Protein AF-0000000085996802 (afdb_homodimer)

Sequence (1434 aa):
MLHVDEVAYRDKDGHLVIYSVKSKSVRMLLENSTFADYDVQKYIISADQNYVLLLHNVIKLYRYSFKAKYKIYDVANKKISSLHPFEDPEGYLQYATWGPRDNQLVYVHENNLFYLSEVNGTHHQISTNGVESVIFNGIPDWLYEEEILKSNNAIWWSPDGNFLCYATINDTKVGTFYYNWFGTPSFNETPVYPELFQLRYPKSISRDVVSRRLSFHMYPSIFSFCHRDHYFTSVQWIDNQSLAVIWLARSQNFSVVTQCAGELWYCVVVYEQSPPSRKGWVDVRGPIFFGQGGKNWYLRLPLPEGQHGHYQHVAMANNDTRHVDFLTQGRFDISEVVAYHEASNTVFYLTTLENRPGERHLFSVSGKKARAATFTKCLTCEEGESCLFFNVIFSSDSKNYVLECLGPGVPKIEIRSIYNQTFDVLDTNDELKELLEERTLPQIRTFQVPLKGGYKAQVRLFLPPGVKEDEVLSYPLVVFADSAPGSQLVTAEFQLHWGSYLSSRRNHIYAWIDGRGSGSQGDKMMHEVYYRLGSVEVEDQIEVTRYLKENLAFIHPKHTAIWGLFYGGYVAALALASEKTTFKCAISVAPVTSWLYYDSAFTERYMGTPLPQDNYLGFEKSSLVKKANKFKGKKLLLMHGTADDKVHVQHSLMFMKALVEEGVLFQSQLYPDEDYSLSKVRRHLFRTMEDFLNECFYIQRKDEYENTRVKKDIKASMLHVDEVAYRDKDGHLVIYSVKSKSVRMLLENSTFADYDVQKYIISADQNYVLLLHNVIKLYRYSFKAKYKIYDVANKKISSLHPFEDPEGYLQYATWGPRDNQLVYVHENNLFYLSEVNGTHHQISTNGVESVIFNGIPDWLYEEEILKSNNAIWWSPDGNFLCYATINDTKVGTFYYNWFGTPSFNETPVYPELFQLRYPKSISRDVVSRRLSFHMYPSIFSFCHRDHYFTSVQWIDNQSLAVIWLARSQNFSVVTQCAGELWYCVVVYEQSPPSRKGWVDVRGPIFFGQGGKNWYLRLPLPEGQHGHYQHVAMANNDTRHVDFLTQGRFDISEVVAYHEASNTVFYLTTLENRPGERHLFSVSGKKARAATFTKCLTCEEGESCLFFNVIFSSDSKNYVLECLGPGVPKIEIRSIYNQTFDVLDTNDELKELLEERTLPQIRTFQVPLKGGYKAQVRLFLPPGVKEDEVLSYPLVVFADSAPGSQLVTAEFQLHWGSYLSSRRNHIYAWIDGRGSGSQGDKMMHEVYYRLGSVEVEDQIEVTRYLKENLAFIHPKHTAIWGLFYGGYVAALALASEKTTFKCAISVAPVTSWLYYDSAFTERYMGTPLPQDNYLGFEKSSLVKKANKFKGKKLLLMHGTADDKVHVQHSLMFMKALVEEGVLFQSQLYPDEDYSLSKVRRHLFRTMEDFLNECFYIQRKDEYENTRVKKDIKAS

Secondary structure (DSSP, 8-state):
-EETTEEEEE-TTS-EEEEETTTTEEEEEE-HHHHHHTT--EEEE-TTSSEEEEEEEEEE-SSS-EEEEEEEEETTTTEEEEE--TT-TTPPBSEEEE-SSTT-EEEEETTEEEEESSTTS--EE-----BTTTEEESS--HHIIIIIS-SS--EEE-TTSS-EEEEEEE-TTS-EEEEEE---TTSTT--SSPEEEEEE--BTT-TTTT-PEEEEEEESS----EESSEEEEEEEESSSSEEEEEEEETTSS-EEEEEEETTTTEEEEEEEE--SSSSS-----SPPEEETTTTEEEEEEEEE-GGG-EEEEEEEEETTT--EEES--SSS-EEEEEEEETTTTEEEEEEEETTEEEEEEEEEEESS--SS---EEESSTTS-TTB-BEEEEE-TTSSEEEEEE-SBSS-EEEEEETT--EEEEEE--HHHHHHHHTSPPPEEEEEEEE-GGG-EEEEEEEEPTT--TT-SEEEEEEEEE---TT-----S-----HHHHHHHHS--EEEEEE-TT-SSS-HHHHGGGTT-TTSHHHHHHHHHHHHHHHH-TTEEEEEEEEEEETHHHHHHHHHHHSTT---SEEEEES----TTSSBHHHHHHHH--SSTTTTHHHHHHH-SGGGGGGGTT-EEEEEEETT-SSS-THHHHHHHHHHHHTT---EEEEETT--TT-GGGHHHHHHHHHHHHHHHHH----S------EE------/-EETTEEEEE-TTS-EEEEETTTTEEEEEE-HHHHHHTT--EEEE-TTSSEEEEEEEEEE-SSS-EEEEEEEEETTTTEEEEE--TT-TT--BSEEEE-SSTT-EEEEETTEEEEESSTTS--EE-----BTTTEEESS--HHIIIIIS-SS--EEE-TTSS-EEEEEEE-TTS-EEEEEE---TTSTT--SSPEEEEEE--BTT-TTT--PEEEEEEESS----EESSEEEEEEEESSSSEEEEEEEETTSS-EEEEEEETTTTEEEEEEEE--SSSSS-----SPPEEETTTTEEEEEEEEE-GGG-EEEEEEEEETTT--EEES--SSS-EEEEEEEETTTTEEEEEEEETTEEEEEEEEEEESS--SS---EEESSTTS-TTB-BEEEEE-TTSSEEEEEE-SBSS-EEEEEETT--EEEEEE--HHHHHHHHTSPPPEEEEEEEE-GGG-EEEEEEEEPTT--TT-SEEEEEEEEE---TT-----S-----HHHHHHHHS--EEEEEE-TT-SSS-HHHHGGGTT-TTSHHHHHHHHHHHHHHHH-TTEEEEEEEEEEETHHHHHHHHHHHSTT---SEEEEES----TTSSBHHHHHHHH--SSTTTTHHHHHHH-SGGGGGGGTT-EEEEEEETT-SSS-THHHHHHHHHHHHTT---EEEEETT--TT-GGGHHHHHHHHHHHHHHHHH----S------EE------

InterPro domains:
  IPR001375 Peptidase S9, prolyl oligopeptidase, catalytic domain [PF00326] (496-697)
  IPR002469 Dipeptidylpeptidase IV, N-terminal domain [PF00930] (46-411)
  IPR029058 Alpha/Beta hydrolase fold [G3DSA:3.40.50.1820] (445-706)
  IPR029058 Alpha/Beta hydrolase fold [SSF53474] (443-697)
  IPR050278 Serine protease S9B/DPPIV [PTHR11731] (6-697)

Organism: Nephila pilipes (NCBI:txid299642)

Radius of gyration: 38.27 Å; Cα contacts (8 Å, |Δi|>4): 3553; chains: 2; bounding box: 92×115×82 Å

Structure (mmCIF, N/CA/C/O backbone):
data_AF-0000000085996802-model_v1
#
loop_
_entity.id
_entity.type
_entity.pdbx_description
1 polymer 'Venom dipeptidyl peptidase 4'
#
loop_
_atom_site.group_PDB
_atom_site.id
_atom_site.type_symbol
_atom_site.label_atom_id
_atom_site.label_alt_id
_atom_site.label_comp_id
_atom_site.label_asym_id
_atom_site.label_entity_id
_atom_site.label_seq_id
_atom_site.pdbx_PDB_ins_code
_atom_site.Cartn_x
_atom_site.Cartn_y
_atom_site.Cartn_z
_atom_site.occupancy
_atom_site.B_iso_or_equiv
_atom_site.auth_seq_id
_atom_site.auth_comp_id
_atom_site.auth_asym_id
_atom_site.auth_atom_id
_atom_site.pdbx_PDB_model_num
ATOM 1 N N . MET A 1 1 ? 12.594 -39.562 -3.975 1 56.69 1 MET A N 1
ATOM 2 C CA . MET A 1 1 ? 13.344 -39.781 -5.207 1 56.69 1 MET A CA 1
ATOM 3 C C . MET A 1 1 ? 13.57 -41.281 -5.43 1 56.69 1 MET A C 1
ATOM 5 O O . MET A 1 1 ? 13.875 -42 -4.488 1 56.69 1 MET A O 1
ATOM 9 N N . LEU A 1 2 ? 13.133 -41.812 -6.504 1 59.66 2 LEU A N 1
ATOM 10 C CA . LEU A 1 2 ? 13.305 -43.219 -6.816 1 59.66 2 LEU A CA 1
ATOM 11 C C . LEU A 1 2 ? 14.492 -43.438 -7.742 1 59.66 2 LEU A C 1
ATOM 13 O O . LEU A 1 2 ? 14.484 -42.969 -8.891 1 59.66 2 LEU A O 1
ATOM 17 N N . HIS A 1 3 ? 15.625 -43.844 -7.098 1 68.62 3 HIS A N 1
ATOM 18 C CA . HIS A 1 3 ? 16.766 -44.281 -7.898 1 68.62 3 HIS A CA 1
ATOM 19 C C . HIS A 1 3 ? 16.719 -45.781 -8.172 1 68.62 3 HIS A C 1
ATOM 21 O O . HIS A 1 3 ? 16.859 -46.594 -7.25 1 68.62 3 HIS A O 1
ATOM 27 N N . VAL A 1 4 ? 16.562 -46.125 -9.344 1 71.69 4 VAL A N 1
ATOM 28 C CA . VAL A 1 4 ? 16.531 -47.5 -9.844 1 71.69 4 VAL A CA 1
ATOM 29 C C . VAL A 1 4 ? 15.547 -48.344 -9.023 1 71.69 4 VAL A C 1
ATOM 31 O O . VAL A 1 4 ? 14.336 -48.188 -9.18 1 71.69 4 VAL A O 1
ATOM 34 N N . ASP A 1 5 ? 16.078 -48.938 -7.898 1 77.81 5 ASP A N 1
ATOM 35 C CA . ASP A 1 5 ? 15.219 -49.812 -7.09 1 77.81 5 ASP A CA 1
ATOM 36 C C . ASP A 1 5 ? 15.156 -49.312 -5.645 1 77.81 5 ASP A C 1
ATOM 38 O O . ASP A 1 5 ? 14.883 -50.094 -4.734 1 77.81 5 ASP A O 1
ATOM 42 N N . GLU A 1 6 ? 15.438 -48.062 -5.562 1 85.75 6 GLU A N 1
ATOM 43 C CA . GLU A 1 6 ? 15.453 -47.562 -4.191 1 85.75 6 GLU A CA 1
ATOM 44 C C . GLU A 1 6 ? 14.641 -46.281 -4.066 1 85.75 6 GLU A C 1
ATOM 46 O O . GLU A 1 6 ? 14.602 -45.469 -4.996 1 85.75 6 GLU A O 1
ATOM 51 N N . VAL A 1 7 ? 13.992 -46.156 -2.9 1 85.94 7 VAL A N 1
ATOM 52 C CA . VAL A 1 7 ? 13.227 -44.969 -2.574 1 85.94 7 VAL A CA 1
ATOM 53 C C . VAL A 1 7 ? 13.695 -44.406 -1.234 1 85.94 7 VAL A C 1
ATOM 55 O O . VAL A 1 7 ? 13.773 -45.125 -0.241 1 85.94 7 VAL A O 1
ATOM 58 N N . ALA A 1 8 ? 14.07 -43.125 -1.272 1 88.12 8 ALA A N 1
ATOM 59 C CA . ALA A 1 8 ? 14.461 -42.469 -0.032 1 88.12 8 ALA A CA 1
ATOM 60 C C . ALA A 1 8 ? 13.297 -41.656 0.552 1 88.12 8 ALA A C 1
ATOM 62 O O . ALA A 1 8 ? 12.539 -41.031 -0.185 1 88.12 8 ALA A O 1
ATOM 63 N N . TYR A 1 9 ? 13.016 -41.719 1.816 1 86.75 9 TYR A N 1
ATOM 64 C CA . TYR A 1 9 ? 11.969 -40.938 2.488 1 86.75 9 TYR A CA 1
ATOM 65 C C . TYR A 1 9 ? 12.234 -40.844 3.986 1 86.75 9 TYR A C 1
ATOM 67 O O . TYR A 1 9 ? 13.125 -41.531 4.508 1 86.75 9 TYR A O 1
ATOM 75 N N . ARG A 1 10 ? 11.57 -39.938 4.582 1 90.06 10 ARG A N 1
ATOM 76 C CA . ARG A 1 10 ? 11.594 -39.906 6.039 1 90.06 10 ARG A CA 1
ATOM 77 C C . ARG A 1 10 ? 10.539 -40.812 6.641 1 90.06 10 ARG A C 1
ATOM 79 O O . ARG A 1 10 ? 9.352 -40.688 6.324 1 90.06 10 ARG A O 1
ATOM 86 N N . ASP A 1 11 ? 10.883 -41.688 7.484 1 86.5 11 ASP A N 1
ATOM 87 C CA . ASP A 1 11 ? 9.953 -42.656 8.023 1 86.5 11 ASP A CA 1
ATOM 88 C C . ASP A 1 11 ? 9.125 -42.094 9.164 1 86.5 11 ASP A C 1
ATOM 90 O O . ASP A 1 11 ? 9.18 -40.875 9.422 1 86.5 11 ASP A O 1
ATOM 94 N N . LYS A 1 12 ? 8.273 -42.844 9.711 1 82.62 12 LYS A N 1
ATOM 95 C CA . LYS A 1 12 ? 7.32 -42.406 10.727 1 82.62 12 LYS A CA 1
ATOM 96 C C . LYS A 1 12 ? 8.031 -41.781 11.93 1 82.62 12 LYS A C 1
ATOM 98 O O . LYS A 1 12 ? 7.492 -40.906 12.602 1 82.62 12 LYS A O 1
ATOM 103 N N . ASP A 1 13 ? 9.297 -42.312 12.195 1 89.56 13 ASP A N 1
ATOM 104 C CA . ASP A 1 13 ? 10.062 -41.812 13.328 1 89.56 13 ASP A CA 1
ATOM 105 C C . ASP A 1 13 ? 10.906 -40.594 12.93 1 89.56 13 ASP A C 1
ATOM 107 O O . ASP A 1 13 ? 11.578 -40 13.773 1 89.56 13 ASP A O 1
ATOM 111 N N . GLY A 1 14 ? 10.875 -40.219 11.695 1 91.06 14 GLY A N 1
ATOM 112 C CA . GLY A 1 14 ? 11.562 -39.031 11.219 1 91.06 14 GLY A CA 1
ATOM 113 C C . GLY A 1 14 ? 12.961 -39.312 10.703 1 91.06 14 GLY A C 1
ATOM 114 O O . GLY A 1 14 ? 13.688 -38.406 10.344 1 91.06 14 GLY A O 1
ATOM 115 N N . HIS A 1 15 ? 13.398 -40.594 10.695 1 93.06 15 HIS A N 1
ATOM 116 C CA . HIS A 1 15 ? 14.695 -40.969 10.133 1 93.06 15 HIS A CA 1
ATOM 117 C C . HIS A 1 15 ? 14.672 -40.875 8.609 1 93.06 15 HIS A C 1
ATOM 119 O O . HIS A 1 15 ? 13.641 -41.125 7.988 1 93.06 15 HIS A O 1
ATOM 125 N N . LEU A 1 16 ? 15.773 -40.5 8.102 1 94.69 16 LEU A N 1
ATOM 126 C CA . LEU A 1 16 ? 15.93 -40.656 6.66 1 94.69 16 LEU A CA 1
ATOM 127 C C . LEU A 1 16 ? 16.375 -42.062 6.305 1 94.69 16 LEU A C 1
ATOM 129 O O . LEU A 1 16 ? 17.422 -42.531 6.758 1 94.69 16 LEU A O 1
ATOM 133 N N . VAL A 1 17 ? 15.547 -42.719 5.488 1 92.69 17 VAL A N 1
ATOM 134 C CA . VAL A 1 17 ? 15.828 -44.125 5.184 1 92.69 17 VAL A CA 1
ATOM 135 C C . VAL A 1 17 ? 15.75 -44.344 3.674 1 92.69 17 VAL A C 1
ATOM 137 O O . VAL A 1 17 ? 15.188 -43.5 2.943 1 92.69 17 VAL A O 1
ATOM 140 N N . ILE A 1 18 ? 16.406 -45.344 3.236 1 91.31 18 ILE A N 1
ATOM 141 C CA . ILE A 1 18 ? 16.328 -45.812 1.858 1 91.31 18 ILE A CA 1
ATOM 142 C C . ILE A 1 18 ? 15.672 -47.188 1.821 1 91.31 18 ILE A C 1
ATOM 144 O O . ILE A 1 18 ? 16.125 -48.125 2.488 1 91.31 18 ILE A O 1
ATOM 148 N N . TYR A 1 19 ? 14.656 -47.281 1.136 1 86.81 19 TYR A N 1
ATOM 149 C CA . TYR A 1 19 ? 13.953 -48.531 0.937 1 86.81 19 TYR A CA 1
ATOM 150 C C . TYR A 1 19 ? 14.336 -49.156 -0.397 1 86.81 19 TYR A C 1
ATOM 152 O O . TYR A 1 19 ? 14.242 -48.531 -1.445 1 86.81 19 TYR A O 1
ATOM 160 N N . SER A 1 20 ? 14.766 -50.344 -0.371 1 85.44 20 SER A N 1
ATOM 161 C CA . SER A 1 20 ? 15.055 -51.125 -1.58 1 85.44 20 SER A CA 1
ATOM 162 C C . SER A 1 20 ? 13.852 -51.938 -2.025 1 85.44 20 SER A C 1
ATOM 164 O O . SER A 1 20 ? 13.375 -52.812 -1.29 1 85.44 20 SER A O 1
ATOM 166 N N . VAL A 1 21 ? 13.391 -51.688 -3.162 1 80.12 21 VAL A N 1
ATOM 167 C CA . VAL A 1 21 ? 12.211 -52.375 -3.686 1 80.12 21 VAL A CA 1
ATOM 168 C C . VAL A 1 21 ? 12.531 -53.844 -3.943 1 80.12 21 VAL A C 1
ATOM 170 O O . VAL A 1 21 ? 11.688 -54.719 -3.732 1 80.12 21 VAL A O 1
ATOM 173 N N . LYS A 1 22 ? 13.688 -54.125 -4.355 1 77.44 22 LYS A N 1
ATOM 174 C CA . LYS A 1 22 ? 14.094 -55.469 -4.707 1 77.44 22 LYS A CA 1
ATOM 175 C C . LYS A 1 22 ? 14.203 -56.375 -3.467 1 77.44 22 LYS A C 1
ATOM 177 O O . LYS A 1 22 ? 13.68 -57.469 -3.445 1 77.44 22 LYS A O 1
ATOM 182 N N . SER A 1 23 ? 14.836 -55.844 -2.482 1 82.44 23 SER A N 1
ATOM 183 C CA . SER A 1 23 ? 15.102 -56.656 -1.302 1 82.44 23 SER A CA 1
ATOM 184 C C . SER A 1 23 ? 14.055 -56.406 -0.221 1 82.44 23 SER A C 1
ATOM 186 O O . SER A 1 23 ? 13.992 -57.156 0.766 1 82.44 23 SER A O 1
ATOM 188 N N . LYS A 1 24 ? 13.219 -55.469 -0.417 1 82.25 24 LYS A N 1
ATOM 189 C CA . LYS A 1 24 ? 12.219 -55.094 0.572 1 82.25 24 LYS A CA 1
ATOM 190 C C . LYS A 1 24 ? 12.859 -54.781 1.923 1 82.25 24 LYS A C 1
ATOM 192 O O . LYS A 1 24 ? 12.383 -55.25 2.961 1 82.25 24 LYS A O 1
ATOM 197 N N . SER A 1 25 ? 13.977 -54.188 1.848 1 87.31 25 SER A N 1
ATOM 198 C CA . SER A 1 25 ? 14.703 -53.844 3.066 1 87.31 25 SER A CA 1
ATOM 199 C C . SER A 1 25 ? 14.875 -52.344 3.199 1 87.31 25 SER A C 1
ATOM 201 O O . SER A 1 25 ? 14.805 -51.625 2.207 1 87.31 25 SER A O 1
ATOM 203 N N . VAL A 1 26 ? 15 -51.938 4.465 1 89.31 26 VAL A N 1
ATOM 204 C CA . VAL A 1 26 ? 15.156 -50.531 4.773 1 89.31 26 VAL A CA 1
ATOM 205 C C . VAL A 1 26 ? 16.531 -50.281 5.414 1 89.31 26 VAL A C 1
ATOM 207 O O . VAL A 1 26 ? 16.953 -51.031 6.297 1 89.31 26 VAL A O 1
ATOM 210 N N . ARG A 1 27 ? 17.25 -49.312 4.871 1 90.88 27 ARG A N 1
ATOM 211 C CA . ARG A 1 27 ? 18.516 -48.875 5.434 1 90.88 27 ARG A CA 1
ATOM 212 C C . ARG A 1 27 ? 18.438 -47.438 5.914 1 90.88 27 ARG A C 1
ATOM 214 O O . ARG A 1 27 ? 17.938 -46.562 5.195 1 90.88 27 ARG A O 1
ATOM 221 N N . MET A 1 28 ? 18.922 -47.25 7.113 1 91.88 28 MET A N 1
ATOM 222 C CA . MET A 1 28 ? 18.891 -45.906 7.68 1 91.88 28 MET A CA 1
ATOM 223 C C . MET A 1 28 ? 20.094 -45.094 7.223 1 91.88 28 MET A C 1
ATOM 225 O O . MET A 1 28 ? 21.219 -45.562 7.293 1 91.88 28 MET A O 1
ATOM 229 N N . LEU A 1 29 ? 19.875 -43.938 6.75 1 92.81 29 LEU A N 1
ATOM 230 C CA . LEU A 1 29 ? 20.938 -43.031 6.309 1 92.81 29 LEU A CA 1
ATOM 231 C C . LEU A 1 29 ? 21.25 -42 7.367 1 92.81 29 LEU A C 1
ATOM 233 O O . LEU A 1 29 ? 22.406 -41.625 7.578 1 92.81 29 LEU A O 1
ATOM 237 N N . LEU A 1 30 ? 20.234 -41.406 7.926 1 93.94 30 LEU A N 1
ATOM 238 C CA . LEU A 1 30 ? 20.391 -40.312 8.875 1 93.94 30 LEU A CA 1
ATOM 239 C C . LEU A 1 30 ? 19.344 -40.406 9.984 1 93.94 30 LEU A C 1
ATOM 241 O O . LEU A 1 30 ? 18.156 -40.594 9.703 1 93.94 30 LEU A O 1
ATOM 245 N N . GLU A 1 31 ? 19.719 -40.156 11.203 1 93.38 31 GLU A N 1
ATOM 246 C CA . GLU A 1 31 ? 18.828 -40.219 12.359 1 93.38 31 GLU A CA 1
ATOM 247 C C . GLU A 1 31 ? 17.984 -38.969 12.477 1 93.38 31 GLU A C 1
ATOM 249 O O . GLU A 1 31 ? 18.406 -37.875 12.07 1 93.38 31 GLU A O 1
ATOM 254 N N . ASN A 1 32 ? 16.844 -39.156 13.07 1 94.06 32 ASN A N 1
ATOM 255 C CA . ASN A 1 32 ? 15.922 -38.062 13.25 1 94.06 32 ASN A CA 1
ATOM 256 C C . ASN A 1 32 ? 16.516 -36.969 14.141 1 94.06 32 ASN A C 1
ATOM 258 O O . ASN A 1 32 ? 16.203 -35.781 13.992 1 94.06 32 ASN A O 1
ATOM 262 N N . SER A 1 33 ? 17.406 -37.25 15.062 1 93.5 33 SER A N 1
ATOM 263 C CA . SER A 1 33 ? 18.031 -36.312 15.977 1 93.5 33 SER A CA 1
ATOM 264 C C . SER A 1 33 ? 18.859 -35.281 15.219 1 93.5 33 SER A C 1
ATOM 266 O O . SER A 1 33 ? 18.922 -34.125 15.609 1 93.5 33 SER A O 1
ATOM 268 N N . THR A 1 34 ? 19.484 -35.75 14.195 1 92.56 34 THR A N 1
ATOM 269 C CA . THR A 1 34 ? 20.281 -34.844 13.383 1 92.56 34 THR A CA 1
ATOM 270 C C . THR A 1 34 ? 19.406 -33.75 12.773 1 92.56 34 THR A C 1
ATOM 272 O O . THR A 1 34 ? 19.812 -32.594 12.703 1 92.56 34 THR A O 1
ATOM 275 N N . PHE A 1 35 ? 18.266 -34.125 12.297 1 94.12 35 PHE A N 1
ATOM 276 C CA . PHE A 1 35 ? 17.328 -33.156 11.734 1 94.12 35 PHE A CA 1
ATOM 277 C C . PHE A 1 35 ? 16.922 -32.125 12.773 1 94.12 35 PHE A C 1
ATOM 279 O O . PHE A 1 35 ? 16.844 -30.922 12.469 1 94.12 35 PHE A O 1
ATOM 286 N N . ALA A 1 36 ? 16.703 -32.5 13.984 1 93.88 36 ALA A N 1
ATOM 287 C CA . ALA A 1 36 ? 16.281 -31.625 15.07 1 93.88 36 ALA A CA 1
ATOM 288 C C . ALA A 1 36 ? 17.438 -30.734 15.531 1 93.88 36 ALA A C 1
ATOM 290 O O . ALA A 1 36 ? 17.25 -29.531 15.75 1 93.88 36 ALA A O 1
ATOM 291 N N . ASP A 1 37 ? 18.594 -31.328 15.641 1 93.69 37 ASP A N 1
ATOM 292 C CA . ASP A 1 37 ? 19.766 -30.625 16.156 1 93.69 37 ASP A CA 1
ATOM 293 C C . ASP A 1 37 ? 20.141 -29.453 15.266 1 93.69 37 ASP A C 1
ATOM 295 O O . ASP A 1 37 ? 20.609 -28.422 15.75 1 93.69 37 ASP A O 1
ATOM 299 N N . TYR A 1 38 ? 19.906 -29.609 14 1 93.62 38 TYR A N 1
ATOM 300 C CA . TYR A 1 38 ? 20.375 -28.594 13.062 1 93.62 38 TYR A CA 1
ATOM 301 C C . TYR A 1 38 ? 19.203 -27.906 12.375 1 93.62 38 TYR A C 1
ATOM 303 O O . TYR A 1 38 ? 19.391 -27.188 11.391 1 93.62 38 TYR A O 1
ATOM 311 N N . ASP A 1 39 ? 17.953 -28.156 12.797 1 95.19 39 ASP A N 1
ATOM 312 C CA . ASP A 1 39 ? 16.734 -27.562 12.242 1 95.19 39 ASP A CA 1
ATOM 313 C C . ASP A 1 39 ? 16.688 -27.734 10.727 1 95.19 39 ASP A C 1
ATOM 315 O O . ASP A 1 39 ? 16.516 -26.766 9.992 1 95.19 39 ASP A O 1
ATOM 319 N N . VAL A 1 40 ? 16.938 -28.953 10.305 1 95.62 40 VAL A N 1
ATOM 320 C CA . VAL A 1 40 ? 16.984 -29.281 8.883 1 95.62 40 VAL A CA 1
ATOM 321 C C . VAL A 1 40 ? 15.586 -29.234 8.289 1 95.62 40 VAL A C 1
ATOM 323 O O . VAL A 1 40 ? 14.664 -29.875 8.805 1 95.62 40 VAL A O 1
ATOM 326 N N . GLN A 1 41 ? 15.453 -28.5 7.207 1 94.75 41 GLN A N 1
ATOM 327 C CA . GLN A 1 41 ? 14.148 -28.359 6.574 1 94.75 41 GLN A CA 1
ATOM 328 C C . GLN A 1 41 ? 14.062 -29.172 5.285 1 94.75 41 GLN A C 1
ATOM 330 O O . GLN A 1 41 ? 12.977 -29.609 4.887 1 94.75 41 GLN A O 1
ATOM 335 N N . LYS A 1 42 ? 15.148 -29.297 4.574 1 95.38 42 LYS A N 1
ATOM 336 C CA . LYS A 1 42 ? 15.258 -30.078 3.338 1 95.38 42 LYS A CA 1
ATOM 337 C C . LYS A 1 42 ? 16.547 -30.875 3.303 1 95.38 42 LYS A C 1
ATOM 339 O O . LYS A 1 42 ? 17.484 -30.609 4.062 1 95.38 42 LYS A O 1
ATOM 344 N N . TYR A 1 43 ? 16.562 -31.922 2.506 1 95.94 43 TYR A N 1
ATOM 345 C CA . TYR A 1 43 ? 17.766 -32.75 2.355 1 95.94 43 TYR A CA 1
ATOM 346 C C . TYR A 1 43 ? 17.906 -33.25 0.924 1 95.94 43 TYR A C 1
ATOM 348 O O . TYR A 1 43 ? 16.922 -33.344 0.196 1 95.94 43 TYR A O 1
ATOM 356 N N . ILE A 1 44 ? 19.141 -33.531 0.493 1 95.75 44 ILE A N 1
ATOM 357 C CA . ILE A 1 44 ? 19.453 -34.125 -0.81 1 95.75 44 ILE A CA 1
ATOM 358 C C . ILE A 1 44 ? 20.562 -35.156 -0.66 1 95.75 44 ILE A C 1
ATOM 360 O O . ILE A 1 44 ? 21.641 -34.875 -0.139 1 95.75 44 ILE A O 1
ATOM 364 N N . ILE A 1 45 ? 20.297 -36.344 -1.171 1 95.19 45 ILE A N 1
ATOM 365 C CA . ILE A 1 45 ? 21.25 -37.438 -1.031 1 95.19 45 ILE A CA 1
ATOM 366 C C . ILE A 1 45 ? 22.172 -37.469 -2.25 1 95.19 45 ILE A C 1
ATOM 368 O O . ILE A 1 45 ? 21.719 -37.312 -3.385 1 95.19 45 ILE A O 1
ATOM 372 N N . SER A 1 46 ? 23.469 -37.719 -1.961 1 95.38 46 SER A N 1
ATOM 373 C CA . SER A 1 46 ? 24.438 -37.781 -3.057 1 95.38 46 SER A CA 1
ATOM 374 C C . SER A 1 46 ? 24.219 -39.062 -3.889 1 95.38 46 SER A C 1
ATOM 376 O O . SER A 1 46 ? 23.562 -40 -3.436 1 95.38 46 SER A O 1
ATOM 378 N N . ALA A 1 47 ? 24.781 -39 -5.125 1 91.94 47 ALA A N 1
ATOM 379 C CA . ALA A 1 47 ? 24.578 -40.125 -6.055 1 91.94 47 ALA A CA 1
ATOM 380 C C . ALA A 1 47 ? 25.141 -41.438 -5.48 1 91.94 47 ALA A C 1
ATOM 382 O O . ALA A 1 47 ? 24.562 -42.5 -5.676 1 91.94 47 ALA A O 1
ATOM 383 N N . ASP A 1 48 ? 26.234 -41.344 -4.77 1 91.75 48 ASP A N 1
ATOM 384 C CA . ASP A 1 48 ? 26.859 -42.531 -4.207 1 91.75 48 ASP A CA 1
ATOM 385 C C . ASP A 1 48 ? 26.281 -42.875 -2.83 1 91.75 48 ASP A C 1
ATOM 387 O O . ASP A 1 48 ? 26.703 -43.844 -2.189 1 91.75 48 ASP A O 1
ATOM 391 N N . GLN A 1 49 ? 25.406 -42.031 -2.279 1 92.44 49 GLN A N 1
ATOM 392 C CA . GLN A 1 49 ? 24.672 -42.188 -1.03 1 92.44 49 GLN A CA 1
ATOM 393 C C . GLN A 1 49 ? 25.609 -42.125 0.174 1 92.44 49 GLN A C 1
ATOM 395 O O . GLN A 1 49 ? 25.234 -42.531 1.28 1 92.44 49 GLN A O 1
ATOM 400 N N . ASN A 1 50 ? 26.781 -41.531 -0.066 1 94.5 50 ASN A N 1
ATOM 401 C CA . ASN A 1 50 ? 27.734 -41.438 1.028 1 94.5 50 ASN A CA 1
ATOM 402 C C . ASN A 1 50 ? 27.562 -40.094 1.782 1 94.5 50 ASN A C 1
ATOM 404 O O . ASN A 1 50 ? 28.094 -39.938 2.887 1 94.5 50 ASN A O 1
ATOM 408 N N . TYR A 1 51 ? 26.922 -39.25 1.153 1 96.19 51 TYR A N 1
ATOM 409 C CA . TYR A 1 51 ? 26.75 -37.938 1.755 1 96.19 51 TYR A CA 1
ATOM 410 C C . TYR A 1 51 ? 25.297 -37.438 1.629 1 96.19 51 TYR A C 1
ATOM 412 O O . TYR A 1 51 ? 24.562 -37.906 0.75 1 96.19 51 TYR A O 1
ATOM 420 N N . VAL A 1 52 ? 24.891 -36.562 2.535 1 96.75 52 VAL A N 1
ATOM 421 C CA . VAL A 1 52 ? 23.578 -35.938 2.5 1 96.75 52 VAL A CA 1
ATOM 422 C C . VAL A 1 52 ? 23.734 -34.406 2.695 1 96.75 52 VAL A C 1
ATOM 424 O O . VAL A 1 52 ? 24.375 -33.969 3.654 1 96.75 52 VAL A O 1
ATOM 427 N N . LEU A 1 53 ? 23.266 -33.625 1.735 1 96.94 53 LEU A N 1
ATOM 428 C CA . LEU A 1 53 ? 23.156 -32.188 1.926 1 96.94 53 LEU A CA 1
ATOM 429 C C . LEU A 1 53 ? 21.984 -31.859 2.852 1 96.94 53 LEU A C 1
ATOM 431 O O . LEU A 1 53 ? 20.859 -32.312 2.635 1 96.94 53 LEU A O 1
ATOM 435 N N . LEU A 1 54 ? 22.266 -31.078 3.869 1 97.31 54 LEU A N 1
ATOM 436 C CA . LEU A 1 54 ? 21.25 -30.641 4.836 1 97.31 54 LEU A CA 1
ATOM 437 C C . LEU A 1 54 ? 21.016 -29.141 4.73 1 97.31 54 LEU A C 1
ATOM 439 O O . LEU A 1 54 ? 21.938 -28.344 4.914 1 97.31 54 LEU A O 1
ATOM 443 N N . LEU A 1 55 ? 19.797 -28.797 4.434 1 97.75 55 LEU A N 1
ATOM 444 C CA . LEU A 1 55 ? 19.438 -27.391 4.305 1 97.75 55 LEU A CA 1
ATOM 445 C C . LEU A 1 55 ? 18.75 -26.891 5.574 1 97.75 55 LEU A C 1
ATOM 447 O O . LEU A 1 55 ? 17.828 -27.516 6.074 1 97.75 55 LEU A O 1
ATOM 451 N N . HIS A 1 56 ? 19.25 -25.812 6.109 1 96.88 56 HIS A N 1
ATOM 452 C CA . HIS A 1 56 ? 18.656 -25.156 7.273 1 96.88 56 HIS A CA 1
ATOM 453 C C . HIS A 1 56 ? 18.656 -23.641 7.121 1 96.88 56 HIS A C 1
ATOM 455 O O . HIS A 1 56 ? 19.234 -23.109 6.164 1 96.88 56 HIS A O 1
ATOM 461 N N . ASN A 1 57 ? 17.906 -22.812 7.91 1 96.62 57 ASN A N 1
ATOM 462 C CA . ASN A 1 57 ? 17.75 -21.359 7.801 1 96.62 57 ASN A CA 1
ATOM 463 C C . ASN A 1 57 ? 17.234 -20.953 6.422 1 96.62 57 ASN A C 1
ATOM 465 O O . ASN A 1 57 ? 17.797 -20.062 5.785 1 96.62 57 ASN A O 1
ATOM 469 N N . VAL A 1 58 ? 16.203 -21.656 6.004 1 96.75 58 VAL A N 1
ATOM 470 C CA . VAL A 1 58 ? 15.68 -21.453 4.656 1 96.75 58 VAL A CA 1
ATOM 471 C C . VAL A 1 58 ? 14.883 -20.156 4.594 1 96.75 58 VAL A C 1
ATOM 473 O O . VAL A 1 58 ? 13.984 -19.938 5.414 1 96.75 58 VAL A O 1
ATOM 476 N N . ILE A 1 59 ? 15.266 -19.281 3.678 1 93.81 59 ILE A N 1
ATOM 477 C CA . ILE A 1 59 ? 14.555 -18.047 3.422 1 93.81 59 ILE A CA 1
ATOM 478 C C . ILE A 1 59 ? 13.953 -18.062 2.018 1 93.81 59 ILE A C 1
ATOM 480 O O . ILE A 1 59 ? 14.68 -18.094 1.024 1 93.81 59 ILE A O 1
ATOM 484 N N . LYS A 1 60 ? 12.656 -18.047 1.97 1 93.12 60 LYS A N 1
ATOM 485 C CA . LYS A 1 60 ? 11.953 -18.078 0.693 1 93.12 60 LYS A CA 1
ATOM 486 C C . LYS A 1 60 ? 12.234 -16.828 -0.121 1 93.12 60 LYS A C 1
ATOM 488 O O . LYS A 1 60 ? 12.281 -15.719 0.427 1 93.12 60 LYS A O 1
ATOM 493 N N . LEU A 1 61 ? 12.508 -16.906 -1.426 1 92.94 61 LEU A N 1
ATOM 494 C CA . LEU A 1 61 ? 12.68 -15.781 -2.336 1 92.94 61 LEU A CA 1
ATOM 495 C C . LEU A 1 61 ? 11.453 -15.609 -3.221 1 92.94 61 LEU A C 1
ATOM 497 O O . LEU A 1 61 ? 10.688 -14.648 -3.053 1 92.94 61 LEU A O 1
ATOM 501 N N . TYR A 1 62 ? 11.25 -16.516 -4.168 1 92.25 62 TYR A N 1
ATOM 502 C CA . TYR A 1 62 ? 10.062 -16.547 -5.012 1 92.25 62 TYR A CA 1
ATOM 503 C C . TYR A 1 62 ? 9.312 -17.859 -4.859 1 92.25 62 TYR A C 1
ATOM 505 O O . TYR A 1 62 ? 9.328 -18.469 -3.785 1 92.25 62 TYR A O 1
ATOM 513 N N . ARG A 1 63 ? 8.578 -18.234 -5.867 1 92.62 63 ARG A N 1
ATOM 514 C CA . ARG A 1 63 ? 7.723 -19.406 -5.777 1 92.62 63 ARG A CA 1
ATOM 515 C C . ARG A 1 63 ? 8.555 -20.672 -5.566 1 92.62 63 ARG A C 1
ATOM 517 O O . ARG A 1 63 ? 8.211 -21.516 -4.738 1 92.62 63 ARG A O 1
ATOM 524 N N . TYR A 1 64 ? 9.711 -20.797 -6.266 1 95.06 64 TYR A N 1
ATOM 525 C CA . TYR A 1 64 ? 10.508 -22.016 -6.254 1 95.06 64 TYR A CA 1
ATOM 526 C C . TYR A 1 64 ? 11.859 -21.781 -5.586 1 95.06 64 TYR A C 1
ATOM 528 O O . TYR A 1 64 ? 12.469 -22.719 -5.066 1 95.06 64 TYR A O 1
ATOM 536 N N . SER A 1 65 ? 12.297 -20.578 -5.562 1 95.44 65 SER A N 1
ATOM 537 C CA . SER A 1 65 ? 13.656 -20.297 -5.109 1 95.44 65 SER A CA 1
ATOM 538 C C . SER A 1 65 ? 13.68 -19.938 -3.625 1 95.44 65 SER A C 1
ATOM 540 O O . SER A 1 65 ? 12.672 -19.484 -3.074 1 95.44 65 SER A O 1
ATOM 542 N N . PHE A 1 66 ? 14.742 -20.172 -3.035 1 96.56 66 PHE A N 1
ATOM 543 C CA . PHE A 1 66 ? 15.062 -19.844 -1.65 1 96.56 66 PHE A CA 1
ATOM 544 C C . PHE A 1 66 ? 16.578 -19.719 -1.46 1 96.56 66 PHE A C 1
ATOM 546 O O . PHE A 1 66 ? 17.344 -20.141 -2.32 1 96.56 66 PHE A O 1
ATOM 553 N N . LYS A 1 67 ? 16.953 -19.078 -0.48 1 97.12 67 LYS A N 1
ATOM 554 C CA . LYS A 1 67 ? 18.328 -19.156 0.006 1 97.12 67 LYS A CA 1
ATOM 555 C C . LYS A 1 67 ? 18.406 -19.922 1.327 1 97.12 67 LYS A C 1
ATOM 557 O O . LYS A 1 67 ? 17.438 -19.938 2.092 1 97.12 67 LYS A O 1
ATOM 562 N N . ALA A 1 68 ? 19.5 -20.547 1.501 1 97.94 68 ALA A N 1
ATOM 563 C CA . ALA A 1 68 ? 19.641 -21.375 2.699 1 97.94 68 ALA A CA 1
ATOM 564 C C . ALA A 1 68 ? 21.109 -21.547 3.076 1 97.94 68 ALA A C 1
ATOM 566 O O . ALA A 1 68 ? 22 -21.156 2.314 1 97.94 68 ALA A O 1
ATOM 567 N N . LYS A 1 69 ? 21.234 -21.953 4.27 1 97.81 69 LYS A N 1
ATOM 568 C CA . LYS A 1 69 ? 22.531 -22.5 4.676 1 97.81 69 LYS A CA 1
ATOM 569 C C . LYS A 1 69 ? 22.594 -24.016 4.5 1 97.81 69 LYS A C 1
ATOM 571 O O . LYS A 1 69 ? 21.578 -24.688 4.672 1 97.81 69 LYS A O 1
ATOM 576 N N . TYR A 1 70 ? 23.766 -24.469 4.117 1 97.69 70 TYR A N 1
ATOM 577 C CA . TYR A 1 70 ? 23.906 -25.875 3.766 1 97.69 70 TYR A CA 1
ATOM 578 C C . TYR A 1 70 ? 24.969 -26.547 4.613 1 97.69 70 TYR A C 1
ATOM 580 O O . TYR A 1 70 ? 26.016 -25.953 4.879 1 97.69 70 TYR A O 1
ATOM 588 N N . LYS A 1 71 ? 24.656 -27.75 5.059 1 97 71 LYS A N 1
ATOM 589 C CA . LYS A 1 71 ? 25.609 -28.656 5.699 1 97 71 LYS A CA 1
ATOM 590 C C . LYS A 1 71 ? 25.703 -29.969 4.949 1 97 71 LYS A C 1
ATOM 592 O O . LYS A 1 71 ? 24.75 -30.391 4.281 1 97 71 LYS A O 1
ATOM 597 N N . ILE A 1 72 ? 26.859 -30.594 5.047 1 97.38 72 ILE A N 1
ATOM 598 C CA . ILE A 1 72 ? 27.094 -31.906 4.434 1 97.38 72 ILE A CA 1
ATOM 599 C C . ILE A 1 72 ? 27.266 -32.969 5.52 1 97.38 72 ILE A C 1
ATOM 601 O O . ILE A 1 72 ? 28.141 -32.844 6.379 1 97.38 72 ILE A O 1
ATOM 605 N N . TYR A 1 73 ? 26.484 -33.906 5.504 1 97.12 73 TYR A N 1
ATOM 606 C CA . TYR A 1 73 ? 26.594 -35.031 6.422 1 97.12 73 TYR A CA 1
ATOM 607 C C . TYR A 1 73 ? 27.297 -36.219 5.754 1 97.12 73 TYR A C 1
ATOM 609 O O . TYR A 1 73 ? 26.859 -36.688 4.703 1 97.12 73 TYR A O 1
ATOM 617 N N . ASP A 1 74 ? 28.344 -36.625 6.375 1 96.06 74 ASP A N 1
ATOM 618 C CA . ASP A 1 74 ? 29.047 -37.844 5.961 1 96.06 74 ASP A CA 1
ATOM 619 C C . ASP A 1 74 ? 28.438 -39.062 6.605 1 96.06 74 ASP A C 1
ATOM 621 O O . ASP A 1 74 ? 28.578 -39.281 7.809 1 96.06 74 ASP A O 1
ATOM 625 N N . VAL A 1 75 ? 27.875 -39.938 5.781 1 94.62 75 VAL A N 1
ATOM 626 C CA . VAL A 1 75 ? 27.094 -41.062 6.285 1 94.62 75 VAL A CA 1
ATOM 627 C C . VAL A 1 75 ? 28.016 -42.062 6.977 1 94.62 75 VAL A C 1
ATOM 629 O O . VAL A 1 75 ? 27.688 -42.594 8.047 1 94.62 75 VAL A O 1
ATOM 632 N N . ALA A 1 76 ? 29.125 -42.344 6.426 1 92.5 76 ALA A N 1
ATOM 633 C CA . ALA A 1 76 ? 30.047 -43.344 6.945 1 92.5 76 ALA A CA 1
ATOM 634 C C . ALA A 1 76 ? 30.688 -42.875 8.25 1 92.5 76 ALA A C 1
ATOM 636 O O . ALA A 1 76 ? 30.797 -43.656 9.203 1 92.5 76 ALA A O 1
ATOM 637 N N . ASN A 1 77 ? 31.047 -41.656 8.289 1 93.38 77 ASN A N 1
ATOM 638 C CA . ASN A 1 77 ? 31.812 -41.188 9.43 1 93.38 77 ASN A CA 1
ATOM 639 C C . ASN A 1 77 ? 30.938 -40.438 10.422 1 93.38 77 ASN A C 1
ATOM 641 O O . ASN A 1 77 ? 31.391 -40.062 11.508 1 93.38 77 ASN A O 1
ATOM 645 N N . LYS A 1 78 ? 29.75 -40.156 10.023 1 92.75 78 LYS A N 1
ATOM 646 C CA . LYS A 1 78 ? 28.766 -39.469 10.867 1 92.75 78 LYS A CA 1
ATOM 647 C C . LYS A 1 78 ? 29.281 -38.094 11.266 1 92.75 78 LYS A C 1
ATOM 649 O O . LYS A 1 78 ? 29.172 -37.688 12.43 1 92.75 78 LYS A O 1
ATOM 654 N N . LYS A 1 79 ? 29.922 -37.406 10.391 1 94.12 79 LYS A N 1
ATOM 655 C CA . LYS A 1 79 ? 30.438 -36.062 10.594 1 94.12 79 LYS A CA 1
ATOM 656 C C . LYS A 1 79 ? 29.656 -35.062 9.758 1 94.12 79 LYS A C 1
ATOM 658 O O . LYS A 1 79 ? 29.188 -35.375 8.664 1 94.12 79 LYS A O 1
ATOM 663 N N . ILE A 1 80 ? 29.578 -33.875 10.312 1 95.62 80 ILE A N 1
ATOM 664 C CA . ILE A 1 80 ? 28.875 -32.812 9.633 1 95.62 80 ILE A CA 1
ATOM 665 C C . ILE A 1 80 ? 29.828 -31.656 9.344 1 95.62 80 ILE A C 1
ATOM 667 O O . ILE A 1 80 ? 30.641 -31.281 10.195 1 95.62 80 ILE A O 1
ATOM 671 N N . SER A 1 81 ? 29.875 -31.188 8.18 1 94.56 81 SER A N 1
ATOM 672 C CA . SER A 1 81 ? 30.641 -30.016 7.773 1 94.56 81 SER A CA 1
ATOM 673 C C . SER A 1 81 ? 29.75 -29 7.055 1 94.56 81 SER A C 1
ATOM 675 O O . SER A 1 81 ? 28.672 -29.344 6.559 1 94.56 81 SER A O 1
ATOM 677 N N . SER A 1 82 ? 30.219 -27.734 6.996 1 95 82 SER A N 1
ATOM 678 C CA . SER A 1 82 ? 29.438 -26.688 6.359 1 95 82 SER A CA 1
ATOM 679 C C . SER A 1 82 ? 29.875 -26.469 4.914 1 95 82 SER A C 1
ATOM 681 O O . SER A 1 82 ? 31.062 -26.562 4.598 1 95 82 SER A O 1
ATOM 683 N N . LEU A 1 83 ? 28.906 -26.219 4.055 1 96.56 83 LEU A N 1
ATOM 684 C CA . LEU A 1 83 ? 29.188 -25.875 2.668 1 96.56 83 LEU A CA 1
ATOM 685 C C . LEU A 1 83 ? 29.016 -24.375 2.441 1 96.56 83 LEU A C 1
ATOM 687 O O . LEU A 1 83 ? 27.922 -23.828 2.553 1 96.56 83 LEU A O 1
ATOM 691 N N . HIS A 1 84 ? 30.031 -23.703 2.129 1 94.31 84 HIS A N 1
ATOM 692 C CA . HIS A 1 84 ? 30.078 -22.266 1.835 1 94.31 84 HIS A CA 1
ATOM 693 C C . HIS A 1 84 ? 31.359 -21.891 1.106 1 94.31 84 HIS A C 1
ATOM 695 O O . HIS A 1 84 ? 32.344 -22.609 1.184 1 94.31 84 HIS A O 1
ATOM 701 N N . PRO A 1 85 ? 31.281 -20.797 0.41 1 92.31 85 PRO A N 1
ATOM 702 C CA . PRO A 1 85 ? 32.562 -20.312 -0.094 1 92.31 85 PRO A CA 1
ATOM 703 C C . PRO A 1 85 ? 33.562 -19.969 1.025 1 92.31 85 PRO A C 1
ATOM 705 O O . PRO A 1 85 ? 33.125 -19.578 2.115 1 92.31 85 PRO A O 1
ATOM 708 N N . PHE A 1 86 ? 34.812 -20.078 0.736 1 88.88 86 PHE A N 1
ATOM 709 C CA . PHE A 1 86 ? 35.875 -19.828 1.731 1 88.88 86 PHE A CA 1
ATOM 710 C C . PHE A 1 86 ? 35.781 -18.406 2.27 1 88.88 86 PHE A C 1
ATOM 712 O O . PHE A 1 86 ? 36 -18.172 3.457 1 88.88 86 PHE A O 1
ATOM 719 N N . GLU A 1 87 ? 35.344 -17.516 1.445 1 90.31 87 GLU A N 1
ATOM 720 C CA . GLU A 1 87 ? 35.375 -16.094 1.77 1 90.31 87 GLU A CA 1
ATOM 721 C C . GLU A 1 87 ? 34.125 -15.688 2.562 1 90.31 87 GLU A C 1
ATOM 723 O O . GLU A 1 87 ? 34.094 -14.594 3.139 1 90.31 87 GLU A O 1
ATOM 728 N N . ASP A 1 88 ? 33.156 -16.516 2.658 1 91.94 88 ASP A N 1
ATOM 729 C CA . ASP A 1 88 ? 31.906 -16.156 3.324 1 91.94 88 ASP A CA 1
ATOM 730 C C . ASP A 1 88 ? 31.344 -17.328 4.133 1 91.94 88 ASP A C 1
ATOM 732 O O . ASP A 1 88 ? 30.312 -17.891 3.783 1 91.94 88 ASP A O 1
ATOM 736 N N . PRO A 1 89 ? 31.875 -17.578 5.246 1 90.69 89 PRO A N 1
ATOM 737 C CA . PRO A 1 89 ? 31.484 -18.734 6.047 1 90.69 89 PRO A CA 1
ATOM 738 C C . PRO A 1 89 ? 30.047 -18.641 6.57 1 90.69 89 PRO A C 1
ATOM 740 O O . PRO A 1 89 ? 29.438 -19.656 6.91 1 90.69 89 PRO A O 1
ATOM 743 N N . GLU A 1 90 ? 29.578 -17.531 6.598 1 90.12 90 GLU A N 1
ATOM 744 C CA . GLU A 1 90 ? 28.219 -17.344 7.105 1 90.12 90 GLU A CA 1
ATOM 745 C C . GLU A 1 90 ? 27.234 -17.062 5.973 1 90.12 90 GLU A C 1
ATOM 747 O O . GLU A 1 90 ? 26.078 -16.734 6.219 1 90.12 90 GLU A O 1
ATOM 752 N N . GLY A 1 91 ? 27.703 -17.25 4.863 1 91.38 91 GLY A N 1
ATOM 753 C CA . GLY A 1 91 ? 26.906 -16.844 3.725 1 91.38 91 GLY A CA 1
ATOM 754 C C . GLY A 1 91 ? 25.797 -17.812 3.395 1 91.38 91 GLY A C 1
ATOM 755 O O . GLY A 1 91 ? 25.891 -19 3.709 1 91.38 91 GLY A O 1
ATOM 756 N N . TYR A 1 92 ? 24.672 -17.344 2.848 1 96.38 92 TYR A N 1
ATOM 757 C CA . TYR A 1 92 ? 23.594 -18.141 2.293 1 96.38 92 TYR A CA 1
ATOM 758 C C . TYR A 1 92 ? 23.891 -18.547 0.855 1 96.38 92 TYR A C 1
ATOM 760 O O . TYR A 1 92 ? 24.547 -17.812 0.118 1 96.38 92 TYR A O 1
ATOM 768 N N . LEU A 1 93 ? 23.469 -19.734 0.574 1 98.06 93 LEU A N 1
ATOM 769 C CA . LEU A 1 93 ? 23.547 -20.172 -0.813 1 98.06 93 LEU A CA 1
ATOM 770 C C . LEU A 1 93 ? 22.172 -20.109 -1.48 1 98.06 93 LEU A C 1
ATOM 772 O O . LEU A 1 93 ? 21.156 -20.406 -0.844 1 98.06 93 LEU A O 1
ATOM 776 N N . GLN A 1 94 ? 22.219 -19.766 -2.729 1 98 94 GLN A N 1
ATOM 777 C CA . GLN A 1 94 ? 20.984 -19.656 -3.482 1 98 94 GLN A CA 1
ATOM 778 C C . GLN A 1 94 ? 20.562 -21 -4.055 1 98 94 GLN A C 1
ATOM 780 O O . GLN A 1 94 ? 19.391 -21.219 -4.395 1 98 94 GLN A O 1
ATOM 785 N N . TYR A 1 95 ? 21.5 -21.891 -4.23 1 98 95 TYR A N 1
ATOM 786 C CA . TYR A 1 95 ? 21.25 -23.234 -4.754 1 98 95 TYR A CA 1
ATOM 787 C C . TYR A 1 95 ? 22.438 -24.141 -4.492 1 98 95 TYR A C 1
ATOM 789 O O . TYR A 1 95 ? 23.594 -23.719 -4.559 1 98 95 TYR A O 1
ATOM 797 N N . ALA A 1 96 ? 22.203 -25.344 -4.168 1 98.19 96 ALA A N 1
ATOM 798 C CA . ALA A 1 96 ? 23.234 -26.375 -4.082 1 98.19 96 ALA A CA 1
ATOM 799 C C . ALA A 1 96 ? 22.656 -27.766 -4.363 1 98.19 96 ALA A C 1
ATOM 801 O O . ALA A 1 96 ? 21.547 -28.078 -3.934 1 98.19 96 ALA A O 1
ATOM 802 N N . THR A 1 97 ? 23.406 -28.562 -5.156 1 96.88 97 THR A N 1
A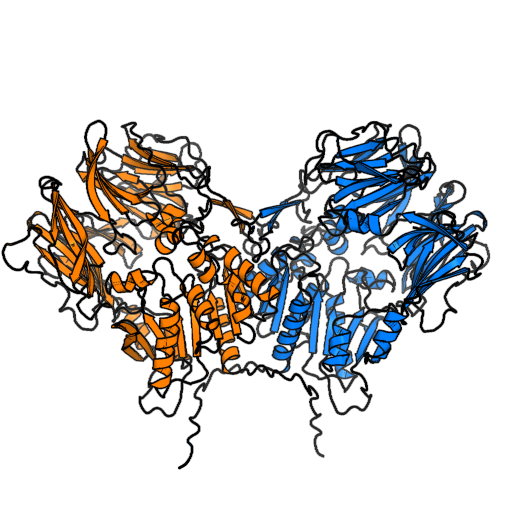TOM 803 C CA . THR A 1 97 ? 22.938 -29.922 -5.445 1 96.88 97 THR A CA 1
ATOM 804 C C . THR A 1 97 ? 24.125 -30.828 -5.812 1 96.88 97 THR A C 1
ATOM 806 O O . THR A 1 97 ? 25.234 -30.344 -6.02 1 96.88 97 THR A O 1
ATOM 809 N N . TRP A 1 98 ? 23.875 -32.125 -5.793 1 96.56 98 TRP A N 1
ATOM 810 C CA . TRP A 1 98 ? 24.859 -33.125 -6.164 1 96.56 98 TRP A CA 1
ATOM 811 C C . TRP A 1 98 ? 24.875 -33.344 -7.672 1 96.56 98 TRP A C 1
ATOM 813 O O . TRP A 1 98 ? 23.844 -33.188 -8.336 1 96.56 98 TRP A O 1
ATOM 823 N N . GLY A 1 99 ? 26.078 -33.688 -8.18 1 93.69 99 GLY A N 1
ATOM 824 C CA . GLY A 1 99 ? 26.156 -34.219 -9.531 1 93.69 99 GLY A CA 1
ATOM 825 C C . GLY A 1 99 ? 25.812 -35.688 -9.617 1 93.69 99 GLY A C 1
ATOM 826 O O . GLY A 1 99 ? 25.578 -36.344 -8.594 1 93.69 99 GLY A O 1
ATOM 827 N N . PRO A 1 100 ? 25.781 -36.219 -10.836 1 92.5 100 PRO A N 1
ATOM 828 C CA . PRO A 1 100 ? 25.359 -37.594 -11.023 1 92.5 100 PRO A CA 1
ATOM 829 C C . PRO A 1 100 ? 26.469 -38.594 -10.719 1 92.5 100 PRO A C 1
ATOM 831 O O . PRO A 1 100 ? 26.203 -39.812 -10.625 1 92.5 100 PRO A O 1
ATOM 834 N N . ARG A 1 101 ? 27.656 -38.125 -10.516 1 91.5 101 ARG A N 1
ATOM 835 C CA . ARG A 1 101 ? 28.781 -39.031 -10.281 1 91.5 101 ARG A CA 1
ATOM 836 C C . ARG A 1 101 ? 29.344 -38.844 -8.875 1 91.5 101 ARG A C 1
ATOM 838 O O . ARG A 1 101 ? 29.766 -37.75 -8.508 1 91.5 101 ARG A O 1
ATOM 845 N N . ASP A 1 102 ? 29.344 -39.906 -8.172 1 92.94 102 ASP A N 1
ATOM 846 C CA . ASP A 1 102 ? 29.938 -39.938 -6.84 1 92.94 102 ASP A CA 1
ATOM 847 C C . ASP A 1 102 ? 29.359 -38.844 -5.961 1 92.94 102 ASP A C 1
ATOM 849 O O . ASP A 1 102 ? 28.141 -38.812 -5.723 1 92.94 102 ASP A O 1
ATOM 853 N N . ASN A 1 103 ? 30.359 -37.938 -5.57 1 95.75 103 ASN A N 1
ATOM 854 C CA . ASN A 1 103 ? 29.891 -36.875 -4.699 1 95.75 103 ASN A CA 1
ATOM 855 C C . ASN A 1 103 ? 30.344 -35.5 -5.203 1 95.75 103 ASN A C 1
ATOM 857 O O . ASN A 1 103 ? 30.734 -34.625 -4.414 1 95.75 103 ASN A O 1
ATOM 861 N N . GLN A 1 104 ? 30.391 -35.375 -6.531 1 94.31 104 GLN A N 1
ATOM 862 C CA . GLN A 1 104 ? 30.594 -34.031 -7.074 1 94.31 104 GLN A CA 1
ATOM 863 C C . GLN A 1 104 ? 29.422 -33.125 -6.758 1 94.31 104 GLN A C 1
ATOM 865 O O . GLN A 1 104 ? 28.297 -33.594 -6.543 1 94.31 104 GLN A O 1
ATOM 870 N N . LEU A 1 105 ? 29.641 -31.875 -6.66 1 95.44 105 LEU A N 1
ATOM 871 C CA . LEU A 1 105 ? 28.531 -31 -6.34 1 95.44 105 LEU A CA 1
ATOM 872 C C . LEU A 1 105 ? 28.75 -29.609 -6.914 1 95.44 105 LEU A C 1
ATOM 874 O O . LEU A 1 105 ? 29.875 -29.25 -7.293 1 95.44 105 LEU A O 1
ATOM 878 N N . VAL A 1 106 ? 27.703 -28.812 -7.062 1 96.06 106 VAL A N 1
ATOM 879 C CA . VAL A 1 106 ? 27.719 -27.422 -7.469 1 96.06 106 VAL A CA 1
ATOM 880 C C . VAL A 1 106 ? 26.875 -26.594 -6.5 1 96.06 106 VAL A C 1
ATOM 882 O O . VAL A 1 106 ? 26 -27.125 -5.828 1 96.06 106 VAL A O 1
ATOM 885 N N . TYR A 1 107 ? 27.203 -25.391 -6.383 1 97.75 107 TYR A N 1
ATOM 886 C CA . TYR A 1 107 ? 26.359 -24.453 -5.633 1 97.75 107 TYR A CA 1
ATOM 887 C C . TYR A 1 107 ? 26.453 -23.047 -6.219 1 97.75 107 TYR A C 1
ATOM 889 O O . TYR A 1 107 ? 27.328 -22.766 -7.027 1 97.75 107 TYR A O 1
ATOM 897 N N . VAL A 1 108 ? 25.484 -22.234 -5.934 1 98 108 VAL A N 1
ATOM 898 C CA . VAL A 1 108 ? 25.438 -20.859 -6.406 1 98 108 VAL A CA 1
ATOM 899 C C . VAL A 1 108 ? 25.469 -19.906 -5.219 1 98 108 VAL A C 1
ATOM 901 O O . VAL A 1 108 ? 24.703 -20.047 -4.27 1 98 108 VAL A O 1
ATOM 904 N N . HIS A 1 109 ? 26.391 -19 -5.266 1 97.75 109 HIS A N 1
ATOM 905 C CA . HIS A 1 109 ? 26.562 -17.953 -4.262 1 97.75 109 HIS A CA 1
ATOM 906 C C . HIS A 1 109 ? 26.703 -16.578 -4.918 1 97.75 109 HIS A C 1
ATOM 908 O O . HIS A 1 109 ? 27.547 -16.391 -5.793 1 97.75 109 HIS A O 1
ATOM 914 N N . GLU A 1 110 ? 25.844 -15.664 -4.551 1 96.56 110 GLU A N 1
ATOM 915 C CA . GLU A 1 110 ? 25.859 -14.305 -5.09 1 96.56 110 GLU A CA 1
ATOM 916 C C . GLU A 1 110 ? 25.781 -14.312 -6.613 1 96.56 110 GLU A C 1
ATOM 918 O O . GLU A 1 110 ? 26.562 -13.625 -7.281 1 96.56 110 GLU A O 1
ATOM 923 N N . ASN A 1 111 ? 25.031 -15.219 -7.109 1 96.75 111 ASN A N 1
ATOM 924 C CA . ASN A 1 111 ? 24.703 -15.375 -8.523 1 96.75 111 ASN A CA 1
ATOM 925 C C . ASN A 1 111 ? 25.875 -15.945 -9.312 1 96.75 111 ASN A C 1
ATOM 927 O O . ASN A 1 111 ? 25.922 -15.82 -10.539 1 96.75 111 ASN A O 1
ATOM 931 N N . ASN A 1 112 ? 26.781 -16.484 -8.617 1 96.25 112 ASN A N 1
ATOM 932 C CA . ASN A 1 112 ? 27.891 -17.156 -9.289 1 96.25 112 ASN A CA 1
ATOM 933 C C . ASN A 1 112 ? 27.906 -18.656 -9 1 96.25 112 ASN A C 1
ATOM 935 O O . ASN A 1 112 ? 27.594 -19.078 -7.887 1 96.25 112 ASN A O 1
ATOM 939 N N . LEU A 1 113 ? 28.266 -19.422 -10.047 1 95.88 113 LEU A N 1
ATOM 940 C CA . LEU A 1 113 ? 28.266 -20.875 -9.977 1 95.88 113 LEU A CA 1
ATOM 941 C C . LEU A 1 113 ? 29.625 -21.406 -9.539 1 95.88 113 LEU A C 1
ATOM 943 O O . LEU A 1 113 ? 30.656 -20.938 -10.016 1 95.88 113 LEU A O 1
ATOM 947 N N . PHE A 1 114 ? 29.641 -22.297 -8.586 1 95.38 114 PHE A N 1
ATOM 948 C CA . PHE A 1 114 ? 30.812 -22.984 -8.078 1 95.38 114 PHE A CA 1
ATOM 949 C C . PHE A 1 114 ? 30.703 -24.484 -8.289 1 95.38 114 PHE A C 1
ATOM 951 O O . PHE A 1 114 ? 29.609 -25.047 -8.273 1 95.38 114 PHE A O 1
ATOM 958 N N . TYR A 1 115 ? 31.859 -25.141 -8.461 1 94.56 115 TYR A N 1
ATOM 959 C CA . TYR A 1 115 ? 31.922 -26.562 -8.711 1 94.56 115 TYR A CA 1
ATOM 960 C C . TYR A 1 115 ? 32.969 -27.234 -7.816 1 94.56 115 TYR A C 1
ATOM 962 O O . TYR A 1 115 ? 34.031 -26.672 -7.578 1 94.56 115 TYR A O 1
ATOM 970 N N . LEU A 1 116 ? 32.562 -28.375 -7.27 1 94.31 116 LEU A N 1
ATOM 971 C CA . LEU A 1 116 ? 33.469 -29.281 -6.562 1 94.31 116 LEU A CA 1
ATOM 972 C C . LEU A 1 116 ? 33.438 -30.672 -7.184 1 94.31 116 LEU A C 1
ATOM 974 O O . LEU A 1 116 ? 32.375 -31.25 -7.391 1 94.31 116 LEU A O 1
ATOM 978 N N . SER A 1 117 ? 34.625 -31.188 -7.363 1 92.12 117 SER A N 1
ATOM 979 C CA . SER A 1 117 ? 34.688 -32.562 -7.902 1 92.12 117 SER A CA 1
ATOM 980 C C . SER A 1 117 ? 34.344 -33.594 -6.84 1 92.12 117 SER A C 1
ATOM 982 O O . SER A 1 117 ? 33.938 -34.688 -7.168 1 92.12 117 SER A O 1
ATOM 984 N N . GLU A 1 118 ? 34.594 -33.219 -5.668 1 93.75 118 GLU A N 1
ATOM 985 C CA . GLU A 1 118 ? 34.219 -34.031 -4.5 1 93.75 118 GLU A CA 1
ATOM 986 C C . GLU A 1 118 ? 34.062 -33.156 -3.262 1 93.75 118 GLU A C 1
ATOM 988 O O . GLU A 1 118 ? 34.469 -31.984 -3.244 1 93.75 118 GLU A O 1
ATOM 993 N N . VAL A 1 119 ? 33.438 -33.656 -2.273 1 94.06 119 VAL A N 1
ATOM 994 C CA . VAL A 1 119 ? 33 -32.938 -1.078 1 94.06 119 VAL A CA 1
ATOM 995 C C . VAL A 1 119 ? 34.219 -32.219 -0.472 1 94.06 119 VAL A C 1
ATOM 997 O O . VAL A 1 119 ? 34.125 -31.047 -0.065 1 94.06 119 VAL A O 1
ATOM 1000 N N . ASN A 1 120 ? 35.312 -32.812 -0.388 1 88.62 120 ASN A N 1
ATOM 1001 C CA . ASN A 1 120 ? 36.5 -32.219 0.235 1 88.62 120 ASN A CA 1
ATOM 1002 C C . ASN A 1 120 ? 37.438 -31.641 -0.806 1 88.62 120 ASN A C 1
ATOM 1004 O O . ASN A 1 120 ? 38.594 -31.312 -0.495 1 88.62 120 ASN A O 1
ATOM 1008 N N . GLY A 1 121 ? 36.906 -31.406 -1.946 1 90.25 121 GLY A N 1
ATOM 1009 C CA . GLY A 1 121 ? 37.75 -30.875 -3.01 1 90.25 121 GLY A CA 1
ATOM 1010 C C . GLY A 1 121 ? 37.812 -29.359 -3.039 1 90.25 121 GLY A C 1
ATOM 1011 O O . GLY A 1 121 ? 37.25 -28.703 -2.152 1 90.25 121 GLY A O 1
ATOM 1012 N N . THR A 1 122 ? 38.531 -28.859 -4.012 1 91.88 122 THR A N 1
ATOM 1013 C CA . THR A 1 122 ? 38.656 -27.422 -4.219 1 91.88 122 THR A CA 1
ATOM 1014 C C . THR A 1 122 ? 37.406 -26.828 -4.805 1 91.88 122 THR A C 1
ATOM 1016 O O . THR A 1 122 ? 36.781 -27.422 -5.688 1 91.88 122 THR A O 1
ATOM 1019 N N . HIS A 1 123 ? 37.031 -25.672 -4.262 1 93.69 123 HIS A N 1
ATOM 1020 C CA . HIS A 1 123 ? 35.906 -24.938 -4.805 1 93.69 123 HIS A CA 1
ATOM 1021 C C . HIS A 1 123 ? 36.312 -24.156 -6.051 1 93.69 123 HIS A C 1
ATOM 1023 O O . HIS A 1 123 ? 37.094 -23.203 -5.969 1 93.69 123 HIS A O 1
ATOM 1029 N N . HIS A 1 124 ? 35.844 -24.531 -7.145 1 91.44 124 HIS A N 1
ATOM 1030 C CA . HIS A 1 124 ? 36.125 -23.844 -8.398 1 91.44 124 HIS A CA 1
ATOM 1031 C C . HIS A 1 124 ? 35 -22.891 -8.773 1 91.44 124 HIS A C 1
ATOM 1033 O O . HIS A 1 124 ? 33.875 -23.312 -8.984 1 91.44 124 HIS A O 1
ATOM 1039 N N . GLN A 1 125 ? 35.344 -21.656 -8.883 1 92.56 125 GLN A N 1
ATOM 1040 C CA . GLN A 1 125 ? 34.375 -20.688 -9.344 1 92.56 125 GLN A CA 1
ATOM 1041 C C . GLN A 1 125 ? 34.25 -20.688 -10.867 1 92.56 125 GLN A C 1
ATOM 1043 O O . GLN A 1 125 ? 35.219 -20.344 -11.562 1 92.56 125 GLN A O 1
ATOM 1048 N N . ILE A 1 126 ? 33.156 -21 -11.336 1 91.31 126 ILE A N 1
ATOM 1049 C CA . ILE A 1 126 ? 32.938 -21.172 -12.773 1 91.31 126 ILE A CA 1
ATOM 1050 C C . ILE A 1 126 ? 32.562 -19.844 -13.398 1 91.31 126 ILE A C 1
ATOM 1052 O O . ILE A 1 126 ? 32.969 -19.516 -14.516 1 91.31 126 ILE A O 1
ATOM 1056 N N . SER A 1 127 ? 31.703 -19.062 -12.719 1 92.38 127 SER A N 1
ATOM 1057 C CA . SER A 1 127 ? 31.281 -17.75 -13.219 1 92.38 127 SER A CA 1
ATOM 1058 C C . SER A 1 127 ? 31.656 -16.641 -12.234 1 92.38 127 SER A C 1
ATOM 1060 O O . SER A 1 127 ? 31.719 -16.875 -11.023 1 92.38 127 SER A O 1
ATOM 1062 N N . THR A 1 128 ? 31.875 -15.336 -12.781 1 93.5 128 THR A N 1
ATOM 1063 C CA . THR A 1 128 ? 32.344 -14.242 -11.93 1 93.5 128 THR A CA 1
ATOM 1064 C C . THR A 1 128 ? 31.516 -12.977 -12.195 1 93.5 128 THR A C 1
ATOM 1066 O O . THR A 1 128 ? 31.734 -11.953 -11.539 1 93.5 128 THR A O 1
ATOM 1069 N N . ASN A 1 129 ? 30.672 -13.008 -13.062 1 93.75 129 ASN A N 1
ATOM 1070 C CA . ASN A 1 129 ? 29.984 -11.789 -13.477 1 93.75 129 ASN A CA 1
ATOM 1071 C C . ASN A 1 129 ? 28.609 -11.672 -12.797 1 93.75 129 ASN A C 1
ATOM 1073 O O . ASN A 1 129 ? 27.781 -10.852 -13.203 1 93.75 129 ASN A O 1
ATOM 1077 N N . GLY A 1 130 ? 28.344 -12.5 -11.828 1 95.81 130 GLY A N 1
ATOM 1078 C CA . GLY A 1 130 ? 27.062 -12.438 -11.141 1 95.81 130 GLY A CA 1
ATOM 1079 C C . GLY A 1 130 ? 26.812 -11.102 -10.477 1 95.81 130 GLY A C 1
ATOM 1080 O O . GLY A 1 130 ? 27.719 -10.5 -9.906 1 95.81 130 GLY A O 1
ATOM 1081 N N . VAL A 1 131 ? 25.656 -10.555 -10.758 1 95.31 131 VAL A N 1
ATOM 1082 C CA . VAL A 1 131 ? 25.188 -9.344 -10.086 1 95.31 131 VAL A CA 1
ATOM 1083 C C . VAL A 1 131 ? 23.828 -9.609 -9.438 1 95.31 131 VAL A C 1
ATOM 1085 O O . VAL A 1 131 ? 22.891 -10.031 -10.109 1 95.31 131 VAL A O 1
ATOM 1088 N N . GLU A 1 132 ? 23.75 -9.305 -8.141 1 92.5 132 GLU A N 1
ATOM 1089 C CA . GLU A 1 132 ? 22.531 -9.57 -7.406 1 92.5 132 GLU A CA 1
ATOM 1090 C C . GLU A 1 132 ? 21.328 -8.906 -8.07 1 92.5 132 GLU A C 1
ATOM 1092 O O . GLU A 1 132 ? 21.391 -7.73 -8.438 1 92.5 132 GLU A O 1
ATOM 1097 N N . SER A 1 133 ? 20.297 -9.617 -8.32 1 91.75 133 SER A N 1
ATOM 1098 C CA . SER A 1 133 ? 19 -9.219 -8.852 1 91.75 133 SER A CA 1
ATOM 1099 C C . SER A 1 133 ? 19.094 -8.82 -10.32 1 91.75 133 SER A C 1
ATOM 1101 O O . SER A 1 133 ? 18.125 -8.336 -10.898 1 91.75 133 SER A O 1
ATOM 1103 N N . VAL A 1 134 ? 20.266 -9.055 -11.008 1 93.75 134 VAL A N 1
ATOM 1104 C CA . VAL A 1 134 ? 20.406 -8.531 -12.359 1 93.75 134 VAL A CA 1
ATOM 1105 C C . VAL A 1 134 ? 20.953 -9.625 -13.281 1 93.75 134 VAL A C 1
ATOM 1107 O O . VAL A 1 134 ? 20.375 -9.891 -14.336 1 93.75 134 VAL A O 1
ATOM 1110 N N . ILE A 1 135 ? 22.094 -10.219 -12.867 1 95.56 135 ILE A N 1
ATOM 1111 C CA . ILE A 1 135 ? 22.719 -11.234 -13.695 1 95.56 135 ILE A CA 1
ATOM 1112 C C . ILE A 1 135 ? 22.766 -12.555 -12.938 1 95.56 135 ILE A C 1
ATOM 1114 O O . ILE A 1 135 ? 23.391 -12.641 -11.875 1 95.56 135 ILE A O 1
ATOM 1118 N N . PHE A 1 136 ? 22.234 -13.594 -13.484 1 95.88 136 PHE A N 1
ATOM 1119 C CA . PHE A 1 136 ? 22.078 -14.883 -12.82 1 95.88 136 PHE A CA 1
ATOM 1120 C C . PHE A 1 136 ? 22.828 -15.977 -13.57 1 95.88 136 PHE A C 1
ATOM 1122 O O . PHE A 1 136 ? 22.672 -16.125 -14.781 1 95.88 136 PHE A O 1
ATOM 1129 N N . ASN A 1 137 ? 23.609 -16.719 -12.859 1 95.62 137 ASN A N 1
ATOM 1130 C CA . ASN A 1 137 ? 24.312 -17.875 -13.422 1 95.62 137 ASN A CA 1
ATOM 1131 C C . ASN A 1 137 ? 23.875 -19.172 -12.766 1 95.62 137 ASN A C 1
ATOM 1133 O O . ASN A 1 137 ? 24.094 -19.375 -11.57 1 95.62 137 ASN A O 1
ATOM 1137 N N . GLY A 1 138 ? 23.25 -20.016 -13.531 1 96.06 138 GLY A N 1
ATOM 1138 C CA . GLY A 1 138 ? 22.859 -21.312 -13.039 1 96.06 138 GLY A CA 1
ATOM 1139 C C . GLY A 1 138 ? 21.547 -21.281 -12.258 1 96.06 138 GLY A C 1
ATOM 1140 O O . GLY A 1 138 ? 21.062 -22.328 -11.812 1 96.06 138 GLY A O 1
ATOM 1141 N N . ILE A 1 139 ? 21.047 -20.188 -12.008 1 97.19 139 ILE A N 1
ATOM 1142 C CA . ILE A 1 139 ? 19.734 -20.016 -11.398 1 97.19 139 ILE A CA 1
ATOM 1143 C C . ILE A 1 139 ? 18.891 -19.078 -12.25 1 97.19 139 ILE A C 1
ATOM 1145 O O . ILE A 1 139 ? 19.422 -18.219 -12.969 1 97.19 139 ILE A O 1
ATOM 1149 N N . PRO A 1 140 ? 17.625 -19.266 -12.203 1 96 140 PRO A N 1
ATOM 1150 C CA . PRO A 1 140 ? 16.766 -18.422 -13.031 1 96 140 PRO A CA 1
ATOM 1151 C C . PRO A 1 140 ? 16.469 -17.062 -12.391 1 96 140 PRO A C 1
ATOM 1153 O O . PRO A 1 140 ? 16.609 -16.906 -11.18 1 96 140 PRO A O 1
ATOM 1156 N N . ASP A 1 141 ? 16.188 -16.047 -13.258 1 94.81 141 ASP A N 1
ATOM 1157 C CA . ASP A 1 141 ? 15.523 -14.844 -12.75 1 94.81 141 ASP A CA 1
ATOM 1158 C C . ASP A 1 141 ? 14.062 -15.125 -12.406 1 94.81 141 ASP A C 1
ATOM 1160 O O . ASP A 1 141 ? 13.625 -16.266 -12.438 1 94.81 141 ASP A O 1
ATOM 1164 N N . TRP A 1 142 ? 13.375 -14.086 -11.977 1 95.19 142 TRP A N 1
ATOM 1165 C CA . TRP A 1 142 ? 11.984 -14.266 -11.555 1 95.19 142 TRP A CA 1
ATOM 1166 C C . TRP A 1 142 ? 11.141 -14.82 -12.695 1 95.19 142 TRP A C 1
ATOM 1168 O O . TRP A 1 142 ? 10.367 -15.766 -12.5 1 95.19 142 TRP A O 1
ATOM 1178 N N . LEU A 1 143 ? 11.234 -14.289 -13.898 1 94.62 143 LEU A N 1
ATOM 1179 C CA . LEU A 1 143 ? 10.367 -14.672 -15 1 94.62 143 LEU A CA 1
ATOM 1180 C C . LEU A 1 143 ? 10.57 -16.141 -15.359 1 94.62 143 LEU A C 1
ATOM 1182 O O . LEU A 1 143 ? 9.594 -16.891 -15.516 1 94.62 143 LEU A O 1
ATOM 1186 N N . TYR A 1 144 ? 11.797 -16.547 -15.492 1 94.06 144 TYR A N 1
ATOM 1187 C CA . TYR A 1 144 ? 12.07 -17.922 -15.883 1 94.06 144 TYR A CA 1
ATOM 1188 C C . TYR A 1 144 ? 11.609 -18.891 -14.805 1 94.06 144 TYR A C 1
ATOM 1190 O O . TYR A 1 144 ? 11.102 -19.969 -15.109 1 94.06 144 TYR A O 1
ATOM 1198 N N . GLU A 1 145 ? 11.844 -18.516 -13.625 1 95.62 145 GLU A N 1
ATOM 1199 C CA . GLU A 1 145 ? 11.398 -19.406 -12.555 1 95.62 145 GLU A CA 1
ATOM 1200 C C . GLU A 1 145 ? 9.875 -19.516 -12.523 1 95.62 145 GLU A C 1
ATOM 1202 O O . GLU A 1 145 ? 9.328 -20.594 -12.312 1 95.62 145 GLU A O 1
ATOM 1207 N N . GLU A 1 146 ? 9.227 -18.406 -12.742 1 95 146 GLU A N 1
ATOM 1208 C CA . GLU A 1 146 ? 7.773 -18.328 -12.578 1 95 146 GLU A CA 1
ATOM 1209 C C . GLU A 1 146 ? 7.047 -18.875 -13.805 1 95 146 GLU A C 1
ATOM 1211 O O . GLU A 1 146 ? 6.082 -19.625 -13.68 1 95 146 GLU A O 1
ATOM 1216 N N . GLU A 1 147 ? 7.566 -18.578 -14.984 1 94.81 147 GLU A N 1
ATOM 1217 C CA . GLU A 1 147 ? 6.746 -18.766 -16.172 1 94.81 147 GLU A CA 1
ATOM 1218 C C . GLU A 1 147 ? 7.312 -19.875 -17.062 1 94.81 147 GLU A C 1
ATOM 1220 O O . GLU A 1 147 ? 6.574 -20.5 -17.828 1 94.81 147 GLU A O 1
ATOM 1225 N N . ILE A 1 148 ? 8.594 -20.125 -16.984 1 93.75 148 ILE A N 1
ATOM 1226 C CA . ILE A 1 148 ? 9.18 -20.922 -18.062 1 93.75 148 ILE A CA 1
ATOM 1227 C C . ILE A 1 148 ? 9.711 -22.234 -17.5 1 93.75 148 ILE A C 1
ATOM 1229 O O . ILE A 1 148 ? 9.141 -23.297 -17.734 1 93.75 148 ILE A O 1
ATOM 1233 N N . LEU A 1 149 ? 10.656 -22.094 -16.578 1 93.5 149 LEU A N 1
ATOM 1234 C CA . LEU A 1 149 ? 11.336 -23.297 -16.109 1 93.5 149 LEU A CA 1
ATOM 1235 C C . LEU A 1 149 ? 10.617 -23.906 -14.922 1 93.5 149 LEU A C 1
ATOM 1237 O O . LEU A 1 149 ? 10.758 -25.094 -14.641 1 93.5 149 LEU A O 1
ATOM 1241 N N . LYS A 1 150 ? 9.961 -23.047 -14.195 1 94.94 150 LYS A N 1
ATOM 1242 C CA . LYS A 1 150 ? 9.297 -23.5 -12.977 1 94.94 150 LYS A CA 1
ATOM 1243 C C . LYS A 1 150 ? 10.25 -24.312 -12.102 1 94.94 150 LYS A C 1
ATOM 1245 O O . LYS A 1 150 ? 9.914 -25.406 -11.656 1 94.94 150 LYS A O 1
ATOM 1250 N N . SER A 1 151 ? 11.375 -23.766 -11.938 1 95.38 151 SER A N 1
ATOM 1251 C CA . SER A 1 151 ? 12.469 -24.359 -11.172 1 95.38 151 SER A CA 1
ATOM 1252 C C . SER A 1 151 ? 13.32 -23.281 -10.508 1 95.38 151 SER A C 1
ATOM 1254 O O . SER A 1 151 ? 13.289 -22.125 -10.906 1 95.38 151 SER A O 1
ATOM 1256 N N . ASN A 1 152 ? 14.062 -23.719 -9.523 1 97.38 152 ASN A N 1
ATOM 1257 C CA . ASN A 1 152 ? 14.945 -22.781 -8.844 1 97.38 152 ASN A CA 1
ATOM 1258 C C . ASN A 1 152 ? 16.375 -22.859 -9.375 1 97.38 152 ASN A C 1
ATOM 1260 O O . ASN A 1 152 ? 17.297 -22.297 -8.781 1 97.38 152 ASN A O 1
ATOM 1264 N N . ASN A 1 153 ? 16.547 -23.656 -10.43 1 96.44 153 ASN A N 1
ATOM 1265 C CA . ASN A 1 153 ? 17.891 -23.766 -11.008 1 96.44 153 ASN A CA 1
ATOM 1266 C C . ASN A 1 153 ? 17.844 -23.828 -12.531 1 96.44 153 ASN A C 1
ATOM 1268 O O . ASN A 1 153 ? 16.781 -24.094 -13.117 1 96.44 153 ASN A O 1
ATOM 1272 N N . ALA A 1 154 ? 18.906 -23.5 -13.141 1 95.69 154 ALA A N 1
ATOM 1273 C CA . ALA A 1 154 ? 19.125 -23.594 -14.578 1 95.69 154 ALA A CA 1
ATOM 1274 C C . ALA A 1 154 ? 20.469 -24.25 -14.883 1 95.69 154 ALA A C 1
ATOM 1276 O O . ALA A 1 154 ? 21.297 -23.688 -15.609 1 95.69 154 ALA A O 1
ATOM 1277 N N . ILE A 1 155 ? 20.625 -25.422 -14.312 1 94.88 155 ILE A N 1
ATOM 1278 C CA . ILE A 1 155 ? 21.828 -26.25 -14.422 1 94.88 155 ILE A CA 1
ATOM 1279 C C . ILE A 1 155 ? 21.453 -27.656 -14.875 1 94.88 155 ILE A C 1
ATOM 1281 O O . ILE A 1 155 ? 20.516 -28.25 -14.352 1 94.88 155 ILE A O 1
ATOM 1285 N N . TRP A 1 156 ? 22.281 -28.234 -15.836 1 93.56 156 TRP A N 1
ATOM 1286 C CA . TRP A 1 156 ? 22 -29.562 -16.359 1 93.56 156 TRP A CA 1
ATOM 1287 C C . TRP A 1 156 ? 23.297 -30.375 -16.516 1 93.56 156 TRP A C 1
ATOM 1289 O O . TRP A 1 156 ? 24.141 -30.031 -17.328 1 93.56 156 TRP A O 1
ATOM 1299 N N . TRP A 1 157 ? 23.328 -31.484 -15.773 1 92.06 157 TRP A N 1
ATOM 1300 C CA . TRP A 1 157 ? 24.5 -32.375 -15.805 1 92.06 157 TRP A CA 1
ATOM 1301 C C . TRP A 1 157 ? 24.375 -33.406 -16.922 1 92.06 157 TRP A C 1
ATOM 1303 O O . TRP A 1 157 ? 23.281 -33.906 -17.188 1 92.06 157 TRP A O 1
ATOM 1313 N N . SER A 1 158 ? 25.562 -33.625 -17.547 1 89.06 158 SER A N 1
ATOM 1314 C CA . SER A 1 158 ? 25.578 -34.844 -18.391 1 89.06 158 SER A CA 1
ATOM 1315 C C . SER A 1 158 ? 25.422 -36.094 -17.547 1 89.06 158 SER A C 1
ATOM 1317 O O . SER A 1 158 ? 25.812 -36.125 -16.391 1 89.06 158 SER A O 1
ATOM 1319 N N . PRO A 1 159 ? 24.906 -37.156 -18.172 1 88.94 159 PRO A N 1
ATOM 1320 C CA . PRO A 1 159 ? 24.656 -38.375 -17.391 1 88.94 159 PRO A CA 1
ATOM 1321 C C . PRO A 1 159 ? 25.906 -38.906 -16.703 1 88.94 159 PRO A C 1
ATOM 1323 O O . PRO A 1 159 ? 25.828 -39.438 -15.602 1 88.94 159 PRO A O 1
ATOM 1326 N N . ASP A 1 160 ? 27.062 -38.781 -17.297 1 88.94 160 ASP A N 1
ATOM 1327 C CA . ASP A 1 160 ? 28.297 -39.312 -16.734 1 88.94 160 ASP A CA 1
ATOM 1328 C C . ASP A 1 160 ? 28.953 -38.281 -15.797 1 88.94 160 ASP A C 1
ATOM 1330 O O . ASP A 1 160 ? 29.969 -38.594 -15.172 1 88.94 160 ASP A O 1
ATOM 1334 N N . GLY A 1 161 ? 28.438 -37.094 -15.758 1 89.94 161 GLY A N 1
ATOM 1335 C CA . GLY A 1 161 ? 28.938 -36.062 -14.852 1 89.94 161 GLY A CA 1
ATOM 1336 C C . GLY A 1 161 ? 30.156 -35.344 -15.391 1 89.94 161 GLY A C 1
ATOM 1337 O O . GLY A 1 161 ? 30.766 -34.531 -14.688 1 89.94 161 GLY A O 1
ATOM 1338 N N . ASN A 1 162 ? 30.453 -35.531 -16.625 1 87.12 162 ASN A N 1
ATOM 1339 C CA . ASN A 1 162 ? 31.672 -34.938 -17.188 1 87.12 162 ASN A CA 1
ATOM 1340 C C . ASN A 1 162 ? 31.406 -33.5 -17.688 1 87.12 162 ASN A C 1
ATOM 1342 O O . ASN A 1 162 ? 32.344 -32.719 -17.797 1 87.12 162 ASN A O 1
ATOM 1346 N N . PHE A 1 163 ? 30.172 -33.25 -18.062 1 86.44 163 PHE A N 1
ATOM 1347 C CA . PHE A 1 163 ? 29.812 -31.906 -18.562 1 86.44 163 PHE A CA 1
ATOM 1348 C C . PHE A 1 163 ? 28.688 -31.312 -17.734 1 86.44 163 PHE A C 1
ATOM 1350 O O . PHE A 1 163 ? 27.812 -32.031 -17.266 1 86.44 163 PHE A O 1
ATOM 1357 N N . LEU A 1 164 ? 28.844 -30 -17.562 1 89.12 164 LEU A N 1
ATOM 1358 C CA . LEU A 1 164 ? 27.812 -29.219 -16.906 1 89.12 164 LEU A CA 1
ATOM 1359 C C . LEU A 1 164 ? 27.344 -28.062 -17.797 1 89.12 164 LEU A C 1
ATOM 1361 O O . LEU A 1 164 ? 28.156 -27.219 -18.188 1 89.12 164 LEU A O 1
ATOM 1365 N N . CYS A 1 165 ? 26.078 -28.125 -18.188 1 90 165 CYS A N 1
ATOM 1366 C CA . CYS A 1 165 ? 25.484 -27.016 -18.922 1 90 165 CYS A CA 1
ATOM 1367 C C . CYS A 1 165 ? 24.703 -26.094 -18 1 90 165 CYS A C 1
ATOM 1369 O O . CYS A 1 165 ? 23.938 -26.562 -17.156 1 90 165 CYS A O 1
ATOM 1371 N N . TYR A 1 166 ? 24.969 -24.812 -18.047 1 92.31 166 TYR A N 1
ATOM 1372 C CA . TYR A 1 166 ? 24.172 -23.875 -17.25 1 92.31 166 TYR A CA 1
ATOM 1373 C C . TYR A 1 166 ? 23.812 -22.641 -18.062 1 92.31 166 TYR A C 1
ATOM 1375 O O . TYR A 1 166 ? 24.484 -22.312 -19.047 1 92.31 166 TYR A O 1
ATOM 1383 N N . ALA A 1 167 ? 22.766 -21.969 -17.688 1 91.5 167 ALA A N 1
ATOM 1384 C CA . ALA A 1 167 ? 22.312 -20.75 -18.375 1 91.5 167 ALA A CA 1
ATOM 1385 C C . ALA A 1 167 ? 22.688 -19.5 -17.594 1 91.5 167 ALA A C 1
ATOM 1387 O O . ALA A 1 167 ? 22.719 -19.516 -16.359 1 91.5 167 ALA A O 1
ATOM 1388 N N . THR A 1 168 ? 23.047 -18.469 -18.297 1 92 168 THR A N 1
ATOM 1389 C CA . THR A 1 168 ? 23.188 -17.125 -17.75 1 92 168 THR A CA 1
ATOM 1390 C C . THR A 1 168 ? 22.047 -16.234 -18.203 1 92 168 THR A C 1
ATOM 1392 O O . THR A 1 168 ? 21.781 -16.125 -19.406 1 92 168 THR A O 1
ATOM 1395 N N . ILE A 1 169 ? 21.375 -15.617 -17.266 1 91.88 169 ILE A N 1
ATOM 1396 C CA . ILE A 1 169 ? 20.281 -14.695 -17.547 1 91.88 169 ILE A CA 1
ATOM 1397 C C . ILE A 1 169 ? 20.672 -13.281 -17.125 1 91.88 169 ILE A C 1
ATOM 1399 O O . ILE A 1 169 ? 21 -13.047 -15.961 1 91.88 169 ILE A O 1
ATOM 1403 N N . ASN A 1 170 ? 20.625 -12.32 -18.016 1 91.81 170 ASN A N 1
ATOM 1404 C CA . ASN A 1 170 ? 21.031 -10.93 -17.797 1 91.81 170 ASN A CA 1
ATOM 1405 C C . ASN A 1 170 ? 19.844 -9.977 -17.906 1 91.81 170 ASN A C 1
ATOM 1407 O O . ASN A 1 170 ? 19.375 -9.695 -19 1 91.81 170 ASN A O 1
ATOM 1411 N N . ASP A 1 171 ? 19.438 -9.391 -16.766 1 91.5 171 ASP A N 1
ATOM 1412 C CA . ASP A 1 171 ? 18.266 -8.531 -16.703 1 91.5 171 ASP A CA 1
ATOM 1413 C C . ASP A 1 171 ? 18.656 -7.059 -16.641 1 91.5 171 ASP A C 1
ATOM 1415 O O . ASP A 1 171 ? 17.891 -6.219 -16.172 1 91.5 171 ASP A O 1
ATOM 1419 N N . THR A 1 172 ? 19.797 -6.656 -17.078 1 90.25 172 THR A N 1
ATOM 1420 C CA . THR A 1 172 ? 20.297 -5.289 -17 1 90.25 172 THR A CA 1
ATOM 1421 C C . THR A 1 172 ? 19.328 -4.316 -17.672 1 90.25 172 THR A C 1
ATOM 1423 O O . THR A 1 172 ? 19.172 -3.186 -17.203 1 90.25 172 THR A O 1
ATOM 1426 N N . LYS A 1 173 ? 18.656 -4.73 -18.688 1 88.12 173 LYS A N 1
ATOM 1427 C CA . LYS A 1 173 ? 17.797 -3.834 -19.453 1 88.12 173 LYS A CA 1
ATOM 1428 C C . LYS A 1 173 ? 16.328 -4.027 -19.078 1 88.12 173 LYS A C 1
ATOM 1430 O O . LYS A 1 173 ? 15.438 -3.461 -19.703 1 88.12 173 LYS A O 1
ATOM 1435 N N . VAL A 1 174 ? 16.031 -4.824 -18.109 1 90.44 174 VAL A N 1
ATOM 1436 C CA . VAL A 1 174 ? 14.664 -5.078 -17.656 1 90.44 174 VAL A CA 1
ATOM 1437 C C . VAL A 1 174 ? 14.25 -4.027 -16.625 1 90.44 174 VAL A C 1
ATOM 1439 O O . VAL A 1 174 ? 15.047 -3.652 -15.766 1 90.44 174 VAL A O 1
ATOM 1442 N N . GLY A 1 175 ? 13.008 -3.467 -16.781 1 91.25 175 GLY A N 1
ATOM 1443 C CA . GLY A 1 175 ? 12.484 -2.516 -15.812 1 91.25 175 GLY A CA 1
ATOM 1444 C C . GLY A 1 175 ? 12.383 -3.09 -14.406 1 91.25 175 GLY A C 1
ATOM 1445 O O . GLY A 1 175 ? 12.281 -4.305 -14.234 1 91.25 175 GLY A O 1
ATOM 1446 N N . THR A 1 176 ? 12.414 -2.168 -13.438 1 93.25 176 THR A N 1
ATOM 1447 C CA . THR A 1 176 ? 12.43 -2.584 -12.039 1 93.25 176 THR A CA 1
ATOM 1448 C C . THR A 1 176 ? 11.141 -2.182 -11.336 1 93.25 176 THR A C 1
ATOM 1450 O O . THR A 1 176 ? 10.633 -1.075 -11.539 1 93.25 176 THR A O 1
ATOM 1453 N N . PHE A 1 177 ? 10.555 -3.053 -10.648 1 94.38 177 PHE A N 1
ATOM 1454 C CA . PHE A 1 177 ? 9.453 -2.781 -9.734 1 94.38 177 PHE A CA 1
ATOM 1455 C C . PHE A 1 177 ? 9.945 -2.771 -8.289 1 94.38 177 PHE A C 1
ATOM 1457 O O . PHE A 1 177 ? 10.656 -3.684 -7.863 1 94.38 177 PHE A O 1
ATOM 1464 N N . TYR A 1 178 ? 9.617 -1.718 -7.562 1 95.75 178 TYR A N 1
ATOM 1465 C CA . TYR A 1 178 ? 10.031 -1.563 -6.176 1 95.75 178 TYR A CA 1
ATOM 1466 C C . TYR A 1 178 ? 8.852 -1.744 -5.227 1 95.75 178 TYR A C 1
ATOM 1468 O O . TYR A 1 178 ? 7.738 -1.299 -5.52 1 95.75 178 TYR A O 1
ATOM 1476 N N . TYR A 1 179 ? 9.008 -2.391 -4.113 1 94.88 179 TYR A N 1
ATOM 1477 C CA . TYR A 1 179 ? 7.984 -2.459 -3.074 1 94.88 179 TYR A CA 1
ATOM 1478 C C . TYR A 1 179 ? 8.617 -2.547 -1.691 1 94.88 179 TYR A C 1
ATOM 1480 O O . TYR A 1 179 ? 9.773 -2.955 -1.556 1 94.88 179 TYR A O 1
ATOM 1488 N N . ASN A 1 180 ? 7.906 -2.137 -0.68 1 94.88 180 ASN A N 1
ATOM 1489 C CA . ASN A 1 180 ? 8.398 -2.102 0.691 1 94.88 180 ASN A CA 1
ATOM 1490 C C . ASN A 1 180 ? 8.07 -3.389 1.441 1 94.88 180 ASN A C 1
ATOM 1492 O O . ASN A 1 180 ? 7.027 -4 1.205 1 94.88 180 ASN A O 1
ATOM 1496 N N . TRP A 1 181 ? 8.984 -3.812 2.264 1 94.44 181 TRP A N 1
ATOM 1497 C CA . TRP A 1 181 ? 8.773 -4.82 3.297 1 94.44 181 TRP A CA 1
ATOM 1498 C C . TRP A 1 181 ? 8.734 -4.18 4.684 1 94.44 181 TRP A C 1
ATOM 1500 O O . TRP A 1 181 ? 9.727 -3.592 5.125 1 94.44 181 TRP A O 1
ATOM 1510 N N . PHE A 1 182 ? 7.648 -4.312 5.398 1 93.38 182 PHE A N 1
ATOM 1511 C CA . PHE A 1 182 ? 7.414 -3.531 6.609 1 93.38 182 PHE A CA 1
ATOM 1512 C C . PHE A 1 182 ? 7.844 -4.309 7.848 1 93.38 182 PHE A C 1
ATOM 1514 O O . PHE A 1 182 ? 8.172 -3.715 8.875 1 93.38 182 PHE A O 1
ATOM 1521 N N . GLY A 1 183 ? 7.855 -5.562 7.816 1 88.06 183 GLY A N 1
ATOM 1522 C CA . GLY A 1 183 ? 8.297 -6.375 8.938 1 88.06 183 GLY A CA 1
ATOM 1523 C C . GLY A 1 183 ? 7.18 -6.73 9.898 1 88.06 183 GLY A C 1
ATOM 1524 O O . GLY A 1 183 ? 6.004 -6.547 9.578 1 88.06 183 GLY A O 1
ATOM 1525 N N . THR A 1 184 ? 7.551 -7.359 11.062 1 77.06 184 THR A N 1
ATOM 1526 C CA . THR A 1 184 ? 6.559 -7.84 12.023 1 77.06 184 THR A CA 1
ATOM 1527 C C . THR A 1 184 ? 6.418 -6.863 13.188 1 77.06 184 THR A C 1
ATOM 1529 O O . THR A 1 184 ? 7.41 -6.484 13.812 1 77.06 184 THR A O 1
ATOM 1532 N N . PRO A 1 185 ? 5.266 -6.406 13.438 1 63.84 185 PRO A N 1
ATOM 1533 C CA . PRO A 1 185 ? 5.031 -5.418 14.492 1 63.84 185 PRO A CA 1
ATOM 1534 C C . PRO A 1 185 ? 5.516 -5.887 15.859 1 63.84 185 PRO A C 1
ATOM 1536 O O . PRO A 1 185 ? 5.938 -5.07 16.688 1 63.84 185 PRO A O 1
ATOM 1539 N N . SER A 1 186 ? 5.234 -7.109 16.328 1 54.16 186 SER A N 1
ATOM 1540 C CA . SER A 1 186 ? 5.402 -7.59 17.688 1 54.16 186 SER A CA 1
ATOM 1541 C C . SER A 1 186 ? 6.871 -7.633 18.094 1 54.16 186 SER A C 1
ATOM 1543 O O . SER A 1 186 ? 7.199 -7.734 19.281 1 54.16 186 SER A O 1
ATOM 1545 N N . PHE A 1 187 ? 7.77 -7.691 17.109 1 50.69 187 PHE A N 1
ATOM 1546 C CA . PHE A 1 187 ? 9.102 -8.062 17.578 1 50.69 187 PHE A CA 1
ATOM 1547 C C . PHE A 1 187 ? 9.953 -6.828 17.828 1 50.69 187 PHE A C 1
ATOM 1549 O O . PHE A 1 187 ? 9.773 -5.797 17.172 1 50.69 187 PHE A O 1
ATOM 1556 N N . ASN A 1 188 ? 10.523 -6.688 19.031 1 50.47 188 ASN A N 1
ATOM 1557 C CA . ASN A 1 188 ? 11.453 -5.688 19.547 1 50.47 188 ASN A CA 1
ATOM 1558 C C . ASN A 1 188 ? 12.383 -5.16 18.453 1 50.47 188 ASN A C 1
ATOM 1560 O O . ASN A 1 188 ? 13.016 -4.121 18.625 1 50.47 188 ASN A O 1
ATOM 1564 N N . GLU A 1 189 ? 12.43 -5.965 17.344 1 57.25 189 GLU A N 1
ATOM 1565 C CA . GLU A 1 189 ? 13.43 -5.527 16.375 1 57.25 189 GLU A CA 1
ATOM 1566 C C . GLU A 1 189 ? 12.766 -4.996 15.102 1 57.25 189 GLU A C 1
ATOM 1568 O O . GLU A 1 189 ? 13.344 -5.066 14.016 1 57.25 189 GLU A O 1
ATOM 1573 N N . THR A 1 190 ? 11.602 -4.418 15.195 1 62.72 190 THR A N 1
ATOM 1574 C CA . THR A 1 190 ? 10.984 -3.945 13.961 1 62.72 190 THR A CA 1
ATOM 1575 C C . THR A 1 190 ? 11.688 -2.695 13.445 1 62.72 190 THR A C 1
ATOM 1577 O O . THR A 1 190 ? 11.891 -1.735 14.195 1 62.72 190 THR A O 1
ATOM 1580 N N . PRO A 1 191 ? 12.102 -2.875 12.188 1 76.62 191 PRO A N 1
ATOM 1581 C CA . PRO A 1 191 ? 12.734 -1.7 11.586 1 76.62 191 PRO A CA 1
ATOM 1582 C C . PRO A 1 191 ? 11.805 -0.488 11.531 1 76.62 191 PRO A C 1
ATOM 1584 O O . PRO A 1 191 ? 10.609 -0.633 11.281 1 76.62 191 PRO A O 1
ATOM 1587 N N . VAL A 1 192 ? 12.297 0.55 11.891 1 87.56 192 VAL A N 1
ATOM 1588 C CA . VAL A 1 192 ? 11.5 1.771 11.906 1 87.56 192 VAL A CA 1
ATOM 1589 C C . VAL A 1 192 ? 11.297 2.273 10.484 1 87.56 192 VAL A C 1
ATOM 1591 O O . VAL A 1 192 ? 10.328 2.984 10.203 1 87.56 192 VAL A O 1
ATOM 1594 N N . TYR A 1 193 ? 12.219 1.893 9.578 1 91.75 193 TYR A N 1
ATOM 1595 C CA . TYR A 1 193 ? 12.031 2.133 8.148 1 91.75 193 TYR A CA 1
ATOM 1596 C C . TYR A 1 193 ? 11.742 0.831 7.41 1 91.75 193 TYR A C 1
ATOM 1598 O O . TYR A 1 193 ? 12.383 -0.191 7.664 1 91.75 193 TYR A O 1
ATOM 1606 N N . PRO A 1 194 ? 10.727 0.797 6.531 1 93.94 194 PRO A N 1
ATOM 1607 C CA . PRO A 1 194 ? 10.547 -0.402 5.711 1 93.94 194 PRO A CA 1
ATOM 1608 C C . PRO A 1 194 ? 11.758 -0.703 4.832 1 93.94 194 PRO A C 1
ATOM 1610 O O . PRO A 1 194 ? 12.5 0.212 4.465 1 93.94 194 PRO A O 1
ATOM 1613 N N . GLU A 1 195 ? 12 -1.919 4.582 1 93.25 195 GLU A N 1
ATOM 1614 C CA . GLU A 1 195 ? 13.047 -2.316 3.646 1 93.25 195 GLU A CA 1
ATOM 1615 C C . GLU A 1 195 ? 12.562 -2.229 2.203 1 93.25 195 GLU A C 1
ATOM 1617 O O . GLU A 1 195 ? 11.43 -2.615 1.896 1 93.25 195 GLU A O 1
ATOM 1622 N N . LEU A 1 196 ? 13.391 -1.701 1.347 1 94.69 196 LEU A N 1
ATOM 1623 C CA . LEU A 1 196 ? 13.039 -1.57 -0.062 1 94.69 196 LEU A CA 1
ATOM 1624 C C . LEU A 1 196 ? 13.5 -2.787 -0.855 1 94.69 196 LEU A C 1
ATOM 1626 O O . LEU A 1 196 ? 14.688 -3.127 -0.842 1 94.69 196 LEU A O 1
ATOM 1630 N N . PHE A 1 197 ? 12.586 -3.443 -1.479 1 93.62 197 PHE A N 1
ATOM 1631 C CA . PHE A 1 197 ? 12.891 -4.551 -2.377 1 93.62 197 PHE A CA 1
ATOM 1632 C C . PHE A 1 197 ? 12.781 -4.113 -3.832 1 93.62 197 PHE A C 1
ATOM 1634 O O . PHE A 1 197 ? 11.961 -3.262 -4.172 1 93.62 197 PHE A O 1
ATOM 1641 N N . GLN A 1 198 ? 13.672 -4.68 -4.648 1 93.75 198 GLN A N 1
ATOM 1642 C CA . GLN A 1 198 ? 13.641 -4.434 -6.086 1 93.75 198 GLN A CA 1
ATOM 1643 C C . GLN A 1 198 ? 13.477 -5.734 -6.863 1 93.75 198 GLN A C 1
ATOM 1645 O O . GLN A 1 198 ? 14.023 -6.77 -6.48 1 93.75 198 GLN A O 1
ATOM 1650 N N . LEU A 1 199 ? 12.672 -5.734 -7.82 1 94.06 199 LEU A N 1
ATOM 1651 C CA . LEU A 1 199 ? 12.398 -6.883 -8.672 1 94.06 199 LEU A CA 1
ATOM 1652 C C . LEU A 1 199 ? 12.43 -6.484 -10.148 1 94.06 199 LEU A C 1
ATOM 1654 O O . LEU A 1 199 ? 11.648 -5.633 -10.578 1 94.06 199 LEU A O 1
ATOM 1658 N N . ARG A 1 200 ? 13.477 -7.062 -10.875 1 93.56 200 ARG A N 1
ATOM 1659 C CA . ARG A 1 200 ? 13.406 -6.922 -12.328 1 93.56 200 ARG A CA 1
ATOM 1660 C C . ARG A 1 200 ? 12.227 -7.699 -12.891 1 93.56 200 ARG A C 1
ATOM 1662 O O . ARG A 1 200 ? 12.117 -8.906 -12.695 1 93.56 200 ARG A O 1
ATOM 1669 N N . TYR A 1 201 ? 11.32 -7.055 -13.5 1 94.12 201 TYR A N 1
ATOM 1670 C CA . TYR A 1 201 ? 10.039 -7.617 -13.914 1 94.12 201 TYR A CA 1
ATOM 1671 C C . TYR A 1 201 ? 9.688 -7.188 -15.336 1 94.12 201 TYR A C 1
ATOM 1673 O O . TYR A 1 201 ? 9.156 -6.094 -15.547 1 94.12 201 TYR A O 1
ATOM 1681 N N . PRO A 1 202 ? 9.953 -8.039 -16.344 1 91.75 202 PRO A N 1
ATOM 1682 C CA . PRO A 1 202 ? 9.664 -7.648 -17.719 1 91.75 202 PRO A CA 1
ATOM 1683 C C . PRO A 1 202 ? 8.172 -7.516 -18 1 91.75 202 PRO A C 1
ATOM 1685 O O . PRO A 1 202 ? 7.391 -8.406 -17.656 1 91.75 202 PRO A O 1
ATOM 1688 N N . LYS A 1 203 ? 7.742 -6.402 -18.594 1 91.06 203 LYS A N 1
ATOM 1689 C CA . LYS A 1 203 ? 6.371 -6.148 -19.031 1 91.06 203 LYS A CA 1
ATOM 1690 C C . LYS A 1 203 ? 6.285 -6.051 -20.547 1 91.06 203 LYS A C 1
ATOM 1692 O O . LYS A 1 203 ? 7.309 -5.914 -21.219 1 91.06 203 LYS A O 1
ATOM 1697 N N . SER A 1 204 ? 5.148 -6.223 -21.25 1 82.5 204 SER A N 1
ATOM 1698 C CA . SER A 1 204 ? 4.969 -6.406 -22.688 1 82.5 204 SER A CA 1
ATOM 1699 C C . SER A 1 204 ? 5.32 -5.137 -23.453 1 82.5 204 SER A C 1
ATOM 1701 O O . SER A 1 204 ? 5.629 -5.188 -24.641 1 82.5 204 SER A O 1
ATOM 1703 N N . ILE A 1 205 ? 5.188 -3.852 -23.172 1 67.62 205 ILE A N 1
ATOM 1704 C CA . ILE A 1 205 ? 5.348 -2.645 -23.969 1 67.62 205 ILE A CA 1
ATOM 1705 C C . ILE A 1 205 ? 6.793 -2.535 -24.453 1 67.62 205 ILE A C 1
ATOM 1707 O O . ILE A 1 205 ? 7.047 -2.023 -25.547 1 67.62 205 ILE A O 1
ATOM 1711 N N . SER A 1 206 ? 7.883 -2.732 -23.641 1 56.22 206 SER A N 1
ATOM 1712 C CA . SER A 1 206 ? 9.195 -2.135 -23.891 1 56.22 206 SER A CA 1
ATOM 1713 C C . SER A 1 206 ? 10.016 -2.982 -24.859 1 56.22 206 SER A C 1
ATOM 1715 O O . SER A 1 206 ? 10.344 -4.129 -24.547 1 56.22 206 SER A O 1
ATOM 1717 N N . ARG A 1 207 ? 9.711 -3.043 -26.156 1 50.78 207 ARG A N 1
ATOM 1718 C CA . ARG A 1 207 ? 10.617 -3.77 -27.031 1 50.78 207 ARG A CA 1
ATOM 1719 C C . ARG A 1 207 ? 12.055 -3.68 -26.531 1 50.78 207 ARG A C 1
ATOM 1721 O O . ARG A 1 207 ? 12.82 -4.641 -26.656 1 50.78 207 ARG A O 1
ATOM 1728 N N . ASP A 1 208 ? 12.578 -2.459 -26.562 1 46.41 208 ASP A N 1
ATOM 1729 C CA . ASP A 1 208 ? 14 -2.277 -26.312 1 46.41 208 ASP A CA 1
ATOM 1730 C C . ASP A 1 208 ? 14.391 -2.857 -24.953 1 46.41 208 ASP A C 1
ATOM 1732 O O . ASP A 1 208 ? 15.562 -3.168 -24.719 1 46.41 208 ASP A O 1
ATOM 1736 N N . VAL A 1 209 ? 13.594 -2.58 -24.047 1 46.72 209 VAL A N 1
ATOM 1737 C CA . VAL A 1 209 ? 14.125 -2.74 -22.703 1 46.72 209 VAL A CA 1
ATOM 1738 C C . VAL A 1 209 ? 14.297 -4.227 -22.391 1 46.72 209 VAL A C 1
ATOM 1740 O O . VAL A 1 209 ? 15.211 -4.605 -21.641 1 46.72 209 VAL A O 1
ATOM 1743 N N . VAL A 1 210 ? 13.367 -5.195 -22.766 1 50.31 210 VAL A N 1
ATOM 1744 C CA . VAL A 1 210 ? 13.32 -6.414 -21.969 1 50.31 210 VAL A CA 1
ATOM 1745 C C . VAL A 1 210 ? 14.234 -7.469 -22.578 1 50.31 210 VAL A C 1
ATOM 1747 O O . VAL A 1 210 ? 14.133 -8.656 -22.25 1 50.31 210 VAL A O 1
ATOM 1750 N N . SER A 1 211 ? 15.094 -7.039 -23.438 1 54.5 211 SER A N 1
ATOM 1751 C CA . SER A 1 211 ? 15.688 -8.242 -24.016 1 54.5 211 SER A CA 1
ATOM 1752 C C . SER A 1 211 ? 16.688 -8.883 -23.047 1 54.5 211 SER A C 1
ATOM 1754 O O . SER A 1 211 ? 17.719 -8.297 -22.75 1 54.5 211 SER A O 1
ATOM 1756 N N . ARG A 1 212 ? 16.219 -9.883 -22.25 1 54.16 212 ARG A N 1
ATOM 1757 C CA . ARG A 1 212 ? 17.031 -10.82 -21.469 1 54.16 212 ARG A CA 1
ATOM 1758 C C . ARG A 1 212 ? 18.047 -11.523 -22.359 1 54.16 212 ARG A C 1
ATOM 1760 O O . ARG A 1 212 ? 17.719 -11.938 -23.484 1 54.16 212 ARG A O 1
ATOM 1767 N N . ARG A 1 213 ? 19.344 -11.289 -21.969 1 52.91 213 ARG A N 1
ATOM 1768 C CA . ARG A 1 213 ? 20.375 -12.039 -22.688 1 52.91 213 ARG A CA 1
ATOM 1769 C C . ARG A 1 213 ? 20.594 -13.414 -22.047 1 52.91 213 ARG A C 1
ATOM 1771 O O . ARG A 1 213 ? 20.812 -13.508 -20.844 1 52.91 213 ARG A O 1
ATOM 1778 N N . LEU A 1 214 ? 20.297 -14.461 -22.859 1 59.81 214 LEU A N 1
ATOM 1779 C CA . LEU A 1 214 ? 20.5 -15.844 -22.438 1 59.81 214 LEU A CA 1
ATOM 1780 C C . LEU A 1 214 ? 21.781 -16.422 -23.031 1 59.81 214 LEU A C 1
ATOM 1782 O O . LEU A 1 214 ? 22.094 -16.172 -24.203 1 59.81 214 LEU A O 1
ATOM 1786 N N . SER A 1 215 ? 22.656 -16.953 -22.156 1 58.56 215 SER A N 1
ATOM 1787 C CA . SER A 1 215 ? 23.828 -17.688 -22.625 1 58.56 215 SER A CA 1
ATOM 1788 C C . SER A 1 215 ? 23.938 -19.047 -21.969 1 58.56 215 SER A C 1
ATOM 1790 O O . SER A 1 215 ? 23.531 -19.219 -20.812 1 58.56 215 SER A O 1
ATOM 1792 N N . PHE A 1 216 ? 24.281 -20.016 -22.781 1 60.34 216 PHE A N 1
ATOM 1793 C CA . PHE A 1 216 ? 24.547 -21.359 -22.281 1 60.34 216 PHE A CA 1
ATOM 1794 C C . PHE A 1 216 ? 26.047 -21.625 -22.219 1 60.34 216 PHE A C 1
ATOM 1796 O O . PHE A 1 216 ? 26.797 -21.234 -23.109 1 60.34 216 PHE A O 1
ATOM 1803 N N . HIS A 1 217 ? 26.453 -22.109 -21.109 1 62.25 217 HIS A N 1
ATOM 1804 C CA . HIS A 1 217 ? 27.859 -22.438 -20.906 1 62.25 217 HIS A CA 1
ATOM 1805 C C . HIS A 1 217 ? 28.031 -23.922 -20.594 1 62.25 217 HIS A C 1
ATOM 1807 O O . HIS A 1 217 ? 27.172 -24.531 -19.938 1 62.25 217 HIS A O 1
ATOM 1813 N N . MET A 1 218 ? 29.031 -24.359 -21.391 1 52.22 218 MET A N 1
ATOM 1814 C CA . MET A 1 218 ? 29.438 -25.75 -21.141 1 52.22 218 MET A CA 1
ATOM 1815 C C . MET A 1 218 ? 30.734 -25.812 -20.359 1 52.22 218 MET A C 1
ATOM 1817 O O . MET A 1 218 ? 31.734 -25.234 -20.766 1 52.22 218 MET A O 1
ATOM 1821 N N . TYR A 1 219 ? 30.844 -26.203 -19.188 1 52.81 219 TYR A N 1
ATOM 1822 C CA . TYR A 1 219 ? 32.062 -26.453 -18.438 1 52.81 219 TYR A CA 1
ATOM 1823 C C . TYR A 1 219 ? 32.469 -27.938 -18.531 1 52.81 219 TYR A C 1
ATOM 1825 O O . TYR A 1 219 ? 31.609 -28.812 -18.344 1 52.81 219 TYR A O 1
ATOM 1833 N N . PRO A 1 220 ? 33.656 -28.016 -18.766 1 48.31 220 PRO A N 1
ATOM 1834 C CA . PRO A 1 220 ? 34.844 -27.141 -18.875 1 48.31 220 PRO A CA 1
ATOM 1835 C C . PRO A 1 220 ? 35 -26.516 -20.266 1 48.31 220 PRO A C 1
ATOM 1837 O O . PRO A 1 220 ? 35.875 -25.672 -20.484 1 48.31 220 PRO A O 1
ATOM 1840 N N . SER A 1 221 ? 34.031 -26.812 -21.125 1 44.06 221 SER A N 1
ATOM 1841 C CA . SER A 1 221 ? 34.188 -26.188 -22.453 1 44.06 221 SER A CA 1
ATOM 1842 C C . SER A 1 221 ? 33.625 -24.766 -22.453 1 44.06 221 SER A C 1
ATOM 1844 O O . SER A 1 221 ? 32.719 -24.453 -21.656 1 44.06 221 SER A O 1
ATOM 1846 N N . ILE A 1 222 ? 34.312 -23.75 -23.094 1 43.47 222 ILE A N 1
ATOM 1847 C CA . ILE A 1 222 ? 33.938 -22.344 -23.078 1 43.47 222 ILE A CA 1
ATOM 1848 C C . ILE A 1 222 ? 32.969 -22.047 -24.203 1 43.47 222 ILE A C 1
ATOM 1850 O O . ILE A 1 222 ? 33.344 -21.812 -25.344 1 43.47 222 ILE A O 1
ATOM 1854 N N . PHE A 1 223 ? 31.812 -22.734 -24.391 1 39.38 223 PHE A N 1
ATOM 1855 C CA . PHE A 1 223 ? 30.891 -22.344 -25.469 1 39.38 223 PHE A CA 1
ATOM 1856 C C . PHE A 1 223 ? 29.672 -21.625 -24.891 1 39.38 223 PHE A C 1
ATOM 1858 O O . PHE A 1 223 ? 29.188 -21.969 -23.812 1 39.38 223 PHE A O 1
ATOM 1865 N N . SER A 1 224 ? 29.438 -20.312 -25.484 1 46.19 224 SER A N 1
ATOM 1866 C CA . SER A 1 224 ? 28.25 -19.531 -25.125 1 46.19 224 SER A CA 1
ATOM 1867 C C . SER A 1 224 ? 27.406 -19.25 -26.359 1 46.19 224 SER A C 1
ATOM 1869 O O . SER A 1 224 ? 27.922 -19.031 -27.453 1 46.19 224 SER A O 1
ATOM 1871 N N . PHE A 1 225 ? 26.125 -19.797 -26.562 1 41.25 225 PHE A N 1
ATOM 1872 C CA . PHE A 1 225 ? 25.234 -19.312 -27.609 1 41.25 225 PHE A CA 1
ATOM 1873 C C . PHE A 1 225 ? 24.203 -18.328 -27.047 1 41.25 225 PHE A C 1
ATOM 1875 O O . PHE A 1 225 ? 23.625 -18.578 -25.984 1 41.25 225 PHE A O 1
ATOM 1882 N N . CYS A 1 226 ? 24.219 -17.062 -27.688 1 42.31 226 CYS A N 1
ATOM 1883 C CA . CYS A 1 226 ? 23.328 -15.992 -27.25 1 42.31 226 CYS A CA 1
ATOM 1884 C C . CYS A 1 226 ? 22.125 -15.875 -28.172 1 42.31 226 CYS A C 1
ATOM 1886 O O . CYS A 1 226 ? 22.266 -16 -29.391 1 42.31 226 CYS A O 1
ATOM 1888 N N . HIS A 1 227 ? 20.828 -16.297 -27.844 1 46.66 227 HIS A N 1
ATOM 1889 C CA . HIS A 1 227 ? 19.641 -15.984 -28.656 1 46.66 227 HIS A CA 1
ATOM 1890 C C . HIS A 1 227 ? 18.859 -14.82 -28.047 1 46.66 227 HIS A C 1
ATOM 1892 O O . HIS A 1 227 ? 18.719 -14.727 -26.828 1 46.66 227 HIS A O 1
ATOM 1898 N N . ARG A 1 228 ? 18.609 -13.766 -28.938 1 54.16 228 ARG A N 1
ATOM 1899 C CA . ARG A 1 228 ? 17.797 -12.602 -28.578 1 54.16 228 ARG A CA 1
ATOM 1900 C C . ARG A 1 228 ? 16.328 -12.82 -28.922 1 54.16 228 ARG A C 1
ATOM 1902 O O . ARG A 1 228 ? 16.016 -13.453 -29.938 1 54.16 228 ARG A O 1
ATOM 1909 N N . ASP A 1 229 ? 15.375 -12.625 -28.062 1 64.69 229 ASP A N 1
ATOM 1910 C CA . ASP A 1 229 ? 13.93 -12.469 -28.188 1 64.69 229 ASP A CA 1
ATOM 1911 C C . ASP A 1 229 ? 13.234 -13.828 -28.234 1 64.69 229 ASP A C 1
ATOM 1913 O O . ASP A 1 229 ? 12.32 -14.039 -29.031 1 64.69 229 ASP A O 1
ATOM 1917 N N . HIS A 1 230 ? 14.031 -14.906 -27.75 1 83.56 230 HIS A N 1
ATOM 1918 C CA . HIS A 1 230 ? 13.398 -16.203 -27.594 1 83.56 230 HIS A CA 1
ATOM 1919 C C . HIS A 1 230 ? 13.523 -16.719 -26.172 1 83.56 230 HIS A C 1
ATOM 1921 O O . HIS A 1 230 ? 14.414 -16.297 -25.422 1 83.56 230 HIS A O 1
ATOM 1927 N N . TYR A 1 231 ? 12.625 -17.594 -25.812 1 89.19 231 TYR A N 1
ATOM 1928 C CA . TYR A 1 231 ? 12.727 -18.344 -24.578 1 89.19 231 TYR A CA 1
ATOM 1929 C C . TYR A 1 231 ? 13.289 -19.75 -24.844 1 89.19 231 TYR A C 1
ATOM 1931 O O . TYR A 1 231 ? 13.305 -20.203 -25.984 1 89.19 231 TYR A O 1
ATOM 1939 N N . PHE A 1 232 ? 13.898 -20.359 -23.859 1 90.31 232 PHE A N 1
ATOM 1940 C CA . PHE A 1 232 ? 14.125 -21.797 -23.859 1 90.31 232 PHE A CA 1
ATOM 1941 C C . PHE A 1 232 ? 13.289 -22.469 -22.781 1 90.31 232 PHE A C 1
ATOM 1943 O O . PHE A 1 232 ? 13.195 -21.969 -21.656 1 90.31 232 PHE A O 1
ATOM 1950 N N . THR A 1 233 ? 12.672 -23.531 -23.125 1 91.69 233 THR A N 1
ATOM 1951 C CA . THR A 1 233 ? 11.719 -24.125 -22.188 1 91.69 233 THR A CA 1
ATOM 1952 C C . THR A 1 233 ? 12.273 -25.406 -21.578 1 91.69 233 THR A C 1
ATOM 1954 O O . THR A 1 233 ? 11.797 -25.859 -20.547 1 91.69 233 THR A O 1
ATOM 1957 N N . SER A 1 234 ? 13.25 -26 -22.266 1 92.12 234 SER A N 1
ATOM 1958 C CA . SER A 1 234 ? 13.805 -27.25 -21.766 1 92.12 234 SER A CA 1
ATOM 1959 C C . SER A 1 234 ? 15.227 -27.469 -22.25 1 92.12 234 SER A C 1
ATOM 1961 O O . SER A 1 234 ? 15.555 -27.125 -23.391 1 92.12 234 SER A O 1
ATOM 1963 N N . VAL A 1 235 ? 16.047 -27.922 -21.422 1 91.12 235 VAL A N 1
ATOM 1964 C CA . VAL A 1 235 ? 17.375 -28.438 -21.734 1 91.12 235 VAL A CA 1
ATOM 1965 C C . VAL A 1 235 ? 17.547 -29.828 -21.156 1 91.12 235 VAL A C 1
ATOM 1967 O O . VAL A 1 235 ? 17.344 -30.047 -19.953 1 91.12 235 VAL A O 1
ATOM 1970 N N . GLN A 1 236 ? 17.828 -30.75 -22.047 1 92.25 236 GLN A N 1
ATOM 1971 C CA . GLN A 1 236 ? 17.969 -32.125 -21.609 1 92.25 236 GLN A CA 1
ATOM 1972 C C . GLN A 1 236 ? 19.125 -32.844 -22.328 1 92.25 236 GLN A C 1
ATOM 1974 O O . GLN A 1 236 ? 19.312 -32.625 -23.531 1 92.25 236 GLN A O 1
ATOM 1979 N N . TRP A 1 237 ? 19.859 -33.625 -21.625 1 90.94 237 TRP A N 1
ATOM 1980 C CA . TRP A 1 237 ? 20.906 -34.406 -22.234 1 90.94 237 TRP A CA 1
ATOM 1981 C C . TRP A 1 237 ? 20.328 -35.656 -22.938 1 90.94 237 TRP A C 1
ATOM 1983 O O . TRP A 1 237 ? 19.484 -36.344 -22.359 1 90.94 237 TRP A O 1
ATOM 1993 N N . ILE A 1 238 ? 20.719 -35.844 -24.172 1 89.56 238 ILE A N 1
ATOM 1994 C CA . ILE A 1 238 ? 20.344 -37.031 -24.922 1 89.56 238 ILE A CA 1
ATOM 1995 C C . ILE A 1 238 ? 21.234 -38.219 -24.547 1 89.56 238 ILE A C 1
ATOM 1997 O O . ILE A 1 238 ? 20.75 -39.312 -24.328 1 89.56 238 ILE A O 1
ATOM 2001 N N . ASP A 1 239 ? 22.406 -37.938 -24.5 1 88.31 239 ASP A N 1
ATOM 2002 C CA . ASP A 1 239 ? 23.469 -38.844 -24.047 1 88.31 239 ASP A CA 1
ATOM 2003 C C . ASP A 1 239 ? 24.625 -38.031 -23.438 1 88.31 239 ASP A C 1
ATOM 2005 O O . ASP A 1 239 ? 24.453 -36.906 -23.016 1 88.31 239 ASP A O 1
ATOM 2009 N N . ASN A 1 240 ? 25.781 -38.688 -23.328 1 87 240 ASN A N 1
ATOM 2010 C CA . ASN A 1 240 ? 26.906 -38.062 -22.672 1 87 240 ASN A CA 1
ATOM 2011 C C . ASN A 1 240 ? 27.531 -36.969 -23.547 1 87 240 ASN A C 1
ATOM 2013 O O . ASN A 1 240 ? 28.328 -36.156 -23.062 1 87 240 ASN A O 1
ATOM 2017 N N . GLN A 1 241 ? 27.047 -36.875 -24.766 1 84.69 241 GLN A N 1
ATOM 2018 C CA . GLN A 1 241 ? 27.766 -36 -25.688 1 84.69 241 GLN A CA 1
ATOM 2019 C C . GLN A 1 241 ? 26.797 -35.156 -26.5 1 84.69 241 GLN A C 1
ATOM 2021 O O . GLN A 1 241 ? 27.203 -34.438 -27.422 1 84.69 241 GLN A O 1
ATOM 2026 N N . SER A 1 242 ? 25.625 -35.219 -26.219 1 86.75 242 SER A N 1
ATOM 2027 C CA . SER A 1 242 ? 24.656 -34.438 -26.969 1 86.75 242 SER A CA 1
ATOM 2028 C C . SER A 1 242 ? 23.531 -33.906 -26.047 1 86.75 242 SER A C 1
ATOM 2030 O O . SER A 1 242 ? 23.188 -34.562 -25.062 1 86.75 242 SER A O 1
ATOM 2032 N N . LEU A 1 243 ? 23.031 -32.75 -26.453 1 88.94 243 LEU A N 1
ATOM 2033 C CA . LEU A 1 243 ? 22 -32.062 -25.672 1 88.94 243 LEU A CA 1
ATOM 2034 C C . LEU A 1 243 ? 20.828 -31.672 -26.562 1 88.94 243 LEU A C 1
ATOM 2036 O O . LEU A 1 243 ? 21.016 -31.328 -27.734 1 88.94 243 LEU A O 1
ATOM 2040 N N . ALA A 1 244 ? 19.641 -31.781 -26 1 89 244 ALA A N 1
ATOM 2041 C CA . ALA A 1 244 ? 18.438 -31.25 -26.641 1 89 244 ALA A CA 1
ATOM 2042 C C . ALA A 1 244 ? 17.984 -29.953 -25.984 1 89 244 ALA A C 1
ATOM 2044 O O . ALA A 1 244 ? 17.969 -29.844 -24.75 1 89 244 ALA A O 1
ATOM 2045 N N . VAL A 1 245 ? 17.688 -28.922 -26.797 1 88 245 VAL A N 1
ATOM 2046 C CA . VAL A 1 245 ? 17.156 -27.656 -26.312 1 88 245 VAL A CA 1
ATOM 2047 C C . VAL A 1 245 ? 15.867 -27.312 -27.047 1 88 245 VAL A C 1
ATOM 2049 O O . VAL A 1 245 ? 15.805 -27.422 -28.281 1 88 245 VAL A O 1
ATOM 2052 N N . ILE A 1 246 ? 14.828 -27.031 -26.328 1 90.12 246 ILE A N 1
ATOM 2053 C CA . ILE A 1 246 ? 13.578 -26.562 -26.922 1 90.12 246 ILE A CA 1
ATOM 2054 C C . ILE A 1 246 ? 13.508 -25.047 -26.812 1 90.12 246 ILE A C 1
ATOM 2056 O O . ILE A 1 246 ? 13.562 -24.484 -25.719 1 90.12 246 ILE A O 1
ATOM 2060 N N . TRP A 1 247 ? 13.383 -24.422 -27.922 1 88.44 247 TRP A N 1
ATOM 2061 C CA . TRP A 1 247 ? 13.266 -22.969 -28 1 88.44 247 TRP A CA 1
ATOM 2062 C C . TRP A 1 247 ? 11.82 -22.547 -28.25 1 88.44 247 TRP A C 1
ATOM 2064 O O . TRP A 1 247 ? 11.047 -23.297 -28.844 1 88.44 247 TRP A O 1
ATOM 2074 N N . LEU A 1 248 ? 11.484 -21.422 -27.75 1 90.62 248 LEU A N 1
ATOM 2075 C CA . LEU A 1 248 ? 10.141 -20.875 -27.875 1 90.62 248 LEU A CA 1
ATOM 2076 C C . LEU A 1 248 ? 10.188 -19.391 -28.219 1 90.62 248 LEU A C 1
ATOM 2078 O O . LEU A 1 248 ? 10.914 -18.625 -27.594 1 90.62 248 LEU A O 1
ATOM 2082 N N . ALA A 1 249 ? 9.477 -19.062 -29.281 1 86.88 249 ALA A N 1
ATOM 2083 C CA . ALA A 1 249 ? 9.406 -17.656 -29.656 1 86.88 249 ALA A CA 1
ATOM 2084 C C . ALA A 1 249 ? 8.836 -16.812 -28.531 1 86.88 249 ALA A C 1
ATOM 2086 O O . ALA A 1 249 ? 8.078 -17.312 -27.688 1 86.88 249 ALA A O 1
ATOM 2087 N N . ARG A 1 250 ? 9.172 -15.578 -28.516 1 86 250 ARG A N 1
ATOM 2088 C CA . ARG A 1 250 ? 8.664 -14.672 -27.484 1 86 250 ARG A CA 1
ATOM 2089 C C . ARG A 1 250 ? 7.141 -14.656 -27.469 1 86 250 ARG A C 1
ATOM 2091 O O . ARG A 1 250 ? 6.523 -14.641 -26.406 1 86 250 ARG A O 1
ATOM 2098 N N . SER A 1 251 ? 6.535 -14.672 -28.688 1 88 251 SER A N 1
ATOM 2099 C CA . SER A 1 251 ? 5.082 -14.695 -28.828 1 88 251 SER A CA 1
ATOM 2100 C C . SER A 1 251 ? 4.508 -16.047 -28.422 1 88 251 SER A C 1
ATOM 2102 O O . SER A 1 251 ? 3.295 -16.188 -28.234 1 88 251 SER A O 1
ATOM 2104 N N . GLN A 1 252 ? 5.402 -17.078 -28.344 1 91.62 252 GLN A N 1
ATOM 2105 C CA . GLN A 1 252 ? 5.102 -18.438 -27.922 1 91.62 252 GLN A CA 1
ATOM 2106 C C . GLN A 1 252 ? 4.109 -19.109 -28.859 1 91.62 252 GLN A C 1
ATOM 2108 O O . GLN A 1 252 ? 3.254 -19.891 -28.438 1 91.62 252 GLN A O 1
ATOM 2113 N N . ASN A 1 253 ? 4.125 -18.703 -30.156 1 91.19 253 ASN A N 1
ATOM 2114 C CA . ASN A 1 253 ? 3.314 -19.344 -31.188 1 91.19 253 ASN A CA 1
ATOM 2115 C C . ASN A 1 253 ? 4.176 -20.125 -32.188 1 91.19 253 ASN A C 1
ATOM 2117 O O . ASN A 1 253 ? 3.73 -20.438 -33.281 1 91.19 253 ASN A O 1
ATOM 2121 N N . PHE A 1 254 ? 5.414 -20.328 -31.766 1 89.25 254 PHE A N 1
ATOM 2122 C CA . PHE A 1 254 ? 6.363 -21.094 -32.562 1 89.25 254 PHE A CA 1
ATOM 2123 C C . PHE A 1 254 ? 7.457 -21.688 -31.688 1 89.25 254 PHE A C 1
ATOM 2125 O O . PHE A 1 254 ? 8.008 -21 -30.828 1 89.25 254 PHE A O 1
ATOM 2132 N N . SER A 1 255 ? 7.711 -23 -31.875 1 90.19 255 SER A N 1
ATOM 2133 C CA . SER A 1 255 ? 8.727 -23.672 -31.078 1 90.19 255 SER A CA 1
ATOM 2134 C C . SER A 1 255 ? 9.633 -24.531 -31.953 1 90.19 255 SER A C 1
ATOM 2136 O O . SER A 1 255 ? 9.211 -25.016 -33 1 90.19 255 SER A O 1
ATOM 2138 N N . VAL A 1 256 ? 10.883 -24.578 -31.547 1 87.19 256 VAL A N 1
ATOM 2139 C CA . VAL A 1 256 ? 11.859 -25.406 -32.25 1 87.19 256 VAL A CA 1
ATOM 2140 C C . VAL A 1 256 ? 12.57 -26.328 -31.25 1 87.19 256 VAL A C 1
ATOM 2142 O O . VAL A 1 256 ? 12.938 -25.906 -30.156 1 87.19 256 VAL A O 1
ATOM 2145 N N . VAL A 1 257 ? 12.68 -27.578 -31.609 1 86.88 257 VAL A N 1
ATOM 2146 C CA . VAL A 1 257 ? 13.5 -28.531 -30.875 1 86.88 257 VAL A CA 1
ATOM 2147 C C . VAL A 1 257 ? 14.852 -28.703 -31.578 1 86.88 257 VAL A C 1
ATOM 2149 O O . VAL A 1 257 ? 14.898 -28.969 -32.781 1 86.88 257 VAL A O 1
ATOM 2152 N N . THR A 1 258 ? 15.898 -28.516 -30.797 1 84.94 258 THR A N 1
ATOM 2153 C CA . THR A 1 258 ? 17.219 -28.625 -31.391 1 84.94 258 THR A CA 1
ATOM 2154 C C . THR A 1 258 ? 18.047 -29.719 -30.703 1 84.94 258 THR A C 1
ATOM 2156 O O . THR A 1 258 ? 17.781 -30.062 -29.547 1 84.94 258 THR A O 1
ATOM 2159 N N . GLN A 1 259 ? 18.906 -30.281 -31.438 1 86.56 259 GLN A N 1
ATOM 2160 C CA . GLN A 1 259 ? 19.938 -31.172 -30.938 1 86.56 259 GLN A CA 1
ATOM 2161 C C . GLN A 1 259 ? 21.328 -30.562 -31.078 1 86.56 259 GLN A C 1
ATOM 2163 O O . GLN A 1 259 ? 21.703 -30.141 -32.188 1 86.56 259 GLN A O 1
ATOM 2168 N N . CYS A 1 260 ? 22 -30.469 -30 1 84.25 260 CYS A N 1
ATOM 2169 C CA . CYS A 1 260 ? 23.344 -29.906 -29.984 1 84.25 260 CYS A CA 1
ATOM 2170 C C . CYS A 1 260 ? 24.375 -30.969 -29.656 1 84.25 260 CYS A C 1
ATOM 2172 O O . CYS A 1 260 ? 24.219 -31.734 -28.688 1 84.25 260 CYS A O 1
ATOM 2174 N N . ALA A 1 261 ? 25.359 -31.031 -30.5 1 83.06 261 ALA A N 1
ATOM 2175 C CA . ALA A 1 261 ? 26.375 -32.062 -30.281 1 83.06 261 ALA A CA 1
ATOM 2176 C C . ALA A 1 261 ? 27.719 -31.641 -30.891 1 83.06 261 ALA A C 1
ATOM 2178 O O . ALA A 1 261 ? 27.844 -30.547 -31.453 1 83.06 261 ALA A O 1
ATOM 2179 N N . GLY A 1 262 ? 28.719 -32.5 -30.703 1 74.12 262 GLY A N 1
ATOM 2180 C CA . GLY A 1 262 ? 30.031 -32.312 -31.281 1 74.12 262 GLY A CA 1
ATOM 2181 C C . GLY A 1 262 ? 30.953 -31.453 -30.406 1 74.12 262 GLY A C 1
ATOM 2182 O O . GLY A 1 262 ? 30.578 -31.062 -29.297 1 74.12 262 GLY A O 1
ATOM 2183 N N . GLU A 1 263 ? 32.125 -31.156 -30.938 1 68.69 263 GLU A N 1
ATOM 2184 C CA . GLU A 1 263 ? 33.156 -30.422 -30.203 1 68.69 263 GLU A CA 1
ATOM 2185 C C . GLU A 1 263 ? 32.75 -28.969 -29.984 1 68.69 263 GLU A C 1
ATOM 2187 O O . GLU A 1 263 ? 33.062 -28.375 -28.953 1 68.69 263 GLU A O 1
ATOM 2192 N N . LEU A 1 264 ? 32 -28.531 -30.938 1 71.88 264 LEU A N 1
ATOM 2193 C CA . LEU A 1 264 ? 31.656 -27.125 -30.859 1 71.88 264 LEU A CA 1
ATOM 2194 C C . LEU A 1 264 ? 30.203 -26.953 -30.422 1 71.88 264 LEU A C 1
ATOM 2196 O O . LEU A 1 264 ? 29.703 -25.828 -30.328 1 71.88 264 LEU A O 1
ATOM 2200 N N . TRP A 1 265 ? 29.469 -28.078 -30.109 1 79.5 265 TRP A N 1
ATOM 2201 C CA . TRP A 1 265 ? 28.094 -28.078 -29.625 1 79.5 265 TRP A CA 1
ATOM 2202 C C . TRP A 1 265 ? 27.172 -27.312 -30.578 1 79.5 265 TRP A C 1
ATOM 2204 O O . TRP A 1 265 ? 26.359 -26.5 -30.141 1 79.5 265 TRP A O 1
ATOM 2214 N N . TYR A 1 266 ? 27.422 -27.5 -31.844 1 79.12 266 TYR A N 1
ATOM 2215 C CA . TYR A 1 266 ? 26.531 -26.953 -32.875 1 79.12 266 TYR A CA 1
ATOM 2216 C C . TYR A 1 266 ? 25.141 -27.562 -32.75 1 79.12 266 TYR A C 1
ATOM 2218 O O . TYR A 1 266 ? 25 -28.781 -32.562 1 79.12 266 TYR A O 1
ATOM 2226 N N . CYS A 1 267 ? 24.141 -26.75 -32.781 1 82.56 267 CYS A N 1
ATOM 2227 C CA . CYS A 1 267 ? 22.766 -27.219 -32.656 1 82.56 267 CYS A CA 1
ATOM 2228 C C . CYS A 1 267 ? 22.078 -27.297 -34 1 82.56 267 CYS A C 1
ATOM 2230 O O . CYS A 1 267 ? 22.219 -26.391 -34.844 1 82.56 267 CYS A O 1
ATOM 2232 N N . VAL A 1 268 ? 21.406 -28.312 -34.25 1 82.5 268 VAL A N 1
ATOM 2233 C CA . VAL A 1 268 ? 20.609 -28.484 -35.438 1 82.5 268 VAL A CA 1
ATOM 2234 C C . VAL A 1 268 ? 19.125 -28.609 -35.094 1 82.5 268 VAL A C 1
ATOM 2236 O O . VAL A 1 268 ? 18.781 -29.203 -34.062 1 82.5 268 VAL A O 1
ATOM 2239 N N . VAL A 1 269 ? 18.234 -28.062 -35.938 1 84.06 269 VAL A N 1
ATOM 2240 C CA . VAL A 1 269 ? 16.797 -28.141 -35.719 1 84.06 269 VAL A CA 1
ATOM 2241 C C . VAL A 1 269 ? 16.312 -29.547 -36.062 1 84.06 269 VAL A C 1
ATOM 2243 O O . VAL A 1 269 ? 16.562 -30.047 -37.188 1 84.06 269 VAL A O 1
ATOM 2246 N N . VAL A 1 270 ? 15.586 -30.125 -35.156 1 81.25 270 VAL A N 1
ATOM 2247 C CA . VAL A 1 270 ? 15.102 -31.484 -35.375 1 81.25 270 VAL A CA 1
ATOM 2248 C C . VAL A 1 270 ? 13.586 -31.453 -35.562 1 81.25 270 VAL A C 1
ATOM 2250 O O . VAL A 1 270 ? 13.016 -32.375 -36.188 1 81.25 270 VAL A O 1
ATOM 2253 N N . TYR A 1 271 ? 12.953 -30.5 -35 1 84.06 271 TYR A N 1
ATOM 2254 C CA . TYR A 1 271 ? 11.5 -30.391 -35.094 1 84.06 271 TYR A CA 1
ATOM 2255 C C . TYR A 1 271 ? 11.039 -28.953 -34.906 1 84.06 271 TYR A C 1
ATOM 2257 O O . TYR A 1 271 ? 11.656 -28.188 -34.188 1 84.06 271 TYR A O 1
ATOM 2265 N N . GLU A 1 272 ? 10.016 -28.609 -35.688 1 85.88 272 GLU A N 1
ATOM 2266 C CA . GLU A 1 272 ? 9.383 -27.297 -35.594 1 85.88 272 GLU A CA 1
ATOM 2267 C C . GLU A 1 272 ? 7.879 -27.438 -35.375 1 85.88 272 GLU A C 1
ATOM 2269 O O . GLU A 1 272 ? 7.238 -28.312 -35.938 1 85.88 272 GLU A O 1
ATOM 2274 N N . GLN A 1 273 ? 7.359 -26.594 -34.469 1 87.12 273 GLN A N 1
ATOM 2275 C CA . GLN A 1 273 ? 5.93 -26.656 -34.156 1 87.12 273 GLN A CA 1
ATOM 2276 C C . GLN A 1 273 ? 5.305 -25.266 -34.219 1 87.12 273 GLN A C 1
ATOM 2278 O O . GLN A 1 273 ? 5.816 -24.328 -33.594 1 87.12 273 GLN A O 1
ATOM 2283 N N . SER A 1 274 ? 4.23 -25.062 -34.969 1 87 274 SER A N 1
ATOM 2284 C CA . SER A 1 274 ? 3.348 -23.906 -34.969 1 87 274 SER A CA 1
ATOM 2285 C C . SER A 1 274 ? 1.969 -24.266 -34.438 1 87 274 SER A C 1
ATOM 2287 O O . SER A 1 274 ? 1.613 -25.438 -34.344 1 87 274 SER A O 1
ATOM 2289 N N . PRO A 1 275 ? 1.271 -23.25 -34 1 82.69 275 PRO A N 1
ATOM 2290 C CA . PRO A 1 275 ? -0.06 -23.594 -33.5 1 82.69 275 PRO A CA 1
ATOM 2291 C C . PRO A 1 275 ? -0.958 -24.203 -34.562 1 82.69 275 PRO A C 1
ATOM 2293 O O . PRO A 1 275 ? -0.781 -23.938 -35.75 1 82.69 275 PRO A O 1
ATOM 2296 N N . PRO A 1 276 ? -1.775 -25.125 -34.125 1 71.06 276 PRO A N 1
ATOM 2297 C CA . PRO A 1 276 ? -2.641 -25.812 -35.062 1 71.06 276 PRO A CA 1
ATOM 2298 C C . PRO A 1 276 ? -3.504 -24.859 -35.875 1 71.06 276 PRO A C 1
ATOM 2300 O O . PRO A 1 276 ? -3.762 -25.094 -37.062 1 71.06 276 PRO A O 1
ATOM 2303 N N . SER A 1 277 ? -4.082 -23.938 -35.062 1 69.31 277 SER A N 1
ATOM 2304 C CA . SER A 1 277 ? -4.793 -22.891 -35.781 1 69.31 277 SER A CA 1
ATOM 2305 C C . SER A 1 277 ? -4.008 -21.578 -35.75 1 69.31 277 SER A C 1
ATOM 2307 O O . SER A 1 277 ? -3.121 -21.406 -34.906 1 69.31 277 SER A O 1
ATOM 2309 N N . ARG A 1 278 ? -4.043 -20.844 -36.844 1 68.06 278 ARG A N 1
ATOM 2310 C CA . ARG A 1 278 ? -3.312 -19.578 -36.938 1 68.06 278 ARG A CA 1
ATOM 2311 C C . ARG A 1 278 ? -3.639 -18.672 -35.75 1 68.06 278 ARG A C 1
ATOM 2313 O O . ARG A 1 278 ? -2.998 -17.625 -35.562 1 68.06 278 ARG A O 1
ATOM 2320 N N . LYS A 1 279 ? -4.492 -19.172 -34.906 1 85.5 279 LYS A N 1
ATOM 2321 C CA . LYS A 1 279 ? -4.902 -18.359 -33.75 1 85.5 279 LYS A CA 1
ATOM 2322 C C . LYS A 1 279 ? -4.668 -19.109 -32.438 1 85.5 279 LYS A C 1
ATOM 2324 O O . LYS A 1 279 ? -5.504 -19.922 -32.031 1 85.5 279 LYS A O 1
ATOM 2329 N N . GLY A 1 280 ? -3.445 -19.109 -31.906 1 92.38 280 GLY A N 1
ATOM 2330 C CA . GLY A 1 280 ? -3.176 -19.766 -30.625 1 92.38 280 GLY A CA 1
ATOM 2331 C C . GLY A 1 280 ? -1.704 -19.766 -30.266 1 92.38 280 GLY A C 1
ATOM 2332 O O . GLY A 1 280 ? -0.933 -18.938 -30.75 1 92.38 280 GLY A O 1
ATOM 2333 N N . TRP A 1 281 ? -1.353 -20.625 -29.312 1 93.88 281 TRP A N 1
ATOM 2334 C CA . TRP A 1 281 ? 0.012 -20.75 -28.812 1 93.88 281 TRP A CA 1
ATOM 2335 C C . TRP A 1 281 ? 0.462 -22.219 -28.844 1 93.88 281 TRP A C 1
ATOM 2337 O O . TRP A 1 281 ? -0.33 -23.109 -29.156 1 93.88 281 TRP A O 1
ATOM 2347 N N . VAL A 1 282 ? 1.78 -22.391 -28.672 1 91.69 282 VAL A N 1
ATOM 2348 C CA . VAL A 1 282 ? 2.33 -23.75 -28.672 1 91.69 282 VAL A CA 1
ATOM 2349 C C . VAL A 1 282 ? 2.773 -24.125 -27.25 1 91.69 282 VAL A C 1
ATOM 2351 O O . VAL A 1 282 ? 3.137 -23.25 -26.453 1 91.69 282 VAL A O 1
ATOM 2354 N N . ASP A 1 283 ? 2.637 -25.344 -26.906 1 86.56 283 ASP A N 1
ATOM 2355 C CA . ASP A 1 283 ? 3.018 -25.844 -25.594 1 86.56 283 ASP A CA 1
ATOM 2356 C C . ASP A 1 283 ? 4 -27 -25.703 1 86.56 283 ASP A C 1
ATOM 2358 O O . ASP A 1 283 ? 3.777 -28.078 -25.125 1 86.56 283 ASP A O 1
ATOM 2362 N N . VAL A 1 284 ? 5.059 -26.781 -26.422 1 83.69 284 VAL A N 1
ATOM 2363 C CA . VAL A 1 284 ? 6.094 -27.812 -26.484 1 83.69 284 VAL A CA 1
ATOM 2364 C C . VAL A 1 284 ? 7.035 -27.672 -25.297 1 83.69 284 VAL A C 1
ATOM 2366 O O . VAL A 1 284 ? 7.773 -26.688 -25.188 1 83.69 284 VAL A O 1
ATOM 2369 N N . ARG A 1 285 ? 6.824 -28.562 -24.422 1 82.44 285 ARG A N 1
ATOM 2370 C CA . ARG A 1 285 ? 7.668 -28.578 -23.219 1 82.44 285 ARG A CA 1
ATOM 2371 C C . ARG A 1 285 ? 8.211 -29.984 -22.953 1 82.44 285 ARG A C 1
ATOM 2373 O O . ARG A 1 285 ? 7.777 -30.953 -23.578 1 82.44 285 ARG A O 1
ATOM 2380 N N . GLY A 1 286 ? 9.398 -30.031 -22.328 1 78.19 286 GLY A N 1
ATOM 2381 C CA . GLY A 1 286 ? 9.867 -31.344 -21.891 1 78.19 286 GLY A CA 1
ATOM 2382 C C . GLY A 1 286 ? 8.961 -31.969 -20.844 1 78.19 286 GLY A C 1
ATOM 2383 O O . GLY A 1 286 ? 7.895 -31.438 -20.531 1 78.19 286 GLY A O 1
ATOM 2384 N N . PRO A 1 287 ? 9.164 -33.094 -20.5 1 84.81 287 PRO A N 1
ATOM 2385 C CA . PRO A 1 287 ? 10.375 -33.844 -20.844 1 84.81 287 PRO A CA 1
ATOM 2386 C C . PRO A 1 287 ? 10.25 -34.594 -22.172 1 84.81 287 PRO A C 1
ATOM 2388 O O . PRO A 1 287 ? 9.148 -35 -22.562 1 84.81 287 PRO A O 1
ATOM 2391 N N . ILE A 1 288 ? 11.367 -34.688 -22.812 1 91.31 288 ILE A N 1
ATOM 2392 C CA . ILE A 1 288 ? 11.5 -35.562 -23.984 1 91.31 288 ILE A CA 1
ATOM 2393 C C . ILE A 1 288 ? 12.148 -36.875 -23.594 1 91.31 288 ILE A C 1
ATOM 2395 O O . ILE A 1 288 ? 13.109 -36.875 -22.812 1 91.31 288 ILE A O 1
ATOM 2399 N N . PHE A 1 289 ? 11.57 -37.938 -24.047 1 93.62 289 PHE A N 1
ATOM 2400 C CA . PHE A 1 289 ? 12.188 -39.219 -23.812 1 93.62 289 PHE A CA 1
ATOM 2401 C C . PHE A 1 289 ? 12.852 -39.75 -25.094 1 93.62 289 PHE A C 1
ATOM 2403 O O . PHE A 1 289 ? 12.305 -39.594 -26.188 1 93.62 289 PHE A O 1
ATOM 2410 N N . PHE A 1 290 ? 14.07 -40.344 -24.938 1 91.56 290 PHE A N 1
ATOM 2411 C CA . PHE A 1 290 ? 14.883 -40.719 -26.094 1 91.56 290 PHE A CA 1
ATOM 2412 C C . PHE A 1 290 ? 14.984 -42.219 -26.219 1 91.56 290 PHE A C 1
ATOM 2414 O O . PHE A 1 290 ? 15.164 -42.938 -25.219 1 91.56 290 PHE A O 1
ATOM 2421 N N . GLY A 1 291 ? 14.758 -42.656 -27.438 1 88.81 291 GLY A N 1
ATOM 2422 C CA . GLY A 1 291 ? 14.906 -44.062 -27.75 1 88.81 291 GLY A CA 1
ATOM 2423 C C . GLY A 1 291 ? 15.945 -44.312 -28.844 1 88.81 291 GLY A C 1
ATOM 2424 O O . GLY A 1 291 ? 16.344 -43.406 -29.562 1 88.81 291 GLY A O 1
ATOM 2425 N N . GLN A 1 292 ? 16.453 -45.562 -28.828 1 82.75 292 GLN A N 1
ATOM 2426 C CA . GLN A 1 292 ? 17.391 -46.062 -29.844 1 82.75 292 GLN A CA 1
ATOM 2427 C C . GLN A 1 292 ? 18.625 -45.156 -29.938 1 82.75 292 GLN A C 1
ATOM 2429 O O . GLN A 1 292 ? 18.938 -44.656 -31.016 1 82.75 292 GLN A O 1
ATOM 2434 N N . GLY A 1 293 ? 19.25 -44.938 -28.938 1 78.62 293 GLY A N 1
ATOM 2435 C CA . GLY A 1 293 ? 20.469 -44.156 -28.891 1 78.62 293 GLY A CA 1
ATOM 2436 C C . GLY A 1 293 ? 20.234 -42.688 -29.219 1 78.62 293 GLY A C 1
ATOM 2437 O O . GLY A 1 293 ? 21.094 -42.031 -29.844 1 78.62 293 GLY A O 1
ATOM 2438 N N . GLY A 1 294 ? 18.984 -42.219 -29.047 1 81.88 294 GLY A N 1
ATOM 2439 C CA . GLY A 1 294 ? 18.703 -40.812 -29.281 1 81.88 294 GLY A CA 1
ATOM 2440 C C . GLY A 1 294 ? 18.109 -40.531 -30.656 1 81.88 294 GLY A C 1
ATOM 2441 O O . GLY A 1 294 ? 17.797 -39.406 -30.984 1 81.88 294 GLY A O 1
ATOM 2442 N N . LYS A 1 295 ? 17.875 -41.5 -31.406 1 85.69 295 LYS A N 1
ATOM 2443 C CA . LYS A 1 295 ? 17.328 -41.312 -32.75 1 85.69 295 LYS A CA 1
ATOM 2444 C C . LYS A 1 295 ? 15.828 -41.062 -32.688 1 85.69 295 LYS A C 1
ATOM 2446 O O . LYS A 1 295 ? 15.289 -40.344 -33.562 1 85.69 295 LYS A O 1
ATOM 2451 N N . ASN A 1 296 ? 15.227 -41.688 -31.766 1 90.81 296 ASN A N 1
ATOM 2452 C CA . ASN A 1 296 ? 13.797 -41.469 -31.578 1 90.81 296 ASN A CA 1
ATOM 2453 C C . ASN A 1 296 ? 13.516 -40.594 -30.375 1 90.81 296 ASN A C 1
ATOM 2455 O O . ASN A 1 296 ? 14.125 -40.75 -29.312 1 90.81 296 ASN A O 1
ATOM 2459 N N . TRP A 1 297 ? 12.641 -39.656 -30.656 1 91.75 297 TRP A N 1
ATOM 2460 C CA . TRP A 1 297 ? 12.195 -38.75 -29.609 1 91.75 297 TRP A CA 1
ATOM 2461 C C . TRP A 1 297 ? 10.703 -38.938 -29.312 1 91.75 297 TRP A C 1
ATOM 2463 O O . TRP A 1 297 ? 9.875 -38.844 -30.219 1 91.75 297 TRP A O 1
ATOM 2473 N N . TYR A 1 298 ? 10.352 -39.188 -28.062 1 93.38 298 TYR A N 1
ATOM 2474 C CA . TYR A 1 298 ? 8.961 -39.312 -27.656 1 93.38 298 TYR A CA 1
ATOM 2475 C C . TYR A 1 298 ? 8.5 -38.094 -26.891 1 93.38 298 TYR A C 1
ATOM 2477 O O . TYR A 1 298 ? 9.07 -37.719 -25.859 1 93.38 298 TYR A O 1
ATOM 2485 N N . LEU A 1 299 ? 7.5 -37.375 -27.375 1 91.62 299 LEU A N 1
ATOM 2486 C CA . LEU A 1 299 ? 6.984 -36.156 -26.781 1 91.62 299 LEU A CA 1
ATOM 2487 C C . LEU A 1 299 ? 5.496 -36 -27.062 1 91.62 299 LEU A C 1
ATOM 2489 O O . LEU A 1 299 ? 4.906 -36.812 -27.781 1 91.62 299 LEU A O 1
ATOM 2493 N N . ARG A 1 300 ? 4.93 -35.062 -26.453 1 92.5 300 ARG A N 1
ATOM 2494 C CA . ARG A 1 300 ? 3.516 -34.75 -26.641 1 92.5 300 ARG A CA 1
ATOM 2495 C C . ARG A 1 300 ? 3.326 -33.688 -27.688 1 92.5 300 ARG A C 1
ATOM 2497 O O . ARG A 1 300 ? 3.906 -32.594 -27.578 1 92.5 300 ARG A O 1
ATOM 2504 N N . LEU A 1 301 ? 2.506 -33.938 -28.766 1 91.81 301 LEU A N 1
ATOM 2505 C CA . LEU A 1 301 ? 2.238 -32.969 -29.844 1 91.81 301 LEU A CA 1
ATOM 2506 C C . LEU A 1 301 ? 0.753 -32.969 -30.188 1 91.81 301 LEU A C 1
ATOM 2508 O O . LEU A 1 301 ? 0.042 -33.938 -29.953 1 91.81 301 LEU A O 1
ATOM 2512 N N . PRO A 1 302 ? 0.297 -31.859 -30.719 1 92.31 302 PRO A N 1
ATOM 2513 C CA . PRO A 1 302 ? -1.116 -31.781 -31.094 1 92.31 302 PRO A CA 1
ATOM 2514 C C . PRO A 1 302 ? -1.438 -32.531 -32.375 1 92.31 302 PRO A C 1
ATOM 2516 O O . PRO A 1 302 ? -0.695 -32.469 -33.344 1 92.31 302 PRO A O 1
ATOM 2519 N N . LEU A 1 303 ? -2.486 -33.312 -32.344 1 93.69 303 LEU A N 1
ATOM 2520 C CA . LEU A 1 303 ? -2.982 -34.062 -33.469 1 93.69 303 LEU A CA 1
ATOM 2521 C C . LEU A 1 303 ? -4.395 -33.625 -33.844 1 93.69 303 LEU A C 1
ATOM 2523 O O . LEU A 1 303 ? -5.266 -33.531 -33 1 93.69 303 LEU A O 1
ATOM 2527 N N . PRO A 1 304 ? -4.66 -33.344 -35.094 1 92.94 304 PRO A N 1
ATOM 2528 C CA . PRO A 1 304 ? -6 -32.938 -35.531 1 92.94 304 PRO A CA 1
ATOM 2529 C C . PRO A 1 304 ? -7.035 -34.031 -35.406 1 92.94 304 PRO A C 1
ATOM 2531 O O . PRO A 1 304 ? -6.73 -35.188 -35.719 1 92.94 304 PRO A O 1
ATOM 2534 N N . GLU A 1 305 ? -8.148 -33.781 -34.969 1 92.38 305 GLU A N 1
ATOM 2535 C CA . GLU A 1 305 ? -9.297 -34.656 -34.875 1 92.38 305 GLU A CA 1
ATOM 2536 C C . GLU A 1 305 ? -10.516 -34.062 -35.594 1 92.38 305 GLU A C 1
ATOM 2538 O O . GLU A 1 305 ? -11.586 -33.938 -35 1 92.38 305 GLU A O 1
ATOM 2543 N N . GLY A 1 306 ? -10.359 -33.625 -36.75 1 89.31 306 GLY A N 1
ATOM 2544 C CA . GLY A 1 306 ? -11.43 -33.094 -37.594 1 89.31 306 GLY A CA 1
ATOM 2545 C C . GLY A 1 306 ? -12 -31.797 -37.062 1 89.31 306 GLY A C 1
ATOM 2546 O O . GLY A 1 306 ? -11.258 -30.844 -36.781 1 89.31 306 GLY A O 1
ATOM 2547 N N . GLN A 1 307 ? -13.352 -31.828 -36.875 1 86.31 307 GLN A N 1
ATOM 2548 C CA . GLN A 1 307 ? -14.055 -30.625 -36.469 1 86.31 307 GLN A CA 1
ATOM 2549 C C . GLN A 1 307 ? -13.859 -30.328 -34.969 1 86.31 307 GLN A C 1
ATOM 2551 O O . GLN A 1 307 ? -14.164 -29.234 -34.5 1 86.31 307 GLN A O 1
ATOM 2556 N N . HIS A 1 308 ? -13.25 -31.25 -34.312 1 89.31 308 HIS A N 1
ATOM 2557 C CA . HIS A 1 308 ? -13.125 -31.125 -32.875 1 89.31 308 HIS A CA 1
ATOM 2558 C C . HIS A 1 308 ? -11.82 -30.453 -32.469 1 89.31 308 HIS A C 1
ATOM 2560 O O . HIS A 1 308 ? -11.539 -30.25 -31.297 1 89.31 308 HIS A O 1
ATOM 2566 N N . GLY A 1 309 ? -11.023 -30.062 -33.531 1 91.25 309 GLY A N 1
ATOM 2567 C CA . GLY A 1 309 ? -9.773 -29.375 -33.281 1 91.25 309 GLY A CA 1
ATOM 2568 C C . GLY A 1 309 ? -8.602 -30.328 -33.094 1 91.25 309 GLY A C 1
ATOM 2569 O O . GLY A 1 309 ? -8.461 -31.297 -33.844 1 91.25 309 GLY A O 1
ATOM 2570 N N . HIS A 1 310 ? -7.703 -29.938 -32.219 1 93.75 310 HIS A N 1
ATOM 2571 C CA . HIS A 1 310 ? -6.512 -30.734 -31.953 1 93.75 310 HIS A CA 1
ATOM 2572 C C . HIS A 1 310 ? -6.477 -31.219 -30.5 1 93.75 310 HIS A C 1
ATOM 2574 O O . HIS A 1 310 ? -6.996 -30.547 -29.609 1 93.75 310 HIS A O 1
ATOM 2580 N N . TYR A 1 311 ? -5.977 -32.312 -30.297 1 94.5 311 TYR A N 1
ATOM 2581 C CA . TYR A 1 311 ? -5.703 -32.875 -28.984 1 94.5 311 TYR A CA 1
ATOM 2582 C C . TYR A 1 311 ? -4.234 -33.281 -28.859 1 94.5 311 TYR A C 1
ATOM 2584 O O . TYR A 1 311 ? -3.57 -33.562 -29.844 1 94.5 311 TYR A O 1
ATOM 2592 N N . GLN A 1 312 ? -3.688 -33.25 -27.656 1 94.25 312 GLN A N 1
ATOM 2593 C CA . GLN A 1 312 ? -2.303 -33.656 -27.406 1 94.25 312 GLN A CA 1
ATOM 2594 C C . GLN A 1 312 ? -2.148 -35.156 -27.391 1 94.25 312 GLN A C 1
ATOM 2596 O O . GLN A 1 312 ? -2.855 -35.844 -26.641 1 94.25 312 GLN A O 1
ATOM 2601 N N . HIS A 1 313 ? -1.21 -35.625 -28.156 1 94.75 313 HIS A N 1
ATOM 2602 C CA . HIS A 1 313 ? -1.008 -37.062 -28.25 1 94.75 313 HIS A CA 1
ATOM 2603 C C . HIS A 1 313 ? 0.476 -37.406 -28.219 1 94.75 313 HIS A C 1
ATOM 2605 O O . HIS A 1 313 ? 1.329 -36.531 -28.422 1 94.75 313 HIS A O 1
ATOM 2611 N N . VAL A 1 314 ? 0.79 -38.656 -27.906 1 95.31 314 VAL A N 1
ATOM 2612 C CA . VAL A 1 314 ? 2.164 -39.156 -27.922 1 95.31 314 VAL A CA 1
ATOM 2613 C C . VAL A 1 314 ? 2.664 -39.25 -29.359 1 95.31 314 VAL A C 1
ATOM 2615 O O . VAL A 1 314 ? 2.035 -39.875 -30.188 1 95.31 314 VAL A O 1
ATOM 2618 N N . ALA A 1 315 ? 3.709 -38.594 -29.578 1 93.06 315 ALA A N 1
ATOM 2619 C CA . ALA A 1 315 ? 4.348 -38.625 -30.891 1 93.06 315 ALA A CA 1
ATOM 2620 C C . ALA A 1 315 ? 5.785 -39.125 -30.797 1 93.06 315 ALA A C 1
ATOM 2622 O O . ALA A 1 315 ? 6.441 -38.969 -29.766 1 93.06 315 ALA A O 1
ATOM 2623 N N . MET A 1 316 ? 6.188 -39.812 -31.812 1 93.06 316 MET A N 1
ATOM 2624 C CA . MET A 1 316 ? 7.582 -40.219 -31.969 1 93.06 316 MET A CA 1
ATOM 2625 C C . MET A 1 316 ? 8.219 -39.5 -33.156 1 93.06 316 MET A C 1
ATOM 2627 O O . MET A 1 316 ? 7.789 -39.688 -34.312 1 93.06 316 MET A O 1
ATOM 2631 N N . ALA A 1 317 ? 9.148 -38.688 -32.844 1 89.5 317 ALA A N 1
ATOM 2632 C CA . ALA A 1 317 ? 9.938 -38.031 -33.875 1 89.5 317 ALA A CA 1
ATOM 2633 C C . ALA A 1 317 ? 11.242 -38.781 -34.125 1 89.5 317 ALA A C 1
ATOM 2635 O O . ALA A 1 317 ? 11.914 -39.219 -33.188 1 89.5 317 ALA A O 1
ATOM 2636 N N . ASN A 1 318 ? 11.508 -38.938 -35.375 1 88.06 318 ASN A N 1
ATOM 2637 C CA . ASN A 1 318 ? 12.727 -39.656 -35.75 1 88.06 318 ASN A CA 1
ATOM 2638 C C . ASN A 1 318 ? 13.75 -38.719 -36.406 1 88.06 318 ASN A C 1
ATOM 2640 O O . ASN A 1 318 ? 13.445 -38.031 -37.375 1 88.06 318 ASN A O 1
ATOM 2644 N N . ASN A 1 319 ? 15.008 -38.719 -35.906 1 83.44 319 ASN A N 1
ATOM 2645 C CA . ASN A 1 319 ? 16.047 -37.812 -36.375 1 83.44 319 ASN A CA 1
ATOM 2646 C C . ASN A 1 319 ? 16.469 -38.125 -37.812 1 83.44 319 ASN A C 1
ATOM 2648 O O . ASN A 1 319 ? 16.844 -37.219 -38.562 1 83.44 319 ASN A O 1
ATOM 2652 N N . ASP A 1 320 ? 16.438 -39.312 -38.188 1 82.5 320 ASP A N 1
ATOM 2653 C CA . ASP A 1 320 ? 16.938 -39.75 -39.5 1 82.5 320 ASP A CA 1
ATOM 2654 C C . ASP A 1 320 ? 15.93 -39.438 -40.594 1 82.5 320 ASP A C 1
ATOM 2656 O O . ASP A 1 320 ? 16.281 -38.875 -41.656 1 82.5 320 ASP A O 1
ATOM 2660 N N . THR A 1 321 ? 14.766 -39.75 -40.312 1 83 321 THR A N 1
ATOM 2661 C CA . THR A 1 321 ? 13.734 -39.594 -41.344 1 83 321 THR A CA 1
ATOM 2662 C C . THR A 1 321 ? 13.078 -38.219 -41.219 1 83 321 THR A C 1
ATOM 2664 O O . THR A 1 321 ? 12.398 -37.781 -42.156 1 83 321 THR A O 1
ATOM 2667 N N . ARG A 1 322 ? 13.25 -37.562 -40.156 1 81.38 322 ARG A N 1
ATOM 2668 C CA . ARG A 1 322 ? 12.617 -36.281 -39.875 1 81.38 322 ARG A CA 1
ATOM 2669 C C . ARG A 1 322 ? 11.094 -36.406 -39.906 1 81.38 322 ARG A C 1
ATOM 2671 O O . ARG A 1 322 ? 10.406 -35.438 -40.219 1 81.38 322 ARG A O 1
ATOM 2678 N N . HIS A 1 323 ? 10.656 -37.594 -39.75 1 87.62 323 HIS A N 1
ATOM 2679 C CA . HIS A 1 323 ? 9.219 -37.844 -39.75 1 87.62 323 HIS A CA 1
ATOM 2680 C C . HIS A 1 323 ? 8.703 -37.938 -38.312 1 87.62 323 HIS A C 1
ATOM 2682 O O . HIS A 1 323 ? 9.438 -38.375 -37.406 1 87.62 323 HIS A O 1
ATOM 2688 N N . VAL A 1 324 ? 7.445 -37.531 -38.094 1 90.44 324 VAL A N 1
ATOM 2689 C CA . VAL A 1 324 ? 6.77 -37.656 -36.812 1 90.44 324 VAL A CA 1
ATOM 2690 C C . VAL A 1 324 ? 5.602 -38.625 -36.938 1 90.44 324 VAL A C 1
ATOM 2692 O O . VAL A 1 324 ? 4.707 -38.438 -37.75 1 90.44 324 VAL A O 1
ATOM 2695 N N . ASP A 1 325 ? 5.648 -39.688 -36.188 1 91.69 325 ASP A N 1
ATOM 2696 C CA . ASP A 1 325 ? 4.559 -40.656 -36.094 1 91.69 325 ASP A CA 1
ATOM 2697 C C . ASP A 1 325 ? 3.777 -40.469 -34.781 1 91.69 325 ASP A C 1
ATOM 2699 O O . ASP A 1 325 ? 4.359 -40.5 -33.688 1 91.69 325 ASP A O 1
ATOM 2703 N N . PHE A 1 326 ? 2.49 -40.312 -34.938 1 93.62 326 PHE A N 1
ATOM 2704 C CA . PHE A 1 326 ? 1.652 -40.281 -33.75 1 93.62 326 PHE A CA 1
ATOM 2705 C C . PHE A 1 326 ? 1.324 -41.719 -33.281 1 93.62 326 PHE A C 1
ATOM 2707 O O . PHE A 1 326 ? 0.859 -42.531 -34.062 1 93.62 326 PHE A O 1
ATOM 2714 N N . LEU A 1 327 ? 1.583 -41.969 -32 1 94.75 327 LEU A N 1
ATOM 2715 C CA . LEU A 1 327 ? 1.413 -43.281 -31.438 1 94.75 327 LEU A CA 1
ATOM 2716 C C . LEU A 1 327 ? 0.024 -43.438 -30.828 1 94.75 327 LEU A C 1
ATOM 2718 O O . LEU A 1 327 ? -0.419 -44.562 -30.578 1 94.75 327 LEU A O 1
ATOM 2722 N N . THR A 1 328 ? -0.573 -42.406 -30.469 1 94.38 328 THR A N 1
ATOM 2723 C CA . THR A 1 328 ? -1.941 -42.406 -29.969 1 94.38 328 THR A CA 1
ATOM 2724 C C . THR A 1 328 ? -2.818 -41.438 -30.781 1 94.38 328 THR A C 1
ATOM 2726 O O . THR A 1 328 ? -2.307 -40.594 -31.531 1 94.38 328 THR A O 1
ATOM 2729 N N . GLN A 1 329 ? -4.148 -41.625 -30.672 1 93.06 329 GLN A N 1
ATOM 2730 C CA . GLN A 1 329 ? -5.125 -40.781 -31.359 1 93.06 329 GLN A CA 1
ATOM 2731 C C . GLN A 1 329 ? -6.492 -40.844 -30.688 1 93.06 329 GLN A C 1
ATOM 2733 O O . GLN A 1 329 ? -6.82 -41.844 -30.047 1 93.06 329 GLN A O 1
ATOM 2738 N N . GLY A 1 330 ? -7.215 -39.812 -30.797 1 93.88 330 GLY A N 1
ATOM 2739 C CA . GLY A 1 330 ? -8.547 -39.75 -30.234 1 93.88 330 GLY A CA 1
ATOM 2740 C C . GLY A 1 330 ? -8.891 -38.406 -29.609 1 93.88 330 GLY A C 1
ATOM 2741 O O . GLY A 1 330 ? -8.086 -37.469 -29.656 1 93.88 330 GLY A O 1
ATOM 2742 N N . ARG A 1 331 ? -10.125 -38.375 -29.062 1 94.94 331 ARG A N 1
ATOM 2743 C CA . ARG A 1 331 ? -10.609 -37.125 -28.453 1 94.94 331 ARG A CA 1
ATOM 2744 C C . ARG A 1 331 ? -10.344 -37.125 -26.953 1 94.94 331 ARG A C 1
ATOM 2746 O O . ARG A 1 331 ? -11.273 -36.969 -26.156 1 94.94 331 ARG A O 1
ATOM 2753 N N . PHE A 1 332 ? -9.164 -37.312 -26.609 1 95.75 332 PHE A N 1
ATOM 2754 C CA . PHE A 1 332 ? -8.633 -37.188 -25.25 1 95.75 332 PHE A CA 1
ATOM 2755 C C . PHE A 1 332 ? -7.266 -36.531 -25.266 1 95.75 332 PHE A C 1
ATOM 2757 O O . PHE A 1 332 ? -6.594 -36.5 -26.297 1 95.75 332 PHE A O 1
ATOM 2764 N N . ASP A 1 333 ? -6.852 -35.969 -24.156 1 95.56 333 ASP A N 1
ATOM 2765 C CA . ASP A 1 333 ? -5.605 -35.188 -24.078 1 95.56 333 ASP A CA 1
ATOM 2766 C C . ASP A 1 333 ? -4.578 -35.906 -23.203 1 95.56 333 ASP A C 1
ATOM 2768 O O . ASP A 1 333 ? -4.844 -36.188 -22.031 1 95.56 333 ASP A O 1
ATOM 2772 N N . ILE A 1 334 ? -3.428 -36.125 -23.812 1 95.62 334 ILE A N 1
ATOM 2773 C CA . ILE A 1 334 ? -2.295 -36.594 -23.016 1 95.62 334 ILE A CA 1
ATOM 2774 C C . ILE A 1 334 ? -1.793 -35.469 -22.125 1 95.62 334 ILE A C 1
ATOM 2776 O O . ILE A 1 334 ? -1.457 -34.375 -22.625 1 95.62 334 ILE A O 1
ATOM 2780 N N . SER A 1 335 ? -1.81 -35.75 -20.844 1 94.75 335 SER A N 1
ATOM 2781 C CA . SER A 1 335 ? -1.319 -34.719 -19.906 1 94.75 335 SER A CA 1
ATOM 2782 C C . SER A 1 335 ? 0.205 -34.719 -19.875 1 94.75 335 SER A C 1
ATOM 2784 O O . SER A 1 335 ? 0.811 -33.625 -19.812 1 94.75 335 SER A O 1
ATOM 2786 N N . GLU A 1 336 ? 0.812 -35.875 -19.906 1 95.19 336 GLU A N 1
ATOM 2787 C CA . GLU A 1 336 ? 2.268 -35.969 -19.812 1 95.19 336 GLU A CA 1
ATOM 2788 C C . GLU A 1 336 ? 2.77 -37.344 -20.266 1 95.19 336 GLU A C 1
ATOM 2790 O O . GLU A 1 336 ? 2.156 -38.375 -19.969 1 95.19 336 GLU A O 1
ATOM 2795 N N . VAL A 1 337 ? 3.863 -37.25 -21.078 1 95.81 337 VAL A N 1
ATOM 2796 C CA . VAL A 1 337 ? 4.652 -38.469 -21.234 1 95.81 337 VAL A CA 1
ATOM 2797 C C . VAL A 1 337 ? 5.559 -38.656 -20.016 1 95.81 337 VAL A C 1
ATOM 2799 O O . VAL A 1 337 ? 6.316 -37.781 -19.656 1 95.81 337 VAL A O 1
ATOM 2802 N N . VAL A 1 338 ? 5.465 -39.875 -19.406 1 96.06 338 VAL A N 1
ATOM 2803 C CA . VAL A 1 338 ? 6.066 -39.938 -18.078 1 96.06 338 VAL A CA 1
ATOM 2804 C C . VAL A 1 338 ? 7.273 -40.875 -18.109 1 96.06 338 VAL A C 1
ATOM 2806 O O . VAL A 1 338 ? 8.117 -40.844 -17.219 1 96.06 338 VAL A O 1
ATOM 2809 N N . ALA A 1 339 ? 7.348 -41.781 -19.188 1 95.5 339 ALA A N 1
ATOM 2810 C CA . ALA A 1 339 ? 8.508 -42.656 -19.234 1 95.5 339 ALA A CA 1
ATOM 2811 C C . ALA A 1 339 ? 8.594 -43.375 -20.578 1 95.5 339 ALA A C 1
ATOM 2813 O O . ALA A 1 339 ? 7.602 -43.469 -21.312 1 95.5 339 ALA A O 1
ATOM 2814 N N . TYR A 1 340 ? 9.766 -43.844 -20.922 1 95.31 340 TYR A N 1
ATOM 2815 C CA . TYR A 1 340 ? 10.047 -44.75 -22.016 1 95.31 340 TYR A CA 1
ATOM 2816 C C . TYR A 1 340 ? 10.938 -45.906 -21.562 1 95.31 340 TYR A C 1
ATOM 2818 O O . TYR A 1 340 ? 12.023 -45.656 -21.016 1 95.31 340 TYR A O 1
ATOM 2826 N N . HIS A 1 341 ? 10.414 -47.062 -21.672 1 94.12 341 HIS A N 1
ATOM 2827 C CA . HIS A 1 341 ? 11.188 -48.25 -21.359 1 94.12 341 HIS A CA 1
ATOM 2828 C C . HIS A 1 341 ? 11.773 -48.875 -22.609 1 94.12 341 HIS A C 1
ATOM 2830 O O . HIS A 1 341 ? 11.055 -49.5 -23.391 1 94.12 341 HIS A O 1
ATOM 2836 N N . GLU A 1 342 ? 13 -48.812 -22.688 1 91.69 342 GLU A N 1
ATOM 2837 C CA . GLU A 1 342 ? 13.68 -49.188 -23.922 1 91.69 342 GLU A CA 1
ATOM 2838 C C . GLU A 1 342 ? 13.57 -50.688 -24.172 1 91.69 342 GLU A C 1
ATOM 2840 O O . GLU A 1 342 ? 13.336 -51.125 -25.297 1 91.69 342 GLU A O 1
ATOM 2845 N N . ALA A 1 343 ? 13.766 -51.5 -23.156 1 90.06 343 ALA A N 1
ATOM 2846 C CA . ALA A 1 343 ? 13.805 -52.969 -23.312 1 90.06 343 ALA A CA 1
ATOM 2847 C C . ALA A 1 343 ? 12.484 -53.5 -23.891 1 90.06 343 ALA A C 1
ATOM 2849 O O . ALA A 1 343 ? 12.484 -54.375 -24.734 1 90.06 343 ALA A O 1
ATOM 2850 N N . SER A 1 344 ? 11.43 -52.938 -23.438 1 90.31 344 SER A N 1
ATOM 2851 C CA . SER A 1 344 ? 10.125 -53.375 -23.938 1 90.31 344 SER A CA 1
ATOM 2852 C C . SER A 1 344 ? 9.617 -52.438 -25.031 1 90.31 344 SER A C 1
ATOM 2854 O O . SER A 1 344 ? 8.547 -52.656 -25.609 1 90.31 344 SER A O 1
ATOM 2856 N N . ASN A 1 345 ? 10.328 -51.406 -25.359 1 92.25 345 ASN A N 1
ATOM 2857 C CA . ASN A 1 345 ? 9.93 -50.375 -26.312 1 92.25 345 ASN A CA 1
ATOM 2858 C C . ASN A 1 345 ? 8.523 -49.875 -26.031 1 92.25 345 ASN A C 1
ATOM 2860 O O . ASN A 1 345 ? 7.656 -49.906 -26.906 1 92.25 345 ASN A O 1
ATOM 2864 N N . THR A 1 346 ? 8.391 -49.438 -24.828 1 93.75 346 THR A N 1
ATOM 2865 C CA . THR A 1 346 ? 7.074 -49 -24.375 1 93.75 346 THR A CA 1
ATOM 2866 C C . THR A 1 346 ? 7.117 -47.562 -23.844 1 93.75 346 THR A C 1
ATOM 2868 O O . THR A 1 346 ? 8.008 -47.219 -23.062 1 93.75 346 THR A O 1
ATOM 2871 N N . VAL A 1 347 ? 6.191 -46.75 -24.328 1 95.56 347 VAL A N 1
ATOM 2872 C CA . VAL A 1 347 ? 6.039 -45.375 -23.844 1 95.56 347 VAL A CA 1
ATOM 2873 C C . VAL A 1 347 ? 4.887 -45.312 -22.844 1 95.56 347 VAL A C 1
ATOM 2875 O O . VAL A 1 347 ? 3.805 -45.844 -23.094 1 95.56 347 VAL A O 1
ATOM 2878 N N . PHE A 1 348 ? 5.117 -44.719 -21.672 1 96 348 PHE A N 1
ATOM 2879 C CA . PHE A 1 348 ? 4.102 -44.531 -20.641 1 96 348 PHE A CA 1
ATOM 2880 C C . PHE A 1 348 ? 3.65 -43.094 -20.562 1 96 348 PHE A C 1
ATOM 2882 O O . PHE A 1 348 ? 4.469 -42.188 -20.688 1 96 348 PHE A O 1
ATOM 2889 N N . TYR A 1 349 ? 2.371 -42.875 -20.453 1 96.38 349 TYR A N 1
ATOM 2890 C CA . TYR A 1 349 ? 1.84 -41.531 -20.453 1 96.38 349 TYR A CA 1
ATOM 2891 C C . TYR A 1 349 ? 0.577 -41.438 -19.609 1 96.38 349 TYR A C 1
ATOM 2893 O O . TYR A 1 349 ? -0.096 -42.438 -19.375 1 96.38 349 TYR A O 1
ATOM 2901 N N . LEU A 1 350 ? 0.322 -40.281 -19.016 1 97 350 LEU A N 1
ATOM 2902 C CA . LEU A 1 350 ? -0.919 -39.969 -18.328 1 97 350 LEU A CA 1
ATOM 2903 C C . LEU A 1 350 ? -1.892 -39.25 -19.266 1 97 350 LEU A C 1
ATOM 2905 O O . LEU A 1 350 ? -1.488 -38.406 -20.062 1 97 350 LEU A O 1
ATOM 2909 N N . THR A 1 351 ? -3.148 -39.625 -19.203 1 97.25 351 THR A N 1
ATOM 2910 C CA . THR A 1 351 ? -4.094 -39.062 -20.172 1 97.25 351 THR A CA 1
ATOM 2911 C C . THR A 1 351 ? -5.496 -39 -19.562 1 97.25 351 THR A C 1
ATOM 2913 O O . THR A 1 351 ? -5.789 -39.656 -18.578 1 97.25 351 THR A O 1
ATOM 2916 N N . THR A 1 352 ? -6.219 -38.094 -20.125 1 97.38 352 THR A N 1
ATOM 2917 C CA . THR A 1 352 ? -7.66 -38.094 -19.891 1 97.38 352 THR A CA 1
ATOM 2918 C C . THR A 1 352 ? -8.344 -39.188 -20.703 1 97.38 352 THR A C 1
ATOM 2920 O O . THR A 1 352 ? -7.688 -39.969 -21.406 1 97.38 352 THR A O 1
ATOM 2923 N N . LEU A 1 353 ? -9.672 -39.375 -20.484 1 95.69 353 LEU A N 1
ATOM 2924 C CA . LEU A 1 353 ? -10.492 -40.25 -21.297 1 95.69 353 LEU A CA 1
ATOM 2925 C C . LEU A 1 353 ? -11.531 -39.469 -22.094 1 95.69 353 LEU A C 1
ATOM 2927 O O . LEU A 1 353 ? -11.875 -38.344 -21.719 1 95.69 353 LEU A O 1
ATOM 2931 N N . GLU A 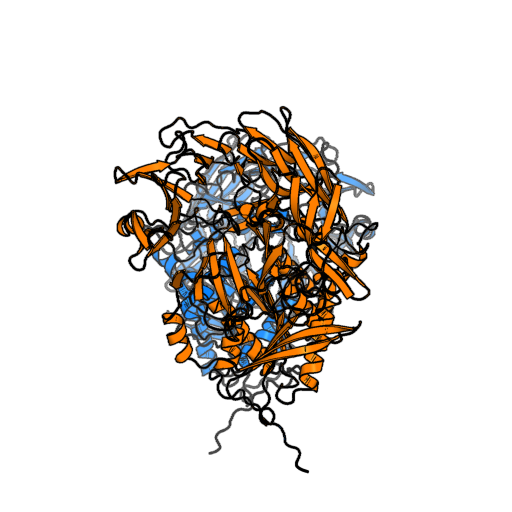1 354 ? -11.906 -39.969 -23.219 1 93.19 354 GLU A N 1
ATOM 2932 C CA . GLU A 1 354 ? -12.938 -39.312 -24.016 1 93.19 354 GLU A CA 1
ATOM 2933 C C . GLU A 1 354 ? -14.195 -39.062 -23.188 1 93.19 354 GLU A C 1
ATOM 2935 O O . GLU A 1 354 ? -14.711 -39.969 -22.531 1 93.19 354 GLU A O 1
ATOM 2940 N N . ASN A 1 355 ? -14.633 -37.844 -23.125 1 90.94 355 ASN A N 1
ATOM 2941 C CA . ASN A 1 355 ? -15.82 -37.375 -22.438 1 90.94 355 ASN A CA 1
ATOM 2942 C C . ASN A 1 355 ? -15.625 -37.375 -20.922 1 90.94 355 ASN A C 1
ATOM 2944 O O . ASN A 1 355 ? -16.594 -37.219 -20.172 1 90.94 355 ASN A O 1
ATOM 2948 N N . ARG A 1 356 ? -14.422 -37.656 -20.484 1 94.94 356 ARG A N 1
ATOM 2949 C CA . ARG A 1 356 ? -14.07 -37.594 -19.062 1 94.94 356 ARG A CA 1
ATOM 2950 C C . ARG A 1 356 ? -12.789 -36.781 -18.844 1 94.94 356 ARG A C 1
ATOM 2952 O O . ARG A 1 356 ? -11.797 -37.344 -18.344 1 94.94 356 ARG A O 1
ATOM 2959 N N . PRO A 1 357 ? -12.859 -35.531 -19.172 1 95.94 357 PRO A N 1
ATOM 2960 C CA . PRO A 1 357 ? -11.648 -34.719 -19.109 1 95.94 357 PRO A CA 1
ATOM 2961 C C . PRO A 1 357 ? -11.125 -34.531 -17.672 1 95.94 357 PRO A C 1
ATOM 2963 O O . PRO A 1 357 ? -9.969 -34.156 -17.484 1 95.94 357 PRO A O 1
ATOM 2966 N N . GLY A 1 358 ? -11.898 -34.812 -16.641 1 96.94 358 GLY A N 1
ATOM 2967 C CA . GLY A 1 358 ? -11.484 -34.625 -15.258 1 96.94 358 GLY A CA 1
ATOM 2968 C C . GLY A 1 358 ? -10.664 -35.781 -14.711 1 96.94 358 GLY A C 1
ATOM 2969 O O . GLY A 1 358 ? -10.094 -35.688 -13.625 1 96.94 358 GLY A O 1
ATOM 2970 N N . GLU A 1 359 ? -10.539 -36.875 -15.406 1 97.5 359 GLU A N 1
ATOM 2971 C CA . GLU A 1 359 ?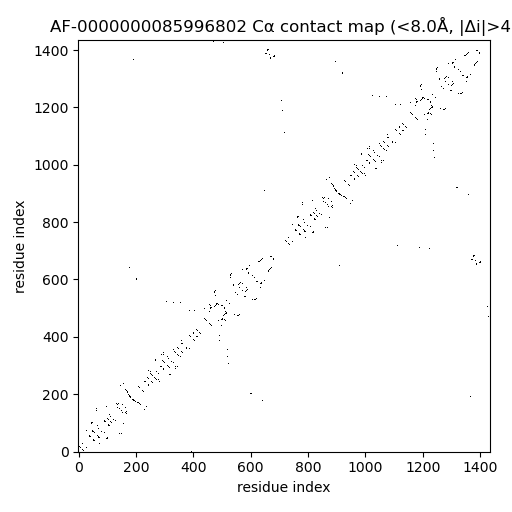 -9.812 -38.062 -14.953 1 97.5 359 GLU A CA 1
ATOM 2972 C C . GLU A 1 359 ? -8.398 -38.094 -15.523 1 97.5 359 GLU A C 1
ATOM 2974 O O . GLU A 1 359 ? -8.102 -37.406 -16.5 1 97.5 359 GLU A O 1
ATOM 2979 N N . ARG A 1 360 ? -7.473 -38.75 -14.844 1 98.31 360 ARG A N 1
ATOM 2980 C CA . ARG A 1 360 ? -6.098 -38.969 -15.273 1 98.31 360 ARG A CA 1
ATOM 2981 C C . ARG A 1 360 ? -5.691 -40.438 -15.023 1 98.31 360 ARG A C 1
ATOM 2983 O O . ARG A 1 360 ? -5.707 -40.875 -13.883 1 98.31 360 ARG A O 1
ATOM 2990 N N . HIS A 1 361 ? -5.355 -41.062 -16.078 1 97.5 361 HIS A N 1
ATOM 2991 C CA . HIS A 1 361 ? -5.012 -42.5 -15.992 1 97.5 361 HIS A CA 1
ATOM 2992 C C . HIS A 1 361 ? -3.658 -42.781 -16.641 1 97.5 361 HIS A C 1
ATOM 2994 O O . HIS A 1 361 ? -3.266 -42.094 -17.594 1 97.5 361 HIS A O 1
ATOM 3000 N N . LEU A 1 362 ? -2.963 -43.719 -16.094 1 96.75 362 LEU A N 1
ATOM 3001 C CA . LEU A 1 362 ? -1.696 -44.156 -16.672 1 96.75 362 LEU A CA 1
ATOM 3002 C C . LEU A 1 362 ? -1.927 -45.156 -17.781 1 96.75 362 LEU A C 1
ATOM 3004 O O . LEU A 1 362 ? -2.604 -46.188 -17.594 1 96.75 362 LEU A O 1
ATOM 3008 N N . PHE A 1 363 ? -1.429 -44.875 -18.953 1 96.31 363 PHE A N 1
ATOM 3009 C CA . PHE A 1 363 ? -1.492 -45.75 -20.125 1 96.31 363 PHE A CA 1
ATOM 3010 C C . PHE A 1 363 ? -0.093 -46.094 -20.625 1 96.31 363 PHE A C 1
ATOM 3012 O O . PHE A 1 363 ? 0.88 -45.406 -20.266 1 96.31 363 PHE A O 1
ATOM 3019 N N . SER A 1 364 ? 0.023 -47.156 -21.359 1 95.19 364 SER A N 1
ATOM 3020 C CA . SER A 1 364 ? 1.237 -47.469 -22.094 1 95.19 364 SER A CA 1
ATOM 3021 C C . SER A 1 364 ? 0.934 -47.75 -23.578 1 95.19 364 SER A C 1
ATOM 3023 O O . SER A 1 364 ? -0.189 -48.125 -23.922 1 95.19 364 SER A O 1
ATOM 3025 N N . VAL A 1 365 ? 1.832 -47.5 -24.422 1 94.81 365 VAL A N 1
ATOM 3026 C CA . VAL A 1 365 ? 1.745 -47.781 -25.859 1 94.81 365 VAL A CA 1
ATOM 3027 C C . VAL A 1 365 ? 3.117 -48.188 -26.391 1 94.81 365 VAL A C 1
ATOM 3029 O O . VAL A 1 365 ? 4.145 -47.844 -25.797 1 94.81 365 VAL A O 1
A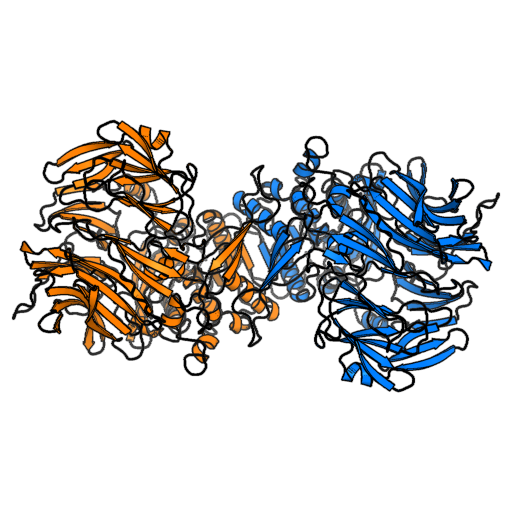TOM 3032 N N . SER A 1 366 ? 3.051 -48.938 -27.422 1 93.19 366 SER A N 1
ATOM 3033 C CA . SER A 1 366 ? 4.312 -49.312 -28.062 1 93.19 366 SER A CA 1
ATOM 3034 C C . SER A 1 366 ? 5.031 -48.094 -28.641 1 93.19 366 SER A C 1
ATOM 3036 O O . SER A 1 366 ? 4.398 -47.219 -29.203 1 93.19 366 SER A O 1
ATOM 3038 N N . GLY A 1 367 ? 6.402 -48.094 -28.5 1 91.12 367 GLY A N 1
ATOM 3039 C CA . GLY A 1 367 ? 7.223 -47 -29 1 91.12 367 GLY A CA 1
ATOM 3040 C C . GLY A 1 367 ? 7.387 -47.031 -30.516 1 91.12 367 GLY A C 1
ATOM 3041 O O . GLY A 1 367 ? 8.016 -46.125 -31.094 1 91.12 367 GLY A O 1
ATOM 3042 N N . LYS A 1 368 ? 6.918 -48.031 -31.172 1 84.56 368 LYS A N 1
ATOM 3043 C CA . LYS A 1 368 ? 6.961 -48.094 -32.625 1 84.56 368 LYS A CA 1
ATOM 3044 C C . LYS A 1 368 ? 5.551 -48.188 -33.219 1 84.56 368 LYS A C 1
ATOM 3046 O O . LYS A 1 368 ? 4.672 -48.844 -32.656 1 84.56 368 LYS A O 1
ATOM 3051 N N . LYS A 1 369 ? 5.379 -47.344 -34.219 1 76.56 369 LYS A N 1
ATOM 3052 C CA . LYS A 1 369 ? 4.078 -47.375 -34.906 1 76.56 369 LYS A CA 1
ATOM 3053 C C . LYS A 1 369 ? 3.844 -48.719 -35.562 1 76.56 369 LYS A C 1
ATOM 3055 O O . LYS A 1 369 ? 4.684 -49.188 -36.344 1 76.56 369 LYS A O 1
ATOM 3060 N N . ALA A 1 370 ? 3.012 -49.594 -34.969 1 64.56 370 ALA A N 1
ATOM 3061 C CA . ALA A 1 370 ? 2.703 -50.875 -35.594 1 64.56 370 ALA A CA 1
ATOM 3062 C C . ALA A 1 370 ? 1.638 -50.719 -36.688 1 64.56 370 ALA A C 1
ATOM 3064 O O . ALA A 1 370 ? 0.88 -49.75 -36.688 1 64.56 370 ALA A O 1
ATOM 3065 N N . ARG A 1 371 ? 1.857 -51.406 -37.906 1 56.84 371 ARG A N 1
ATOM 3066 C CA . ARG A 1 371 ? 0.913 -51.406 -39.031 1 56.84 371 ARG A CA 1
ATOM 3067 C C . ARG A 1 371 ? -0.525 -51.5 -38.531 1 56.84 371 ARG A C 1
ATOM 3069 O O . ARG A 1 371 ? -1.419 -50.844 -39.094 1 56.84 371 ARG A O 1
ATOM 3076 N N . ALA A 1 372 ? -0.772 -52.344 -37.5 1 50.88 372 ALA A N 1
ATOM 3077 C CA . ALA A 1 372 ? -2.135 -52.469 -36.969 1 50.88 372 ALA A CA 1
ATOM 3078 C C . ALA A 1 372 ? -2.361 -51.469 -35.844 1 50.88 372 ALA A C 1
ATOM 3080 O O . ALA A 1 372 ? -1.409 -50.906 -35.312 1 50.88 372 ALA A O 1
ATOM 3081 N N . ALA A 1 373 ? -3.617 -51.156 -35.562 1 50.47 373 ALA A N 1
ATOM 3082 C CA . ALA A 1 373 ? -4.047 -50.219 -34.531 1 50.47 373 ALA A CA 1
ATOM 3083 C C . ALA A 1 373 ? -3.15 -50.312 -33.281 1 50.47 373 ALA A C 1
ATOM 3085 O O . ALA A 1 373 ? -2.939 -51.406 -32.75 1 50.47 373 ALA A O 1
ATOM 3086 N N . THR A 1 374 ? -2.209 -49.312 -33.125 1 61.53 374 THR A N 1
ATOM 3087 C CA . THR A 1 374 ? -1.353 -49.281 -31.938 1 61.53 374 THR A CA 1
ATOM 3088 C C . THR A 1 374 ? -2.156 -49.594 -30.688 1 61.53 374 THR A C 1
ATOM 3090 O O . THR A 1 374 ? -3.199 -48.969 -30.438 1 61.53 374 THR A O 1
ATOM 3093 N N . PHE A 1 375 ? -1.943 -50.781 -30.094 1 76.31 375 PHE A N 1
ATOM 3094 C CA . PHE A 1 375 ? -2.621 -51.25 -28.891 1 76.31 375 PHE A CA 1
ATOM 3095 C C . PHE A 1 375 ? -2.182 -50.438 -27.672 1 76.31 375 PHE A C 1
ATOM 3097 O O . PHE A 1 375 ? -0.988 -50.375 -27.375 1 76.31 375 PHE A O 1
ATOM 3104 N N . THR A 1 376 ? -2.998 -49.5 -27.188 1 89.12 376 THR A N 1
ATOM 3105 C CA . THR A 1 376 ? -2.783 -48.812 -25.922 1 89.12 376 THR A CA 1
ATOM 3106 C C . THR A 1 376 ? -3.352 -49.625 -24.766 1 89.12 376 THR A C 1
ATOM 3108 O O . THR A 1 376 ? -4.348 -50.344 -24.922 1 89.12 376 THR A O 1
ATOM 3111 N N . LYS A 1 377 ? -2.627 -49.75 -23.719 1 92.25 377 LYS A N 1
ATOM 3112 C CA . LYS A 1 377 ? -3.064 -50.438 -22.516 1 92.25 377 LYS A CA 1
ATOM 3113 C C . LYS A 1 377 ? -3.23 -49.469 -21.344 1 92.25 377 LYS A C 1
ATOM 3115 O O . LYS A 1 377 ? -2.328 -48.688 -21.047 1 92.25 377 LYS A O 1
ATOM 3120 N N . CYS A 1 378 ? -4.391 -49.562 -20.797 1 94.44 378 CYS A N 1
ATOM 3121 C CA . CYS A 1 378 ? -4.613 -48.75 -19.594 1 94.44 378 CYS A CA 1
ATOM 3122 C C . CYS A 1 378 ? -4.164 -49.5 -18.344 1 94.44 378 CYS A C 1
ATOM 3124 O O . CYS A 1 378 ? -4.645 -50.625 -18.078 1 94.44 378 CYS A O 1
ATOM 3126 N N . LEU A 1 379 ? -3.328 -48.938 -17.547 1 93.56 379 LEU A N 1
ATOM 3127 C CA . LEU A 1 379 ? -2.752 -49.625 -16.391 1 93.56 379 LEU A CA 1
ATOM 3128 C C . LEU A 1 379 ? -3.531 -49.281 -15.125 1 93.56 379 LEU A C 1
ATOM 3130 O O . LEU A 1 379 ? -3.408 -50 -14.117 1 93.56 379 LEU A O 1
ATOM 3134 N N . THR A 1 380 ? -4.34 -48.25 -15.141 1 94.06 380 THR A N 1
ATOM 3135 C CA . THR A 1 380 ? -4.973 -47.812 -13.898 1 94.06 380 THR A CA 1
ATOM 3136 C C . THR A 1 380 ? -6.484 -47.719 -14.062 1 94.06 380 THR A C 1
ATOM 3138 O O . THR A 1 380 ? -7.195 -47.312 -13.141 1 94.06 380 THR A O 1
ATOM 3141 N N . CYS A 1 381 ? -7.078 -48.125 -15.156 1 93.62 381 CYS A N 1
ATOM 3142 C CA . CYS A 1 381 ? -8.5 -47.938 -15.445 1 93.62 381 CYS A CA 1
ATOM 3143 C C . CYS A 1 381 ? -9.336 -48.906 -14.609 1 93.62 381 CYS A C 1
ATOM 3145 O O . CYS A 1 381 ? -10.555 -48.75 -14.492 1 93.62 381 CYS A O 1
ATOM 3147 N N . GLU A 1 382 ? -8.719 -49.906 -13.914 1 90.38 382 GLU A N 1
ATOM 3148 C CA . GLU A 1 382 ? -9.461 -50.906 -13.141 1 90.38 382 GLU A CA 1
ATOM 3149 C C . GLU A 1 382 ? -9.32 -50.625 -11.641 1 90.38 382 GLU A C 1
ATOM 3151 O O . GLU A 1 382 ? -9.688 -51.5 -10.82 1 90.38 382 GLU A O 1
ATOM 3156 N N . GLU A 1 383 ? -8.758 -49.562 -11.227 1 89.38 383 GLU A N 1
ATOM 3157 C CA . GLU A 1 383 ? -8.484 -49.25 -9.82 1 89.38 383 GLU A CA 1
ATOM 3158 C C . GLU A 1 383 ? -9.766 -48.906 -9.07 1 89.38 383 GLU A C 1
ATOM 3160 O O . GLU A 1 383 ? -9.781 -48.875 -7.84 1 89.38 383 GLU A O 1
ATOM 3165 N N . GLY A 1 384 ? -10.875 -48.625 -9.719 1 90 384 GLY A N 1
ATOM 3166 C CA . GLY A 1 384 ? -12.148 -48.375 -9.062 1 90 384 GLY A CA 1
ATOM 3167 C C . GLY A 1 384 ? -12.555 -46.906 -9.102 1 90 384 GLY A C 1
ATOM 3168 O O . GLY A 1 384 ? -11.773 -46.031 -9.516 1 90 384 GLY A O 1
ATOM 3169 N N . GLU A 1 385 ? -13.703 -46.656 -8.523 1 92.69 385 GLU A N 1
ATOM 3170 C CA . GLU A 1 385 ? -14.32 -45.344 -8.617 1 92.69 385 GLU A CA 1
ATOM 3171 C C . GLU A 1 385 ? -13.695 -44.375 -7.617 1 92.69 385 GLU A C 1
ATOM 3173 O O . GLU A 1 385 ? -13.805 -43.156 -7.773 1 92.69 385 GLU A O 1
ATOM 3178 N N . SER A 1 386 ? -13.039 -44.906 -6.652 1 93.88 386 SER A N 1
ATOM 3179 C CA . SER A 1 386 ? -12.43 -44.062 -5.641 1 93.88 386 SER A CA 1
ATOM 3180 C C . SER A 1 386 ? -11.07 -43.531 -6.105 1 93.88 386 SER A C 1
ATOM 3182 O O . SER A 1 386 ? -10.492 -42.656 -5.465 1 93.88 386 SER A O 1
ATOM 3184 N N . CYS A 1 387 ? -10.531 -44.062 -7.199 1 96.06 387 CYS A N 1
ATOM 3185 C CA . CYS A 1 387 ? -9.25 -43.656 -7.742 1 96.06 387 CYS A CA 1
ATOM 3186 C C . CYS A 1 387 ? -9.344 -43.406 -9.242 1 96.06 387 CYS A C 1
ATOM 3188 O O . CYS A 1 387 ? -9.125 -44.312 -10.047 1 96.06 387 CYS A O 1
ATOM 3190 N N . LEU A 1 388 ? -9.562 -42.188 -9.578 1 97.88 388 LEU A N 1
ATOM 3191 C CA . LEU A 1 388 ? -9.781 -41.812 -10.977 1 97.88 388 LEU A CA 1
ATOM 3192 C C . LEU A 1 388 ? -8.773 -40.781 -11.438 1 97.88 388 LEU A C 1
ATOM 3194 O O . LEU A 1 388 ? -8.797 -40.344 -12.594 1 97.88 388 LEU A O 1
ATOM 3198 N N . PHE A 1 389 ? -7.922 -40.25 -10.578 1 98.19 389 PHE A N 1
ATOM 3199 C CA . PHE A 1 389 ? -6.891 -39.281 -10.867 1 98.19 389 PHE A CA 1
ATOM 3200 C C . PHE A 1 389 ? -5.535 -39.75 -10.344 1 98.19 389 PHE A C 1
ATOM 3202 O O . PHE A 1 389 ? -5.34 -39.875 -9.133 1 98.19 389 PHE A O 1
ATOM 3209 N N . PHE A 1 390 ? -4.566 -39.875 -11.273 1 97.62 390 PHE A N 1
ATOM 3210 C CA . PHE A 1 390 ? -3.312 -40.5 -10.883 1 97.62 390 PHE A CA 1
ATOM 3211 C C . PHE A 1 390 ? -2.127 -39.625 -11.227 1 97.62 390 PHE A C 1
ATOM 3213 O O . PHE A 1 390 ? -2.189 -38.812 -12.172 1 97.62 390 PHE A O 1
ATOM 3220 N N . ASN A 1 391 ? -1.16 -39.625 -10.422 1 97.06 391 ASN A N 1
ATOM 3221 C CA . ASN A 1 391 ? 0.199 -39.188 -10.711 1 97.06 391 ASN A CA 1
ATOM 3222 C C . ASN A 1 391 ? 1.199 -40.344 -10.609 1 97.06 391 ASN A C 1
ATOM 3224 O O . ASN A 1 391 ? 0.942 -41.344 -9.93 1 97.06 391 ASN A O 1
ATOM 3228 N N . VAL A 1 392 ? 2.291 -40.219 -11.367 1 95.56 392 VAL A N 1
ATOM 3229 C CA . VAL A 1 392 ? 3.26 -41.312 -11.367 1 95.56 392 VAL A CA 1
ATOM 3230 C C . VAL A 1 392 ? 4.676 -40.719 -11.359 1 95.56 392 VAL A C 1
ATOM 3232 O O . VAL A 1 392 ? 4.938 -39.688 -11.969 1 95.56 392 VAL A O 1
ATOM 3235 N N . ILE A 1 393 ? 5.547 -41.375 -10.617 1 92.88 393 ILE A N 1
ATOM 3236 C CA . ILE A 1 393 ? 6.977 -41.094 -10.594 1 92.88 393 ILE A CA 1
ATOM 3237 C C . ILE A 1 393 ? 7.766 -42.375 -10.93 1 92.88 393 ILE A C 1
ATOM 3239 O O . ILE A 1 393 ? 7.812 -43.312 -10.125 1 92.88 393 ILE A O 1
ATOM 3243 N N . PHE A 1 394 ? 8.383 -42.375 -12.086 1 92.5 394 PHE A N 1
ATOM 3244 C CA . PHE A 1 394 ? 9.117 -43.562 -12.531 1 92.5 394 PHE A CA 1
ATOM 3245 C C . PHE A 1 394 ? 10.539 -43.531 -11.992 1 92.5 394 PHE A C 1
ATOM 3247 O O . PHE A 1 394 ? 11.109 -42.469 -11.75 1 92.5 394 PHE A O 1
ATOM 3254 N N . SER A 1 395 ? 11.031 -44.719 -11.812 1 88.75 395 SER A N 1
ATOM 3255 C CA . SER A 1 395 ? 12.453 -44.875 -11.508 1 88.75 395 SER A CA 1
ATOM 3256 C C . SER A 1 395 ? 13.312 -44.531 -12.719 1 88.75 395 SER A C 1
ATOM 3258 O O . SER A 1 395 ? 12.812 -44.469 -13.844 1 88.75 395 SER A O 1
ATOM 3260 N N . SER A 1 396 ? 14.594 -44.312 -12.5 1 85.12 396 SER A N 1
ATOM 3261 C CA . SER A 1 396 ? 15.5 -43.875 -13.555 1 85.12 396 SER A CA 1
ATOM 3262 C C . SER A 1 396 ? 15.57 -44.875 -14.688 1 85.12 396 SER A C 1
ATOM 3264 O O . SER A 1 396 ? 15.781 -44.531 -15.844 1 85.12 396 SER A O 1
ATOM 3266 N N . ASP A 1 397 ? 15.336 -46.188 -14.383 1 85.44 397 ASP A N 1
ATOM 3267 C CA . ASP A 1 397 ? 15.406 -47.219 -15.406 1 85.44 397 ASP A CA 1
ATOM 3268 C C . ASP A 1 397 ? 14.023 -47.531 -15.953 1 85.44 397 ASP A C 1
ATOM 3270 O O . ASP A 1 397 ? 13.867 -48.469 -16.75 1 85.44 397 ASP A O 1
ATOM 3274 N N . SER A 1 398 ? 13.023 -46.906 -15.508 1 91 398 SER A N 1
ATOM 3275 C CA . SER A 1 398 ? 11.641 -46.969 -15.977 1 91 398 SER A CA 1
ATOM 3276 C C . SER A 1 398 ? 11.062 -48.375 -15.727 1 91 398 SER A C 1
ATOM 3278 O O . SER A 1 398 ? 10.133 -48.781 -16.422 1 91 398 SER A O 1
ATOM 3280 N N . LYS A 1 399 ? 11.586 -49.125 -14.734 1 88.38 399 LYS A N 1
ATOM 3281 C CA . LYS A 1 399 ? 11.086 -50.469 -14.445 1 88.38 399 LYS A CA 1
ATOM 3282 C C . LYS A 1 399 ? 10.031 -50.438 -13.344 1 88.38 399 LYS A C 1
ATOM 3284 O O . LYS A 1 399 ? 9.172 -51.312 -13.273 1 88.38 399 LYS A O 1
ATOM 3289 N N . ASN A 1 400 ? 10.266 -49.5 -12.516 1 88.25 400 ASN A N 1
ATOM 3290 C CA . ASN A 1 400 ? 9.344 -49.312 -11.398 1 88.25 400 ASN A CA 1
ATOM 3291 C C . ASN A 1 400 ? 8.805 -47.906 -11.344 1 88.25 400 ASN A C 1
ATOM 3293 O O . ASN A 1 400 ? 9.406 -46.969 -11.914 1 88.25 400 ASN A O 1
ATOM 3297 N N . TYR A 1 401 ? 7.652 -47.75 -10.734 1 90.88 401 TYR A N 1
ATOM 3298 C CA . TYR A 1 401 ? 7.117 -46.375 -10.57 1 90.88 401 TYR A CA 1
ATOM 3299 C C . TYR A 1 401 ? 6.277 -46.281 -9.297 1 90.88 401 TYR A C 1
ATOM 3301 O O . TYR A 1 401 ? 5.707 -47.281 -8.844 1 90.88 401 TYR A O 1
ATOM 3309 N N . VAL A 1 402 ? 6.332 -45.156 -8.672 1 90.81 402 VAL A N 1
ATOM 3310 C CA . VAL A 1 402 ? 5.406 -44.781 -7.598 1 90.81 402 VAL A CA 1
ATOM 3311 C C . VAL A 1 402 ? 4.078 -44.312 -8.195 1 90.81 402 VAL A C 1
ATOM 3313 O O . VAL A 1 402 ? 4.051 -43.375 -9 1 90.81 402 VAL A O 1
ATOM 3316 N N . LEU A 1 403 ? 3.027 -44.969 -7.867 1 93 403 LEU A N 1
ATOM 3317 C CA . LEU A 1 403 ? 1.684 -44.625 -8.312 1 93 403 LEU A CA 1
ATOM 3318 C C . LEU A 1 403 ? 0.92 -43.906 -7.207 1 93 403 LEU A C 1
ATOM 3320 O O . LEU A 1 403 ? 0.708 -44.438 -6.125 1 93 403 LEU A O 1
ATOM 3324 N N . GLU A 1 404 ? 0.571 -42.75 -7.5 1 95.31 404 GLU A N 1
ATOM 3325 C CA . GLU A 1 404 ? -0.227 -41.969 -6.562 1 95.31 404 GLU A CA 1
ATOM 3326 C C . GLU A 1 404 ? -1.679 -41.875 -7.02 1 95.31 404 GLU A C 1
ATOM 3328 O O . GLU A 1 404 ? -1.971 -41.25 -8.055 1 95.31 404 GLU A O 1
ATOM 3333 N N . CYS A 1 405 ? -2.564 -42.5 -6.316 1 96.25 405 CYS A N 1
ATOM 3334 C CA . CYS A 1 405 ? -3.988 -42.25 -6.48 1 96.25 405 CYS A CA 1
ATOM 3335 C C . CYS A 1 405 ? -4.391 -40.969 -5.75 1 96.25 405 CYS A C 1
ATOM 3337 O O . CYS A 1 405 ? -4.418 -40.938 -4.516 1 96.25 405 CYS A O 1
ATOM 3339 N N . LEU A 1 406 ? -4.754 -39.969 -6.484 1 97.62 406 LEU A N 1
ATOM 3340 C CA . LEU A 1 406 ? -4.934 -38.656 -5.895 1 97.62 406 LEU A CA 1
ATOM 3341 C C . LEU A 1 406 ? -6.414 -38.312 -5.789 1 97.62 406 LEU A C 1
ATOM 3343 O O . LEU A 1 406 ? -6.762 -37.188 -5.434 1 97.62 406 LEU A O 1
ATOM 3347 N N . GLY A 1 407 ? -7.359 -39.281 -6.137 1 96.19 407 GLY A N 1
ATOM 3348 C CA . GLY A 1 407 ? -8.773 -39 -5.914 1 96.19 407 GLY A CA 1
ATOM 3349 C C . GLY A 1 407 ? -9.68 -39.844 -6.816 1 96.19 407 GLY A C 1
ATOM 3350 O O . GLY A 1 407 ? -9.203 -40.594 -7.648 1 96.19 407 GLY A O 1
ATOM 3351 N N . PRO A 1 408 ? -10.938 -39.656 -6.652 1 95.5 408 PRO A N 1
ATOM 3352 C CA . PRO A 1 408 ? -11.648 -38.719 -5.797 1 95.5 408 PRO A CA 1
ATOM 3353 C C . PRO A 1 408 ? -11.648 -39.125 -4.328 1 95.5 408 PRO A C 1
ATOM 3355 O O . PRO A 1 408 ? -11.922 -38.312 -3.449 1 95.5 408 PRO A O 1
ATOM 3358 N N . GLY A 1 409 ? -11.391 -40.344 -4.023 1 93.94 409 GLY A N 1
ATOM 3359 C CA . GLY A 1 409 ? -11.25 -40.812 -2.648 1 93.94 409 GLY A CA 1
ATOM 3360 C C . GLY A 1 409 ? -9.969 -40.312 -1.99 1 93.94 409 GLY A C 1
ATOM 3361 O O . GLY A 1 409 ? -9.211 -39.531 -2.584 1 93.94 409 GLY A O 1
ATOM 3362 N N . VAL A 1 410 ? -9.758 -40.75 -0.722 1 94.31 410 VAL A N 1
ATOM 3363 C CA . VAL A 1 410 ? -8.555 -40.375 0.016 1 94.31 410 VAL A CA 1
ATOM 3364 C C . VAL A 1 410 ? -7.316 -40.875 -0.741 1 94.31 410 VAL A C 1
ATOM 3366 O O . VAL A 1 410 ? -7.238 -42.031 -1.14 1 94.31 410 VAL A O 1
ATOM 3369 N N . PRO A 1 411 ? -6.336 -40.031 -0.939 1 95.38 411 PRO A N 1
ATOM 3370 C CA . PRO A 1 411 ? -5.145 -40.375 -1.711 1 95.38 411 PRO A CA 1
ATOM 3371 C C . PRO A 1 411 ? -4.395 -41.562 -1.117 1 95.38 411 PRO A C 1
ATOM 3373 O O . PRO A 1 411 ? -4.363 -41.75 0.104 1 95.38 411 PRO A O 1
ATOM 3376 N N . LYS A 1 412 ? -3.805 -42.344 -1.969 1 92.69 412 LYS A N 1
ATOM 3377 C CA . LYS A 1 412 ? -2.988 -43.5 -1.62 1 92.69 412 LYS A CA 1
ATOM 3378 C C . LYS A 1 412 ? -1.738 -43.562 -2.492 1 92.69 412 LYS A C 1
ATOM 3380 O O . LYS A 1 412 ? -1.771 -43.188 -3.666 1 92.69 412 LYS A O 1
ATOM 3385 N N . ILE A 1 413 ? -0.683 -43.969 -1.938 1 90.88 413 ILE A N 1
ATOM 3386 C CA . ILE A 1 413 ? 0.587 -44.094 -2.648 1 90.88 413 ILE A CA 1
ATOM 3387 C C . ILE A 1 413 ? 1.079 -45.531 -2.629 1 90.88 413 ILE A C 1
ATOM 3389 O O . ILE A 1 413 ? 1.145 -46.156 -1.567 1 90.88 413 ILE A O 1
ATOM 3393 N N . GLU A 1 414 ? 1.414 -46 -3.793 1 88.88 414 GLU A N 1
ATOM 3394 C CA . GLU A 1 414 ? 1.915 -47.375 -3.941 1 88.88 414 GLU A CA 1
ATOM 3395 C C . GLU A 1 414 ? 3.111 -47.438 -4.887 1 88.88 414 GLU A C 1
ATOM 3397 O O . GLU A 1 414 ? 3.33 -46.5 -5.668 1 88.88 414 GLU A O 1
ATOM 3402 N N . ILE A 1 415 ? 3.898 -48.406 -4.758 1 88.12 415 ILE A N 1
ATOM 3403 C CA . ILE A 1 415 ? 4.973 -48.688 -5.703 1 88.12 415 ILE A CA 1
ATOM 3404 C C . ILE A 1 415 ? 4.582 -49.875 -6.59 1 88.12 415 ILE A C 1
ATOM 3406 O O . ILE A 1 415 ? 4.078 -50.906 -6.098 1 88.12 415 ILE A O 1
ATOM 3410 N N . ARG A 1 416 ? 4.719 -49.688 -7.883 1 89 416 ARG A N 1
ATOM 3411 C CA . ARG A 1 416 ? 4.391 -50.75 -8.836 1 89 416 ARG A CA 1
ATOM 3412 C C . ARG A 1 416 ? 5.527 -50.969 -9.828 1 89 416 ARG A C 1
ATOM 3414 O O . ARG A 1 416 ? 6.402 -50.094 -9.969 1 89 416 ARG A O 1
ATOM 3421 N N . SER A 1 417 ? 5.508 -52.125 -10.352 1 87.5 417 SER A N 1
ATOM 3422 C CA . SER A 1 417 ? 6.387 -52.469 -11.469 1 87.5 417 SER A CA 1
ATOM 3423 C C . SER A 1 417 ? 5.645 -52.375 -12.797 1 87.5 417 SER A C 1
ATOM 3425 O O . SER A 1 417 ? 4.422 -52.531 -12.844 1 87.5 417 SER A O 1
ATOM 3427 N N . ILE A 1 418 ? 6.359 -52.062 -13.875 1 87.38 418 ILE A N 1
ATOM 3428 C CA . ILE A 1 418 ? 5.715 -52 -15.18 1 87.38 418 ILE A CA 1
ATOM 3429 C C . ILE A 1 418 ? 5.203 -53.375 -15.586 1 87.38 418 ILE A C 1
ATOM 3431 O O . ILE A 1 418 ? 4.41 -53.5 -16.516 1 87.38 418 ILE A O 1
ATOM 3435 N N . TYR A 1 419 ? 5.551 -54.375 -14.875 1 77.44 419 TYR A N 1
ATOM 3436 C CA . TYR A 1 419 ? 5.109 -55.75 -15.148 1 77.44 419 TYR A CA 1
ATOM 3437 C C . TYR A 1 419 ? 3.928 -56.125 -14.273 1 77.44 419 TYR A C 1
ATOM 3439 O O . TYR A 1 419 ? 3.545 -57.281 -14.203 1 77.44 419 TYR A O 1
ATOM 3447 N N . ASN A 1 420 ? 3.012 -54.938 -13.711 1 61.25 420 ASN A N 1
ATOM 3448 C CA . ASN A 1 420 ? 1.729 -54.844 -13.023 1 61.25 420 ASN A CA 1
ATOM 3449 C C . ASN A 1 420 ? 1.694 -55.75 -11.789 1 61.25 420 ASN A C 1
ATOM 3451 O O . ASN A 1 420 ? 0.626 -56.219 -11.383 1 61.25 420 ASN A O 1
ATOM 3455 N N . GLN A 1 421 ? 2.852 -56.062 -11.25 1 63.06 421 GLN A N 1
ATOM 3456 C CA . GLN A 1 421 ? 2.811 -56.812 -9.992 1 63.06 421 GLN A CA 1
ATOM 3457 C C . GLN A 1 421 ? 2.998 -55.875 -8.797 1 63.06 421 GLN A C 1
ATOM 3459 O O . GLN A 1 421 ? 3.879 -55 -8.812 1 63.06 421 GLN A O 1
ATOM 3464 N N . THR A 1 422 ? 1.768 -55.5 -8.109 1 62.06 422 THR A N 1
ATOM 3465 C CA . THR A 1 422 ? 1.902 -54.594 -6.969 1 62.06 422 THR A CA 1
ATOM 3466 C C . THR A 1 422 ? 3.01 -55.062 -6.031 1 62.06 422 THR A C 1
ATOM 3468 O O . THR A 1 422 ? 3.07 -56.25 -5.684 1 62.06 422 THR A O 1
ATOM 3471 N N . PHE A 1 423 ? 3.969 -54.156 -5.715 1 71.44 423 PHE A N 1
ATOM 3472 C CA . PHE A 1 423 ? 5.055 -54.531 -4.824 1 71.44 423 PHE A CA 1
ATOM 3473 C C . PHE A 1 423 ? 4.746 -54.125 -3.387 1 71.44 423 PHE A C 1
ATOM 3475 O O . PHE A 1 423 ? 4.863 -54.938 -2.469 1 71.44 423 PHE A O 1
ATOM 3482 N N . ASP A 1 424 ? 4.438 -52.812 -3.049 1 79.5 424 ASP A N 1
ATOM 3483 C CA . ASP A 1 424 ? 4.25 -52.406 -1.665 1 79.5 424 ASP A CA 1
ATOM 3484 C C . ASP A 1 424 ? 3.408 -51.125 -1.59 1 79.5 424 ASP A C 1
ATOM 3486 O O . ASP A 1 424 ? 3.398 -50.344 -2.527 1 79.5 424 ASP A O 1
ATOM 3490 N N . VAL A 1 425 ? 2.584 -51.094 -0.556 1 79 425 VAL A N 1
ATOM 3491 C CA . VAL A 1 425 ? 1.84 -49.875 -0.254 1 79 425 VAL A CA 1
ATOM 3492 C C . VAL A 1 425 ? 2.672 -49 0.654 1 79 425 VAL A C 1
ATOM 3494 O O . VAL A 1 425 ? 3.109 -49.406 1.728 1 79 425 VAL A O 1
ATOM 3497 N N . LEU A 1 426 ? 2.906 -47.781 0.135 1 77.94 426 LEU A N 1
ATOM 3498 C CA . LEU A 1 426 ? 3.76 -46.844 0.884 1 77.94 426 LEU A CA 1
ATOM 3499 C C . LEU A 1 426 ? 2.943 -46.031 1.882 1 77.94 426 LEU A C 1
ATOM 3501 O O . LEU A 1 426 ? 3.398 -45.781 2.996 1 77.94 426 LEU A O 1
ATOM 3505 N N . ASP A 1 427 ? 1.786 -45.5 1.595 1 82.5 427 ASP A N 1
ATOM 3506 C CA . ASP A 1 427 ? 0.956 -44.688 2.475 1 82.5 427 ASP A CA 1
ATOM 3507 C C . ASP A 1 427 ? -0.521 -44.812 2.107 1 82.5 427 ASP A C 1
ATOM 3509 O O . ASP A 1 427 ? -0.908 -44.562 0.968 1 82.5 427 ASP A O 1
ATOM 3513 N N . THR A 1 428 ? -1.374 -45.125 3.004 1 84.75 428 THR A N 1
ATOM 3514 C CA . THR A 1 428 ? -2.811 -45.25 2.779 1 84.75 428 THR A CA 1
ATOM 3515 C C . THR A 1 428 ? -3.557 -44.062 3.355 1 84.75 428 THR A C 1
ATOM 3517 O O . THR A 1 428 ? -4.762 -43.906 3.143 1 84.75 428 THR A O 1
ATOM 3520 N N . ASN A 1 429 ? -2.867 -43.156 3.93 1 90.62 429 ASN A N 1
ATOM 3521 C CA . ASN A 1 429 ? -3.438 -41.938 4.527 1 90.62 429 ASN A CA 1
ATOM 3522 C C . ASN A 1 429 ? -4.594 -42.281 5.465 1 90.62 429 ASN A C 1
ATOM 3524 O O . ASN A 1 429 ? -5.66 -41.656 5.387 1 90.62 429 ASN A O 1
ATOM 3528 N N . ASP A 1 430 ? -4.473 -43.219 6.32 1 89.44 430 ASP A N 1
ATOM 3529 C CA . ASP A 1 430 ? -5.52 -43.719 7.211 1 89.44 430 ASP A CA 1
ATOM 3530 C C . ASP A 1 430 ? -5.961 -42.625 8.188 1 89.44 430 ASP A C 1
ATOM 3532 O O . ASP A 1 430 ? -7.137 -42.531 8.547 1 89.44 430 ASP A O 1
ATOM 3536 N N . GLU A 1 431 ? -5.066 -41.906 8.609 1 90.38 431 GLU A N 1
ATOM 3537 C CA . GLU A 1 431 ? -5.418 -40.812 9.531 1 90.38 431 GLU A CA 1
ATOM 3538 C C . GLU A 1 431 ? -6.402 -39.844 8.883 1 90.38 431 GLU A C 1
ATOM 3540 O O . GLU A 1 431 ? -7.355 -39.406 9.531 1 90.38 431 GLU A O 1
ATOM 3545 N N . LEU A 1 432 ? -6.086 -39.438 7.672 1 91.12 432 LEU A N 1
ATOM 3546 C CA . LEU A 1 432 ? -6.984 -38.562 6.945 1 91.12 432 LEU A CA 1
ATOM 3547 C C . LEU A 1 432 ? -8.352 -39.219 6.758 1 91.12 432 LEU A C 1
ATOM 3549 O O . LEU A 1 432 ? -9.383 -38.531 6.879 1 91.12 432 LEU A O 1
ATOM 3553 N N . LYS A 1 433 ? -8.391 -40.438 6.477 1 91.56 433 LYS A N 1
ATOM 3554 C CA . LYS A 1 433 ? -9.633 -41.188 6.305 1 91.56 433 LYS A CA 1
ATOM 3555 C C . LYS A 1 433 ? -10.484 -41.125 7.574 1 91.56 433 LYS A C 1
ATOM 3557 O O . LYS A 1 433 ? -11.695 -40.906 7.508 1 91.56 433 LYS A O 1
ATOM 3562 N N . GLU A 1 434 ? -9.844 -41.281 8.688 1 93 434 GLU A N 1
ATOM 3563 C CA . GLU A 1 434 ? -10.539 -41.25 9.977 1 93 434 GLU A CA 1
ATOM 3564 C C . GLU A 1 434 ? -11.094 -39.875 10.273 1 93 434 GLU A C 1
ATOM 3566 O O . GLU A 1 434 ? -12.211 -39.75 10.773 1 93 434 GLU A O 1
ATOM 3571 N N . LEU A 1 435 ? -10.305 -38.938 9.977 1 92.25 435 LEU A N 1
ATOM 3572 C CA . LEU A 1 435 ? -10.727 -37.562 10.203 1 92.25 435 LEU A CA 1
ATOM 3573 C C . LEU A 1 435 ? -11.945 -37.219 9.359 1 92.25 435 LEU A C 1
ATOM 3575 O O . LEU A 1 435 ? -12.852 -36.531 9.82 1 92.25 435 LEU A O 1
ATOM 3579 N N . LEU A 1 436 ? -11.93 -37.625 8.156 1 91.31 436 LEU A N 1
ATOM 3580 C CA . LEU A 1 436 ? -13.016 -37.312 7.227 1 91.31 436 LEU A CA 1
ATOM 3581 C C . LEU A 1 436 ? -14.297 -38.062 7.617 1 91.31 436 LEU A C 1
ATOM 3583 O O . LEU A 1 436 ? -15.398 -37.562 7.387 1 91.31 436 LEU A O 1
ATOM 3587 N N . GLU A 1 437 ? -14.094 -39.219 8.18 1 90.19 437 GLU A N 1
ATOM 3588 C CA . GLU A 1 437 ? -15.242 -40 8.594 1 90.19 437 GLU A CA 1
ATOM 3589 C C . GLU A 1 437 ? -16.031 -39.281 9.703 1 90.19 437 GLU A C 1
ATOM 3591 O O . GLU A 1 437 ? -17.234 -39.5 9.852 1 90.19 437 GLU A O 1
ATOM 3596 N N . GLU A 1 438 ? -15.375 -38.469 10.359 1 90.75 438 GLU A N 1
ATOM 3597 C CA . GLU A 1 438 ? -16 -37.75 11.469 1 90.75 438 GLU A CA 1
ATOM 3598 C C . GLU A 1 438 ? -16.625 -36.438 11.008 1 90.75 438 GLU A C 1
ATOM 3600 O O . GLU A 1 438 ? -17.25 -35.75 11.797 1 90.75 438 GLU A O 1
ATOM 3605 N N . ARG A 1 439 ? -16.484 -36.156 9.789 1 89.56 439 ARG A N 1
ATOM 3606 C CA . ARG A 1 439 ? -16.969 -34.875 9.289 1 89.56 439 ARG A CA 1
ATOM 3607 C C . ARG A 1 439 ? -18.016 -35.062 8.195 1 89.56 439 ARG A C 1
ATOM 3609 O O . ARG A 1 439 ? -17.953 -36.031 7.445 1 89.56 439 ARG A O 1
ATOM 3616 N N . THR A 1 440 ? -18.953 -34.156 8.227 1 90.62 440 THR A N 1
ATOM 3617 C CA . THR A 1 440 ? -19.938 -34.156 7.148 1 90.62 440 THR A CA 1
ATOM 3618 C C . THR A 1 440 ? -19.406 -33.406 5.926 1 90.62 440 THR A C 1
ATOM 3620 O O . THR A 1 440 ? -19.078 -32.219 6.004 1 90.62 440 THR A O 1
ATOM 3623 N N . LEU A 1 441 ? -19.281 -34.094 4.855 1 93 441 LEU A N 1
ATOM 3624 C CA . LEU A 1 441 ? -18.766 -33.531 3.621 1 93 441 LEU A CA 1
ATOM 3625 C C . LEU A 1 441 ? -19.891 -33.125 2.686 1 93 441 LEU A C 1
ATOM 3627 O O . LEU A 1 441 ? -21.016 -33.594 2.824 1 93 441 LEU A O 1
ATOM 3631 N N . PRO A 1 442 ? -19.625 -32.188 1.732 1 95.12 442 PRO A N 1
ATOM 3632 C CA . PRO A 1 442 ? -20.641 -31.797 0.756 1 95.12 442 PRO A CA 1
ATOM 3633 C C . PRO A 1 442 ? -21.062 -32.938 -0.162 1 95.12 442 PRO A C 1
ATOM 3635 O O . PRO A 1 442 ? -20.297 -33.875 -0.384 1 95.12 442 PRO A O 1
ATOM 3638 N N . GLN A 1 443 ? -22.312 -32.844 -0.61 1 94.81 443 GLN A N 1
ATOM 3639 C CA . GLN A 1 443 ? -22.75 -33.688 -1.713 1 94.81 443 GLN A CA 1
ATOM 3640 C C . GLN A 1 443 ? -22.266 -33.156 -3.053 1 94.81 443 GLN A C 1
ATOM 3642 O O . GLN A 1 443 ? -22.531 -32 -3.398 1 94.81 443 GLN A O 1
ATOM 3647 N N . ILE A 1 444 ? -21.562 -34.031 -3.822 1 95.69 444 ILE A N 1
ATOM 3648 C CA . ILE A 1 444 ? -20.922 -33.531 -5.043 1 95.69 444 ILE A CA 1
ATOM 3649 C C . ILE A 1 444 ? -21.75 -33.969 -6.258 1 95.69 444 ILE A C 1
ATOM 3651 O O . ILE A 1 444 ? -22.156 -35.125 -6.359 1 95.69 444 ILE A O 1
ATOM 3655 N N . ARG A 1 445 ? -22.016 -33.031 -7.129 1 95.69 445 ARG A N 1
ATOM 3656 C CA . ARG A 1 445 ? -22.656 -33.281 -8.414 1 95.69 445 ARG A CA 1
ATOM 3657 C C . ARG A 1 445 ? -21.828 -32.719 -9.562 1 95.69 445 ARG A C 1
ATOM 3659 O O . ARG A 1 445 ? -21.484 -31.531 -9.555 1 95.69 445 ARG A O 1
ATOM 3666 N N . THR A 1 446 ? -21.453 -33.594 -10.531 1 96.56 446 THR A N 1
ATOM 3667 C CA . THR A 1 446 ? -20.703 -33.156 -11.695 1 96.56 446 THR A CA 1
ATOM 3668 C C . THR A 1 446 ? -21.484 -33.406 -12.977 1 96.56 446 THR A C 1
ATOM 3670 O O . THR A 1 446 ? -22.016 -34.5 -13.172 1 96.56 446 THR A O 1
ATOM 3673 N N . PHE A 1 447 ? -21.656 -32.438 -13.812 1 97 447 PHE A N 1
ATOM 3674 C CA . PHE A 1 447 ? -22.391 -32.562 -15.055 1 97 447 PHE A CA 1
ATOM 3675 C C . PHE A 1 447 ? -21.938 -31.547 -16.094 1 97 447 PHE A C 1
ATOM 3677 O O . PHE A 1 447 ? -21.047 -30.75 -15.812 1 97 447 PHE A O 1
ATOM 3684 N N . GLN A 1 448 ? -22.406 -31.656 -17.297 1 96.94 448 GLN A N 1
ATOM 3685 C CA . GLN A 1 448 ? -22.047 -30.75 -18.391 1 96.94 448 GLN A CA 1
ATOM 3686 C C . GLN A 1 448 ? -23.188 -29.781 -18.703 1 96.94 448 GLN A C 1
ATOM 3688 O O . GLN A 1 448 ? -24.359 -30.125 -18.547 1 96.94 448 GLN A O 1
ATOM 3693 N N . VAL A 1 449 ? -22.812 -28.578 -19.016 1 97.56 449 VAL A N 1
ATOM 3694 C CA . VAL A 1 449 ? -23.75 -27.562 -19.453 1 97.56 449 VAL A CA 1
ATOM 3695 C C . VAL A 1 449 ? -23.375 -27.078 -20.859 1 97.56 449 VAL A C 1
ATOM 3697 O O . VAL A 1 449 ? -22.219 -26.719 -21.109 1 97.56 449 VAL A O 1
ATOM 3700 N N . PRO A 1 450 ? -24.312 -27.031 -21.812 1 95.56 450 PRO A N 1
ATOM 3701 C CA . PRO A 1 450 ? -24 -26.562 -23.172 1 95.56 450 PRO A CA 1
ATOM 3702 C C . PRO A 1 450 ? -23.656 -25.078 -23.219 1 95.56 450 PRO A C 1
ATOM 3704 O O . PRO A 1 450 ? -24.266 -24.266 -22.5 1 95.56 450 PRO A O 1
ATOM 3707 N N . LEU A 1 451 ? -22.719 -24.734 -24.016 1 95.44 451 LEU A N 1
ATOM 3708 C CA . LEU A 1 451 ? -22.297 -23.359 -24.266 1 95.44 451 LEU A CA 1
ATOM 3709 C C . LEU A 1 451 ? -22.484 -22.984 -25.734 1 95.44 451 LEU A C 1
ATOM 3711 O O . LEU A 1 451 ? -22.688 -23.844 -26.578 1 95.44 451 LEU A O 1
ATOM 3715 N N . LYS A 1 452 ? -22.422 -21.672 -25.953 1 89.94 452 LYS A N 1
ATOM 3716 C CA . LYS A 1 452 ? -22.422 -21.188 -27.328 1 89.94 452 LYS A CA 1
ATOM 3717 C C . LYS A 1 452 ? -21.234 -21.734 -28.109 1 89.94 452 LYS A C 1
ATOM 3719 O O . LYS A 1 452 ? -20.141 -21.891 -27.562 1 89.94 452 LYS A O 1
ATOM 3724 N N . GLY A 1 453 ? -21.422 -22.016 -29.391 1 87.12 453 GLY A N 1
ATOM 3725 C CA . GLY A 1 453 ? -20.359 -22.5 -30.25 1 87.12 453 GLY A CA 1
ATOM 3726 C C . GLY A 1 453 ? -20.219 -24.016 -30.234 1 87.12 453 GLY A C 1
ATOM 3727 O O . GLY A 1 453 ? -19.266 -24.562 -30.812 1 87.12 453 GLY A O 1
ATOM 3728 N N . GLY A 1 454 ? -21.125 -24.672 -29.516 1 89.19 454 GLY A N 1
ATOM 3729 C CA . GLY A 1 454 ? -21.109 -26.125 -29.484 1 89.19 454 GLY A CA 1
ATOM 3730 C C . GLY A 1 454 ? -20.219 -26.703 -28.391 1 89.19 454 GLY A C 1
ATOM 3731 O O . GLY A 1 454 ? -19.969 -27.906 -28.359 1 89.19 454 GLY A O 1
ATOM 3732 N N . TYR A 1 455 ? -19.719 -25.875 -27.547 1 93.31 455 TYR A N 1
ATOM 3733 C CA . TYR A 1 455 ? -18.875 -26.328 -26.438 1 93.31 455 TYR A CA 1
ATOM 3734 C C . TYR A 1 455 ? -19.734 -26.797 -25.266 1 93.31 455 TYR A C 1
ATOM 3736 O O . TYR A 1 455 ? -20.938 -26.531 -25.219 1 93.31 455 TYR A O 1
ATOM 3744 N N . LYS A 1 456 ? -19.156 -27.609 -24.406 1 94.31 456 LYS A N 1
ATOM 3745 C CA . LYS A 1 456 ? -19.781 -28.031 -23.156 1 94.31 456 LYS A CA 1
ATOM 3746 C C . LYS A 1 456 ? -18.938 -27.656 -21.953 1 94.31 456 LYS A C 1
ATOM 3748 O O . LYS A 1 456 ? -17.781 -28.078 -21.844 1 94.31 456 LYS A O 1
ATOM 3753 N N . ALA A 1 457 ? -19.547 -26.922 -21.062 1 97.31 457 ALA A N 1
ATOM 3754 C CA . ALA A 1 457 ? -18.859 -26.594 -19.812 1 97.31 457 ALA A CA 1
ATOM 3755 C C . ALA A 1 457 ? -18.922 -27.766 -18.828 1 97.31 457 ALA A C 1
ATOM 3757 O O . ALA A 1 457 ? -19.953 -28.438 -18.719 1 97.31 457 ALA A O 1
ATOM 3758 N N . GLN A 1 458 ? -17.828 -28.062 -18.172 1 97.69 458 GLN A N 1
ATOM 3759 C CA . GLN A 1 458 ? -17.828 -28.984 -17.047 1 97.69 458 GLN A CA 1
ATOM 3760 C C . GLN A 1 458 ? -18.188 -28.25 -15.75 1 97.69 458 GLN A C 1
ATOM 3762 O O . GLN A 1 458 ? -17.547 -27.25 -15.398 1 97.69 458 GLN A O 1
ATOM 3767 N N . VAL A 1 459 ? -19.203 -28.719 -15.055 1 98.44 459 VAL A N 1
ATOM 3768 C CA . VAL A 1 459 ? -19.688 -28.031 -13.852 1 98.44 459 VAL A CA 1
ATOM 3769 C C . VAL A 1 459 ? -19.641 -29 -12.664 1 98.44 459 VAL A C 1
ATOM 3771 O O . VAL A 1 459 ? -20 -30.172 -12.797 1 98.44 459 VAL A O 1
ATOM 3774 N N . ARG A 1 460 ? -19.141 -28.547 -11.578 1 98.19 460 ARG A N 1
ATOM 3775 C CA . ARG A 1 460 ? -19.234 -29.281 -10.32 1 98.19 460 ARG A CA 1
ATOM 3776 C C . ARG A 1 460 ? -19.906 -28.438 -9.242 1 98.19 460 ARG A C 1
ATOM 3778 O O . ARG A 1 460 ? -19.516 -27.297 -9.008 1 98.19 460 ARG A O 1
ATOM 3785 N N . LEU A 1 461 ? -20.906 -29 -8.617 1 98 461 LEU A N 1
ATOM 3786 C CA . LEU A 1 461 ? -21.594 -28.375 -7.488 1 98 461 LEU A CA 1
ATOM 3787 C C . LEU A 1 461 ? -21.234 -29.078 -6.18 1 98 461 LEU A C 1
ATOM 3789 O O . LEU A 1 461 ? -21.188 -30.297 -6.129 1 98 461 LEU A O 1
ATOM 3793 N N . PHE A 1 462 ? -20.891 -28.359 -5.266 1 97.94 462 PHE A N 1
ATOM 3794 C CA . PHE A 1 462 ? -20.812 -28.812 -3.881 1 97.94 462 PHE A CA 1
ATOM 3795 C C . PHE A 1 462 ? -22.047 -28.375 -3.1 1 97.94 462 PHE A C 1
ATOM 3797 O O . PHE A 1 462 ? -22.203 -27.188 -2.803 1 97.94 462 PHE A O 1
ATOM 3804 N N . LEU A 1 463 ? -22.875 -29.328 -2.799 1 96.56 463 LEU A N 1
ATOM 3805 C CA . LEU A 1 463 ? -24.156 -29.047 -2.16 1 96.56 463 LEU A CA 1
ATOM 3806 C C . LEU A 1 463 ? -24.078 -29.266 -0.654 1 96.56 463 LEU A C 1
ATOM 3808 O O . LEU A 1 463 ? -23.312 -30.125 -0.193 1 96.56 463 LEU A O 1
ATOM 3812 N N . PRO A 1 464 ? -24.844 -28.453 0.082 1 94.5 464 PRO A N 1
ATOM 3813 C CA . PRO A 1 464 ? -24.969 -28.797 1.5 1 94.5 464 PRO A CA 1
ATOM 3814 C C . PRO A 1 464 ? -25.406 -30.25 1.722 1 94.5 464 PRO A C 1
ATOM 3816 O O . PRO A 1 464 ? -26.125 -30.812 0.892 1 94.5 464 PRO A O 1
ATOM 3819 N N . PRO A 1 465 ? -24.938 -30.797 2.863 1 91.44 465 PRO A N 1
ATOM 3820 C CA . PRO A 1 465 ? -25.328 -32.188 3.127 1 91.44 465 PRO A CA 1
ATOM 3821 C C . PRO A 1 465 ? -26.844 -32.344 3.264 1 91.44 465 PRO A C 1
ATOM 3823 O O . PRO A 1 465 ? -27.5 -31.516 3.904 1 91.44 465 PRO A O 1
ATOM 3826 N N . GLY A 1 466 ? -27.375 -33.25 2.615 1 84.75 466 GLY A N 1
ATOM 3827 C CA . GLY A 1 466 ? -28.766 -33.625 2.801 1 84.75 466 GLY A CA 1
ATOM 3828 C C . GLY A 1 466 ? -29.703 -32.906 1.842 1 84.75 466 GLY A C 1
ATOM 3829 O O . GLY A 1 466 ? -30.922 -33.062 1.928 1 84.75 466 GLY A O 1
ATOM 3830 N N . VAL A 1 467 ? -29.156 -32.094 0.966 1 87.25 467 VAL A N 1
ATOM 3831 C CA . VAL A 1 467 ? -30 -31.391 0.005 1 87.25 467 VAL A CA 1
ATOM 3832 C C . VAL A 1 467 ? -30.719 -32.406 -0.888 1 87.25 467 VAL A C 1
ATOM 3834 O O . VAL A 1 467 ? -30.094 -33.375 -1.36 1 87.25 467 VAL A O 1
ATOM 3837 N N . LYS A 1 468 ? -32.031 -32.219 -0.999 1 82.38 468 LYS A N 1
ATOM 3838 C CA . LYS A 1 468 ? -32.875 -33.031 -1.888 1 82.38 468 LYS A CA 1
ATOM 3839 C C . LYS A 1 468 ? -33.375 -32.219 -3.076 1 82.38 468 LYS A C 1
ATOM 3841 O O . LYS A 1 468 ? -33.406 -31 -3.027 1 82.38 468 LYS A O 1
ATOM 3846 N N . GLU A 1 469 ? -33.625 -32.906 -4.16 1 73.5 469 GLU A N 1
ATOM 3847 C CA . GLU A 1 469 ? -34.062 -32.25 -5.383 1 73.5 469 GLU A CA 1
ATOM 3848 C C . GLU A 1 469 ? -35.344 -31.453 -5.148 1 73.5 469 GLU A C 1
ATOM 3850 O O . GLU A 1 469 ? -35.531 -30.391 -5.723 1 73.5 469 GLU A O 1
ATOM 3855 N N . ASP A 1 470 ? -36.156 -32 -4.316 1 69.25 470 ASP A N 1
ATOM 3856 C CA . ASP A 1 470 ? -37.469 -31.391 -4.074 1 69.25 470 ASP A CA 1
ATOM 3857 C C . ASP A 1 470 ? -37.438 -30.531 -2.811 1 69.25 470 ASP A C 1
ATOM 3859 O O . ASP A 1 470 ? -38.5 -30.281 -2.205 1 69.25 470 ASP A O 1
ATOM 3863 N N . GLU A 1 471 ? -36.312 -30 -2.613 1 72.31 471 GLU A N 1
ATOM 3864 C CA . GLU A 1 471 ? -36.125 -29.203 -1.405 1 72.31 471 GLU A CA 1
ATOM 3865 C C . GLU A 1 471 ? -36.938 -27.906 -1.463 1 72.31 471 GLU A C 1
ATOM 3867 O O . GLU A 1 471 ? -37 -27.266 -2.514 1 72.31 471 GLU A O 1
ATOM 3872 N N . VAL A 1 472 ? -37.562 -27.531 -0.44 1 73.25 472 VAL A N 1
ATOM 3873 C CA . VAL A 1 472 ? -38.375 -26.328 -0.337 1 73.25 472 VAL A CA 1
ATOM 3874 C C . VAL A 1 472 ? -37.469 -25.125 -0.065 1 73.25 472 VAL A C 1
ATOM 3876 O O . VAL A 1 472 ? -37.812 -24 -0.461 1 73.25 472 VAL A O 1
ATOM 3879 N N . LEU A 1 473 ? -36.312 -25.391 0.418 1 82.5 473 LEU A N 1
ATOM 3880 C CA . LEU A 1 473 ? -35.406 -24.312 0.768 1 82.5 473 LEU A CA 1
ATOM 3881 C C . LEU A 1 473 ? -34.5 -23.969 -0.405 1 82.5 473 LEU A C 1
ATOM 3883 O O . LEU A 1 473 ? -34.219 -24.812 -1.256 1 82.5 473 LEU A O 1
ATOM 3887 N N . SER A 1 474 ? -34.188 -22.734 -0.526 1 90.25 474 SER A N 1
ATOM 3888 C CA . SER A 1 474 ? -33.188 -22.312 -1.499 1 90.25 474 SER A CA 1
ATOM 3889 C C . SER A 1 474 ? -31.891 -21.875 -0.81 1 90.25 474 SER A C 1
ATOM 3891 O O . SER A 1 474 ? -31.922 -21.406 0.334 1 90.25 474 SER A O 1
ATOM 3893 N N . TYR A 1 475 ? -30.812 -22.125 -1.468 1 94.06 475 TYR A N 1
ATOM 3894 C CA . TYR A 1 475 ? -29.484 -21.875 -0.909 1 94.06 475 TYR A CA 1
ATOM 3895 C C . TYR A 1 475 ? -28.719 -20.859 -1.735 1 94.06 475 TYR A C 1
ATOM 3897 O O . TYR A 1 475 ? -28.859 -20.812 -2.961 1 94.06 475 TYR A O 1
ATOM 3905 N N . PRO A 1 476 ? -27.953 -19.938 -1.006 1 96.12 476 PRO A N 1
ATOM 3906 C CA . PRO A 1 476 ? -27.078 -19.047 -1.776 1 96.12 476 PRO A CA 1
ATOM 3907 C C . PRO A 1 476 ? -26.062 -19.812 -2.621 1 96.12 476 PRO A C 1
ATOM 3909 O O . PRO A 1 476 ? -25.656 -20.922 -2.254 1 96.12 476 PRO A O 1
ATOM 3912 N N . LEU A 1 477 ? -25.672 -19.266 -3.709 1 98.12 477 LEU A N 1
ATOM 3913 C CA . LEU A 1 477 ? -24.703 -19.844 -4.621 1 98.12 477 LEU A CA 1
ATOM 3914 C C . LEU A 1 477 ? -23.422 -19.016 -4.676 1 98.12 477 LEU A C 1
ATOM 3916 O O . LEU A 1 477 ? -23.484 -17.797 -4.918 1 98.12 477 LEU A O 1
ATOM 3920 N N . VAL A 1 478 ? -22.297 -19.609 -4.379 1 98.75 478 VAL A N 1
ATOM 3921 C CA . VAL A 1 478 ? -21 -18.969 -4.527 1 98.75 478 VAL A CA 1
ATOM 3922 C C . VAL A 1 478 ? -20.188 -19.688 -5.602 1 98.75 478 VAL A C 1
ATOM 3924 O O . VAL A 1 478 ? -19.859 -20.875 -5.465 1 98.75 478 VAL A O 1
ATOM 3927 N N . VAL A 1 479 ? -19.828 -18.984 -6.656 1 98.81 479 VAL A N 1
ATOM 3928 C CA . VAL A 1 479 ? -19.031 -19.547 -7.754 1 98.81 479 VAL A CA 1
ATOM 3929 C C . VAL A 1 479 ? -17.562 -19.188 -7.566 1 98.81 479 VAL A C 1
ATOM 3931 O O . VAL A 1 479 ? -17.234 -18.031 -7.309 1 98.81 479 VAL A O 1
ATOM 3934 N N . PHE A 1 480 ? -16.688 -20.203 -7.648 1 98.62 480 PHE A N 1
ATOM 3935 C CA . PHE A 1 480 ? -15.258 -19.984 -7.668 1 98.62 480 PHE A CA 1
ATOM 3936 C C . PHE A 1 480 ? -14.719 -20 -9.094 1 98.62 480 PHE A C 1
ATOM 3938 O O . PHE A 1 480 ? -14.836 -21.016 -9.789 1 98.62 480 PHE A O 1
ATOM 3945 N N . ALA A 1 481 ? -14.094 -18.875 -9.461 1 97.44 481 ALA A N 1
ATOM 3946 C CA . ALA A 1 481 ? -13.57 -18.781 -10.82 1 97.44 481 ALA A CA 1
ATOM 3947 C C . ALA A 1 481 ? -12.047 -18.906 -10.828 1 97.44 481 ALA A C 1
ATOM 3949 O O . ALA A 1 481 ? -11.359 -18.234 -10.055 1 97.44 481 ALA A O 1
ATOM 3950 N N . ASP A 1 482 ? -11.492 -19.719 -11.547 1 90.56 482 ASP A N 1
ATOM 3951 C CA . ASP A 1 482 ? -10.086 -19.75 -11.945 1 90.56 482 ASP A CA 1
ATOM 3952 C C . ASP A 1 482 ? -9.906 -19.25 -13.375 1 90.56 482 ASP A C 1
ATOM 3954 O O . ASP A 1 482 ? -9.609 -18.062 -13.586 1 90.56 482 ASP A O 1
ATOM 3958 N N . SER A 1 483 ? -10.398 -20.078 -14.359 1 85.06 483 SER A N 1
ATOM 3959 C CA . SER A 1 483 ? -10.656 -19.719 -15.75 1 85.06 483 SER A CA 1
ATOM 3960 C C . SER A 1 483 ? -9.375 -19.266 -16.453 1 85.06 483 SER A C 1
ATOM 3962 O O . SER A 1 483 ? -9.43 -18.656 -17.516 1 85.06 483 SER A O 1
ATOM 3964 N N . ALA A 1 484 ? -8.156 -19.375 -15.805 1 95.06 484 ALA A N 1
ATOM 3965 C CA . ALA A 1 484 ? -6.922 -19.047 -16.516 1 95.06 484 ALA A CA 1
ATOM 3966 C C . ALA A 1 484 ? -6.738 -19.938 -17.734 1 95.06 484 ALA A C 1
ATOM 3968 O O . ALA A 1 484 ? -7.137 -21.094 -17.734 1 95.06 484 ALA A O 1
ATOM 3969 N N . PRO A 1 485 ? -6.184 -19.391 -18.766 1 96.38 485 PRO A N 1
ATOM 3970 C CA . PRO A 1 485 ? -5.973 -20.219 -19.953 1 96.38 485 PRO A CA 1
ATOM 3971 C C . PRO A 1 485 ? -5.246 -21.531 -19.625 1 96.38 485 PRO A C 1
ATOM 3973 O O . PRO A 1 485 ? -4.164 -21.5 -19.031 1 96.38 485 PRO A O 1
ATOM 3976 N N . GLY A 1 486 ? -5.898 -22.594 -19.969 1 95.31 486 GLY A N 1
ATOM 3977 C CA . GLY A 1 486 ? -5.285 -23.906 -19.781 1 95.31 486 GLY A CA 1
ATOM 3978 C C . GLY A 1 486 ? -5.543 -24.484 -18.406 1 95.31 486 GLY A C 1
ATOM 3979 O O . GLY A 1 486 ? -5.207 -25.641 -18.141 1 95.31 486 GLY A O 1
ATOM 3980 N N . SER A 1 487 ? -6.195 -23.734 -17.531 1 95.94 487 SER A N 1
ATOM 3981 C CA . SER A 1 487 ? -6.473 -24.234 -16.188 1 95.94 487 SER A CA 1
ATOM 3982 C C . SER A 1 487 ? -7.645 -25.203 -16.188 1 95.94 487 SER A C 1
ATOM 3984 O O . SER A 1 487 ? -8.391 -25.281 -17.172 1 95.94 487 SER A O 1
ATOM 3986 N N . GLN A 1 488 ? -7.766 -25.984 -15.18 1 96.94 488 GLN A N 1
ATOM 3987 C CA . GLN A 1 488 ? -8.852 -26.938 -14.984 1 96.94 488 GLN A CA 1
ATOM 3988 C C . GLN A 1 488 ? -9.219 -27.062 -13.508 1 96.94 488 GLN A C 1
ATOM 3990 O O . GLN A 1 488 ? -8.367 -27.344 -12.672 1 96.94 488 GLN A O 1
ATOM 3995 N N . LEU A 1 489 ? -10.438 -26.781 -13.219 1 96.94 489 LEU A N 1
ATOM 3996 C CA . LEU A 1 489 ? -10.945 -26.891 -11.852 1 96.94 489 LEU A CA 1
ATOM 3997 C C . LEU A 1 489 ? -11.602 -28.234 -11.609 1 96.94 489 LEU A C 1
ATOM 3999 O O . LEU A 1 489 ? -11.375 -28.875 -10.578 1 96.94 489 LEU A O 1
ATOM 4003 N N . VAL A 1 490 ? -12.398 -28.641 -12.586 1 97.81 490 VAL A N 1
ATOM 4004 C CA . VAL A 1 490 ? -13.234 -29.828 -12.406 1 97.81 490 VAL A CA 1
ATOM 4005 C C . VAL A 1 490 ? -12.438 -31.078 -12.742 1 97.81 490 VAL A C 1
ATOM 4007 O O . VAL A 1 490 ? -12.398 -31.516 -13.898 1 97.81 490 VAL A O 1
ATOM 4010 N N . THR A 1 491 ? -11.852 -31.703 -11.766 1 97.38 491 THR A N 1
ATOM 4011 C CA . THR A 1 491 ? -11.102 -32.938 -11.898 1 97.38 491 THR A CA 1
ATOM 4012 C C . THR A 1 491 ? -11.523 -33.938 -10.812 1 97.38 491 THR A C 1
ATOM 4014 O O . THR A 1 491 ? -12.258 -33.594 -9.891 1 97.38 491 THR A O 1
ATOM 4017 N N . ALA A 1 492 ? -11.047 -35.125 -10.938 1 97.44 492 ALA A N 1
ATOM 4018 C CA . ALA A 1 492 ? -11.359 -36.156 -9.961 1 97.44 492 ALA A CA 1
ATOM 4019 C C . ALA A 1 492 ? -10.383 -36.125 -8.789 1 97.44 492 ALA A C 1
ATOM 4021 O O . ALA A 1 492 ? -10.422 -37 -7.918 1 97.44 492 ALA A O 1
ATOM 4022 N N . GLU A 1 493 ? -9.531 -35.125 -8.742 1 96.94 493 GLU A N 1
ATOM 4023 C CA . GLU A 1 493 ? -8.562 -35 -7.652 1 96.94 493 GLU A CA 1
ATOM 4024 C C . GLU A 1 493 ? -9.258 -34.688 -6.324 1 96.94 493 GLU A C 1
ATOM 4026 O O . GLU A 1 493 ? -10.195 -33.906 -6.277 1 96.94 493 GLU A O 1
ATOM 4031 N N . PHE A 1 494 ? -8.773 -35.344 -5.297 1 95.5 494 PHE A N 1
ATOM 4032 C CA . PHE A 1 494 ? -9.258 -35.062 -3.949 1 95.5 494 PHE A CA 1
ATOM 4033 C C . PHE A 1 494 ? -8.75 -33.719 -3.459 1 95.5 494 PHE A C 1
ATOM 4035 O O . PHE A 1 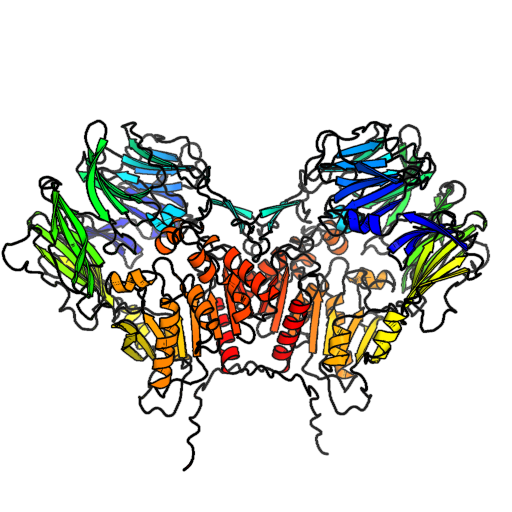494 ? -7.543 -33.469 -3.457 1 95.5 494 PHE A O 1
ATOM 4042 N N . GLN A 1 495 ? -9.625 -32.906 -3.088 1 93.38 495 GLN A N 1
ATOM 4043 C CA . GLN A 1 495 ? -9.25 -31.609 -2.564 1 93.38 495 GLN A CA 1
ATOM 4044 C C . GLN A 1 495 ? -10.25 -31.125 -1.522 1 93.38 495 GLN A C 1
ATOM 4046 O O . GLN A 1 495 ? -11.453 -31.328 -1.669 1 93.38 495 GLN A O 1
ATOM 4051 N N . LEU A 1 496 ? -9.719 -30.516 -0.453 1 92.75 496 LEU A N 1
ATOM 4052 C CA . LEU A 1 496 ? -10.516 -29.719 0.475 1 92.75 496 LEU A CA 1
ATOM 4053 C C . LEU A 1 496 ? -10.25 -28.234 0.283 1 92.75 496 LEU A C 1
ATOM 4055 O O . LEU A 1 496 ? -9.109 -27.828 0.056 1 92.75 496 LEU A O 1
ATOM 4059 N N . HIS A 1 497 ? -11.242 -27.484 0.223 1 94.69 497 HIS A N 1
ATOM 4060 C CA . HIS A 1 497 ? -11.141 -26.062 -0.067 1 94.69 497 HIS A CA 1
ATOM 4061 C C . HIS A 1 497 ? -12.211 -25.266 0.69 1 94.69 497 HIS A C 1
ATOM 4063 O O . HIS A 1 497 ? -13.008 -25.844 1.424 1 94.69 497 HIS A O 1
ATOM 4069 N N . TRP A 1 498 ? -12.18 -23.953 0.586 1 96.12 498 TRP A N 1
ATOM 4070 C CA . TRP A 1 498 ? -13.094 -23.062 1.295 1 96.12 498 TRP A CA 1
ATOM 4071 C C . TRP A 1 498 ? -14.547 -23.438 0.993 1 96.12 498 TRP A C 1
ATOM 4073 O O . TRP A 1 498 ? -15.414 -23.312 1.862 1 96.12 498 TRP A O 1
ATOM 4083 N N . GLY A 1 499 ? -14.812 -23.859 -0.259 1 96.94 499 GLY A N 1
ATOM 4084 C CA . GLY A 1 499 ? -16.156 -24.266 -0.661 1 96.94 499 GLY A CA 1
ATOM 4085 C C . GLY A 1 499 ? -16.688 -25.438 0.133 1 96.94 499 GLY A C 1
ATOM 4086 O O . GLY A 1 499 ? -17.891 -25.547 0.369 1 96.94 499 GLY A O 1
ATOM 4087 N N . SER A 1 500 ? -15.766 -26.344 0.543 1 96.06 500 SER A N 1
ATOM 4088 C CA . SER A 1 500 ? -16.172 -27.453 1.39 1 96.06 500 SER A CA 1
ATOM 4089 C C . SER A 1 500 ? -16.734 -26.969 2.721 1 96.06 500 SER A C 1
ATOM 4091 O O . SER A 1 500 ? -17.734 -27.484 3.207 1 96.06 500 SER A O 1
ATOM 4093 N N . TYR A 1 501 ? -16.047 -26 3.215 1 95.5 501 TYR A N 1
ATOM 4094 C CA . TYR A 1 501 ? -16.484 -25.391 4.465 1 95.5 501 TYR A CA 1
ATOM 4095 C C . TYR A 1 501 ? -17.812 -24.656 4.277 1 95.5 501 TYR A C 1
ATOM 4097 O O . TYR A 1 501 ? -18.734 -24.828 5.078 1 95.5 501 TYR A O 1
ATOM 4105 N N . LEU A 1 502 ? -17.938 -23.859 3.242 1 96.5 502 LEU A N 1
ATOM 4106 C CA . LEU A 1 502 ? -19.141 -23.094 2.986 1 96.5 502 LEU A CA 1
ATOM 4107 C C . LEU A 1 502 ? -20.344 -24.016 2.812 1 96.5 502 LEU A C 1
ATOM 4109 O O . LEU A 1 502 ? -21.422 -23.75 3.365 1 96.5 502 LEU A O 1
ATOM 4113 N N . SER A 1 503 ? -20.172 -25.109 2.072 1 96.25 503 SER A N 1
ATOM 4114 C CA . SER A 1 503 ? -21.266 -26.016 1.779 1 96.25 503 SER A CA 1
ATOM 4115 C C . SER A 1 503 ? -21.656 -26.828 3.01 1 96.25 503 SER A C 1
ATOM 4117 O O . SER A 1 503 ? -22.844 -27.047 3.271 1 96.25 503 SER A O 1
ATOM 4119 N N . SER A 1 504 ? -20.688 -27.25 3.736 1 94.19 504 SER A N 1
ATOM 4120 C CA . SER A 1 504 ? -20.953 -28.172 4.844 1 94.19 504 SER A CA 1
ATOM 4121 C C . SER A 1 504 ? -21.391 -27.422 6.094 1 94.19 504 SER A C 1
ATOM 4123 O O . SER A 1 504 ? -22.219 -27.906 6.863 1 94.19 504 SER A O 1
ATOM 4125 N N . ARG A 1 505 ? -20.859 -26.219 6.262 1 92.19 505 ARG A N 1
ATOM 4126 C CA . ARG A 1 505 ? -21.062 -25.547 7.535 1 92.19 505 ARG A CA 1
ATOM 4127 C C . ARG A 1 505 ? -21.969 -24.328 7.371 1 92.19 505 ARG A C 1
ATOM 4129 O O . ARG A 1 505 ? -22.641 -23.906 8.32 1 92.19 505 ARG A O 1
ATOM 4136 N N . ARG A 1 506 ? -22.047 -23.766 6.184 1 93.31 506 ARG A N 1
ATOM 4137 C CA . ARG A 1 506 ? -22.766 -22.5 6.031 1 93.31 506 ARG A CA 1
ATOM 4138 C C . ARG A 1 506 ? -23.938 -22.641 5.074 1 93.31 506 ARG A C 1
ATOM 4140 O O . ARG A 1 506 ? -24.609 -21.656 4.746 1 93.31 506 ARG A O 1
ATOM 4147 N N . ASN A 1 507 ? -24.188 -23.828 4.562 1 92.94 507 ASN A N 1
ATOM 4148 C CA . ASN A 1 507 ? -25.328 -24.141 3.701 1 92.94 507 ASN A CA 1
ATOM 4149 C C . ASN A 1 507 ? -25.328 -23.281 2.439 1 92.94 507 ASN A C 1
ATOM 4151 O O . ASN A 1 507 ? -26.344 -22.688 2.082 1 92.94 507 ASN A O 1
ATOM 4155 N N . HIS A 1 508 ? -24.172 -23.062 1.924 1 96.06 508 HIS A N 1
ATOM 4156 C CA . HIS A 1 508 ? -24.016 -22.453 0.607 1 96.06 508 HIS A CA 1
ATOM 4157 C C . HIS A 1 508 ? -23.766 -23.516 -0.462 1 96.06 508 HIS A C 1
ATOM 4159 O O . HIS A 1 508 ? -23.094 -24.516 -0.203 1 96.06 508 HIS A O 1
ATOM 4165 N N . ILE A 1 509 ? -24.344 -23.328 -1.549 1 97.5 509 ILE A N 1
ATOM 4166 C CA . ILE A 1 509 ? -23.906 -24.094 -2.709 1 97.5 509 ILE A CA 1
ATOM 4167 C C . ILE A 1 509 ? -22.641 -23.484 -3.289 1 97.5 509 ILE A C 1
ATOM 4169 O O . ILE A 1 509 ? -22.531 -22.266 -3.416 1 97.5 509 ILE A O 1
ATOM 4173 N N . TYR A 1 510 ? -21.672 -24.312 -3.498 1 98.25 510 TYR A N 1
ATOM 4174 C CA . TYR A 1 510 ? -20.406 -23.891 -4.102 1 98.25 510 TYR A CA 1
ATOM 4175 C C . TYR A 1 510 ? -20.234 -24.531 -5.48 1 98.25 510 TYR A C 1
ATOM 4177 O O . TYR A 1 510 ? -20.531 -25.703 -5.676 1 98.25 510 TYR A O 1
ATOM 4185 N N . ALA A 1 511 ? -19.719 -23.703 -6.496 1 98.69 511 ALA A N 1
ATOM 4186 C CA . ALA A 1 511 ? -19.688 -24.219 -7.859 1 98.69 511 ALA A CA 1
ATOM 4187 C C . ALA A 1 511 ? -18.344 -23.969 -8.523 1 98.69 511 ALA A C 1
ATOM 4189 O O . ALA A 1 511 ? -17.75 -22.906 -8.336 1 98.69 511 ALA A O 1
ATOM 4190 N N . TRP A 1 512 ? -17.906 -24.969 -9.273 1 98.5 512 TRP A N 1
ATOM 4191 C CA . TRP A 1 512 ? -16.797 -24.875 -10.219 1 98.5 512 TRP A CA 1
ATOM 4192 C C . TRP A 1 512 ? -17.297 -24.953 -11.656 1 98.5 512 TRP A C 1
ATOM 4194 O O . TRP A 1 512 ? -18.172 -25.766 -11.977 1 98.5 512 TRP A O 1
ATOM 4204 N N . ILE A 1 513 ? -16.734 -24.047 -12.477 1 98.62 513 ILE A N 1
ATOM 4205 C CA . ILE A 1 513 ? -17.156 -24.031 -13.875 1 98.62 513 ILE A CA 1
ATOM 4206 C C . ILE A 1 513 ? -15.922 -23.969 -14.781 1 98.62 513 ILE A C 1
ATOM 4208 O O . ILE A 1 513 ? -15.125 -23.031 -14.695 1 98.62 513 ILE A O 1
ATOM 4212 N N . ASP A 1 514 ? -15.727 -24.984 -15.641 1 98.19 514 ASP A N 1
ATOM 4213 C CA . ASP A 1 514 ? -14.711 -24.969 -16.688 1 98.19 514 ASP A CA 1
ATOM 4214 C C . ASP A 1 514 ? -15.352 -24.75 -18.062 1 98.19 514 ASP A C 1
ATOM 4216 O O . ASP A 1 514 ? -15.969 -25.656 -18.625 1 98.19 514 ASP A O 1
ATOM 4220 N N . GLY A 1 515 ? -15.227 -23.578 -18.547 1 97.44 515 GLY A N 1
ATOM 4221 C CA . GLY A 1 515 ? -15.727 -23.219 -19.859 1 97.44 515 GLY A CA 1
ATOM 4222 C C . GLY A 1 515 ? -14.617 -23 -20.875 1 97.44 515 GLY A C 1
ATOM 4223 O O . GLY A 1 515 ? -13.578 -23.656 -20.828 1 97.44 515 GLY A O 1
ATOM 4224 N N . ARG A 1 516 ? -14.914 -22.203 -21.906 1 96.81 516 ARG A N 1
ATOM 4225 C CA . ARG A 1 516 ? -13.898 -21.891 -22.906 1 96.81 516 ARG A CA 1
ATOM 4226 C C . ARG A 1 516 ? -12.648 -21.312 -22.25 1 96.81 516 ARG A C 1
ATOM 4228 O O . ARG A 1 516 ? -12.742 -20.562 -21.281 1 96.81 516 ARG A O 1
ATOM 4235 N N . GLY A 1 517 ? -11.453 -21.688 -22.781 1 96.06 517 GLY A N 1
ATOM 4236 C CA . GLY A 1 517 ? -10.172 -21.297 -22.234 1 96.06 517 GLY A CA 1
ATOM 4237 C C . GLY A 1 517 ? -9.57 -22.359 -21.328 1 96.06 517 GLY A C 1
ATOM 4238 O O . GLY A 1 517 ? -8.359 -22.359 -21.078 1 96.06 517 GLY A O 1
ATOM 4239 N N . SER A 1 518 ? -10.375 -23.297 -20.828 1 95.81 518 SER A N 1
ATOM 4240 C CA . SER A 1 518 ? -9.898 -24.328 -19.922 1 95.81 518 SER A CA 1
ATOM 4241 C C . SER A 1 518 ? -9.117 -25.406 -20.656 1 95.81 518 SER A C 1
ATOM 4243 O O . SER A 1 518 ? -9.25 -25.547 -21.875 1 95.81 518 SER A O 1
ATOM 4245 N N . GLY A 1 519 ? -8.375 -26.172 -19.875 1 94.25 519 GLY A N 1
ATOM 4246 C CA . GLY A 1 519 ? -7.523 -27.203 -20.453 1 94.25 519 GLY A CA 1
ATOM 4247 C C . GLY A 1 519 ? -8.141 -28.594 -20.375 1 94.25 519 GLY A C 1
ATOM 4248 O O . GLY A 1 519 ? -9.219 -28.766 -19.812 1 94.25 519 GLY A O 1
ATOM 4249 N N . SER A 1 520 ? -7.559 -29.5 -21.141 1 95.12 520 SER A N 1
ATOM 4250 C CA . SER A 1 520 ? -7.82 -30.938 -21.109 1 95.12 520 SER A CA 1
ATOM 4251 C C . SER A 1 520 ? -9.094 -31.281 -21.875 1 95.12 520 SER A C 1
ATOM 4253 O O . SER A 1 520 ? -9.742 -32.281 -21.578 1 95.12 520 SER A O 1
ATOM 4255 N N . GLN A 1 521 ? -9.523 -30.391 -22.688 1 93.56 521 GLN A N 1
ATOM 4256 C CA . GLN A 1 521 ? -10.688 -30.625 -23.531 1 93.56 521 GLN A CA 1
ATOM 4257 C C . GLN A 1 521 ? -10.406 -30.25 -24.969 1 93.56 521 GLN A C 1
ATOM 4259 O O . GLN A 1 521 ? -11.305 -29.797 -25.688 1 93.56 521 GLN A O 1
ATOM 4264 N N . GLY A 1 522 ? -9.125 -30.328 -25.328 1 92.44 522 GLY A N 1
ATOM 4265 C CA . GLY A 1 522 ? -8.719 -29.969 -26.672 1 92.44 522 GLY A CA 1
ATOM 4266 C C . GLY A 1 522 ? -8.242 -28.531 -26.797 1 92.44 522 GLY A C 1
ATOM 4267 O O . GLY A 1 522 ? -8.594 -27.688 -25.984 1 92.44 522 GLY A O 1
ATOM 4268 N N . ASP A 1 523 ? -7.508 -28.266 -27.875 1 92.5 523 ASP A N 1
ATOM 4269 C CA . ASP A 1 523 ? -6.887 -26.969 -28.062 1 92.5 523 ASP A CA 1
ATOM 4270 C C . ASP A 1 523 ? -7.898 -25.938 -28.547 1 92.5 523 ASP A C 1
ATOM 4272 O O . ASP A 1 523 ? -7.754 -24.734 -28.297 1 92.5 523 ASP A O 1
ATOM 4276 N N . LYS A 1 524 ? -8.891 -26.453 -29.328 1 92.81 524 LYS A N 1
ATOM 4277 C CA . LYS A 1 524 ? -9.875 -25.531 -29.891 1 92.81 524 LYS A CA 1
ATOM 4278 C C . LYS A 1 524 ? -10.586 -24.75 -28.797 1 92.81 524 LYS A C 1
ATOM 4280 O O . LYS A 1 524 ? -10.672 -23.516 -28.859 1 92.81 524 LYS A O 1
ATOM 4285 N N . MET A 1 525 ? -11.094 -25.453 -27.797 1 92.81 525 MET A N 1
ATOM 4286 C CA . MET A 1 525 ? -11.773 -24.812 -26.672 1 92.81 525 MET A CA 1
ATOM 4287 C C . MET A 1 525 ? -10.82 -23.922 -25.891 1 92.81 525 MET A C 1
ATOM 4289 O O . MET A 1 525 ? -11.18 -22.812 -25.5 1 92.81 525 MET A O 1
ATOM 4293 N N . MET A 1 526 ? -9.641 -24.375 -25.719 1 94.56 526 MET A N 1
ATOM 4294 C CA . MET A 1 526 ? -8.633 -23.672 -24.922 1 94.56 526 MET A CA 1
ATOM 4295 C C . MET A 1 526 ? -8.211 -22.375 -25.609 1 94.56 526 MET A C 1
ATOM 4297 O O . MET A 1 526 ? -8.086 -21.328 -24.953 1 94.56 526 MET A O 1
ATOM 4301 N N . HIS A 1 527 ? -8.07 -22.328 -26.938 1 95 527 HIS A N 1
ATOM 4302 C CA . HIS A 1 527 ? -7.508 -21.203 -27.688 1 95 527 HIS A CA 1
ATOM 4303 C C . HIS A 1 527 ? -8.578 -20.156 -28 1 95 527 HIS A C 1
ATOM 4305 O O . HIS A 1 527 ? -8.281 -19.109 -28.562 1 95 527 HIS A O 1
ATOM 4311 N N . GLU A 1 528 ? -9.812 -20.422 -27.516 1 94.94 528 GLU A N 1
ATOM 4312 C CA . GLU A 1 528 ? -10.891 -19.453 -27.75 1 94.94 528 GLU A CA 1
ATOM 4313 C C . GLU A 1 528 ? -10.578 -18.125 -27.078 1 94.94 528 GLU A C 1
ATOM 4315 O O . GLU A 1 528 ? -11.133 -17.094 -27.453 1 94.94 528 GLU A O 1
ATOM 4320 N N . VAL A 1 529 ? -9.703 -18.109 -26.141 1 96.88 529 VAL A N 1
ATOM 4321 C CA . VAL A 1 529 ? -9.445 -16.891 -25.359 1 96.88 529 VAL A CA 1
ATOM 4322 C C . VAL A 1 529 ? -8.25 -16.141 -25.953 1 96.88 529 VAL A C 1
ATOM 4324 O O . VAL A 1 529 ? -7.879 -15.078 -25.469 1 96.88 529 VAL A O 1
ATOM 4327 N N . TYR A 1 530 ? -7.605 -16.719 -27.047 1 96.62 530 TYR A N 1
ATOM 4328 C CA . TYR A 1 530 ? -6.41 -16.125 -27.641 1 96.62 530 TYR A CA 1
ATOM 4329 C C . TYR A 1 530 ? -6.684 -14.711 -28.141 1 96.62 530 TYR A C 1
ATOM 4331 O O . TYR A 1 530 ? -7.645 -14.484 -28.875 1 96.62 530 TYR A O 1
ATOM 4339 N N . TYR A 1 531 ? -5.949 -13.672 -27.656 1 96.62 531 TYR A N 1
ATOM 4340 C CA . TYR A 1 531 ? -5.961 -12.273 -28.047 1 96.62 531 TYR A CA 1
ATOM 4341 C C . TYR A 1 531 ? -7.211 -11.57 -27.531 1 96.62 531 TYR A C 1
ATOM 4343 O O . TYR A 1 531 ? -7.543 -10.469 -27.984 1 96.62 531 TYR A O 1
ATOM 4351 N N . ARG A 1 532 ? -7.918 -12.25 -26.578 1 97.5 532 ARG A N 1
ATOM 4352 C CA . ARG A 1 532 ? -9.141 -11.625 -26.078 1 97.5 532 ARG A CA 1
ATOM 4353 C C . ARG A 1 532 ? -9.477 -12.133 -24.672 1 97.5 532 ARG A C 1
ATOM 4355 O O . ARG A 1 532 ? -10.609 -12.539 -24.406 1 97.5 532 ARG A O 1
ATOM 4362 N N . LEU A 1 533 ? -8.453 -12.188 -23.844 1 98 533 LEU A N 1
ATOM 4363 C CA . LEU A 1 533 ? -8.703 -12.539 -22.453 1 98 533 LEU A CA 1
ATOM 4364 C C . LEU A 1 533 ? -9.773 -11.633 -21.844 1 98 533 LEU A C 1
ATOM 4366 O O . LEU A 1 533 ? -9.852 -10.453 -22.188 1 98 533 LEU A O 1
ATOM 4370 N N . GLY A 1 534 ? -10.586 -12.219 -20.922 1 97.94 534 GLY A N 1
ATOM 4371 C CA . GLY A 1 534 ? -11.633 -11.461 -20.25 1 97.94 534 GLY A CA 1
ATOM 4372 C C . GLY A 1 534 ? -12.914 -11.367 -21.047 1 97.94 534 GLY A C 1
ATOM 4373 O O . GLY A 1 534 ? -13.734 -10.477 -20.812 1 97.94 534 GLY A O 1
ATOM 4374 N N . SER A 1 535 ? -13.125 -12.227 -21.984 1 97.25 535 SER A N 1
ATOM 4375 C CA . SER A 1 535 ? -14.289 -12.156 -22.859 1 97.25 535 SER A CA 1
ATOM 4376 C C . SER A 1 535 ? -15.141 -13.414 -22.734 1 97.25 535 SER A C 1
ATOM 4378 O O . SER A 1 535 ? -15.961 -13.531 -21.828 1 97.25 535 SER A O 1
ATOM 4380 N N . VAL A 1 536 ? -14.727 -14.5 -23.438 1 97.38 536 VAL A N 1
ATOM 4381 C CA . VAL A 1 536 ? -15.609 -15.656 -23.578 1 97.38 536 VAL A CA 1
ATOM 4382 C C . VAL A 1 536 ? -15.594 -16.469 -22.281 1 97.38 536 VAL A C 1
ATOM 4384 O O . VAL A 1 536 ? -16.594 -17.078 -21.922 1 97.38 536 VAL A O 1
ATOM 4387 N N . GLU A 1 537 ? -14.445 -16.547 -21.625 1 97.56 537 GLU A N 1
ATOM 4388 C CA . GLU A 1 537 ? -14.391 -17.281 -20.375 1 97.56 537 GLU A CA 1
ATOM 4389 C C . GLU A 1 537 ? -15.227 -16.609 -19.297 1 97.56 537 GLU A C 1
ATOM 4391 O O . GLU A 1 537 ? -15.773 -17.266 -18.406 1 97.56 537 GLU A O 1
ATOM 4396 N N . VAL A 1 538 ? -15.305 -15.281 -19.328 1 98.44 538 VAL A N 1
ATOM 4397 C CA . VAL A 1 538 ? -16.172 -14.531 -18.422 1 98.44 538 VAL A CA 1
ATOM 4398 C C . VAL A 1 538 ? -17.625 -14.797 -18.766 1 98.44 538 VAL A C 1
ATOM 4400 O O . VAL A 1 538 ? -18.438 -15.062 -17.875 1 98.44 538 VAL A O 1
ATOM 4403 N N . GLU A 1 539 ? -17.953 -14.742 -20.031 1 98.06 539 GLU A N 1
ATOM 4404 C CA . GLU A 1 539 ? -19.297 -15.016 -20.516 1 98.06 539 GLU A CA 1
ATOM 4405 C C . GLU A 1 539 ? -19.781 -16.391 -20.062 1 98.06 539 GLU A C 1
ATOM 4407 O O . GLU A 1 539 ? -20.938 -16.578 -19.688 1 98.06 539 GLU A O 1
ATOM 4412 N N . ASP A 1 540 ? -18.891 -17.328 -20.141 1 98.38 540 ASP A N 1
ATOM 4413 C CA . ASP A 1 540 ? -19.25 -18.688 -19.781 1 98.38 540 ASP A CA 1
ATOM 4414 C C . ASP A 1 540 ? -19.594 -18.812 -18.297 1 98.38 540 ASP A C 1
ATOM 4416 O O . ASP A 1 540 ? -20.453 -19.594 -17.906 1 98.38 540 ASP A O 1
ATOM 4420 N N . GLN A 1 541 ? -18.844 -18.094 -17.391 1 98.56 541 GLN A N 1
ATOM 4421 C CA . GLN A 1 541 ? -19.188 -18.094 -15.977 1 98.56 541 GLN A CA 1
ATOM 4422 C C . GLN A 1 541 ? -20.609 -17.547 -15.758 1 98.56 541 GLN A C 1
ATOM 4424 O O . GLN A 1 541 ? -21.359 -18.094 -14.961 1 98.56 541 GLN A O 1
ATOM 4429 N N . ILE A 1 542 ? -20.938 -16.484 -16.422 1 98.56 542 ILE A N 1
ATOM 4430 C CA . ILE A 1 542 ? -22.234 -15.828 -16.297 1 98.56 542 ILE A CA 1
ATOM 4431 C C . ILE A 1 542 ? -23.344 -16.734 -16.844 1 98.56 542 ILE A C 1
ATOM 4433 O O . ILE A 1 542 ? -24.344 -16.984 -16.172 1 98.56 542 ILE A O 1
ATOM 4437 N N . GLU A 1 543 ? -23.141 -17.297 -18.047 1 98.19 543 GLU A N 1
ATOM 4438 C CA . GLU A 1 543 ? -24.156 -18.078 -18.734 1 98.19 543 GLU A CA 1
ATOM 4439 C C . GLU A 1 543 ? -24.438 -19.391 -18 1 98.19 543 GLU A C 1
ATOM 4441 O O . GLU A 1 543 ? -25.594 -19.797 -17.859 1 98.19 543 GLU A O 1
ATOM 4446 N N . VAL A 1 544 ? -23.391 -20.047 -17.578 1 98.56 544 VAL A N 1
ATOM 4447 C CA . VAL A 1 544 ? -23.578 -21.297 -16.859 1 98.56 544 VAL A CA 1
ATOM 4448 C C . VAL A 1 544 ? -24.281 -21.031 -15.531 1 98.56 544 VAL A C 1
ATOM 4450 O O . VAL A 1 544 ? -25.172 -21.781 -15.125 1 98.56 544 VAL A O 1
ATOM 4453 N N . THR A 1 545 ? -23.875 -19.984 -14.828 1 98.62 545 THR A N 1
ATOM 4454 C CA . THR A 1 545 ? -24.516 -19.641 -13.57 1 98.62 545 THR A CA 1
ATOM 4455 C C . THR A 1 545 ? -26 -19.328 -13.789 1 98.62 545 THR A C 1
ATOM 4457 O O . THR A 1 545 ? -26.859 -19.766 -13.008 1 98.62 545 THR A O 1
ATOM 4460 N N . ARG A 1 546 ? -26.328 -18.578 -14.836 1 98.06 546 ARG A N 1
ATOM 4461 C CA . ARG A 1 546 ? -27.719 -18.312 -15.188 1 98.06 546 ARG A CA 1
ATOM 4462 C C . ARG A 1 546 ? -28.469 -19.625 -15.438 1 98.06 546 ARG A C 1
ATOM 4464 O O . ARG A 1 546 ? -29.594 -19.797 -14.945 1 98.06 546 ARG A O 1
ATOM 4471 N N . TYR A 1 547 ? -27.875 -20.5 -16.172 1 97.94 547 TYR A N 1
ATOM 4472 C CA . TYR A 1 547 ? -28.469 -21.797 -16.438 1 97.94 547 TYR A CA 1
ATOM 4473 C C . TYR A 1 547 ? -28.781 -22.547 -15.148 1 97.94 547 TYR A C 1
ATOM 4475 O O . TYR A 1 547 ? -29.859 -23.125 -14.992 1 97.94 547 TYR A O 1
ATOM 4483 N N . LEU A 1 548 ? -27.812 -22.562 -14.227 1 97.88 548 LEU A N 1
ATOM 4484 C CA . LEU A 1 548 ? -28 -23.234 -12.953 1 97.88 548 LEU A CA 1
ATOM 4485 C C . LEU A 1 548 ? -29.172 -22.641 -12.18 1 97.88 548 LEU A C 1
ATOM 4487 O O . LEU A 1 548 ? -30 -23.375 -11.641 1 97.88 548 LEU A O 1
ATOM 4491 N N . LYS A 1 549 ? -29.219 -21.359 -12.109 1 96.56 549 LYS A N 1
ATOM 4492 C CA . LYS A 1 549 ? -30.281 -20.672 -11.383 1 96.56 549 LYS A CA 1
ATOM 4493 C C . LYS A 1 549 ? -31.641 -20.984 -11.977 1 96.56 549 LYS A C 1
ATOM 4495 O O . LYS A 1 549 ? -32.625 -21.125 -11.25 1 96.56 549 LYS A O 1
ATOM 4500 N N . GLU A 1 550 ? -31.719 -21.125 -13.258 1 95.88 550 GLU A N 1
ATOM 4501 C CA . GLU A 1 550 ? -32.969 -21.344 -13.969 1 95.88 550 GLU A CA 1
ATOM 4502 C C . GLU A 1 550 ? -33.406 -22.797 -13.883 1 95.88 550 GLU A C 1
ATOM 4504 O O . GLU A 1 550 ? -34.625 -23.094 -13.93 1 95.88 550 GLU A O 1
ATOM 4509 N N . ASN A 1 551 ? -32.5 -23.719 -13.688 1 94.19 551 ASN A N 1
ATOM 4510 C CA . ASN A 1 551 ? -32.844 -25.125 -13.828 1 94.19 551 ASN A CA 1
ATOM 4511 C C . ASN A 1 551 ? -32.781 -25.859 -12.484 1 94.19 551 ASN A C 1
ATOM 4513 O O . ASN A 1 551 ? -33.281 -26.984 -12.359 1 94.19 551 ASN A O 1
ATOM 4517 N N . LEU A 1 552 ? -32.125 -25.25 -11.562 1 93.75 552 LEU A N 1
ATOM 4518 C CA . LEU A 1 552 ? -32.062 -25.859 -10.242 1 93.75 552 LEU A CA 1
ATOM 4519 C C . LEU A 1 552 ? -32.812 -25.016 -9.211 1 93.75 552 LEU A C 1
ATOM 4521 O O . LEU A 1 552 ? -32.281 -24.016 -8.719 1 93.75 552 LEU A O 1
ATOM 4525 N N . ALA A 1 553 ? -33.906 -25.484 -8.719 1 91.31 553 ALA A N 1
ATOM 4526 C CA . ALA A 1 553 ? -34.844 -24.719 -7.918 1 91.31 553 ALA A CA 1
ATOM 4527 C C . ALA A 1 553 ? -34.281 -24.438 -6.523 1 91.31 553 ALA A C 1
ATOM 4529 O O . ALA A 1 553 ? -34.75 -23.516 -5.848 1 91.31 553 ALA A O 1
ATOM 4530 N N . PHE A 1 554 ? -33.375 -25.219 -6.105 1 92.19 554 PHE A N 1
ATOM 4531 C CA . PHE A 1 554 ? -32.844 -25.031 -4.754 1 92.19 554 PHE A CA 1
ATOM 4532 C C . PHE A 1 554 ? -31.797 -23.953 -4.711 1 92.19 554 PHE A C 1
ATOM 4534 O O . PHE A 1 554 ? -31.25 -23.625 -3.646 1 92.19 554 PHE A O 1
ATOM 4541 N N . ILE A 1 555 ? -31.484 -23.266 -5.797 1 94.94 555 ILE A N 1
ATOM 4542 C CA . ILE A 1 555 ? -30.562 -22.141 -5.816 1 94.94 555 ILE A CA 1
ATOM 4543 C C . ILE A 1 555 ? -31.344 -20.844 -5.598 1 94.94 555 ILE A C 1
ATOM 4545 O O . ILE A 1 555 ? -32.312 -20.578 -6.297 1 94.94 555 ILE A O 1
ATOM 4549 N N . HIS A 1 556 ? -30.906 -20.062 -4.609 1 93.25 556 HIS A N 1
ATOM 4550 C CA . HIS A 1 556 ? -31.562 -18.781 -4.332 1 93.25 556 HIS A CA 1
ATOM 4551 C C . HIS A 1 556 ? -31.406 -17.828 -5.508 1 93.25 556 HIS A C 1
ATOM 4553 O O . HIS A 1 556 ? -30.312 -17.625 -6.016 1 93.25 556 HIS A O 1
ATOM 4559 N N . PRO A 1 557 ? -32.375 -17.203 -5.93 1 91.5 557 PRO A N 1
ATOM 4560 C CA . PRO A 1 557 ? -32.312 -16.406 -7.16 1 91.5 557 PRO A CA 1
ATOM 4561 C C . PRO A 1 557 ? -31.5 -15.125 -7.004 1 91.5 557 PRO A C 1
ATOM 4563 O O . PRO A 1 557 ? -30.953 -14.617 -7.98 1 91.5 557 PRO A O 1
ATOM 4566 N N . LYS A 1 558 ? -31.375 -14.578 -5.781 1 92.5 558 LYS A N 1
ATOM 4567 C CA . LYS A 1 558 ? -30.734 -13.273 -5.617 1 92.5 558 LYS A CA 1
ATOM 4568 C C . LYS A 1 558 ? -29.438 -13.383 -4.844 1 92.5 558 LYS A C 1
ATOM 4570 O O . LYS A 1 558 ? -28.641 -12.445 -4.824 1 92.5 558 LYS A O 1
ATOM 4575 N N . HIS A 1 559 ? -29.234 -14.461 -4.18 1 95.62 559 HIS A N 1
ATOM 4576 C CA . HIS A 1 559 ? -28.047 -14.633 -3.352 1 95.62 559 HIS A CA 1
ATOM 4577 C C . HIS A 1 559 ? -26.969 -15.422 -4.09 1 95.62 559 HIS A C 1
ATOM 4579 O O . HIS A 1 559 ? -26.641 -16.547 -3.707 1 95.62 559 HIS A O 1
ATOM 4585 N N . THR A 1 560 ? -26.422 -14.766 -5.129 1 98.06 560 THR A N 1
ATOM 4586 C CA . THR A 1 560 ? -25.375 -15.375 -5.953 1 98.06 560 THR A CA 1
ATOM 4587 C C . THR A 1 560 ? -24.141 -14.484 -5.984 1 98.06 560 THR A C 1
ATOM 4589 O O . THR A 1 560 ? -24.219 -13.289 -6.27 1 98.06 560 THR A O 1
ATOM 4592 N N . ALA A 1 561 ? -23.031 -15.039 -5.656 1 98.69 561 ALA A N 1
ATOM 4593 C CA . ALA A 1 561 ? -21.75 -14.328 -5.66 1 98.69 561 ALA A CA 1
ATOM 4594 C C . ALA A 1 561 ? -20.688 -15.094 -6.449 1 98.69 561 ALA A C 1
ATOM 4596 O O . ALA A 1 561 ? -20.859 -16.281 -6.723 1 98.69 561 ALA A O 1
ATOM 4597 N N . ILE A 1 562 ? -19.703 -14.445 -6.883 1 98.88 562 ILE A N 1
ATOM 4598 C CA . ILE A 1 562 ? -18.562 -15.039 -7.562 1 98.88 562 ILE A CA 1
ATOM 4599 C C . ILE A 1 562 ? -17.266 -14.531 -6.938 1 98.88 562 ILE A C 1
ATOM 4601 O O . ILE A 1 562 ? -17.188 -13.383 -6.504 1 98.88 562 ILE A O 1
ATOM 4605 N N . TRP A 1 563 ? -16.25 -15.406 -6.805 1 98.75 563 TRP A N 1
ATOM 4606 C CA . TRP A 1 563 ? -14.961 -14.961 -6.316 1 98.75 563 TRP A CA 1
ATOM 4607 C C . TRP A 1 563 ? -13.828 -15.727 -6.996 1 98.75 563 TRP A C 1
ATOM 4609 O O . TRP A 1 563 ? -14.062 -16.734 -7.664 1 98.75 563 TRP A O 1
ATOM 4619 N N . GLY A 1 564 ? -12.664 -15.273 -6.922 1 98.12 564 GLY A N 1
ATOM 4620 C CA . GLY A 1 564 ? -11.469 -15.922 -7.445 1 98.12 564 GLY A CA 1
ATOM 4621 C C . GLY A 1 564 ? -10.188 -15.242 -7.027 1 98.12 564 GLY A C 1
ATOM 4622 O O . GLY A 1 564 ? -10.219 -14.188 -6.383 1 98.12 564 GLY A O 1
ATOM 4623 N N . LEU A 1 565 ? -9.07 -15.883 -7.367 1 96.62 565 LEU A N 1
ATOM 4624 C CA . LEU A 1 565 ? -7.734 -15.367 -7.09 1 96.62 565 LEU A CA 1
ATOM 4625 C C . LEU A 1 565 ? -6.93 -15.219 -8.375 1 96.62 565 LEU A C 1
ATOM 4627 O O . LEU A 1 565 ? -7.004 -16.078 -9.258 1 96.62 565 LEU A O 1
ATOM 4631 N N . PHE A 1 566 ? -6.148 -14.18 -8.484 1 95.5 566 PHE A N 1
ATOM 4632 C CA . PHE A 1 566 ? -5.309 -13.914 -9.641 1 95.5 566 PHE A CA 1
ATOM 4633 C C . PHE A 1 566 ? -6.156 -13.766 -10.898 1 95.5 566 PHE A C 1
ATOM 4635 O O . PHE A 1 566 ? -7.023 -12.891 -10.977 1 95.5 566 PHE A O 1
ATOM 4642 N N . TYR A 1 567 ? -6.016 -14.711 -11.844 1 97.75 567 TYR A N 1
ATOM 4643 C CA . TYR A 1 567 ? -6.852 -14.664 -13.031 1 97.75 567 TYR A CA 1
ATOM 4644 C C . TYR A 1 567 ? -8.328 -14.828 -12.672 1 97.75 567 TYR A C 1
ATOM 4646 O O . TYR A 1 567 ? -9.195 -14.195 -13.281 1 97.75 567 TYR A O 1
ATOM 4654 N N . GLY A 1 568 ? -8.609 -15.672 -11.688 1 98.19 568 GLY A N 1
ATOM 4655 C CA . GLY A 1 568 ? -9.977 -15.828 -11.211 1 98.19 568 GLY A CA 1
ATOM 4656 C C . GLY A 1 568 ? -10.555 -14.555 -10.625 1 98.19 568 GLY A C 1
ATOM 4657 O O . GLY A 1 568 ? -11.75 -14.289 -10.773 1 98.19 568 GLY A O 1
ATOM 4658 N N . GLY A 1 569 ? -9.672 -13.797 -9.883 1 98.5 569 GLY A N 1
ATOM 4659 C CA . GLY A 1 569 ? -10.117 -12.492 -9.406 1 98.5 569 GLY A CA 1
ATOM 4660 C C . GLY A 1 569 ? -10.453 -11.531 -10.523 1 98.5 569 GLY A C 1
ATOM 4661 O O . GLY A 1 569 ? -11.414 -10.766 -10.422 1 98.5 569 GLY A O 1
ATOM 4662 N N . TYR A 1 570 ? -9.641 -11.555 -11.586 1 98.69 570 TYR A N 1
ATOM 4663 C CA . TYR A 1 570 ? -9.883 -10.797 -12.805 1 98.69 570 TYR A CA 1
ATOM 4664 C C . TYR A 1 570 ? -11.227 -11.172 -13.422 1 98.69 570 TYR A C 1
ATOM 4666 O O . TYR A 1 570 ? -12.047 -10.297 -13.719 1 98.69 570 TYR A O 1
ATOM 4674 N N . VAL A 1 571 ? -11.531 -12.438 -13.492 1 98.75 571 VAL A N 1
ATOM 4675 C CA . VAL A 1 571 ? -12.758 -12.953 -14.086 1 98.75 571 VAL A CA 1
ATOM 4676 C C . VAL A 1 571 ? -13.945 -12.602 -13.203 1 98.75 571 VAL A C 1
ATOM 4678 O O . VAL A 1 571 ? -15 -12.18 -13.703 1 98.75 571 VAL A O 1
ATOM 4681 N N . ALA A 1 572 ? -13.805 -12.766 -11.914 1 98.88 572 ALA A N 1
ATOM 4682 C CA . ALA A 1 572 ? -14.891 -12.453 -10.984 1 98.88 572 ALA A CA 1
ATOM 4683 C C . ALA A 1 572 ? -15.305 -10.992 -11.094 1 98.88 572 ALA A C 1
ATOM 4685 O O . ALA A 1 572 ? -16.5 -10.68 -11.164 1 98.88 572 ALA A O 1
ATOM 4686 N N . ALA A 1 573 ? -14.32 -10.109 -11.133 1 98.88 573 ALA A N 1
ATOM 4687 C CA . ALA A 1 573 ? -14.609 -8.688 -11.242 1 98.88 573 ALA A CA 1
ATOM 4688 C C . ALA A 1 573 ? -15.273 -8.359 -12.578 1 98.88 573 ALA A C 1
ATOM 4690 O O . ALA A 1 573 ? -16.25 -7.605 -12.625 1 98.88 573 ALA A O 1
ATOM 4691 N N . LEU A 1 574 ? -14.758 -8.938 -13.656 1 98.81 574 LEU A N 1
ATOM 4692 C CA . LEU A 1 574 ? -15.328 -8.688 -14.969 1 98.81 574 LEU A CA 1
ATOM 4693 C C . LEU A 1 574 ? -16.766 -9.211 -15.047 1 98.81 574 LEU A C 1
ATOM 4695 O O . LEU A 1 574 ? -17.625 -8.594 -15.688 1 98.81 574 LEU A O 1
ATOM 4699 N N . ALA A 1 575 ? -16.953 -10.367 -14.422 1 98.81 575 ALA A N 1
ATOM 4700 C CA . ALA A 1 575 ? -18.312 -10.93 -14.422 1 98.81 575 ALA A CA 1
ATOM 4701 C C . ALA A 1 575 ? -19.297 -9.992 -13.734 1 98.81 575 ALA A C 1
ATOM 4703 O O . ALA A 1 575 ? -20.422 -9.836 -14.18 1 98.81 575 ALA A O 1
ATOM 4704 N N . LEU A 1 576 ? -18.875 -9.391 -12.641 1 98.81 576 LEU A N 1
ATOM 4705 C CA . LEU A 1 576 ? -19.734 -8.438 -11.938 1 98.81 576 LEU A CA 1
ATOM 4706 C C . LEU A 1 576 ? -19.953 -7.188 -12.789 1 98.81 576 LEU A C 1
ATOM 4708 O O . LEU A 1 576 ? -21.047 -6.621 -12.789 1 98.81 576 LEU A O 1
ATOM 4712 N N . ALA A 1 577 ? -18.969 -6.754 -13.539 1 98.5 577 ALA A N 1
ATOM 4713 C CA . ALA A 1 577 ? -19.016 -5.531 -14.336 1 98.5 577 ALA A CA 1
ATOM 4714 C C . ALA A 1 577 ? -19.938 -5.699 -15.547 1 98.5 577 ALA A C 1
ATOM 4716 O O . ALA A 1 577 ? -20.422 -4.719 -16.109 1 98.5 577 ALA A O 1
ATOM 4717 N N . SER A 1 578 ? -20.156 -6.914 -15.922 1 98 578 SER A N 1
ATOM 4718 C CA . SER A 1 578 ? -20.938 -7.195 -17.125 1 98 578 SER A CA 1
ATOM 4719 C C . SER A 1 578 ? -22.359 -6.695 -17 1 98 578 SER A C 1
ATOM 4721 O O . SER A 1 578 ? -22.969 -6.785 -15.938 1 98 578 SER A O 1
ATOM 4723 N N . GLU A 1 579 ? -22.922 -6.277 -18.094 1 96.25 579 GLU A N 1
ATOM 4724 C CA . GLU A 1 579 ? -24.328 -5.859 -18.141 1 96.25 579 GLU A CA 1
ATOM 4725 C C . GLU A 1 579 ? -25.25 -7.055 -17.953 1 96.25 579 GLU A C 1
ATOM 4727 O O . GLU A 1 579 ? -26.406 -6.891 -17.516 1 96.25 579 GLU A O 1
ATOM 4732 N N . LYS A 1 580 ? -24.766 -8.188 -18.281 1 96.62 580 LYS A N 1
ATOM 4733 C CA . LYS A 1 580 ? -25.562 -9.406 -18.203 1 96.62 580 LYS A CA 1
ATOM 4734 C C . LYS A 1 580 ? -25.297 -10.172 -16.906 1 96.62 580 LYS A C 1
ATOM 4736 O O . LYS A 1 580 ? -25.625 -11.352 -16.797 1 96.62 580 LYS A O 1
ATOM 4741 N N . THR A 1 581 ? -24.656 -9.539 -15.984 1 97.81 581 THR A N 1
ATOM 4742 C CA . THR A 1 581 ? -24.25 -10.227 -14.766 1 97.81 581 THR A CA 1
ATOM 4743 C C . THR A 1 581 ? -25.438 -10.859 -14.055 1 97.81 581 THR A C 1
ATOM 4745 O O . THR A 1 581 ? -26.547 -10.312 -14.086 1 97.81 581 THR A O 1
ATOM 4748 N N . THR A 1 582 ? -25.234 -12.008 -13.5 1 97.62 582 THR A N 1
ATOM 4749 C CA . THR A 1 582 ? -26.234 -12.68 -12.672 1 97.62 582 THR A CA 1
ATOM 4750 C C . THR A 1 582 ? -25.781 -12.703 -11.211 1 97.62 582 THR A C 1
ATOM 4752 O O . THR A 1 582 ? -26.469 -13.258 -10.352 1 97.62 582 THR A O 1
ATOM 4755 N N . PHE A 1 583 ? -24.688 -12.023 -10.945 1 98.56 583 PHE A N 1
ATOM 4756 C CA . PHE A 1 583 ? -24.109 -12.031 -9.609 1 98.56 583 PHE A CA 1
ATOM 4757 C C . PHE A 1 583 ? -24.469 -10.766 -8.852 1 98.56 583 PHE A C 1
ATOM 4759 O O . PHE A 1 583 ? -24.422 -9.664 -9.406 1 98.56 583 PHE A O 1
ATOM 4766 N N . LYS A 1 584 ? -24.812 -10.938 -7.586 1 97 584 LYS A N 1
ATOM 4767 C CA . LYS A 1 584 ? -25.141 -9.82 -6.711 1 97 584 LYS A CA 1
ATOM 4768 C C . LYS A 1 584 ? -23.859 -9.102 -6.25 1 97 584 LYS A C 1
ATOM 4770 O O . LYS A 1 584 ? -23.859 -7.887 -6.066 1 97 584 LYS A O 1
ATOM 4775 N N . CYS A 1 585 ? -22.844 -9.867 -5.984 1 97.62 585 CYS A N 1
ATOM 4776 C CA . CYS A 1 585 ? -21.578 -9.312 -5.523 1 97.62 585 CYS A CA 1
ATOM 4777 C C . CYS A 1 585 ? -20.406 -10.18 -5.98 1 97.62 585 CYS A C 1
ATOM 4779 O O . CYS A 1 585 ? -20.609 -11.281 -6.492 1 97.62 585 CYS A O 1
ATOM 4781 N N . ALA A 1 586 ? -19.188 -9.633 -5.891 1 98.88 586 ALA A N 1
ATOM 4782 C CA . ALA A 1 586 ? -17.969 -10.352 -6.281 1 98.88 586 ALA A CA 1
ATOM 4783 C C . ALA A 1 586 ? -16.828 -10.086 -5.301 1 98.88 586 ALA A C 1
ATOM 4785 O O . ALA A 1 586 ? -16.75 -9 -4.719 1 98.88 586 ALA A O 1
ATOM 4786 N N . ILE A 1 587 ? -16.031 -11.055 -5.07 1 98.88 587 ILE A N 1
ATOM 4787 C CA . ILE A 1 587 ? -14.781 -10.953 -4.336 1 98.88 587 ILE A CA 1
ATOM 4788 C C . ILE A 1 587 ? -13.602 -11.188 -5.281 1 98.88 587 ILE A C 1
ATOM 4790 O O . ILE A 1 587 ? -13.508 -12.234 -5.918 1 98.88 587 ILE A O 1
ATOM 4794 N N . SER A 1 588 ? -12.781 -10.234 -5.402 1 98.75 588 SER A N 1
ATOM 4795 C CA . SER A 1 588 ? -11.625 -10.266 -6.297 1 98.75 588 SER A CA 1
ATOM 4796 C C . SER A 1 588 ? -10.32 -10.219 -5.516 1 98.75 588 SER A C 1
ATOM 4798 O O . SER A 1 588 ? -9.914 -9.164 -5.023 1 98.75 588 SER A O 1
ATOM 4800 N N . VAL A 1 589 ? -9.594 -11.352 -5.477 1 98.56 589 VAL A N 1
ATOM 4801 C CA . VAL A 1 589 ? -8.359 -11.445 -4.703 1 98.56 589 VAL A CA 1
ATOM 4802 C C . VAL A 1 589 ? -7.152 -11.359 -5.641 1 98.56 589 VAL A C 1
ATOM 4804 O O . VAL A 1 589 ? -6.973 -12.211 -6.508 1 98.56 589 VAL A O 1
ATOM 4807 N N . ALA A 1 590 ? -6.336 -10.352 -5.531 1 98.19 590 ALA A N 1
ATOM 4808 C CA . ALA A 1 590 ? -5.098 -10.109 -6.273 1 98.19 590 ALA A CA 1
ATOM 4809 C C . ALA A 1 590 ? -5.332 -10.211 -7.777 1 98.19 590 ALA A C 1
ATOM 4811 O O . ALA A 1 590 ? -4.613 -10.93 -8.477 1 98.19 590 ALA A O 1
ATOM 4812 N N . PRO A 1 591 ? -6.293 -9.492 -8.289 1 98.31 591 PRO A N 1
ATOM 4813 C CA . PRO A 1 591 ? -6.617 -9.617 -9.711 1 98.31 591 PRO A CA 1
ATOM 4814 C C . PRO A 1 591 ? -5.598 -8.922 -10.609 1 98.31 591 PRO A C 1
ATOM 4816 O O . PRO A 1 591 ? -5.023 -7.902 -10.227 1 98.31 591 PRO A O 1
ATOM 4819 N N . VAL A 1 592 ? -5.41 -9.484 -11.789 1 97.62 592 VAL A N 1
ATOM 4820 C CA . VAL A 1 592 ? -4.855 -8.68 -12.867 1 97.62 592 VAL A CA 1
ATOM 4821 C C . VAL A 1 592 ? -5.871 -7.625 -13.297 1 97.62 592 VAL A C 1
ATOM 4823 O O . VAL A 1 592 ? -7.047 -7.938 -13.508 1 97.62 592 VAL A O 1
ATOM 4826 N N . THR A 1 593 ? -5.477 -6.406 -13.352 1 97.5 593 THR A N 1
ATOM 4827 C CA . THR A 1 593 ? -6.438 -5.359 -13.68 1 97.5 593 THR A CA 1
ATOM 4828 C C . THR A 1 593 ? -6.09 -4.699 -15.008 1 97.5 593 THR A C 1
ATOM 4830 O O . THR A 1 593 ? -6.926 -4.023 -15.617 1 97.5 593 THR A O 1
ATOM 4833 N N . SER A 1 594 ? -4.855 -4.84 -15.445 1 95.69 594 SER A N 1
ATOM 4834 C CA . SER A 1 594 ? -4.367 -4.434 -16.766 1 95.69 594 SER A CA 1
ATOM 4835 C C . SER A 1 594 ? -3.219 -5.328 -17.219 1 95.69 594 SER A C 1
ATOM 4837 O O . SER A 1 594 ? -2.281 -5.582 -16.469 1 95.69 594 SER A O 1
ATOM 4839 N N . TRP A 1 595 ? -3.336 -5.758 -18.422 1 96.25 595 TRP A N 1
ATOM 4840 C CA . TRP A 1 595 ? -2.295 -6.637 -18.938 1 96.25 595 TRP A CA 1
ATOM 4841 C C . TRP A 1 595 ? -1.016 -5.855 -19.219 1 96.25 595 TRP A C 1
ATOM 4843 O O . TRP A 1 595 ? 0.046 -6.445 -19.438 1 96.25 595 TRP A O 1
ATOM 4853 N N . LEU A 1 596 ? -1.038 -4.52 -19.125 1 93.44 596 LEU A N 1
ATOM 4854 C CA . LEU A 1 596 ? 0.153 -3.686 -19.25 1 93.44 596 LEU A CA 1
ATOM 4855 C C . LEU A 1 596 ? 1.047 -3.844 -18.016 1 93.44 596 LEU A C 1
ATOM 4857 O O . LEU A 1 596 ? 2.248 -3.576 -18.078 1 93.44 596 LEU A O 1
ATOM 4861 N N . TYR A 1 597 ? 0.392 -4.242 -16.906 1 94.56 597 TYR A N 1
ATOM 4862 C CA . TYR A 1 597 ? 1.125 -4.297 -15.648 1 94.56 597 TYR A CA 1
ATOM 4863 C C . TYR A 1 597 ? 1.701 -5.691 -15.406 1 94.56 597 TYR A C 1
ATOM 4865 O O . TYR A 1 597 ? 2.531 -5.883 -14.516 1 94.56 597 TYR A O 1
ATOM 4873 N N . TYR A 1 598 ? 1.304 -6.707 -16.156 1 95.81 598 TYR A N 1
ATOM 4874 C CA . TYR A 1 598 ? 1.685 -8.086 -15.883 1 95.81 598 TYR A CA 1
ATOM 4875 C C . TYR A 1 598 ? 2.91 -8.484 -16.688 1 95.81 598 TYR A C 1
ATOM 4877 O O . TYR A 1 598 ? 3.334 -7.754 -17.594 1 95.81 598 TYR A O 1
ATOM 4885 N N . ASP A 1 599 ? 3.484 -9.562 -16.406 1 94.94 599 ASP A N 1
ATOM 4886 C CA . ASP A 1 599 ? 4.754 -9.953 -17 1 94.94 599 ASP A CA 1
ATOM 4887 C C . ASP A 1 599 ? 4.582 -10.258 -18.5 1 94.94 599 ASP A C 1
ATOM 4889 O O . ASP A 1 599 ? 3.506 -10.672 -18.922 1 94.94 599 ASP A O 1
ATOM 4893 N N . SER A 1 600 ? 5.605 -10.133 -19.234 1 92.56 600 SER A N 1
ATOM 4894 C CA . SER A 1 600 ? 5.586 -10.227 -20.688 1 92.56 600 SER A CA 1
ATOM 4895 C C . SER A 1 600 ? 5.379 -11.664 -21.156 1 92.56 600 SER A C 1
ATOM 4897 O O . SER A 1 600 ? 4.711 -11.906 -22.156 1 92.56 600 SER A O 1
ATOM 4899 N N . ALA A 1 601 ? 5.941 -12.664 -20.438 1 94.06 601 ALA A N 1
ATOM 4900 C CA . ALA A 1 601 ? 5.848 -14.055 -20.891 1 94.06 601 ALA A CA 1
ATOM 4901 C C . ALA A 1 601 ? 4.391 -14.516 -20.953 1 94.06 601 ALA A C 1
ATOM 4903 O O . ALA A 1 601 ? 3.949 -15.07 -21.953 1 94.06 601 ALA A O 1
ATOM 4904 N N . PHE A 1 602 ? 3.68 -14.242 -19.953 1 96.06 602 PHE A N 1
ATOM 4905 C CA . PHE A 1 602 ? 2.27 -14.609 -19.922 1 96.06 602 PHE A CA 1
ATOM 4906 C C . PHE A 1 602 ? 1.459 -13.742 -20.875 1 96.06 602 PHE A C 1
ATOM 4908 O O . PHE A 1 602 ? 0.69 -14.258 -21.688 1 96.06 602 PHE A O 1
ATOM 4915 N N . THR A 1 603 ? 1.604 -12.477 -20.812 1 96.12 603 THR A N 1
ATOM 4916 C CA . THR A 1 603 ? 0.781 -11.523 -21.547 1 96.12 603 THR A CA 1
ATOM 4917 C C . THR A 1 603 ? 0.947 -11.703 -23.047 1 96.12 603 THR A C 1
ATOM 4919 O O . THR A 1 603 ? -0.04 -11.773 -23.781 1 96.12 603 THR A O 1
ATOM 4922 N N . GLU A 1 604 ? 2.189 -11.828 -23.516 1 93.75 604 GLU A N 1
ATOM 4923 C CA . GLU A 1 604 ? 2.432 -11.922 -24.953 1 93.75 604 GLU A CA 1
ATOM 4924 C C . GLU A 1 604 ? 1.963 -13.258 -25.5 1 93.75 604 GLU A C 1
ATOM 4926 O O . GLU A 1 604 ? 1.563 -13.352 -26.656 1 93.75 604 GLU A O 1
ATOM 4931 N N . ARG A 1 605 ? 1.966 -14.25 -24.641 1 94.75 605 ARG A N 1
ATOM 4932 C CA . ARG A 1 605 ? 1.479 -15.562 -25.047 1 94.75 605 ARG A CA 1
ATOM 4933 C C . ARG A 1 605 ? -0.001 -15.508 -25.422 1 94.75 605 ARG A C 1
ATOM 4935 O O . ARG A 1 605 ? -0.417 -16.078 -26.422 1 94.75 605 ARG A O 1
ATOM 4942 N N . TYR A 1 606 ? -0.779 -14.766 -24.641 1 96.88 606 TYR A N 1
ATOM 4943 C CA . TYR A 1 606 ? -2.229 -14.875 -24.766 1 96.88 606 TYR A CA 1
ATOM 4944 C C . TYR A 1 606 ? -2.816 -13.617 -25.391 1 96.88 606 TYR A C 1
ATOM 4946 O O . TYR A 1 606 ? -3.891 -13.656 -25.984 1 96.88 606 TYR A O 1
ATOM 4954 N N . MET A 1 607 ? -2.07 -12.477 -25.266 1 96.62 607 MET A N 1
ATOM 4955 C CA . MET A 1 607 ? -2.652 -11.203 -25.688 1 96.62 607 MET A CA 1
ATOM 4956 C C . MET A 1 607 ? -1.801 -10.547 -26.766 1 96.62 607 MET A C 1
ATOM 4958 O O . MET A 1 607 ? -2.219 -9.562 -27.375 1 96.62 607 MET A O 1
ATOM 4962 N N . GLY A 1 608 ? -0.673 -11.078 -27.031 1 93.62 608 GLY A N 1
ATOM 4963 C CA . GLY A 1 608 ? 0.242 -10.352 -27.891 1 93.62 608 GLY A CA 1
ATOM 4964 C C . GLY A 1 608 ? 0.77 -9.078 -27.266 1 93.62 608 GLY A C 1
ATOM 4965 O O . GLY A 1 608 ? 1.092 -9.055 -26.078 1 93.62 608 GLY A O 1
ATOM 4966 N N . THR A 1 609 ? 1.001 -8.039 -28.109 1 91.94 609 THR A N 1
ATOM 4967 C CA . THR A 1 609 ? 1.527 -6.773 -27.609 1 91.94 609 THR A CA 1
ATOM 4968 C C . THR A 1 609 ? 0.477 -5.672 -27.734 1 91.94 609 THR A C 1
ATOM 4970 O O . THR A 1 609 ? -0.449 -5.77 -28.531 1 91.94 609 THR A O 1
ATOM 4973 N N . PRO A 1 610 ? 0.643 -4.652 -26.891 1 92.19 610 PRO A N 1
ATOM 4974 C CA . PRO A 1 610 ? -0.349 -3.576 -26.922 1 92.19 610 PRO A CA 1
ATOM 4975 C C . PRO A 1 610 ? -0.125 -2.6 -28.078 1 92.19 610 PRO A C 1
ATOM 4977 O O . PRO A 1 610 ? -0.759 -1.542 -28.125 1 92.19 610 PRO A O 1
ATOM 4980 N N . LEU A 1 611 ? 0.731 -2.91 -29 1 89.44 611 LEU A N 1
ATOM 4981 C CA . LEU A 1 611 ? 1.016 -2.043 -30.141 1 89.44 611 LEU A CA 1
ATOM 4982 C C . LEU A 1 611 ? -0.169 -2.002 -31.094 1 89.44 611 LEU A C 1
ATOM 4984 O O . LEU A 1 611 ? -0.859 -3.008 -31.281 1 89.44 611 LEU A O 1
ATOM 4988 N N . PRO A 1 612 ? -0.404 -0.893 -31.781 1 89.94 612 PRO A N 1
ATOM 4989 C CA . PRO A 1 612 ? -1.529 -0.75 -32.719 1 89.94 612 PRO A CA 1
ATOM 4990 C C . PRO A 1 612 ? -1.507 -1.785 -33.844 1 89.94 612 PRO A C 1
ATOM 4992 O O . PRO A 1 612 ? -2.562 -2.232 -34.281 1 89.94 612 PRO A O 1
ATOM 4995 N N . GLN A 1 613 ? -0.336 -2.193 -34.25 1 90.88 613 GLN A N 1
ATOM 4996 C CA . GLN A 1 613 ? -0.211 -3.141 -35.344 1 90.88 613 GLN A CA 1
ATOM 4997 C C . GLN A 1 613 ? -0.479 -4.566 -34.875 1 90.88 613 GLN A C 1
ATOM 4999 O O . GLN A 1 613 ? -0.589 -5.484 -35.688 1 90.88 613 GLN A O 1
ATOM 5004 N N . ASP A 1 614 ? -0.643 -4.727 -33.562 1 92.12 614 ASP A N 1
ATOM 5005 C CA . ASP A 1 614 ? -0.87 -6.062 -33 1 92.12 614 ASP A CA 1
ATOM 5006 C C . ASP A 1 614 ? -2.209 -6.133 -32.281 1 92.12 614 ASP A C 1
ATOM 5008 O O . ASP A 1 614 ? -3.266 -6.184 -32.906 1 92.12 614 ASP A O 1
ATOM 5012 N N . ASN A 1 615 ? -2.293 -6.043 -30.984 1 94.88 615 ASN A N 1
ATOM 5013 C CA . ASN A 1 615 ? -3.533 -6.305 -30.266 1 94.88 615 ASN A CA 1
ATOM 5014 C C . ASN A 1 615 ? -3.916 -5.133 -29.359 1 94.88 615 ASN A C 1
ATOM 5016 O O . ASN A 1 615 ? -4.297 -5.332 -28.203 1 94.88 615 ASN A O 1
ATOM 5020 N N . TYR A 1 616 ? -3.805 -3.908 -29.875 1 93.38 616 TYR A N 1
ATOM 5021 C CA . TYR A 1 616 ? -4.141 -2.715 -29.109 1 93.38 616 TYR A CA 1
ATOM 5022 C C . TYR A 1 616 ? -5.566 -2.795 -28.578 1 93.38 616 TYR A C 1
ATOM 5024 O O . TYR A 1 616 ? -5.805 -2.539 -27.391 1 93.38 616 TYR A O 1
ATOM 5032 N N . LEU A 1 617 ? -6.512 -3.164 -29.359 1 95.81 617 LEU A N 1
ATOM 5033 C CA . LEU A 1 617 ? -7.918 -3.203 -28.984 1 95.81 617 LEU A CA 1
ATOM 5034 C C . LEU A 1 617 ? -8.164 -4.281 -27.922 1 95.81 617 LEU A C 1
ATOM 5036 O O . LEU A 1 617 ? -8.992 -4.102 -27.031 1 95.81 617 LEU A O 1
ATOM 5040 N N . GLY A 1 618 ? -7.492 -5.445 -28.062 1 96.69 618 GLY A N 1
ATOM 5041 C CA . GLY A 1 618 ? -7.609 -6.488 -27.062 1 96.69 618 GLY A CA 1
ATOM 5042 C C . GLY A 1 618 ? -7.18 -6.039 -25.688 1 96.69 618 GLY A C 1
ATOM 5043 O O . GLY A 1 618 ? -7.82 -6.375 -24.688 1 96.69 618 GLY A O 1
ATOM 5044 N N . PHE A 1 619 ? -6.105 -5.25 -25.672 1 95.19 619 PHE A N 1
ATOM 5045 C CA . PHE A 1 619 ? -5.609 -4.727 -24.406 1 95.19 619 PHE A CA 1
ATOM 5046 C C . PHE A 1 619 ? -6.609 -3.748 -23.797 1 95.19 619 PHE A C 1
ATOM 5048 O O . PHE A 1 619 ? -6.859 -3.777 -22.594 1 95.19 619 PHE A O 1
ATOM 5055 N N . GLU A 1 620 ? -7.234 -2.908 -24.594 1 94.5 620 GLU A N 1
ATOM 5056 C CA . GLU A 1 620 ? -8.219 -1.938 -24.125 1 94.5 620 GLU A CA 1
ATOM 5057 C C . GLU A 1 620 ? -9.469 -2.631 -23.594 1 94.5 620 GLU A C 1
ATOM 5059 O O . GLU A 1 620 ? -9.945 -2.299 -22.5 1 94.5 620 GLU A O 1
ATOM 5064 N N . LYS A 1 621 ? -9.906 -3.617 -24.297 1 96.75 621 LYS A N 1
ATOM 5065 C CA . LYS A 1 621 ? -11.156 -4.285 -23.969 1 96.75 621 LYS A CA 1
ATOM 5066 C C . LYS A 1 621 ? -11 -5.184 -22.734 1 96.75 621 LYS A C 1
ATOM 5068 O O . LYS A 1 621 ? -11.961 -5.422 -22 1 96.75 621 LYS A O 1
ATOM 5073 N N . SER A 1 622 ? -9.812 -5.609 -22.531 1 97.56 622 SER A N 1
ATOM 5074 C CA . SER A 1 622 ? -9.57 -6.559 -21.453 1 97.56 622 SER A CA 1
ATOM 5075 C C . SER A 1 622 ? -9.227 -5.84 -20.141 1 97.56 622 SER A C 1
ATOM 5077 O O . SER A 1 622 ? -9.086 -6.477 -19.094 1 97.56 622 SER A O 1
ATOM 5079 N N . SER A 1 623 ? -9.07 -4.543 -20.156 1 96.44 623 SER A N 1
ATOM 5080 C CA . SER A 1 623 ? -8.609 -3.791 -19 1 96.44 623 SER A CA 1
ATOM 5081 C C . SER A 1 623 ? -9.734 -3.594 -17.984 1 96.44 623 SER A C 1
ATOM 5083 O O . SER A 1 623 ? -10.727 -2.928 -18.281 1 96.44 623 SER A O 1
ATOM 5085 N N . LEU A 1 624 ? -9.555 -4.141 -16.812 1 96.88 624 LEU A N 1
ATOM 5086 C CA . LEU A 1 624 ? -10.5 -3.949 -15.719 1 96.88 624 LEU A CA 1
ATOM 5087 C C . LEU A 1 624 ? -10.516 -2.494 -15.266 1 96.88 624 LEU A C 1
ATOM 5089 O O . LEU A 1 624 ? -11.562 -1.964 -14.898 1 96.88 624 LEU A O 1
ATOM 5093 N N . VAL A 1 625 ? -9.383 -1.796 -15.273 1 96.19 625 VAL A N 1
ATOM 5094 C CA . VAL A 1 625 ? -9.219 -0.405 -14.867 1 96.19 625 VAL A CA 1
ATOM 5095 C C . VAL A 1 625 ? -10.125 0.49 -15.711 1 96.19 625 VAL A C 1
ATOM 5097 O O . VAL A 1 625 ? -10.742 1.424 -15.195 1 96.19 625 VAL A O 1
ATOM 5100 N N . LYS A 1 626 ? -10.281 0.163 -16.953 1 95 626 LYS A N 1
ATOM 5101 C CA . LYS A 1 626 ? -11.062 0.977 -17.875 1 95 626 LYS A CA 1
ATOM 5102 C C . LYS A 1 626 ? -12.555 0.685 -17.75 1 95 626 LYS A C 1
ATOM 5104 O O . LYS A 1 626 ? -13.383 1.348 -18.375 1 95 626 LYS A O 1
ATOM 5109 N N . LYS A 1 627 ? -12.922 -0.249 -16.891 1 97.25 627 LYS A N 1
ATOM 5110 C CA . LYS A 1 627 ? -14.32 -0.618 -16.719 1 97.25 627 LYS A CA 1
ATOM 5111 C C . LYS A 1 627 ? -14.812 -0.218 -15.32 1 97.25 627 LYS A C 1
ATOM 5113 O O . LYS A 1 627 ? -15.859 -0.69 -14.875 1 97.25 627 LYS A O 1
ATOM 5118 N N . ALA A 1 628 ? -14.141 0.636 -14.672 1 97.56 628 ALA A N 1
ATOM 5119 C CA . ALA A 1 628 ? -14.438 1.022 -13.297 1 97.56 628 ALA A CA 1
ATOM 5120 C C . ALA A 1 628 ? -15.859 1.545 -13.164 1 97.56 628 ALA A C 1
ATOM 5122 O O . ALA A 1 628 ? -16.531 1.284 -12.164 1 97.56 628 ALA A O 1
ATOM 5123 N N . ASN A 1 629 ? -16.359 2.262 -14.156 1 97.38 629 ASN A N 1
ATOM 5124 C CA . ASN A 1 629 ? -17.688 2.861 -14.117 1 97.38 629 ASN A CA 1
ATOM 5125 C C . ASN A 1 629 ? -18.781 1.799 -14.07 1 97.38 629 ASN A C 1
ATOM 5127 O O . ASN A 1 629 ? -19.891 2.066 -13.609 1 97.38 629 ASN A O 1
ATOM 5131 N N . LYS A 1 630 ? -18.516 0.609 -14.484 1 98.19 630 LYS A N 1
ATOM 5132 C CA . LYS A 1 630 ? -19.5 -0.472 -14.57 1 98.19 630 LYS A CA 1
ATOM 5133 C C . LYS A 1 630 ? -19.781 -1.063 -13.195 1 98.19 630 LYS A C 1
ATOM 5135 O O . LYS A 1 630 ? -20.719 -1.859 -13.039 1 98.19 630 LYS A O 1
ATOM 5140 N N . PHE A 1 631 ? -19.062 -0.613 -12.18 1 98.38 631 PHE A N 1
ATOM 5141 C CA . PHE A 1 631 ? -19.234 -1.171 -10.844 1 98.38 631 PHE A CA 1
ATOM 5142 C C . PHE A 1 631 ? -20.156 -0.294 -10 1 98.38 631 PHE A C 1
ATOM 5144 O O . PHE A 1 631 ? -20.438 -0.604 -8.844 1 98.38 631 PHE A O 1
ATOM 5151 N N . LYS A 1 632 ? -20.641 0.826 -10.555 1 96.75 632 LYS A N 1
ATOM 5152 C CA . LYS A 1 632 ? -21.562 1.694 -9.82 1 96.75 632 LYS A CA 1
ATOM 5153 C C . LYS A 1 632 ? -22.797 0.924 -9.352 1 96.75 632 LYS A C 1
ATOM 5155 O O . LYS A 1 632 ? -23.438 0.239 -10.148 1 96.75 632 LYS A O 1
ATOM 5160 N N . GLY A 1 633 ? -23.062 0.974 -8.047 1 93.56 633 GLY A N 1
ATOM 5161 C CA . GLY A 1 633 ? -24.234 0.339 -7.473 1 93.56 633 GLY A CA 1
ATOM 5162 C C . GLY A 1 633 ? -24.031 -1.138 -7.188 1 93.56 633 GLY A C 1
ATOM 5163 O O . GLY A 1 633 ? -24.953 -1.815 -6.727 1 93.56 633 GLY A O 1
ATOM 5164 N N . LYS A 1 634 ? -22.875 -1.639 -7.449 1 95.94 634 LYS A N 1
ATOM 5165 C CA . LYS A 1 634 ? -22.578 -3.051 -7.219 1 95.94 634 LYS A CA 1
ATOM 5166 C C . LYS A 1 634 ? -21.656 -3.229 -6.004 1 95.94 634 LYS A C 1
ATOM 5168 O O . LYS A 1 634 ? -21.031 -2.273 -5.555 1 95.94 634 LYS A O 1
ATOM 5173 N N . LYS A 1 635 ? -21.641 -4.418 -5.453 1 96.81 635 LYS A N 1
ATOM 5174 C CA . LYS A 1 635 ? -20.828 -4.703 -4.277 1 96.81 635 LYS A CA 1
ATOM 5175 C C . LYS A 1 635 ? -19.578 -5.492 -4.656 1 96.81 635 LYS A C 1
ATOM 5177 O O . LYS A 1 635 ? -19.672 -6.617 -5.148 1 96.81 635 LYS A O 1
ATOM 5182 N N . LEU A 1 636 ? -18.422 -4.914 -4.41 1 98.62 636 LEU A N 1
ATOM 5183 C CA . LEU A 1 636 ? -17.141 -5.5 -4.754 1 98.62 636 LEU A CA 1
ATOM 5184 C C . LEU A 1 636 ? -16.203 -5.496 -3.553 1 98.62 636 LEU A C 1
ATOM 5186 O O . LEU A 1 636 ? -16.078 -4.488 -2.855 1 98.62 636 LEU A O 1
ATOM 5190 N N . LEU A 1 637 ? -15.633 -6.617 -3.215 1 98.69 637 LEU A N 1
ATOM 5191 C CA . LEU A 1 637 ? -14.531 -6.711 -2.264 1 98.69 637 LEU A CA 1
ATOM 5192 C C . LEU A 1 637 ? -13.211 -6.98 -2.984 1 98.69 637 LEU A C 1
ATOM 5194 O O . LEU A 1 637 ? -13.07 -7.992 -3.674 1 98.69 637 LEU A O 1
ATOM 5198 N N . LEU A 1 638 ? -12.312 -6.082 -2.902 1 98.69 638 LEU A N 1
ATOM 5199 C CA . LEU A 1 638 ? -10.992 -6.184 -3.504 1 98.69 638 LEU A CA 1
ATOM 5200 C C . LEU A 1 638 ? -9.93 -6.469 -2.445 1 98.69 638 LEU A C 1
ATOM 5202 O O . LEU A 1 638 ? -9.781 -5.711 -1.485 1 98.69 638 LEU A O 1
ATOM 5206 N N . MET A 1 639 ? -9.164 -7.566 -2.561 1 98.5 639 MET A N 1
ATOM 5207 C CA . MET A 1 639 ? -8.156 -7.953 -1.574 1 98.5 639 MET A CA 1
ATOM 5208 C C . MET A 1 639 ? -6.801 -8.172 -2.236 1 98.5 639 MET A C 1
ATOM 5210 O O . MET A 1 639 ? -6.73 -8.633 -3.377 1 98.5 639 MET A O 1
ATOM 5214 N N . HIS A 1 640 ? -5.711 -7.914 -1.546 1 98.69 640 HIS A N 1
ATOM 5215 C CA . HIS A 1 640 ? -4.402 -8.047 -2.18 1 98.69 640 HIS A CA 1
ATOM 5216 C C . HIS A 1 640 ? -3.287 -8.07 -1.141 1 98.69 640 HIS A C 1
ATOM 5218 O O . HIS A 1 640 ? -3.389 -7.406 -0.103 1 98.69 640 HIS A O 1
ATOM 5224 N N . GLY A 1 641 ? -2.236 -8.82 -1.342 1 98.25 641 GLY A N 1
ATOM 5225 C CA . GLY A 1 641 ? -1.006 -8.727 -0.573 1 98.25 641 GLY A CA 1
ATOM 5226 C C . GLY A 1 641 ? -0.042 -7.684 -1.11 1 98.25 641 GLY A C 1
ATOM 5227 O O . GLY A 1 641 ? 0.133 -7.562 -2.324 1 98.25 641 GLY A O 1
ATOM 5228 N N . THR A 1 642 ? 0.647 -6.957 -0.239 1 97.69 642 THR A N 1
ATOM 5229 C CA . THR A 1 642 ? 1.476 -5.844 -0.689 1 97.69 642 THR A CA 1
ATOM 5230 C C . THR A 1 642 ? 2.807 -6.352 -1.237 1 97.69 642 THR A C 1
ATOM 5232 O O . THR A 1 642 ? 3.514 -5.617 -1.935 1 97.69 642 THR A O 1
ATOM 5235 N N . ALA A 1 643 ? 3.166 -7.566 -0.902 1 96.88 643 ALA A N 1
ATOM 5236 C CA . ALA A 1 643 ? 4.441 -8.109 -1.355 1 96.88 643 ALA A CA 1
ATOM 5237 C C . ALA A 1 643 ? 4.234 -9.18 -2.43 1 96.88 643 ALA A C 1
ATOM 5239 O O . ALA A 1 643 ? 5.043 -10.102 -2.562 1 96.88 643 ALA A O 1
ATOM 5240 N N . ASP A 1 644 ? 3.119 -9.117 -3.139 1 97.19 644 ASP A N 1
ATOM 5241 C CA . ASP A 1 644 ? 2.838 -10.016 -4.254 1 97.19 644 ASP A CA 1
ATOM 5242 C C . ASP A 1 644 ? 3.826 -9.797 -5.398 1 97.19 644 ASP A C 1
ATOM 5244 O O . ASP A 1 644 ? 3.793 -8.766 -6.066 1 97.19 644 ASP A O 1
ATOM 5248 N N . ASP A 1 645 ? 4.648 -10.734 -5.648 1 95.31 645 ASP A N 1
ATOM 5249 C CA . ASP A 1 645 ? 5.672 -10.586 -6.676 1 95.31 645 ASP A CA 1
ATOM 5250 C C . ASP A 1 645 ? 5.172 -11.094 -8.031 1 95.31 645 ASP A C 1
ATOM 5252 O O . ASP A 1 645 ? 5.852 -10.938 -9.047 1 95.31 645 ASP A O 1
ATOM 5256 N N . LYS A 1 646 ? 4.008 -11.719 -8.023 1 95.56 646 LYS A N 1
ATOM 5257 C CA . LYS A 1 646 ? 3.441 -12.25 -9.266 1 95.56 646 LYS A CA 1
ATOM 5258 C C . LYS A 1 646 ? 2.475 -11.25 -9.891 1 95.56 646 LYS A C 1
ATOM 5260 O O . LYS A 1 646 ? 2.658 -10.836 -11.039 1 95.56 646 LYS A O 1
ATOM 5265 N N . VAL A 1 647 ? 1.476 -10.969 -9.219 1 97.19 647 VAL A N 1
ATOM 5266 C CA . VAL A 1 647 ? 0.561 -9.883 -9.547 1 97.19 647 VAL A CA 1
ATOM 5267 C C . VAL A 1 647 ? 0.765 -8.719 -8.578 1 97.19 647 VAL A C 1
ATOM 5269 O O . VAL A 1 647 ? 0.177 -8.703 -7.492 1 97.19 647 VAL A O 1
ATOM 5272 N N . HIS A 1 648 ? 1.488 -7.781 -9.023 1 97.25 648 HIS A N 1
ATOM 5273 C CA . HIS A 1 648 ? 1.905 -6.715 -8.117 1 97.25 648 HIS A CA 1
ATOM 5274 C C . HIS A 1 648 ? 0.704 -5.93 -7.602 1 97.25 648 HIS A C 1
ATOM 5276 O O . HIS A 1 648 ? -0.3 -5.789 -8.305 1 97.25 648 HIS A O 1
ATOM 5282 N N . VAL A 1 649 ? 0.824 -5.395 -6.414 1 97.75 649 VAL A N 1
ATOM 5283 C CA . VAL A 1 649 ? -0.249 -4.652 -5.762 1 97.75 649 VAL A CA 1
ATOM 5284 C C . VAL A 1 649 ? -0.639 -3.447 -6.613 1 97.75 649 VAL A C 1
ATOM 5286 O O . VAL A 1 649 ? -1.736 -2.902 -6.469 1 97.75 649 VAL A O 1
ATOM 5289 N N . GLN A 1 650 ? 0.231 -3.004 -7.574 1 96.81 650 GLN A N 1
ATOM 5290 C CA . GLN A 1 650 ? -0.077 -1.959 -8.547 1 96.81 650 GLN A CA 1
ATOM 5291 C C . GLN A 1 650 ? -1.42 -2.215 -9.219 1 96.81 650 GLN A C 1
ATOM 5293 O O . GLN A 1 650 ? -2.166 -1.276 -9.508 1 96.81 650 GLN A O 1
ATOM 5298 N N . HIS A 1 651 ? -1.703 -3.479 -9.477 1 97.25 651 HIS A N 1
ATOM 5299 C CA . HIS A 1 651 ? -2.963 -3.846 -10.117 1 97.25 651 HIS A CA 1
ATOM 5300 C C . HIS A 1 651 ? -4.156 -3.371 -9.297 1 97.25 651 HIS A C 1
ATOM 5302 O O . HIS A 1 651 ? -4.957 -2.561 -9.766 1 97.25 651 HIS A O 1
ATOM 5308 N N . SER A 1 652 ? -4.238 -3.73 -8.078 1 98 652 SER A N 1
ATOM 5309 C CA . SER A 1 652 ? -5.363 -3.381 -7.215 1 98 652 SER A CA 1
ATOM 5310 C C . SER A 1 652 ? -5.387 -1.886 -6.914 1 98 652 SER A C 1
ATOM 5312 O O . SER A 1 652 ? -6.453 -1.269 -6.887 1 98 652 SER A O 1
ATOM 5314 N N . LEU A 1 653 ? -4.234 -1.286 -6.691 1 97.75 653 LEU A N 1
ATOM 5315 C CA . LEU A 1 653 ? -4.184 0.134 -6.359 1 97.75 653 LEU A CA 1
ATOM 5316 C C . LEU A 1 653 ? -4.66 0.984 -7.531 1 97.75 653 LEU A C 1
ATOM 5318 O O . LEU A 1 653 ? -5.395 1.954 -7.34 1 97.75 653 LEU A O 1
ATOM 5322 N N . MET A 1 654 ? -4.23 0.652 -8.742 1 96.88 654 MET A N 1
ATOM 5323 C CA . MET A 1 654 ? -4.668 1.391 -9.922 1 96.88 654 MET A CA 1
ATOM 5324 C C . MET A 1 654 ? -6.16 1.191 -10.172 1 96.88 654 MET A C 1
ATOM 5326 O O . MET A 1 654 ? -6.852 2.113 -10.609 1 96.88 654 MET A O 1
ATOM 5330 N N . PHE A 1 655 ? -6.609 0.021 -9.914 1 97.56 655 PHE A N 1
ATOM 5331 C CA . PHE A 1 655 ? -8.039 -0.221 -10.039 1 97.56 655 PHE A CA 1
ATOM 5332 C C . PHE A 1 655 ? -8.812 0.576 -8.992 1 97.56 655 PHE A C 1
ATOM 5334 O O . PHE A 1 655 ? -9.844 1.178 -9.297 1 97.56 655 PHE A O 1
ATOM 5341 N N . MET A 1 656 ? -8.383 0.607 -7.746 1 97.88 656 MET A N 1
ATOM 5342 C CA . MET A 1 656 ? -8.984 1.442 -6.711 1 97.88 656 MET A CA 1
ATOM 5343 C C . MET A 1 656 ? -9.07 2.896 -7.168 1 97.88 656 MET A C 1
ATOM 5345 O O . MET A 1 656 ? -10.094 3.553 -6.973 1 97.88 656 MET A O 1
ATOM 5349 N N . LYS A 1 657 ? -7.957 3.371 -7.691 1 96.44 657 LYS A N 1
ATOM 5350 C CA . LYS A 1 657 ? -7.91 4.754 -8.164 1 96.44 657 LYS A CA 1
ATOM 5351 C C . LYS A 1 657 ? -8.992 5.016 -9.203 1 96.44 657 LYS A C 1
ATOM 5353 O O . LYS A 1 657 ? -9.68 6.039 -9.156 1 96.44 657 LYS A O 1
ATOM 5358 N N . ALA A 1 658 ? -9.133 4.113 -10.172 1 96.75 658 ALA A N 1
ATOM 5359 C CA . ALA A 1 658 ? -10.156 4.242 -11.211 1 96.75 658 ALA A CA 1
ATOM 5360 C C . ALA A 1 658 ? -11.555 4.215 -10.602 1 96.75 658 ALA A C 1
ATOM 5362 O O . ALA A 1 658 ? -12.43 4.992 -11 1 96.75 658 ALA A O 1
ATOM 5363 N N . LEU A 1 659 ? -11.828 3.264 -9.672 1 98.06 659 LEU A N 1
ATOM 5364 C CA . LEU A 1 659 ? -13.117 3.17 -9 1 98.06 659 LEU A CA 1
ATOM 5365 C C . LEU A 1 659 ? -13.453 4.469 -8.273 1 98.06 659 LEU A C 1
ATOM 5367 O O . LEU A 1 659 ? -14.578 4.969 -8.367 1 98.06 659 LEU A O 1
ATOM 5371 N N . VAL A 1 660 ? -12.492 5.066 -7.555 1 97.75 660 VAL A N 1
ATOM 5372 C CA . VAL A 1 660 ? -12.664 6.301 -6.801 1 97.75 660 VAL A CA 1
ATOM 5373 C C . VAL A 1 660 ? -12.984 7.449 -7.754 1 97.75 660 VAL A C 1
ATOM 5375 O O . VAL A 1 660 ? -13.883 8.258 -7.488 1 97.75 660 VAL A O 1
ATOM 5378 N N . GLU A 1 661 ? -12.258 7.527 -8.883 1 95.56 661 GLU A N 1
ATOM 5379 C CA . GLU A 1 661 ? -12.484 8.57 -9.875 1 95.56 661 GLU A CA 1
ATOM 5380 C C . GLU A 1 661 ? -13.906 8.508 -10.422 1 95.56 661 GLU A C 1
ATOM 5382 O O . GLU A 1 661 ? -14.5 9.547 -10.734 1 95.56 661 GLU A O 1
ATOM 5387 N N . GLU A 1 662 ? -14.445 7.285 -10.5 1 96.69 662 GLU A N 1
ATOM 5388 C CA . GLU A 1 662 ? -15.789 7.098 -11.023 1 96.69 662 GLU A CA 1
ATOM 5389 C C . GLU A 1 662 ? -16.828 7.203 -9.914 1 96.69 662 GLU A C 1
ATOM 5391 O O . GLU A 1 662 ? -18.031 7.043 -10.164 1 96.69 662 GLU A O 1
ATOM 5396 N N . GLY A 1 663 ? -16.422 7.434 -8.68 1 97.38 663 GLY A N 1
ATOM 5397 C CA . GLY A 1 663 ? -17.328 7.59 -7.551 1 97.38 663 GLY A CA 1
ATOM 5398 C C . GLY A 1 663 ? -17.906 6.277 -7.07 1 97.38 663 GLY A C 1
ATOM 5399 O O . GLY A 1 663 ? -18.969 6.258 -6.43 1 97.38 663 GLY A O 1
ATOM 5400 N N . VAL A 1 664 ? -17.281 5.137 -7.387 1 98.19 664 VAL A N 1
ATOM 5401 C CA . VAL A 1 664 ? -17.781 3.814 -7.02 1 98.19 664 VAL A CA 1
ATOM 5402 C C . VAL A 1 664 ? -17.391 3.5 -5.578 1 98.19 664 VAL A C 1
ATOM 5404 O O . VAL A 1 664 ? -16.219 3.631 -5.199 1 98.19 664 VAL A O 1
ATOM 5407 N N . LEU A 1 665 ? -18.359 3.143 -4.762 1 97.25 665 LEU A N 1
ATOM 5408 C CA . LEU A 1 665 ? -18.062 2.643 -3.424 1 97.25 665 LEU A CA 1
ATOM 5409 C C . LEU A 1 665 ? -17.719 1.155 -3.461 1 97.25 665 LEU A C 1
ATOM 5411 O O . LEU A 1 665 ? -18.359 0.389 -4.191 1 97.25 665 LEU A O 1
ATOM 5415 N N . PHE A 1 666 ? -16.703 0.731 -2.803 1 98.06 666 PHE A N 1
ATOM 5416 C CA . PHE A 1 666 ? -16.234 -0.649 -2.748 1 98.06 666 PHE A CA 1
ATOM 5417 C C . PHE A 1 666 ? -15.531 -0.93 -1.428 1 98.06 666 PHE A C 1
ATOM 5419 O O . PHE A 1 666 ? -15.25 -0.008 -0.657 1 98.06 666 PHE A O 1
ATOM 5426 N N . GLN A 1 667 ? -15.352 -2.182 -1.095 1 97.62 667 GLN A N 1
ATOM 5427 C CA . GLN A 1 667 ? -14.562 -2.602 0.06 1 97.62 667 GLN A CA 1
ATOM 5428 C C . GLN A 1 667 ? -13.211 -3.156 -0.371 1 97.62 667 GLN A C 1
ATOM 5430 O O . GLN A 1 667 ? -13.078 -3.707 -1.467 1 97.62 667 GLN A O 1
ATOM 5435 N N . SER A 1 668 ? -12.258 -2.971 0.439 1 98.06 668 SER A N 1
ATOM 5436 C CA . SER A 1 668 ? -10.93 -3.484 0.129 1 98.06 668 SER A CA 1
ATOM 5437 C C . SER A 1 668 ? -10.219 -3.973 1.387 1 98.06 668 SER A C 1
ATOM 5439 O O . SER A 1 668 ? -10.578 -3.58 2.5 1 98.06 668 SER A O 1
ATOM 5441 N N . GLN A 1 669 ? -9.344 -4.879 1.269 1 98.31 669 GLN A N 1
ATOM 5442 C CA . GLN A 1 669 ? -8.484 -5.41 2.324 1 98.31 669 GLN A CA 1
ATOM 5443 C C . GLN A 1 669 ? -7.074 -5.668 1.809 1 98.31 669 GLN A C 1
ATOM 5445 O O . GLN A 1 669 ? -6.887 -6.418 0.848 1 98.31 669 GLN A O 1
ATOM 5450 N N . LEU A 1 670 ? -6.105 -5 2.414 1 98.25 670 LEU A N 1
ATOM 5451 C CA . LEU A 1 670 ? -4.711 -5.27 2.084 1 98.25 670 LEU A CA 1
ATOM 5452 C C . LEU A 1 670 ? -4.055 -6.137 3.154 1 98.25 670 LEU A C 1
ATOM 5454 O O . LEU A 1 670 ? -4.41 -6.047 4.332 1 98.25 670 LEU A O 1
ATOM 5458 N N . TYR A 1 671 ? -3.17 -6.938 2.775 1 98.38 671 TYR A N 1
ATOM 5459 C CA . TYR A 1 671 ? -2.35 -7.762 3.656 1 98.38 671 TYR A CA 1
ATOM 5460 C C . TYR A 1 671 ? -0.871 -7.434 3.486 1 98.38 671 TYR A C 1
ATOM 5462 O O . TYR A 1 671 ? -0.203 -7.988 2.611 1 98.38 671 TYR A O 1
ATOM 5470 N N . PRO A 1 672 ? -0.336 -6.582 4.363 1 97.06 672 PRO A N 1
ATOM 5471 C CA . PRO A 1 672 ? 1.059 -6.148 4.242 1 97.06 672 PRO A CA 1
ATOM 5472 C C . PRO A 1 672 ? 2.047 -7.309 4.344 1 97.06 672 PRO A C 1
ATOM 5474 O O . PRO A 1 672 ? 1.907 -8.172 5.215 1 97.06 672 PRO A O 1
ATOM 5477 N N . ASP A 1 673 ? 3.016 -7.344 3.484 1 95.94 673 ASP A N 1
ATOM 5478 C CA . ASP A 1 673 ? 4.156 -8.258 3.461 1 95.94 673 ASP A CA 1
ATOM 5479 C C . ASP A 1 673 ? 3.727 -9.664 3.047 1 95.94 673 ASP A C 1
ATOM 5481 O O . ASP A 1 673 ? 4.465 -10.625 3.25 1 95.94 673 ASP A O 1
ATOM 5485 N N . GLU A 1 674 ? 2.473 -9.75 2.488 1 96.94 674 GLU A N 1
ATOM 5486 C CA . GLU A 1 674 ? 2.014 -11.039 1.982 1 96.94 674 GLU A CA 1
ATOM 5487 C C . GLU A 1 674 ? 2.223 -11.148 0.475 1 96.94 674 GLU A C 1
ATOM 5489 O O . GLU A 1 674 ? 2.01 -10.18 -0.258 1 96.94 674 GLU A O 1
ATOM 5494 N N . ASP A 1 675 ? 2.627 -12.281 0.071 1 93.75 675 ASP A N 1
ATOM 5495 C CA . ASP A 1 675 ? 2.812 -12.539 -1.354 1 93.75 675 ASP A CA 1
ATOM 5496 C C . ASP A 1 675 ? 1.53 -13.078 -1.986 1 93.75 675 ASP A C 1
ATOM 5498 O O . ASP A 1 675 ? 0.447 -12.945 -1.412 1 93.75 675 ASP A O 1
ATOM 5502 N N . TYR A 1 676 ? 1.718 -13.609 -3.148 1 88.5 676 TYR A N 1
ATOM 5503 C CA . TYR A 1 676 ? 0.604 -14.047 -3.979 1 88.5 676 TYR A CA 1
ATOM 5504 C C . TYR A 1 676 ? -0.213 -15.125 -3.271 1 88.5 676 TYR A C 1
ATOM 5506 O O . TYR A 1 676 ? -1.426 -15.227 -3.471 1 88.5 676 TYR A O 1
ATOM 5514 N N . SER A 1 677 ? 0.335 -15.906 -2.43 1 91.19 677 SER A N 1
ATOM 5515 C CA . SER A 1 677 ? -0.316 -17.062 -1.827 1 91.19 677 SER A CA 1
ATOM 5516 C C . SER A 1 677 ? -1.209 -16.656 -0.662 1 91.19 677 SER A C 1
ATOM 5518 O O . SER A 1 677 ? -2.152 -17.375 -0.314 1 91.19 677 SER A O 1
ATOM 5520 N N . LEU A 1 678 ? -0.913 -15.57 -0.038 1 96.19 678 LEU A N 1
ATOM 5521 C CA . LEU A 1 678 ? -1.618 -15.109 1.153 1 96.19 678 LEU A CA 1
ATOM 5522 C C . LEU A 1 678 ? -1.724 -16.219 2.188 1 96.19 678 LEU A C 1
ATOM 5524 O O . LEU A 1 678 ? -2.744 -16.359 2.867 1 96.19 678 LEU A O 1
ATOM 5528 N N . SER A 1 679 ? -0.709 -17.016 2.312 1 93.12 679 SER A N 1
ATOM 5529 C CA . SER A 1 679 ? -0.752 -18.25 3.096 1 93.12 679 SER A CA 1
ATOM 5530 C C . SER A 1 679 ? -0.779 -17.953 4.59 1 93.12 679 SER A C 1
ATOM 5532 O O . SER A 1 679 ? -1.429 -18.672 5.359 1 93.12 679 SER A O 1
ATOM 5534 N N . LYS A 1 680 ? -0.155 -16.906 5.008 1 93.06 680 LYS A N 1
ATOM 5535 C CA . LYS A 1 680 ? -0.011 -16.641 6.438 1 93.06 680 LYS A CA 1
ATOM 5536 C C . LYS A 1 680 ? -1.27 -15.992 7.008 1 93.06 680 LYS A C 1
ATOM 5538 O O . LYS A 1 680 ? -1.453 -15.945 8.227 1 93.06 680 LYS A O 1
ATOM 5543 N N . VAL A 1 681 ? -2.141 -15.562 6.074 1 97.38 681 VAL A N 1
ATOM 5544 C CA . VAL A 1 681 ? -3.291 -14.805 6.562 1 97.38 681 VAL A CA 1
ATOM 5545 C C . VAL A 1 681 ? -4.582 -15.453 6.062 1 97.38 681 VAL A C 1
ATOM 5547 O O . VAL A 1 681 ? -5.625 -14.797 5.992 1 97.38 681 VAL A O 1
ATOM 5550 N N . ARG A 1 682 ? -4.582 -16.688 5.707 1 96.88 682 ARG A N 1
ATOM 5551 C CA . ARG A 1 682 ? -5.691 -17.375 5.043 1 96.88 682 ARG A CA 1
ATOM 5552 C C . ARG A 1 682 ? -6.941 -17.344 5.914 1 96.88 682 ARG A C 1
ATOM 5554 O O . ARG A 1 682 ? -8.047 -17.141 5.414 1 96.88 682 ARG A O 1
ATOM 5561 N N . ARG A 1 683 ? -6.773 -17.641 7.188 1 96.69 683 ARG A N 1
ATOM 5562 C CA . ARG A 1 683 ? -7.926 -17.672 8.086 1 96.69 683 ARG A CA 1
ATOM 5563 C C . ARG A 1 683 ? -8.641 -16.328 8.102 1 96.69 683 ARG A C 1
ATOM 5565 O O . ARG A 1 683 ? -9.867 -16.266 7.984 1 96.69 683 ARG A O 1
ATOM 5572 N N . HIS A 1 684 ? -7.871 -15.25 8.312 1 98.06 684 HIS A N 1
ATOM 5573 C CA . HIS A 1 684 ? -8.461 -13.914 8.305 1 98.06 684 HIS A CA 1
ATOM 5574 C C . HIS A 1 684 ? -9.086 -13.594 6.953 1 98.06 684 HIS A C 1
ATOM 5576 O O . HIS A 1 684 ? -10.156 -12.977 6.887 1 98.06 684 HIS A O 1
ATOM 5582 N N . LEU A 1 685 ? -8.383 -13.984 5.918 1 98.19 685 LEU A N 1
ATOM 5583 C CA . LEU A 1 685 ? -8.867 -13.773 4.555 1 98.19 685 LEU A CA 1
ATOM 5584 C C . LEU A 1 685 ? -10.25 -14.383 4.367 1 98.19 685 LEU A C 1
ATOM 5586 O O . LEU A 1 685 ? -11.18 -13.703 3.918 1 98.19 685 LEU A O 1
ATOM 5590 N N . PHE A 1 686 ? -10.477 -15.641 4.762 1 97.81 686 PHE A N 1
ATOM 5591 C CA . PHE A 1 686 ? -11.742 -16.344 4.551 1 97.81 686 PHE A CA 1
ATOM 5592 C C . PHE A 1 686 ? -12.828 -15.766 5.453 1 97.81 686 PHE A C 1
ATOM 5594 O O . PHE A 1 686 ? -14 -15.695 5.059 1 97.81 686 PHE A O 1
ATOM 5601 N N . ARG A 1 687 ? -12.453 -15.352 6.617 1 97.31 687 ARG A N 1
ATOM 5602 C CA . ARG A 1 687 ? -13.438 -14.734 7.504 1 97.31 687 ARG A CA 1
ATOM 5603 C C . ARG A 1 687 ? -13.922 -13.398 6.945 1 97.31 687 ARG A C 1
ATOM 5605 O O . ARG A 1 687 ? -15.102 -13.07 7.051 1 97.31 687 ARG A O 1
ATOM 5612 N N . THR A 1 688 ? -12.984 -12.609 6.441 1 98 688 THR A N 1
ATOM 5613 C CA . THR A 1 688 ? -13.344 -11.344 5.812 1 98 688 THR A CA 1
ATOM 5614 C C . THR A 1 688 ? -14.273 -11.578 4.621 1 98 688 THR A C 1
ATOM 5616 O O . THR A 1 688 ? -15.266 -10.867 4.453 1 98 688 THR A O 1
ATOM 5619 N N . MET A 1 689 ? -13.945 -12.562 3.82 1 98.19 689 MET A N 1
ATOM 5620 C CA . MET A 1 689 ? -14.773 -12.898 2.666 1 98.19 689 MET A CA 1
ATOM 5621 C C . MET A 1 689 ? -16.172 -13.344 3.105 1 98.19 689 MET A C 1
ATOM 5623 O O . MET A 1 689 ? -17.172 -12.969 2.492 1 98.19 689 MET A O 1
ATOM 5627 N N . GLU A 1 690 ? -16.234 -14.188 4.133 1 96.44 690 GLU A N 1
ATOM 5628 C CA . GLU A 1 690 ? -17.516 -14.648 4.652 1 96.44 690 GLU A CA 1
ATOM 5629 C C . GLU A 1 690 ? -18.359 -13.477 5.156 1 96.44 690 GLU A C 1
ATOM 5631 O O . GLU A 1 690 ? -19.562 -13.414 4.902 1 96.44 690 GLU A O 1
ATOM 5636 N N . ASP A 1 691 ? -17.703 -12.586 5.875 1 94.31 691 ASP A N 1
ATOM 5637 C CA . ASP A 1 691 ? -18.391 -11.398 6.371 1 94.31 691 ASP A CA 1
ATOM 5638 C C . ASP A 1 691 ? -18.938 -10.562 5.215 1 94.31 691 ASP A C 1
ATOM 5640 O O . ASP A 1 691 ? -20.062 -10.047 5.297 1 94.31 691 ASP A O 1
ATOM 5644 N N . PHE A 1 692 ? -18.281 -10.398 4.176 1 96.38 692 PHE A N 1
ATOM 5645 C CA . PHE A 1 692 ? -18.719 -9.664 2.996 1 96.38 692 PHE A CA 1
ATOM 5646 C C . PHE A 1 692 ? -19.922 -10.344 2.344 1 96.38 692 PHE A C 1
ATOM 5648 O O . PHE A 1 692 ? -20.859 -9.672 1.924 1 96.38 692 PHE A O 1
ATOM 5655 N N . LEU A 1 693 ? -19.828 -11.68 2.195 1 96.19 693 LEU A N 1
ATOM 5656 C CA . LEU A 1 693 ? -20.938 -12.422 1.618 1 96.19 693 LEU A CA 1
ATOM 5657 C C . LEU A 1 693 ? -22.219 -12.219 2.434 1 96.19 693 LEU A C 1
ATOM 5659 O O . LEU A 1 693 ? -23.297 -12.07 1.871 1 96.19 693 LEU A O 1
ATOM 5663 N N . ASN A 1 694 ? -22.078 -12.195 3.713 1 91.56 694 ASN A N 1
ATOM 5664 C CA . ASN A 1 694 ? -23.219 -11.945 4.582 1 91.56 694 ASN A CA 1
ATOM 5665 C C . ASN A 1 694 ? -23.828 -10.57 4.332 1 91.56 694 ASN A C 1
ATOM 5667 O O . ASN A 1 694 ? -25.047 -10.422 4.293 1 91.56 694 ASN A O 1
ATOM 5671 N N . GLU A 1 695 ? -22.953 -9.633 4.203 1 89.44 695 GLU A N 1
ATOM 5672 C CA . GLU A 1 695 ? -23.422 -8.281 3.904 1 89.44 695 GLU A CA 1
ATOM 5673 C C . GLU A 1 695 ? -24.094 -8.227 2.539 1 89.44 695 GLU A C 1
ATOM 5675 O O . GLU A 1 695 ? -25.125 -7.562 2.379 1 89.44 695 GLU A O 1
ATOM 5680 N N . CYS A 1 696 ? -23.484 -8.859 1.62 1 92.25 696 CYS A N 1
ATOM 5681 C CA . CYS A 1 696 ? -23.969 -8.875 0.246 1 92.25 696 CYS A CA 1
ATOM 5682 C C . CYS A 1 696 ? -25.375 -9.484 0.17 1 92.25 696 CYS A C 1
ATOM 5684 O O . CYS A 1 696 ? -26.25 -8.938 -0.501 1 92.25 696 CYS A O 1
ATOM 5686 N N . PHE A 1 697 ? -25.625 -10.555 0.894 1 90.44 697 PHE A N 1
ATOM 5687 C CA . PHE A 1 697 ? -26.844 -11.336 0.727 1 90.44 697 PHE A CA 1
ATOM 5688 C C . PHE A 1 697 ? -27.938 -10.828 1.654 1 90.44 697 PHE A C 1
ATOM 5690 O O . PHE A 1 697 ? -29.125 -10.898 1.317 1 90.44 697 PHE A O 1
ATOM 5697 N N . TYR A 1 698 ? -27.625 -10.25 2.719 1 79.56 698 TYR A N 1
ATOM 5698 C CA . TYR A 1 698 ? -28.672 -10.094 3.723 1 79.56 698 TYR A CA 1
ATOM 5699 C C . TYR A 1 698 ? -28.797 -8.633 4.145 1 79.56 698 TYR A C 1
ATOM 5701 O O . TYR A 1 698 ? -29.75 -8.266 4.844 1 79.56 698 TYR A O 1
ATOM 5709 N N . ILE A 1 699 ? -27.812 -7.891 3.846 1 66.31 699 ILE A N 1
ATOM 5710 C CA . ILE A 1 699 ? -27.906 -6.5 4.27 1 66.31 699 ILE A CA 1
ATOM 5711 C C . ILE A 1 699 ? -28.344 -5.629 3.094 1 66.31 699 ILE A C 1
ATOM 5713 O O . ILE A 1 699 ? -27.719 -5.66 2.029 1 66.31 699 ILE A O 1
ATOM 5717 N N . GLN A 1 700 ? -29.609 -5.242 3.076 1 55.84 700 GLN A N 1
ATOM 5718 C CA . GLN A 1 700 ? -30.094 -4.328 2.049 1 55.84 700 GLN A CA 1
ATOM 5719 C C . GLN A 1 700 ? -29.703 -2.887 2.367 1 55.84 700 GLN A C 1
ATOM 5721 O O . GLN A 1 700 ? -29.875 -2.43 3.5 1 55.84 700 GLN A O 1
ATOM 5726 N N . ARG A 1 701 ? -28.688 -2.391 1.555 1 49.84 701 ARG A N 1
ATOM 5727 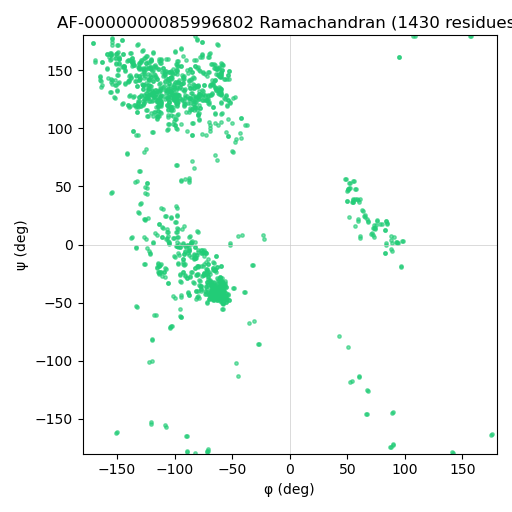C CA . ARG A 1 701 ? -28.391 -0.971 1.69 1 49.84 701 ARG A CA 1
ATOM 5728 C C . ARG A 1 701 ? -29.641 -0.118 1.512 1 49.84 701 ARG A C 1
ATOM 5730 O O . ARG A 1 701 ? -30.359 -0.267 0.525 1 49.84 701 ARG A O 1
ATOM 5737 N N . LYS A 1 702 ? -30.344 0.257 2.363 1 40.69 702 LYS A N 1
ATOM 5738 C CA . LYS A 1 702 ? -31.438 1.205 2.184 1 40.69 702 LYS A CA 1
ATOM 5739 C C . LYS A 1 702 ? -31 2.404 1.351 1 40.69 702 LYS A C 1
ATOM 5741 O O . LYS A 1 702 ? -29.984 3.047 1.663 1 40.69 702 LYS A O 1
ATOM 5746 N N . ASP A 1 703 ? -31.094 2.475 0.151 1 39.84 703 ASP A N 1
ATOM 5747 C CA . ASP A 1 703 ? -30.891 3.764 -0.502 1 39.84 703 ASP A CA 1
ATOM 5748 C C . ASP A 1 703 ? -31.25 4.914 0.438 1 39.84 703 ASP A C 1
ATOM 5750 O O . ASP A 1 703 ? -30.562 5.941 0.456 1 39.84 703 ASP A O 1
ATOM 5754 N N . GLU A 1 704 ? -32.656 5.336 0.49 1 35.56 704 GLU A N 1
ATOM 5755 C CA . GLU A 1 704 ? -33.25 6.586 0.927 1 35.56 704 GLU A CA 1
ATOM 5756 C C . GLU A 1 704 ? -33.031 6.824 2.416 1 35.56 704 GLU A C 1
ATOM 5758 O O . GLU A 1 704 ? -33.5 6.062 3.256 1 35.56 704 GLU A O 1
ATOM 5763 N N . TYR A 1 705 ? -31.984 7.203 2.836 1 37.41 705 TYR A N 1
ATOM 5764 C CA . TYR A 1 705 ? -31.531 7.922 4.023 1 37.41 705 TYR A CA 1
ATOM 5765 C C . TYR A 1 705 ? -32.688 8.727 4.633 1 37.41 705 TYR A C 1
ATOM 5767 O O . TYR A 1 705 ? -32.438 9.727 5.32 1 37.41 705 TYR A O 1
ATOM 5775 N N . GLU A 1 706 ? -33.781 8.562 4.102 1 38.91 706 GLU A N 1
ATOM 5776 C CA . GLU A 1 706 ? -34.75 9.523 4.629 1 38.91 706 GLU A CA 1
ATOM 5777 C C . GLU A 1 706 ? -34.688 9.586 6.152 1 38.91 706 GLU A C 1
ATOM 5779 O O . GLU A 1 706 ? -34.531 10.664 6.73 1 38.91 706 GLU A O 1
ATOM 5784 N N . ASN A 1 707 ? -35.75 8.875 6.98 1 39.09 707 ASN A N 1
ATOM 5785 C CA . ASN A 1 707 ? -36.219 9.305 8.297 1 39.09 707 ASN A CA 1
ATOM 5786 C C . ASN A 1 707 ? -35.406 8.664 9.414 1 39.09 707 ASN A C 1
ATOM 5788 O O . ASN A 1 707 ? -35.688 7.551 9.844 1 39.09 707 ASN A O 1
ATOM 5792 N N . THR A 1 708 ? -34.156 8.867 9.367 1 40.78 708 THR A N 1
ATOM 5793 C CA . THR A 1 708 ? -33.312 8.453 10.477 1 40.78 708 THR A CA 1
ATOM 5794 C C . THR A 1 708 ? -33.938 8.852 11.812 1 40.78 708 THR A C 1
ATOM 5796 O O . THR A 1 708 ? -33.25 8.859 12.844 1 40.78 708 THR A O 1
ATOM 5799 N N . ARG A 1 709 ? -35.125 9.336 11.852 1 40.97 709 ARG A N 1
ATOM 5800 C CA . ARG A 1 709 ? -35.844 9.578 13.102 1 40.97 709 ARG A CA 1
ATOM 5801 C C . ARG A 1 709 ? -36.219 8.266 13.773 1 40.97 709 ARG A C 1
ATOM 5803 O O . ARG A 1 709 ? -36.844 7.402 13.141 1 40.97 709 ARG A O 1
ATOM 5810 N N . VAL A 1 710 ? -35.5 7.895 14.711 1 44.09 710 VAL A N 1
ATOM 5811 C CA . VAL A 1 710 ? -35.938 6.75 15.5 1 44.09 710 VAL A CA 1
ATOM 5812 C C . VAL A 1 710 ? -36.938 7.211 16.562 1 44.09 710 VAL A C 1
ATOM 5814 O O . VAL A 1 710 ? -36.656 8.164 17.297 1 44.09 710 VAL A O 1
ATOM 5817 N N . LYS A 1 711 ? -38.25 6.836 16.609 1 39.62 711 LYS A N 1
ATOM 5818 C CA . LYS A 1 711 ? -39.25 7.062 17.641 1 39.62 711 LYS A CA 1
ATOM 5819 C C . LYS A 1 711 ? -38.844 6.453 18.969 1 39.62 711 LYS A C 1
ATOM 5821 O O . LYS A 1 711 ? -38.344 5.324 19.016 1 39.62 711 LYS A O 1
ATOM 5826 N N . LYS A 1 712 ? -38.938 7.32 20.031 1 46.41 712 LYS A N 1
ATOM 5827 C CA . LYS A 1 712 ? -38.719 6.91 21.422 1 46.41 712 LYS A CA 1
ATOM 5828 C C . LYS A 1 712 ? -39.688 5.801 21.812 1 46.41 712 LYS A C 1
ATOM 5830 O O . LYS A 1 712 ? -40.875 5.859 21.469 1 46.41 712 LYS A O 1
ATOM 5835 N N . ASP A 1 713 ? -39.375 4.586 22.094 1 36.53 713 ASP A N 1
ATOM 5836 C CA . ASP A 1 713 ? -40.281 3.668 22.781 1 36.53 713 ASP A CA 1
ATOM 5837 C C . ASP A 1 713 ? -40.875 4.312 24.031 1 36.53 713 ASP A C 1
ATOM 5839 O O . ASP A 1 713 ? -40.125 4.605 24.984 1 36.53 713 ASP A O 1
ATOM 5843 N N . ILE A 1 714 ? -41.812 5.098 23.969 1 33.25 714 ILE A N 1
ATOM 5844 C CA . ILE A 1 714 ? -42.562 5.586 25.109 1 33.25 714 ILE A CA 1
ATOM 5845 C C . ILE A 1 714 ? -43.125 4.406 25.906 1 33.25 714 ILE A C 1
ATOM 5847 O O . ILE A 1 714 ? -43.906 3.619 25.391 1 33.25 714 ILE A O 1
ATOM 5851 N N . LYS A 1 715 ? -42.531 3.908 26.969 1 29.8 715 LYS A N 1
ATOM 5852 C CA . LYS A 1 715 ? -43.312 3.178 27.953 1 29.8 715 LYS A CA 1
ATOM 5853 C C . LYS A 1 715 ? -44.5 4.008 28.422 1 29.8 715 LYS A C 1
ATOM 5855 O O . LYS A 1 715 ? -44.344 5.152 28.859 1 29.8 715 LYS A O 1
ATOM 5860 N N . ALA A 1 716 ? -45.719 3.678 28.047 1 29 716 ALA A N 1
ATOM 5861 C CA . ALA A 1 716 ? -46.938 3.926 28.766 1 29 716 ALA A CA 1
ATOM 5862 C C . ALA A 1 716 ? -46.781 3.637 30.266 1 29 716 ALA A C 1
ATOM 5864 O O . ALA A 1 716 ? -46.438 2.52 30.641 1 29 716 ALA A O 1
ATOM 5865 N N . SER A 1 717 ? -46.438 4.641 30.984 1 21.95 717 SER A N 1
ATOM 5866 C CA . SER A 1 717 ? -47.281 4.52 32.156 1 21.95 717 SER A CA 1
ATOM 5867 C C . SER A 1 717 ? -48.75 4.727 31.828 1 21.95 717 SER A C 1
ATOM 5869 O O . SER A 1 717 ? -49.094 5.594 31.016 1 21.95 717 SER A O 1
ATOM 5871 N N . MET B 1 1 ? -0.068 41.656 0.186 1 55.44 1 MET B N 1
ATOM 5872 C CA . MET B 1 1 ? 1.058 42.25 0.92 1 55.44 1 MET B CA 1
ATOM 5873 C C . MET B 1 1 ? 0.893 43.75 1.083 1 55.44 1 MET B C 1
ATOM 5875 O O . MET B 1 1 ? 0.499 44.438 0.142 1 55.44 1 MET B O 1
ATOM 5879 N N . LEU B 1 2 ? 0.775 44.25 2.246 1 59.5 2 LEU B N 1
ATOM 5880 C CA . LEU B 1 2 ? 0.626 45.656 2.508 1 59.5 2 LEU B CA 1
ATOM 5881 C C . LEU B 1 2 ? 1.987 46.344 2.689 1 59.5 2 LEU B C 1
ATOM 5883 O O . LEU B 1 2 ? 2.723 46 3.623 1 59.5 2 LEU B O 1
ATOM 5887 N N . HIS B 1 3 ? 2.441 46.969 1.548 1 67.81 3 HIS B N 1
ATOM 5888 C CA . HIS B 1 3 ? 3.602 47.844 1.678 1 67.81 3 HIS B CA 1
ATOM 5889 C C . HIS B 1 3 ? 3.189 49.25 2.111 1 67.81 3 HIS B C 1
ATOM 5891 O O . HIS B 1 3 ? 2.496 49.938 1.374 1 67.81 3 HIS B O 1
ATOM 5897 N N . VAL B 1 4 ? 3.619 49.688 3.256 1 71.5 4 VAL B N 1
ATOM 5898 C CA . VAL B 1 4 ? 3.418 50.969 3.908 1 71.5 4 VAL B CA 1
ATOM 5899 C C . VAL B 1 4 ? 1.959 51.406 3.766 1 71.5 4 VAL B C 1
ATOM 5901 O O . VAL B 1 4 ? 1.1 50.969 4.535 1 71.5 4 VAL B O 1
ATOM 5904 N N . ASP B 1 5 ? 1.604 51.969 2.516 1 77.88 5 ASP B N 1
ATOM 5905 C CA . ASP B 1 5 ? 0.241 52.469 2.326 1 77.88 5 ASP B CA 1
ATOM 5906 C C . ASP B 1 5 ? -0.391 51.844 1.076 1 77.88 5 ASP B C 1
ATOM 5908 O O . ASP B 1 5 ? -1.304 52.438 0.489 1 77.88 5 ASP B O 1
ATOM 5912 N N . GLU B 1 6 ? 0.172 50.75 0.757 1 85.75 6 GLU B N 1
ATOM 5913 C CA . GLU B 1 6 ? -0.344 50.156 -0.475 1 85.75 6 GLU B CA 1
ATOM 5914 C C . GLU B 1 6 ? -0.67 48.688 -0.285 1 85.75 6 GLU B C 1
ATOM 5916 O O . GLU B 1 6 ? 0.001 48 0.481 1 85.75 6 GLU B O 1
ATOM 5921 N N . VAL B 1 7 ? -1.74 48.281 -0.988 1 85.81 7 VAL B N 1
ATOM 5922 C CA . VAL B 1 7 ? -2.152 46.875 -0.995 1 85.81 7 VAL B CA 1
ATOM 5923 C C . VAL B 1 7 ? -2.27 46.375 -2.434 1 85.81 7 VAL B C 1
ATOM 5925 O O . VAL B 1 7 ? -2.912 47.031 -3.268 1 85.81 7 VAL B O 1
ATOM 5928 N N . ALA B 1 8 ? -1.544 45.281 -2.703 1 88.12 8 ALA B N 1
ATOM 5929 C CA . ALA B 1 8 ? -1.644 44.688 -4.027 1 88.12 8 ALA B CA 1
ATOM 5930 C C . ALA B 1 8 ? -2.633 43.5 -4.023 1 88.12 8 ALA B C 1
ATOM 5932 O O . ALA B 1 8 ? -2.678 42.719 -3.072 1 88.12 8 ALA B O 1
ATOM 5933 N N . TYR B 1 9 ? -3.504 43.375 -4.973 1 86.69 9 TYR B N 1
ATOM 5934 C CA . TYR B 1 9 ? -4.453 42.281 -5.098 1 86.69 9 TYR B CA 1
ATOM 5935 C C . TYR B 1 9 ? -4.953 42.125 -6.527 1 86.69 9 TYR B C 1
ATOM 5937 O O . TYR B 1 9 ? -4.703 43.031 -7.363 1 86.69 9 TYR B O 1
ATOM 5945 N N . ARG B 1 10 ? -5.516 41.031 -6.785 1 90.06 10 ARG B N 1
ATOM 5946 C CA . ARG B 1 10 ? -6.203 40.875 -8.062 1 90.06 10 ARG B CA 1
ATOM 5947 C C . ARG B 1 10 ? -7.645 41.344 -7.977 1 90.06 10 ARG B C 1
ATOM 5949 O O . ARG B 1 10 ? -8.414 40.906 -7.125 1 90.06 10 ARG B O 1
ATOM 5956 N N . ASP B 1 11 ? -8.055 42.219 -8.805 1 86.31 11 ASP B N 1
ATOM 5957 C CA . ASP B 1 11 ? -9.383 42.812 -8.719 1 86.31 11 ASP B CA 1
ATOM 5958 C C . ASP B 1 11 ? -10.438 41.906 -9.352 1 86.31 11 ASP B C 1
ATOM 5960 O O . ASP B 1 11 ? -10.141 40.75 -9.703 1 86.31 11 ASP B O 1
ATOM 5964 N N . LYS B 1 12 ? -11.625 42.312 -9.344 1 82.56 12 LYS B N 1
ATOM 5965 C CA . LYS B 1 12 ? -12.766 41.5 -9.789 1 82.56 12 LYS B CA 1
ATOM 5966 C C . LYS B 1 12 ? -12.594 41.062 -11.234 1 82.56 12 LYS B C 1
ATOM 5968 O O . LYS B 1 12 ? -13.094 40 -11.625 1 82.56 12 LYS B O 1
ATOM 5973 N N . ASP B 1 13 ? -11.867 41.906 -12.031 1 89.5 13 ASP B N 1
ATOM 5974 C CA . ASP B 1 13 ? -11.648 41.594 -13.438 1 89.5 13 ASP B CA 1
ATOM 5975 C C . ASP B 1 13 ? -10.398 40.719 -13.617 1 89.5 13 ASP B C 1
ATOM 5977 O O . ASP B 1 13 ? -10.086 40.312 -14.727 1 89.5 13 ASP B O 1
ATOM 5981 N N . GLY B 1 14 ? -9.688 40.469 -12.57 1 91.06 14 GLY B N 1
ATOM 5982 C CA . GLY B 1 14 ? -8.531 39.594 -12.602 1 91.06 14 GLY B CA 1
ATOM 5983 C C . GLY B 1 14 ? -7.227 40.344 -12.82 1 91.06 14 GLY B C 1
ATOM 5984 O O . GLY B 1 14 ? -6.168 39.719 -12.945 1 91.06 14 GLY B O 1
ATOM 5985 N N . HIS B 1 15 ? -7.273 41.688 -12.922 1 93.06 15 HIS B N 1
ATOM 5986 C CA . HIS B 1 15 ? -6.051 42.469 -13.047 1 93.06 15 HIS B CA 1
ATOM 5987 C C . HIS B 1 15 ? -5.293 42.531 -11.727 1 93.06 15 HIS B C 1
ATOM 5989 O O . HIS B 1 15 ? -5.902 42.5 -10.656 1 93.06 15 HIS B O 1
ATOM 5995 N N . LEU B 1 16 ? -4.023 42.562 -11.867 1 94.62 16 LEU B N 1
ATOM 5996 C CA . LEU B 1 16 ? -3.223 42.875 -10.688 1 94.62 16 LEU B CA 1
ATOM 5997 C C . LEU B 1 16 ? -3.133 44.375 -10.477 1 94.62 16 LEU B C 1
ATOM 5999 O O . LEU B 1 16 ? -2.654 45.094 -11.352 1 94.62 16 LEU B O 1
ATOM 6003 N N . VAL B 1 17 ? -3.596 44.812 -9.305 1 92.5 17 VAL B N 1
ATOM 6004 C CA . VAL B 1 17 ? -3.654 46.25 -9.055 1 92.5 17 VAL B CA 1
ATOM 6005 C C . VAL B 1 17 ? -3.029 46.562 -7.695 1 92.5 17 VAL B C 1
ATOM 6007 O O . VAL B 1 17 ? -2.867 45.656 -6.859 1 92.5 17 VAL B O 1
ATOM 6010 N N . ILE B 1 18 ? -2.574 47.75 -7.566 1 91.31 18 ILE B N 1
ATOM 6011 C CA . ILE B 1 18 ? -2.098 48.281 -6.301 1 91.31 18 ILE B CA 1
ATOM 6012 C C . ILE B 1 18 ? -3.039 49.375 -5.82 1 91.31 18 ILE B C 1
ATOM 6014 O O . ILE B 1 18 ? -3.293 50.344 -6.543 1 91.31 18 ILE B O 1
ATOM 6018 N N . TYR B 1 19 ? -3.564 49.219 -4.707 1 86.75 19 TYR B N 1
ATOM 6019 C CA . TYR B 1 19 ? -4.426 50.219 -4.078 1 86.75 19 TYR B CA 1
ATOM 6020 C C . TYR B 1 19 ? -3.652 51.031 -3.059 1 86.75 19 TYR B C 1
ATOM 6022 O O . TYR B 1 19 ? -3.014 50.469 -2.16 1 86.75 19 TYR B O 1
ATOM 6030 N N . SER B 1 20 ? -3.682 52.281 -3.199 1 85.31 20 SER B N 1
ATOM 6031 C CA . SER B 1 20 ? -3.08 53.188 -2.232 1 85.31 20 SER B CA 1
ATOM 6032 C C . SER B 1 20 ? -4.09 53.625 -1.171 1 85.31 20 SER B C 1
ATOM 6034 O O . SER B 1 20 ? -5.113 54.219 -1.49 1 85.31 20 SER B O 1
ATOM 6036 N N . VAL B 1 21 ? -3.814 53.344 0.011 1 80.19 21 VAL B N 1
ATOM 6037 C CA . VAL B 1 21 ? -4.719 53.656 1.113 1 80.19 21 VAL B CA 1
ATOM 6038 C C . VAL B 1 21 ? -4.793 55.156 1.314 1 80.19 21 VAL B C 1
ATOM 6040 O O . VAL B 1 21 ? -5.852 55.719 1.64 1 80.19 21 VAL B O 1
ATOM 6043 N N . LYS B 1 22 ? -3.742 55.812 1.121 1 77.5 22 LYS B N 1
ATOM 6044 C CA . LYS B 1 22 ? -3.656 57.281 1.347 1 77.5 22 LYS B CA 1
ATOM 6045 C C . LYS B 1 22 ? -4.457 58.031 0.301 1 77.5 22 LYS B C 1
ATOM 6047 O O . LYS B 1 22 ? -5.238 58.938 0.643 1 77.5 22 LYS B O 1
ATOM 6052 N N . SER B 1 23 ? -4.281 57.656 -0.916 1 82.38 23 SER B N 1
ATOM 6053 C CA . SER B 1 23 ? -4.902 58.406 -1.994 1 82.38 23 SER B CA 1
ATOM 6054 C C . SER B 1 23 ? -6.219 57.781 -2.43 1 82.38 23 SER B C 1
ATOM 6056 O O . SER B 1 23 ? -6.984 58.375 -3.188 1 82.38 23 SER B O 1
ATOM 6058 N N . LYS B 1 24 ? -6.504 56.625 -1.941 1 82.25 24 LYS B N 1
ATOM 6059 C CA . LYS B 1 24 ? -7.691 55.875 -2.33 1 82.25 24 LYS B CA 1
ATOM 6060 C C . LYS B 1 24 ? -7.75 55.688 -3.844 1 82.25 24 LYS B C 1
ATOM 6062 O O . LYS B 1 24 ? -8.797 55.875 -4.461 1 82.25 24 LYS B O 1
ATOM 6067 N N . SER B 1 25 ? -6.621 55.5 -4.387 1 87.38 25 SER B N 1
ATOM 6068 C CA . SER B 1 25 ? -6.531 55.281 -5.832 1 87.38 25 SER B CA 1
ATOM 6069 C C . SER B 1 25 ? -5.988 53.906 -6.164 1 87.38 25 SER B C 1
ATOM 6071 O O . SER B 1 25 ? -5.312 53.281 -5.344 1 87.38 25 SER B O 1
ATOM 6073 N N . VAL B 1 26 ? -6.391 53.469 -7.359 1 89.31 26 VAL B N 1
ATOM 6074 C CA . VAL B 1 26 ? -5.98 52.125 -7.828 1 89.31 26 VAL B CA 1
ATOM 6075 C C . VAL B 1 26 ? -5.113 52.281 -9.078 1 89.31 26 VAL B C 1
ATOM 6077 O O . VAL B 1 26 ? -5.441 53.062 -9.984 1 89.31 26 VAL B O 1
ATOM 6080 N N . ARG B 1 27 ? -3.961 51.625 -9.047 1 90.94 27 ARG B N 1
ATOM 6081 C CA . ARG B 1 27 ? -3.074 51.562 -10.203 1 90.94 27 ARG B CA 1
ATOM 6082 C C . ARG B 1 27 ? -2.938 50.125 -10.703 1 90.94 27 ARG B C 1
ATOM 6084 O O . ARG B 1 27 ? -2.713 49.219 -9.906 1 90.94 27 ARG B O 1
ATOM 6091 N N . MET B 1 28 ? -3.072 50 -11.992 1 91.88 28 MET B N 1
ATOM 6092 C CA . MET B 1 28 ? -2.965 48.656 -12.578 1 91.88 28 MET B CA 1
ATOM 6093 C C . MET B 1 28 ? -1.51 48.312 -12.852 1 91.88 28 MET B C 1
ATOM 6095 O O . MET B 1 28 ? -0.773 49.094 -13.438 1 91.88 28 MET B O 1
ATOM 6099 N N . LEU B 1 29 ? -1.091 47.188 -12.438 1 92.88 29 LEU B N 1
ATOM 6100 C CA . LEU B 1 29 ? 0.271 46.719 -12.664 1 92.88 29 LEU B CA 1
ATOM 6101 C C . LEU B 1 29 ? 0.316 45.719 -13.82 1 92.88 29 LEU B C 1
ATOM 6103 O O . LEU B 1 29 ? 1.269 45.719 -14.602 1 92.88 29 LEU B O 1
ATOM 6107 N N . LEU B 1 30 ? -0.594 44.812 -13.844 1 93.94 30 LEU B N 1
ATOM 6108 C CA . LEU B 1 30 ? -0.609 43.75 -14.828 1 93.94 30 LEU B CA 1
ATOM 6109 C C . LEU B 1 30 ? -2.035 43.406 -15.258 1 93.94 30 LEU B C 1
ATOM 6111 O O . LEU B 1 30 ? -2.924 43.25 -14.422 1 93.94 30 LEU B O 1
ATOM 6115 N N . GLU B 1 31 ? -2.252 43.188 -16.531 1 93.38 31 GLU B N 1
ATOM 6116 C CA . GLU B 1 31 ? -3.572 42.875 -17.078 1 93.38 31 GLU B CA 1
ATOM 6117 C C . GLU B 1 31 ? -3.926 41.406 -16.875 1 93.38 31 GLU B C 1
ATOM 6119 O O . GLU B 1 31 ? -3.041 40.562 -16.844 1 93.38 31 GLU B O 1
ATOM 6124 N N . ASN B 1 32 ? -5.207 41.219 -16.797 1 94.12 32 ASN B N 1
ATOM 6125 C CA . ASN B 1 32 ? -5.703 39.844 -16.594 1 94.12 32 ASN B CA 1
ATOM 6126 C C . ASN B 1 32 ? -5.316 38.938 -17.75 1 94.12 32 ASN B C 1
ATOM 6128 O O . ASN B 1 32 ? -5.133 37.75 -17.562 1 94.12 32 ASN B O 1
ATOM 6132 N N . SER B 1 33 ? -5.16 39.406 -18.953 1 93.5 33 SER B N 1
ATOM 6133 C CA . SER B 1 33 ? -4.812 38.625 -20.141 1 93.5 33 SER B CA 1
ATOM 6134 C C . SER B 1 33 ? -3.438 37.969 -19.984 1 93.5 33 SER B C 1
ATOM 6136 O O . SER B 1 33 ? -3.217 36.875 -20.453 1 93.5 33 SER B O 1
ATOM 6138 N N . THR B 1 34 ? -2.572 38.688 -19.359 1 92.56 34 THR B N 1
ATOM 6139 C CA . THR B 1 34 ? -1.235 38.156 -19.141 1 92.56 34 THR B CA 1
ATOM 6140 C C . THR B 1 34 ? -1.293 36.906 -18.281 1 92.56 34 THR B C 1
ATOM 6142 O O . THR B 1 34 ? -0.568 35.938 -18.516 1 92.56 34 THR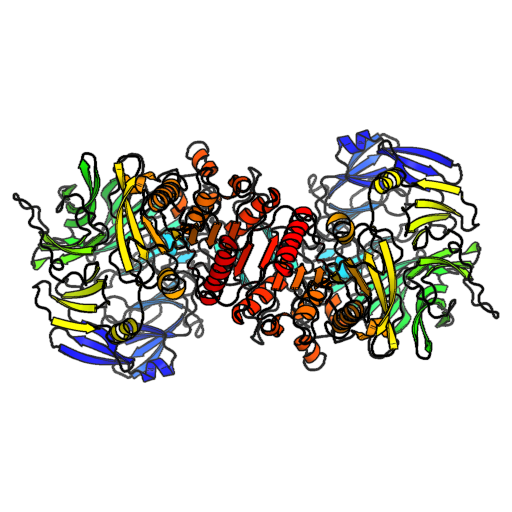 B O 1
ATOM 6145 N N . PHE B 1 35 ? -2.096 36.938 -17.281 1 94.19 35 PHE B N 1
ATOM 6146 C CA . PHE B 1 35 ? -2.271 35.781 -16.406 1 94.19 35 PHE B CA 1
ATOM 6147 C C . PHE B 1 35 ? -2.797 34.594 -17.203 1 94.19 35 PHE B C 1
ATOM 6149 O O . PHE B 1 35 ? -2.342 33.438 -17 1 94.19 35 PHE B O 1
ATOM 6156 N N . ALA B 1 36 ? -3.703 34.781 -18.094 1 93.81 36 ALA B N 1
ATOM 6157 C CA . ALA B 1 36 ? -4.312 33.719 -18.891 1 93.81 36 ALA B CA 1
ATOM 6158 C C . ALA B 1 36 ? -3.334 33.188 -19.938 1 93.81 36 ALA B C 1
ATOM 6160 O O . ALA B 1 36 ? -3.223 31.984 -20.141 1 93.81 36 ALA B O 1
ATOM 6161 N N . ASP B 1 37 ? -2.639 34.125 -20.562 1 93.75 37 ASP B N 1
ATOM 6162 C CA . ASP B 1 37 ? -1.734 33.781 -21.656 1 93.75 37 ASP B CA 1
ATOM 6163 C C . ASP B 1 37 ? -0.615 32.875 -21.172 1 93.75 37 ASP B C 1
ATOM 6165 O O . ASP B 1 37 ? -0.156 31.984 -21.906 1 93.75 37 ASP B O 1
ATOM 6169 N N . TYR B 1 38 ? -0.222 33.031 -19.938 1 93.69 38 TYR B N 1
ATOM 6170 C CA . TYR B 1 38 ? 0.935 32.281 -19.453 1 93.69 38 TYR B CA 1
ATOM 6171 C C . TYR B 1 38 ? 0.54 31.344 -18.344 1 93.69 38 TYR B C 1
ATOM 6173 O O . TYR B 1 38 ? 1.401 30.797 -17.641 1 93.69 38 TYR B O 1
ATOM 6181 N N . ASP B 1 39 ? -0.753 31.141 -18.062 1 95.25 39 ASP B N 1
ATOM 6182 C CA . ASP B 1 39 ? -1.283 30.25 -17.031 1 95.25 39 ASP B CA 1
ATOM 6183 C C . ASP B 1 39 ? -0.625 30.531 -15.688 1 95.25 39 ASP B C 1
ATOM 6185 O O . ASP B 1 39 ? -0.092 29.609 -15.055 1 95.25 39 ASP B O 1
ATOM 6189 N N . VAL B 1 40 ? -0.593 31.797 -15.344 1 95.62 40 VAL B N 1
ATOM 6190 C CA . VAL B 1 40 ? 0.057 32.25 -14.109 1 95.62 40 VAL B CA 1
ATOM 6191 C C . VAL B 1 40 ? -0.772 31.812 -12.906 1 95.62 40 VAL B C 1
ATOM 6193 O O . VAL B 1 40 ? -1.973 32.062 -12.836 1 95.62 40 VAL B O 1
ATOM 6196 N N . GLN B 1 41 ? -0.12 31.156 -11.969 1 94.62 41 GLN B N 1
ATOM 6197 C CA . GLN B 1 41 ? -0.82 30.672 -10.781 1 94.62 41 GLN B CA 1
ATOM 6198 C C . GLN B 1 41 ? -0.494 31.516 -9.555 1 94.62 41 GLN B C 1
ATOM 6200 O O . GLN B 1 41 ? -1.308 31.625 -8.641 1 94.62 41 GLN B O 1
ATOM 6205 N N . LYS B 1 42 ? 0.703 32.031 -9.469 1 95.31 42 LYS B N 1
ATOM 6206 C CA . LYS B 1 42 ? 1.166 32.906 -8.391 1 95.31 42 LYS B CA 1
ATOM 6207 C C . LYS B 1 42 ? 1.979 34.094 -8.938 1 95.31 42 LYS B C 1
ATOM 6209 O O . LYS B 1 42 ? 2.443 34.031 -10.078 1 95.31 42 LYS B O 1
ATOM 6214 N N . TYR B 1 43 ? 2.068 35.156 -8.172 1 95.88 43 TYR B N 1
ATOM 6215 C CA . TYR B 1 43 ? 2.857 36.312 -8.562 1 95.88 43 TYR B CA 1
ATOM 6216 C C . TYR B 1 43 ? 3.525 36.938 -7.355 1 95.88 43 TYR B C 1
ATOM 6218 O O . TYR B 1 43 ? 3.051 36.812 -6.227 1 95.88 43 TYR B O 1
ATOM 6226 N N . ILE B 1 44 ? 4.652 37.625 -7.57 1 95.75 44 ILE B N 1
ATOM 6227 C CA . ILE B 1 44 ? 5.371 38.406 -6.551 1 95.75 44 ILE B CA 1
ATOM 6228 C C . ILE B 1 44 ? 5.867 39.719 -7.141 1 95.75 44 ILE B C 1
ATOM 6230 O O . ILE B 1 44 ? 6.578 39.719 -8.148 1 95.75 44 ILE B O 1
ATOM 6234 N N . ILE B 1 45 ? 5.543 40.781 -6.461 1 95.12 45 ILE B N 1
ATOM 6235 C CA . ILE B 1 45 ? 5.906 42.125 -6.965 1 95.12 45 ILE B CA 1
ATOM 6236 C C . ILE B 1 45 ? 7.242 42.531 -6.363 1 95.12 45 ILE B C 1
ATOM 6238 O O . ILE B 1 45 ? 7.48 42.375 -5.164 1 95.12 45 ILE B O 1
ATOM 6242 N N . SER B 1 46 ? 8.086 43.156 -7.234 1 95.31 46 SER B N 1
ATOM 6243 C CA . SER B 1 46 ? 9.383 43.625 -6.758 1 95.31 46 SER B CA 1
ATOM 6244 C C . SER B 1 46 ? 9.227 44.812 -5.82 1 95.31 46 SER B C 1
ATOM 6246 O O . SER B 1 46 ? 8.18 45.469 -5.812 1 95.31 46 SER B O 1
ATOM 6248 N N . ALA B 1 47 ? 10.305 45.062 -5.039 1 92 47 ALA B N 1
ATOM 6249 C CA . ALA B 1 47 ? 10.266 46.125 -4.047 1 92 47 ALA B CA 1
ATOM 6250 C C . ALA B 1 47 ? 10.031 47.469 -4.707 1 92 47 ALA B C 1
ATOM 6252 O O . ALA B 1 47 ? 9.328 48.344 -4.156 1 92 47 ALA B O 1
ATOM 6253 N N . ASP B 1 48 ? 10.586 47.688 -5.871 1 91.75 48 ASP B N 1
ATOM 6254 C CA . ASP B 1 48 ? 10.445 48.969 -6.566 1 91.75 48 ASP B CA 1
ATOM 6255 C C . ASP B 1 48 ? 9.188 49 -7.438 1 91.75 48 ASP B C 1
ATOM 6257 O O . ASP B 1 48 ? 8.906 49.969 -8.117 1 91.75 48 ASP B O 1
ATOM 6261 N N . GLN B 1 49 ? 8.453 47.875 -7.547 1 92.44 49 GLN B N 1
ATOM 6262 C CA . GLN B 1 49 ? 7.184 47.688 -8.242 1 92.44 49 GLN B CA 1
ATOM 6263 C C . GLN B 1 49 ? 7.367 47.812 -9.758 1 92.44 49 GLN B C 1
ATOM 6265 O O . GLN B 1 49 ? 6.395 47.969 -10.492 1 92.44 49 GLN B O 1
ATOM 6270 N N . ASN B 1 50 ? 8.633 47.656 -10.188 1 94.56 50 ASN B N 1
ATOM 6271 C CA . ASN B 1 50 ? 8.898 47.75 -11.617 1 94.56 50 ASN B CA 1
ATOM 6272 C C . ASN B 1 50 ? 8.797 46.375 -12.297 1 94.56 50 ASN B C 1
ATOM 6274 O O . ASN B 1 50 ? 8.727 46.281 -13.523 1 94.56 50 ASN B O 1
ATOM 6278 N N . TYR B 1 51 ? 8.844 45.406 -11.5 1 96.19 51 TYR B N 1
ATOM 6279 C CA . TYR B 1 51 ? 8.82 44.062 -12.047 1 96.19 51 TYR B CA 1
ATOM 6280 C C . TYR B 1 51 ? 7.859 43.156 -11.266 1 96.19 51 TYR B C 1
ATOM 6282 O O . TYR B 1 51 ? 7.559 43.438 -10.102 1 96.19 51 TYR B O 1
ATOM 6290 N N . VAL B 1 52 ? 7.355 42.125 -11.922 1 96.75 52 VAL B N 1
ATOM 6291 C CA . VAL B 1 52 ? 6.508 41.125 -11.305 1 96.75 52 VAL B CA 1
ATOM 6292 C C . VAL B 1 52 ? 7.004 39.719 -11.68 1 96.75 52 VAL B C 1
ATOM 6294 O O . VAL B 1 52 ? 7.176 39.406 -12.859 1 96.75 52 VAL B O 1
ATOM 6297 N N . LEU B 1 53 ? 7.34 38.906 -10.672 1 96.94 53 LEU B N 1
ATOM 6298 C CA . LEU B 1 53 ? 7.602 37.5 -10.906 1 96.94 53 LEU B CA 1
ATOM 6299 C C . LEU B 1 53 ? 6.301 36.75 -11.164 1 96.94 53 LEU B C 1
ATOM 6301 O O . LEU B 1 53 ? 5.355 36.844 -10.375 1 96.94 53 LEU B O 1
ATOM 6305 N N . LEU B 1 54 ? 6.258 36 -12.242 1 97.31 54 LEU B N 1
ATOM 6306 C CA . LEU B 1 54 ? 5.102 35.188 -12.617 1 97.31 54 LEU B CA 1
ATOM 6307 C C . LEU B 1 54 ? 5.426 33.719 -12.539 1 97.31 54 LEU B C 1
ATOM 6309 O O . LEU B 1 54 ? 6.332 33.219 -13.219 1 97.31 54 LEU B O 1
ATOM 6313 N N . LEU B 1 55 ? 4.684 33.031 -11.703 1 97.75 55 LEU B N 1
ATOM 6314 C CA . LEU B 1 55 ? 4.898 31.594 -11.539 1 97.75 55 LEU B CA 1
ATOM 6315 C C . LEU B 1 55 ? 3.871 30.797 -12.336 1 97.75 55 LEU B C 1
ATOM 6317 O O . LEU B 1 55 ? 2.67 31.062 -12.25 1 97.75 55 LEU B O 1
ATOM 6321 N N . HIS B 1 56 ? 4.352 29.891 -13.141 1 96.88 56 HIS B N 1
ATOM 6322 C CA . HIS B 1 56 ? 3.494 28.984 -13.906 1 96.88 56 HIS B CA 1
ATOM 6323 C C . HIS B 1 56 ? 4.047 27.562 -13.914 1 96.88 56 HIS B C 1
ATOM 6325 O O . HIS B 1 56 ? 5.152 27.328 -13.422 1 96.88 56 HIS B O 1
ATOM 6331 N N . ASN B 1 57 ? 3.291 26.484 -14.289 1 96.56 57 ASN B N 1
ATOM 6332 C CA . ASN B 1 57 ? 3.674 25.078 -14.25 1 96.56 57 ASN B CA 1
ATOM 6333 C C . ASN B 1 57 ? 4.074 24.641 -12.844 1 96.56 57 ASN B C 1
ATOM 6335 O O . ASN B 1 57 ? 5.125 24.031 -12.656 1 96.56 57 ASN B O 1
ATOM 6339 N N . VAL B 1 58 ? 3.223 25 -11.906 1 96.69 58 VAL B N 1
ATOM 6340 C CA . VAL B 1 58 ? 3.541 24.766 -10.5 1 96.69 58 VAL B CA 1
ATOM 6341 C C . VAL B 1 58 ? 3.332 23.281 -10.164 1 96.69 58 VAL B C 1
ATOM 6343 O O . VAL B 1 58 ? 2.273 22.719 -10.453 1 96.69 58 VAL B O 1
ATOM 6346 N N . ILE B 1 59 ? 4.371 22.656 -9.641 1 93.88 59 ILE B N 1
ATOM 6347 C CA . ILE B 1 59 ? 4.312 21.281 -9.18 1 93.88 59 ILE B CA 1
ATOM 6348 C C . ILE B 1 59 ? 4.512 21.234 -7.664 1 93.88 59 ILE B C 1
ATOM 6350 O O . ILE B 1 59 ? 5.586 21.578 -7.164 1 93.88 59 ILE B O 1
ATOM 6354 N N . LYS B 1 60 ? 3.494 20.812 -6.984 1 93.19 60 LYS B N 1
ATOM 6355 C CA . LYS B 1 60 ? 3.543 20.734 -5.527 1 93.19 60 LYS B CA 1
ATOM 6356 C C . LYS B 1 60 ? 4.57 19.703 -5.066 1 93.19 60 LYS B C 1
ATOM 6358 O O . LYS B 1 60 ? 4.684 18.625 -5.656 1 93.19 60 LYS B O 1
ATOM 6363 N N . LEU B 1 61 ? 5.414 19.984 -4.078 1 92.94 61 LEU B N 1
ATOM 6364 C CA . LEU B 1 61 ? 6.355 19.047 -3.469 1 92.94 61 LEU B CA 1
ATOM 6365 C C . LEU B 1 61 ? 5.852 18.578 -2.109 1 92.94 61 LEU B C 1
ATOM 6367 O O . LEU B 1 61 ? 5.453 17.422 -1.96 1 92.94 61 LEU B O 1
ATOM 6371 N N . TYR B 1 62 ? 5.871 19.453 -1.105 1 92.25 62 TYR B N 1
ATOM 6372 C CA . TYR B 1 62 ? 5.32 19.172 0.216 1 92.25 62 TYR B CA 1
ATOM 6373 C C . TYR B 1 62 ? 4.215 20.156 0.566 1 92.25 62 TYR B C 1
ATOM 6375 O O . TYR B 1 62 ? 3.488 20.625 -0.315 1 92.25 62 TYR B O 1
ATOM 6383 N N . ARG B 1 63 ? 4.008 20.391 1.83 1 92.5 63 ARG B N 1
ATOM 6384 C CA . ARG B 1 63 ? 2.904 21.234 2.279 1 92.5 63 ARG B CA 1
ATOM 6385 C C . ARG B 1 63 ? 3.082 22.672 1.797 1 92.5 63 ARG B C 1
ATOM 6387 O O . ARG B 1 63 ? 2.127 23.297 1.338 1 92.5 63 ARG B O 1
ATOM 6394 N N . TYR B 1 64 ? 4.34 23.203 1.844 1 94.94 64 TYR B N 1
ATOM 6395 C CA . TYR B 1 64 ? 4.598 24.609 1.549 1 94.94 64 TYR B CA 1
ATOM 6396 C C . TYR B 1 64 ? 5.426 24.75 0.279 1 94.94 64 TYR B C 1
ATOM 6398 O O . TYR B 1 64 ? 5.371 25.797 -0.389 1 94.94 64 TYR B O 1
ATOM 6406 N N . SER B 1 65 ? 6.145 23.75 -0.068 1 95.44 65 SER B N 1
ATOM 6407 C CA . SER B 1 65 ? 7.105 23.859 -1.159 1 95.44 65 SER B CA 1
ATOM 6408 C C . SER B 1 65 ? 6.5 23.406 -2.48 1 95.44 65 SER B C 1
ATOM 6410 O O . SER B 1 65 ? 5.551 22.609 -2.494 1 95.44 65 SER B O 1
ATOM 6412 N N . PHE B 1 66 ? 7 23.906 -3.504 1 96.56 66 PHE B N 1
ATOM 6413 C CA . PHE B 1 66 ? 6.676 23.578 -4.887 1 96.56 66 PHE B CA 1
ATOM 6414 C C . PHE B 1 66 ? 7.84 23.922 -5.812 1 96.56 66 PHE B C 1
ATOM 6416 O O . PHE B 1 66 ? 8.766 24.625 -5.418 1 96.56 66 PHE B O 1
ATOM 6423 N N . LYS B 1 67 ? 7.863 23.344 -6.906 1 97.12 67 LYS B N 1
ATOM 6424 C CA . LYS B 1 67 ? 8.711 23.812 -8.008 1 97.12 67 LYS B CA 1
ATOM 6425 C C . LYS B 1 67 ? 7.875 24.453 -9.109 1 97.12 67 LYS B C 1
ATOM 6427 O O . LYS B 1 67 ? 6.703 24.094 -9.289 1 97.12 67 LYS B O 1
ATOM 6432 N N . ALA B 1 68 ? 8.477 25.375 -9.742 1 97.94 68 ALA B N 1
ATOM 6433 C CA . ALA B 1 68 ? 7.742 26.094 -10.781 1 97.94 68 ALA B CA 1
ATOM 6434 C C . ALA B 1 68 ? 8.695 26.688 -11.82 1 97.94 68 ALA B C 1
ATOM 6436 O O . ALA B 1 68 ? 9.914 26.656 -11.641 1 97.94 68 ALA B O 1
ATOM 6437 N N . LYS B 1 69 ? 8.078 27.016 -12.883 1 97.81 69 LYS B N 1
ATOM 6438 C CA . LYS B 1 69 ? 8.758 27.906 -13.828 1 97.81 69 LYS B CA 1
ATOM 6439 C C . LYS B 1 69 ? 8.414 29.359 -13.562 1 97.81 69 LYS B C 1
ATOM 6441 O O . LYS B 1 69 ? 7.293 29.688 -13.156 1 97.81 69 LYS B O 1
ATOM 6446 N N . TYR B 1 70 ? 9.43 30.188 -13.773 1 97.69 70 TYR B N 1
ATOM 6447 C CA . TYR B 1 70 ? 9.266 31.594 -13.422 1 97.69 70 TYR B CA 1
ATOM 6448 C C . TYR B 1 70 ? 9.508 32.5 -14.625 1 97.69 70 TYR B C 1
ATOM 6450 O O . TYR B 1 70 ? 10.414 32.25 -15.422 1 97.69 70 TYR B O 1
ATOM 6458 N N . LYS B 1 71 ? 8.641 33.5 -14.75 1 97 71 LYS B N 1
ATOM 6459 C CA . LYS B 1 71 ? 8.82 34.594 -15.703 1 97 71 LYS B CA 1
ATOM 6460 C C . LYS B 1 71 ? 8.859 35.938 -14.984 1 97 71 LYS B C 1
ATOM 6462 O O . LYS B 1 71 ? 8.297 36.094 -13.898 1 97 71 LYS B O 1
ATOM 6467 N N . ILE B 1 72 ? 9.562 36.875 -15.586 1 97.38 72 ILE B N 1
ATOM 6468 C CA . ILE B 1 72 ? 9.641 38.25 -15.055 1 97.38 72 ILE B CA 1
ATOM 6469 C C . ILE B 1 72 ? 8.914 39.188 -16 1 97.38 72 ILE B C 1
ATOM 6471 O O . ILE B 1 72 ? 9.242 39.281 -17.188 1 97.38 72 ILE B O 1
ATOM 6475 N N . TYR B 1 73 ? 7.996 39.844 -15.516 1 97.12 73 TYR B N 1
ATOM 6476 C CA . TYR B 1 73 ? 7.281 40.875 -16.266 1 97.12 73 TYR B CA 1
ATOM 6477 C C . TYR B 1 73 ? 7.82 42.25 -15.938 1 97.12 73 TYR B C 1
ATOM 6479 O O . TYR B 1 73 ? 7.844 42.656 -14.773 1 97.12 73 TYR B O 1
ATOM 6487 N N . ASP B 1 74 ? 8.219 42.938 -16.938 1 96.06 74 ASP B N 1
ATOM 6488 C CA . ASP B 1 74 ? 8.625 44.344 -16.828 1 96.06 74 ASP B CA 1
ATOM 6489 C C . ASP B 1 74 ? 7.426 45.281 -16.984 1 96.06 74 ASP B C 1
ATOM 6491 O O . ASP B 1 74 ? 6.875 45.406 -18.062 1 96.06 74 ASP B O 1
ATOM 6495 N N . VAL B 1 75 ? 7.117 45.969 -15.922 1 94.56 75 VAL B N 1
ATOM 6496 C CA . VAL B 1 75 ? 5.883 46.75 -15.867 1 94.56 75 VAL B CA 1
ATOM 6497 C C . VAL B 1 75 ? 5.977 47.938 -16.844 1 94.56 75 VAL B C 1
ATOM 6499 O O . VAL B 1 75 ? 5.016 48.25 -17.547 1 94.56 75 VAL B O 1
ATOM 6502 N N . ALA B 1 76 ? 7.07 48.594 -16.891 1 92.44 76 ALA B N 1
ATOM 6503 C CA . ALA B 1 76 ? 7.242 49.781 -17.703 1 92.44 76 ALA B CA 1
ATOM 6504 C C . ALA B 1 76 ? 7.254 49.438 -19.203 1 92.44 76 ALA B C 1
ATOM 6506 O O . ALA B 1 76 ? 6.629 50.125 -20 1 92.44 76 ALA B O 1
ATOM 6507 N N . ASN B 1 77 ? 7.906 48.406 -19.516 1 93.25 77 ASN B N 1
ATOM 6508 C CA . ASN B 1 77 ? 8.117 48.062 -20.922 1 93.25 77 ASN B CA 1
ATOM 6509 C C . ASN B 1 77 ? 7.141 47 -21.391 1 93.25 77 ASN B C 1
ATOM 6511 O O . ASN B 1 77 ? 7.074 46.719 -22.594 1 93.25 77 ASN B O 1
ATOM 6515 N N . LYS B 1 78 ? 6.445 46.406 -20.484 1 92.75 78 LYS B N 1
ATOM 6516 C CA . LYS B 1 78 ? 5.457 45.375 -20.797 1 92.75 78 LYS B CA 1
ATOM 6517 C C . LYS B 1 78 ? 6.102 44.188 -21.5 1 92.75 78 LYS B C 1
ATOM 6519 O O . LYS B 1 78 ? 5.562 43.688 -22.5 1 92.75 78 LYS B O 1
ATOM 6524 N N . LYS B 1 79 ? 7.27 43.844 -21.141 1 94.12 79 LYS B N 1
ATOM 6525 C CA . LYS B 1 79 ? 8.008 42.719 -21.688 1 94.12 79 LYS B CA 1
ATOM 6526 C C . LYS B 1 79 ? 8.109 41.594 -20.672 1 94.12 79 LYS B C 1
ATOM 6528 O O . LYS B 1 79 ? 8.164 41.812 -19.453 1 94.12 79 LYS B O 1
ATOM 6533 N N . ILE B 1 80 ? 8.133 40.406 -21.203 1 95.62 80 ILE B N 1
ATOM 6534 C CA . ILE B 1 80 ? 8.227 39.219 -20.344 1 95.62 80 ILE B CA 1
ATOM 6535 C C . ILE B 1 80 ? 9.508 38.438 -20.672 1 95.62 80 ILE B C 1
ATOM 6537 O O . ILE B 1 80 ? 9.852 38.281 -21.844 1 95.62 80 ILE B O 1
ATOM 6541 N N . SER B 1 81 ? 10.258 38.125 -19.734 1 94.5 81 SER B N 1
ATOM 6542 C CA . SER B 1 81 ? 11.445 37.281 -19.859 1 94.5 81 SER B CA 1
ATOM 6543 C C . SER B 1 81 ? 11.398 36.094 -18.875 1 94.5 81 SER B C 1
ATOM 6545 O O . SER B 1 81 ? 10.656 36.125 -17.906 1 94.5 81 SER B O 1
ATOM 6547 N N . SER B 1 82 ? 12.203 35.062 -19.172 1 95 82 SER B N 1
ATOM 6548 C CA . SER B 1 82 ? 12.211 33.875 -18.328 1 95 82 SER B CA 1
ATOM 6549 C C . SER B 1 82 ? 13.352 33.906 -17.312 1 95 82 SER B C 1
ATOM 6551 O O . SER B 1 82 ? 14.438 34.406 -17.625 1 95 82 SER B O 1
ATOM 6553 N N . LEU B 1 83 ? 13.07 33.469 -16.109 1 96.5 83 LEU B N 1
ATOM 6554 C CA . LEU B 1 83 ? 14.102 33.344 -15.078 1 96.5 83 LEU B CA 1
ATOM 6555 C C . LEU B 1 83 ? 14.547 31.875 -14.938 1 96.5 83 LEU B C 1
ATOM 6557 O O . LEU B 1 83 ? 13.766 31.016 -14.531 1 96.5 83 LEU B O 1
ATOM 6561 N N . HIS B 1 84 ? 15.734 31.578 -15.234 1 94.31 84 HIS B N 1
ATOM 6562 C CA . HIS B 1 84 ? 16.359 30.266 -15.117 1 94.31 84 HIS B CA 1
ATOM 6563 C C . HIS B 1 84 ? 17.875 30.375 -15.164 1 94.31 84 HIS B C 1
ATOM 6565 O O . HIS B 1 84 ? 18.422 31.359 -15.672 1 94.31 84 HIS B O 1
ATOM 6571 N N . PRO B 1 85 ? 18.5 29.391 -14.617 1 92.25 85 PRO B N 1
ATOM 6572 C CA . PRO B 1 85 ? 19.953 29.375 -14.867 1 92.25 85 PRO B CA 1
ATOM 6573 C C . PRO B 1 85 ? 20.281 29.25 -16.344 1 92.25 85 PRO B C 1
ATOM 6575 O O . PRO B 1 85 ? 19.531 28.656 -17.109 1 92.25 85 PRO B O 1
ATOM 6578 N N . PHE B 1 86 ? 21.422 29.766 -16.734 1 88.69 86 PHE B N 1
ATOM 6579 C CA . PHE B 1 86 ? 21.844 29.781 -18.125 1 88.69 86 PHE B CA 1
ATOM 6580 C C . PHE B 1 86 ? 21.938 28.359 -18.672 1 88.69 86 PHE B C 1
ATOM 6582 O O . PHE B 1 86 ? 21.625 28.109 -19.844 1 88.69 86 PHE B O 1
ATOM 6589 N N . GLU B 1 87 ? 22.297 27.453 -17.844 1 90.19 87 GLU B N 1
ATOM 6590 C CA . GLU B 1 87 ? 22.594 26.078 -18.25 1 90.19 87 GLU B CA 1
ATOM 6591 C C . GLU B 1 87 ? 21.312 25.25 -18.359 1 90.19 87 GLU B C 1
ATOM 6593 O O . GLU B 1 87 ? 21.328 24.156 -18.938 1 90.19 87 GLU B O 1
ATOM 6598 N N . ASP B 1 88 ? 20.219 25.734 -17.875 1 91.81 88 ASP B N 1
ATOM 6599 C CA . ASP B 1 88 ? 18.984 24.938 -17.875 1 91.81 88 ASP B CA 1
ATOM 6600 C C . ASP B 1 88 ? 17.766 25.812 -18.188 1 91.81 88 ASP B C 1
ATOM 6602 O O . ASP B 1 88 ? 16.938 26.047 -17.312 1 91.81 88 ASP B O 1
ATOM 6606 N N . PRO B 1 89 ? 17.562 26.125 -19.391 1 90.5 89 PRO B N 1
ATOM 6607 C CA . PRO B 1 89 ? 16.484 27.031 -19.781 1 90.5 89 PRO B CA 1
ATOM 6608 C C . PRO B 1 89 ? 15.102 26.438 -19.531 1 90.5 89 PRO B C 1
ATOM 6610 O O . PRO B 1 89 ? 14.117 27.188 -19.438 1 90.5 89 PRO B O 1
ATOM 6613 N N . GLU B 1 90 ? 15.047 25.234 -19.422 1 89.94 90 GLU B N 1
ATOM 6614 C CA . GLU B 1 90 ? 13.75 24.609 -19.203 1 89.94 90 GLU B CA 1
ATOM 6615 C C . GLU B 1 90 ? 13.609 24.109 -17.766 1 89.94 90 GLU B C 1
ATOM 6617 O O . GLU B 1 90 ? 12.641 23.422 -17.422 1 89.94 90 GLU B O 1
ATOM 6622 N N . GLY B 1 91 ? 14.484 24.547 -17.016 1 91.31 91 GLY B N 1
ATOM 6623 C CA . GLY B 1 91 ? 14.531 24 -15.68 1 91.31 91 GLY B CA 1
ATOM 6624 C C . GLY B 1 91 ? 13.484 24.594 -14.75 1 91.31 91 GLY B C 1
ATOM 6625 O O . GLY B 1 91 ? 13.039 25.734 -14.961 1 91.31 91 GLY B O 1
ATOM 6626 N N . TYR B 1 92 ? 13 23.859 -13.766 1 96.31 92 TYR B N 1
ATOM 6627 C CA . TYR B 1 92 ? 12.148 24.312 -12.68 1 96.31 92 TYR B CA 1
ATOM 6628 C C . TYR B 1 92 ? 12.977 24.906 -11.547 1 96.31 92 TYR B C 1
ATOM 6630 O O . TYR B 1 92 ? 14.109 24.484 -11.305 1 96.31 92 TYR B O 1
ATOM 6638 N N . LEU B 1 93 ? 12.398 25.906 -10.984 1 98.06 93 LEU B N 1
ATOM 6639 C CA . LEU B 1 93 ? 13.016 26.469 -9.789 1 98.06 93 LEU B CA 1
ATOM 6640 C C . LEU B 1 93 ? 12.258 26.047 -8.539 1 98.06 93 LEU B C 1
ATOM 6642 O O . LEU B 1 93 ? 11.031 25.938 -8.562 1 98.06 93 LEU B O 1
ATOM 6646 N N . GLN B 1 94 ? 13.031 25.828 -7.516 1 98.06 94 GLN B N 1
ATOM 6647 C CA . GLN B 1 94 ? 12.43 25.406 -6.254 1 98.06 94 GLN B CA 1
ATOM 6648 C C . GLN B 1 94 ? 11.961 26.594 -5.441 1 98.06 94 GLN B C 1
ATOM 6650 O O . GLN B 1 94 ? 11.117 26.453 -4.555 1 98.06 94 GLN B O 1
ATOM 6655 N N . TYR B 1 95 ? 12.531 27.75 -5.672 1 98 95 TYR B N 1
ATOM 6656 C CA . TYR B 1 95 ? 12.172 28.984 -4.98 1 98 95 TYR B CA 1
ATOM 6657 C C . TYR B 1 95 ? 12.719 30.203 -5.719 1 98 95 TYR B C 1
ATOM 6659 O O . TYR B 1 95 ? 13.82 30.156 -6.273 1 98 95 TYR B O 1
ATOM 6667 N N . ALA B 1 96 ? 11.984 31.234 -5.781 1 98.19 96 ALA B N 1
ATOM 6668 C CA . ALA B 1 96 ? 12.461 32.531 -6.281 1 98.19 96 ALA B CA 1
ATOM 6669 C C . ALA B 1 96 ? 11.703 33.688 -5.629 1 98.19 96 ALA B C 1
ATOM 6671 O O . ALA B 1 96 ? 10.492 33.594 -5.418 1 98.19 96 ALA B O 1
ATOM 6672 N N . THR B 1 97 ? 12.438 34.75 -5.238 1 96.88 97 THR B N 1
ATOM 6673 C CA . THR B 1 97 ? 11.789 35.906 -4.645 1 96.88 97 THR B CA 1
ATOM 6674 C C . THR B 1 97 ? 12.648 37.156 -4.832 1 96.88 97 THR B C 1
ATOM 6676 O O . THR B 1 97 ? 13.805 37.062 -5.258 1 96.88 97 THR B O 1
ATOM 6679 N N . TRP B 1 98 ? 12.031 38.281 -4.613 1 96.56 98 TRP B N 1
ATOM 6680 C CA . TRP B 1 98 ? 12.711 39.594 -4.699 1 96.56 98 TRP B CA 1
ATOM 6681 C C . TRP B 1 98 ? 13.398 39.938 -3.383 1 96.56 98 TRP B C 1
ATOM 6683 O O . TRP B 1 98 ? 12.945 39.531 -2.312 1 96.56 98 TRP B O 1
ATOM 6693 N N . GLY B 1 99 ? 14.523 40.688 -3.502 1 93.56 99 GLY B N 1
ATOM 6694 C CA . GLY B 1 99 ? 15.094 41.312 -2.33 1 93.56 99 GLY B CA 1
ATOM 6695 C C . GLY B 1 99 ? 14.391 42.594 -1.954 1 93.56 99 GLY B C 1
ATOM 6696 O O . GLY B 1 99 ? 13.5 43.062 -2.666 1 93.56 99 GLY B O 1
ATOM 6697 N N . PRO B 1 100 ? 14.812 43.188 -0.849 1 92.5 100 PRO B N 1
ATOM 6698 C CA . PRO B 1 100 ? 14.133 44.375 -0.351 1 92.5 100 PRO B CA 1
ATOM 6699 C C . PRO B 1 100 ? 14.57 45.656 -1.077 1 92.5 100 PRO B C 1
ATOM 6701 O O . PRO B 1 100 ? 13.945 46.719 -0.921 1 92.5 100 PRO B O 1
ATOM 6704 N N . ARG B 1 101 ? 15.586 45.562 -1.88 1 91.56 101 ARG B N 1
ATOM 6705 C CA . ARG B 1 101 ? 16.109 46.75 -2.564 1 91.56 101 ARG B CA 1
ATOM 6706 C C . ARG B 1 101 ? 15.914 46.625 -4.074 1 91.56 101 ARG B C 1
ATOM 6708 O O . ARG B 1 101 ? 16.422 45.688 -4.695 1 91.56 101 ARG B O 1
ATOM 6715 N N . ASP B 1 102 ? 15.25 47.594 -4.598 1 92.94 102 ASP B N 1
ATOM 6716 C CA . ASP B 1 102 ? 15.055 47.688 -6.043 1 92.94 102 ASP B CA 1
ATOM 6717 C C . ASP B 1 102 ? 14.484 46.375 -6.605 1 92.94 102 ASP B C 1
ATOM 6719 O O . ASP B 1 102 ? 13.398 45.969 -6.211 1 92.94 102 ASP B O 1
ATOM 6723 N N . ASN B 1 103 ? 15.383 45.812 -7.516 1 95.81 103 ASN B N 1
ATOM 6724 C CA . ASN B 1 103 ? 14.906 44.562 -8.133 1 95.81 103 ASN B CA 1
ATOM 6725 C C . ASN B 1 103 ? 15.945 43.469 -8.031 1 95.81 103 ASN B C 1
ATOM 6727 O O . ASN B 1 103 ? 16.141 42.688 -8.984 1 95.81 103 ASN B O 1
ATOM 6731 N N . GLN B 1 104 ? 16.672 43.469 -6.918 1 94.19 104 GLN B N 1
ATOM 6732 C CA . GLN B 1 104 ? 17.531 42.312 -6.668 1 94.19 104 GLN B CA 1
ATOM 6733 C C . GLN B 1 104 ? 16.703 41.062 -6.434 1 94.19 104 GLN B C 1
ATOM 6735 O O . GLN B 1 104 ? 15.539 41.156 -6.031 1 94.19 104 GLN B O 1
ATOM 6740 N N . LEU B 1 105 ? 17.219 39.938 -6.742 1 95.44 105 LEU B N 1
ATOM 6741 C CA . LEU B 1 105 ? 16.438 38.719 -6.547 1 95.44 105 LEU B CA 1
ATOM 6742 C C . LEU B 1 105 ? 17.344 37.531 -6.277 1 95.44 105 LEU B C 1
ATOM 6744 O O . LEU B 1 105 ? 18.547 37.594 -6.539 1 95.44 105 LEU B O 1
ATOM 6748 N N . VAL B 1 106 ? 16.797 36.469 -5.707 1 95.88 106 VAL B N 1
ATOM 6749 C CA . VAL B 1 106 ? 17.453 35.188 -5.488 1 95.88 106 VAL B CA 1
ATOM 6750 C C . VAL B 1 106 ? 16.547 34.062 -5.973 1 95.88 106 VAL B C 1
ATOM 6752 O O . VAL B 1 106 ? 15.328 34.25 -6.074 1 95.88 106 VAL B O 1
ATOM 6755 N N . TYR B 1 107 ? 17.125 33 -6.34 1 97.69 107 TYR B N 1
ATOM 6756 C CA . TYR B 1 107 ? 16.375 31.812 -6.652 1 97.69 107 TYR B CA 1
ATOM 6757 C C . TYR B 1 107 ? 17.172 30.562 -6.312 1 97.69 107 TYR B C 1
ATOM 6759 O O . TYR B 1 107 ? 18.375 30.625 -6.074 1 97.69 107 TYR B O 1
ATOM 6767 N N . VAL B 1 108 ? 16.5 29.469 -6.152 1 97.94 108 VAL B N 1
ATOM 6768 C CA . VAL B 1 108 ? 17.125 28.188 -5.836 1 97.94 108 VAL B CA 1
ATOM 6769 C C . VAL B 1 108 ? 16.859 27.188 -6.969 1 97.94 108 VAL B C 1
ATOM 6771 O O . VAL B 1 108 ? 15.719 27 -7.383 1 97.94 108 VAL B O 1
ATOM 6774 N N . HIS B 1 109 ? 17.906 26.625 -7.457 1 97.69 109 HIS B N 1
ATOM 6775 C CA . HIS B 1 109 ? 17.875 25.609 -8.5 1 97.69 109 HIS B CA 1
ATOM 6776 C C . HIS B 1 109 ? 18.75 24.406 -8.125 1 97.69 109 HIS B C 1
ATOM 6778 O O . HIS B 1 109 ? 19.922 24.578 -7.797 1 97.69 109 HIS B O 1
ATOM 6784 N N . GLU B 1 110 ? 18.156 23.25 -8.109 1 96.5 110 GLU B N 1
ATOM 6785 C CA . GLU B 1 110 ? 18.859 22.016 -7.766 1 96.5 110 GLU B CA 1
ATOM 6786 C C . GLU B 1 110 ? 19.547 22.125 -6.41 1 96.5 110 GLU B C 1
ATOM 6788 O O . GLU B 1 110 ? 20.719 21.766 -6.273 1 96.5 110 GLU B O 1
ATOM 6793 N N . ASN B 1 111 ? 18.891 22.766 -5.523 1 96.69 111 ASN B N 1
ATOM 6794 C CA . ASN B 1 111 ? 19.281 22.938 -4.125 1 96.69 111 ASN B CA 1
ATOM 6795 C C . ASN B 1 111 ? 20.438 23.906 -3.975 1 96.69 111 ASN B C 1
ATOM 6797 O O . ASN B 1 111 ? 21.125 23.906 -2.949 1 96.69 111 ASN B O 1
ATOM 6801 N N . ASN B 1 112 ? 20.672 24.656 -4.98 1 96.19 112 ASN B N 1
ATOM 6802 C CA . ASN B 1 112 ? 21.688 25.703 -4.891 1 96.19 112 ASN B CA 1
ATOM 6803 C C . ASN B 1 112 ? 21.094 27.094 -5.012 1 96.19 112 ASN B C 1
ATOM 6805 O O . ASN B 1 112 ? 20.156 27.297 -5.789 1 96.19 112 ASN B O 1
ATOM 6809 N N . LEU B 1 113 ? 21.672 28.016 -4.227 1 95.69 113 LEU B N 1
ATOM 6810 C CA . LEU B 1 113 ? 21.172 29.375 -4.156 1 95.69 113 LEU B CA 1
ATOM 6811 C C . LEU B 1 113 ? 21.891 30.266 -5.168 1 95.69 113 LEU B C 1
ATOM 6813 O O . LEU B 1 113 ? 23.125 30.203 -5.305 1 95.69 113 LEU B O 1
ATOM 6817 N N . PHE B 1 114 ? 21.156 31.062 -5.918 1 95.19 114 PHE B N 1
ATOM 6818 C CA . PHE B 1 114 ? 21.641 32.031 -6.883 1 95.19 114 PHE B CA 1
ATOM 6819 C C . PHE B 1 114 ? 21.188 33.438 -6.516 1 95.19 114 PHE B C 1
ATOM 6821 O O . PHE B 1 114 ? 20.125 33.625 -5.934 1 95.19 114 PHE B O 1
ATOM 6828 N N . TYR B 1 115 ? 22 34.406 -6.879 1 94.44 115 TYR B N 1
ATOM 6829 C CA . TYR B 1 115 ? 21.734 35.812 -6.566 1 94.44 115 TYR B CA 1
ATOM 6830 C C . TYR B 1 115 ? 21.922 36.688 -7.797 1 94.44 115 TYR B C 1
ATOM 6832 O O . TYR B 1 115 ? 22.859 36.469 -8.586 1 94.44 115 TYR B O 1
ATOM 6840 N N . LEU B 1 116 ? 20.984 37.594 -7.977 1 94.19 116 LEU B N 1
ATOM 6841 C CA . LEU B 1 116 ? 21.078 38.688 -8.961 1 94.19 116 LEU B CA 1
ATOM 6842 C C . LEU B 1 116 ? 20.938 40.031 -8.289 1 94.19 116 LEU B C 1
ATOM 6844 O O . LEU B 1 116 ? 20 40.25 -7.527 1 94.19 116 LEU B O 1
ATOM 6848 N N . SER B 1 117 ? 21.828 40.906 -8.672 1 91.81 117 SER B N 1
ATOM 6849 C CA . SER B 1 117 ? 21.734 42.25 -8.125 1 91.81 117 SER B CA 1
ATOM 6850 C C . SER B 1 117 ? 20.594 43.031 -8.773 1 91.81 117 SER B C 1
ATOM 6852 O O . SER B 1 117 ? 20.078 44 -8.195 1 91.81 117 SER B O 1
ATOM 6854 N N . GLU B 1 118 ? 20.297 42.656 -9.93 1 93.62 118 GLU B N 1
ATOM 6855 C CA . GLU B 1 118 ? 19.188 43.219 -10.695 1 93.62 118 GLU B CA 1
ATOM 6856 C C . GLU B 1 118 ? 18.703 42.25 -11.758 1 93.62 118 GLU B C 1
ATOM 6858 O O . GLU B 1 118 ? 19.406 41.281 -12.086 1 93.62 118 GLU B O 1
ATOM 6863 N N . VAL B 1 119 ? 17.547 42.438 -12.25 1 94.06 119 VAL B N 1
ATOM 6864 C CA . VAL B 1 119 ? 16.844 41.5 -13.141 1 94.06 119 VAL B CA 1
ATOM 6865 C C . VAL B 1 119 ? 17.734 41.156 -14.328 1 94.06 119 VAL B C 1
ATOM 6867 O O . VAL B 1 119 ? 17.828 40 -14.734 1 94.06 119 VAL B O 1
ATOM 6870 N N . ASN B 1 120 ? 18.391 42.062 -14.891 1 88.56 120 ASN B N 1
ATOM 6871 C CA . ASN B 1 120 ? 19.219 41.812 -16.078 1 88.56 120 ASN B CA 1
ATOM 6872 C C . ASN B 1 120 ? 20.703 41.656 -15.695 1 88.56 120 ASN B C 1
ATOM 6874 O O . ASN B 1 120 ? 21.578 41.688 -16.562 1 88.56 120 ASN B O 1
ATOM 6878 N N . GLY B 1 121 ? 20.906 41.375 -14.477 1 90.25 121 GLY B N 1
ATOM 6879 C CA . GLY B 1 121 ? 22.281 41.219 -14.016 1 90.25 121 GLY B CA 1
ATOM 6880 C C . GLY B 1 121 ? 22.812 39.812 -14.148 1 90.25 121 GLY B C 1
ATOM 6881 O O . GLY B 1 121 ? 22.141 38.938 -14.695 1 90.25 121 GLY B O 1
ATOM 6882 N N . THR B 1 122 ? 24.031 39.656 -13.703 1 91.88 122 THR B N 1
ATOM 6883 C CA . THR B 1 122 ? 24.703 38.344 -13.719 1 91.88 122 THR B CA 1
ATOM 6884 C C . THR B 1 122 ? 24.156 37.438 -12.633 1 91.88 122 THR B C 1
ATOM 6886 O O . THR B 1 122 ? 23.891 37.875 -11.508 1 91.88 122 THR B O 1
ATOM 6889 N N . HIS B 1 123 ? 23.953 36.188 -13.023 1 93.62 123 HIS B N 1
ATOM 6890 C CA . HIS B 1 123 ? 23.531 35.188 -12.062 1 93.62 123 HIS B CA 1
ATOM 6891 C C . HIS B 1 123 ? 24.719 34.688 -11.25 1 93.62 123 HIS B C 1
ATOM 6893 O O . HIS B 1 123 ? 25.625 34 -11.789 1 93.62 123 HIS B O 1
ATOM 6899 N N . HIS B 1 124 ? 24.781 34.969 -10.039 1 91.31 124 HIS B N 1
ATOM 6900 C CA . HIS B 1 124 ? 25.844 34.531 -9.164 1 91.31 124 HIS B CA 1
ATOM 6901 C C . HIS B 1 124 ? 25.422 33.281 -8.359 1 91.31 124 HIS B C 1
ATOM 6903 O O . HIS B 1 124 ? 24.469 33.375 -7.578 1 91.31 124 HIS B O 1
ATOM 6909 N N . GLN B 1 125 ? 26.125 32.25 -8.539 1 92.5 125 GLN B N 1
ATOM 6910 C CA . GLN B 1 125 ? 25.859 31.062 -7.734 1 92.5 125 GLN B CA 1
ATOM 6911 C C . GLN B 1 125 ? 26.531 31.156 -6.367 1 92.5 125 GLN B C 1
ATOM 6913 O O . GLN B 1 125 ? 27.766 31.203 -6.277 1 92.5 125 GLN B O 1
ATOM 6918 N N . ILE B 1 126 ? 25.766 31.141 -5.379 1 91 126 ILE B N 1
ATOM 6919 C CA . ILE B 1 126 ? 26.25 31.359 -4.016 1 91 126 ILE B CA 1
ATOM 6920 C C . ILE B 1 126 ? 26.672 30.031 -3.396 1 91 126 ILE B C 1
ATOM 6922 O O . ILE B 1 126 ? 27.656 29.969 -2.668 1 91 126 ILE B O 1
ATOM 6926 N N . SER B 1 127 ? 25.875 28.969 -3.645 1 92.19 127 SER B N 1
ATOM 6927 C CA . SER B 1 127 ? 26.203 27.641 -3.123 1 92.19 127 SER B CA 1
ATOM 6928 C C . SER B 1 127 ? 26.359 26.625 -4.25 1 92.19 127 SER B C 1
ATOM 6930 O O . SER B 1 127 ? 25.734 26.766 -5.309 1 92.19 127 SER B O 1
ATOM 6932 N N . THR B 1 128 ? 27.219 25.516 -4 1 93.31 128 THR B N 1
ATOM 6933 C CA . THR B 1 128 ? 27.5 24.547 -5.059 1 93.31 128 THR B CA 1
ATOM 6934 C C . THR B 1 128 ? 27.375 23.125 -4.543 1 93.31 128 THR B C 1
ATOM 6936 O O . THR B 1 128 ? 27.531 22.156 -5.301 1 93.31 128 THR B O 1
ATOM 6939 N N . ASN B 1 129 ? 27.109 22.953 -3.367 1 93.62 129 ASN B N 1
ATOM 6940 C CA . ASN B 1 129 ? 27.125 21.625 -2.775 1 93.62 129 ASN B CA 1
ATOM 6941 C C . ASN B 1 129 ? 25.734 21.031 -2.695 1 93.62 129 ASN B C 1
ATOM 6943 O O . ASN B 1 129 ? 25.516 20.031 -1.998 1 93.62 129 ASN B O 1
ATOM 6947 N N . GLY B 1 130 ? 24.781 21.641 -3.332 1 95.75 130 GLY B N 1
ATOM 6948 C CA . GLY B 1 130 ? 23.422 21.125 -3.303 1 95.75 130 GLY B CA 1
ATOM 6949 C C . GLY B 1 130 ? 23.297 19.719 -3.863 1 95.75 130 GLY B C 1
ATOM 6950 O O . GLY B 1 130 ? 23.938 19.391 -4.859 1 95.75 130 GLY B O 1
ATOM 6951 N N . VAL B 1 131 ? 22.672 18.859 -3.098 1 95.31 131 VAL B N 1
ATOM 6952 C CA . VAL B 1 131 ? 22.344 17.516 -3.549 1 95.31 131 VAL B CA 1
ATOM 6953 C C . VAL B 1 131 ? 20.844 17.281 -3.414 1 95.31 131 VAL B C 1
ATOM 6955 O O . VAL B 1 131 ? 20.266 17.438 -2.328 1 95.31 131 VAL B O 1
ATOM 6958 N N . GLU B 1 132 ? 20.234 16.859 -4.52 1 92.56 132 GLU B N 1
ATOM 6959 C CA . GLU B 1 132 ? 18.781 16.656 -4.527 1 92.56 132 GLU B CA 1
ATOM 6960 C C . GLU B 1 132 ? 18.344 15.711 -3.416 1 92.56 132 GLU B C 1
ATOM 6962 O O . GLU B 1 132 ? 18.953 14.656 -3.225 1 92.56 132 GLU B O 1
ATOM 6967 N N . SER B 1 133 ? 17.422 16.078 -2.629 1 91.88 133 SER B N 1
ATOM 6968 C CA . SER B 1 133 ? 16.75 15.344 -1.565 1 91.88 133 SER B CA 1
ATOM 6969 C C . SER B 1 133 ? 17.672 15.125 -0.374 1 91.88 133 SER B C 1
ATOM 6971 O O . SER B 1 133 ? 17.328 14.414 0.567 1 91.88 133 SER B O 1
ATOM 6973 N N . VAL B 1 134 ? 18.891 15.781 -0.336 1 93.75 134 VAL B N 1
ATOM 6974 C CA . VAL B 1 134 ? 19.844 15.445 0.722 1 93.75 134 VAL B CA 1
ATOM 6975 C C . VAL B 1 134 ? 20.406 16.719 1.339 1 93.75 134 VAL B C 1
ATOM 6977 O O . VAL B 1 134 ? 20.375 16.891 2.561 1 93.75 134 VAL B O 1
ATOM 6980 N N . ILE B 1 135 ? 20.938 17.609 0.463 1 95.38 135 ILE B N 1
ATOM 6981 C CA . ILE B 1 135 ? 21.531 18.844 0.961 1 95.38 135 ILE B CA 1
ATOM 6982 C C . ILE B 1 135 ? 20.797 20.047 0.391 1 95.38 135 ILE B C 1
ATOM 6984 O O . ILE B 1 135 ? 20.75 20.234 -0.827 1 95.38 135 ILE B O 1
ATOM 6988 N N . PHE B 1 136 ? 20.297 20.906 1.222 1 95.75 136 PHE B N 1
ATOM 6989 C CA . PHE B 1 136 ? 19.438 22.016 0.841 1 95.75 136 PHE B CA 1
ATOM 6990 C C . PHE B 1 136 ? 20.094 23.344 1.21 1 95.75 136 PHE B C 1
ATOM 6992 O O . PHE B 1 136 ? 20.516 23.547 2.352 1 95.75 136 PHE B O 1
ATOM 6999 N N . ASN B 1 137 ? 20.141 24.25 0.277 1 95.5 137 ASN B N 1
ATOM 7000 C CA . ASN B 1 137 ? 20.625 25.594 0.518 1 95.5 137 ASN B CA 1
ATOM 7001 C C . ASN B 1 137 ? 19.547 26.641 0.281 1 95.5 137 ASN B C 1
ATOM 7003 O O . ASN B 1 137 ? 19.062 26.797 -0.843 1 95.5 137 ASN B O 1
ATOM 7007 N N . GLY B 1 138 ? 19.156 27.297 1.326 1 95.88 138 GLY B N 1
ATOM 7008 C CA . GLY B 1 138 ? 18.172 28.375 1.209 1 95.88 138 GLY B CA 1
ATOM 7009 C C . GLY B 1 138 ? 16.75 27.875 1.183 1 95.88 138 GLY B C 1
ATOM 7010 O O . GLY B 1 138 ? 15.805 28.656 1.121 1 95.88 138 GLY B O 1
ATOM 7011 N N . ILE B 1 139 ? 16.578 26.641 1.115 1 97.12 139 ILE B N 1
ATOM 7012 C CA . ILE B 1 139 ? 15.258 26.016 1.223 1 97.12 139 ILE B CA 1
ATOM 7013 C C . ILE B 1 139 ? 15.281 24.938 2.301 1 97.12 139 ILE B C 1
ATOM 7015 O O . ILE B 1 139 ? 16.328 24.359 2.58 1 97.12 139 ILE B O 1
ATOM 7019 N N . PRO B 1 140 ? 14.18 24.719 2.895 1 95.88 140 PRO B N 1
ATOM 7020 C CA . PRO B 1 140 ? 14.148 23.719 3.967 1 95.88 140 PRO B CA 1
ATOM 7021 C C . PRO B 1 140 ? 14.008 22.297 3.441 1 95.88 140 PRO B C 1
ATOM 7023 O O . PRO B 1 140 ? 13.57 22.094 2.305 1 95.88 140 PRO B O 1
ATOM 7026 N N . ASP B 1 141 ? 14.523 21.312 4.242 1 94.75 141 ASP B N 1
ATOM 7027 C CA . ASP B 1 141 ? 14.117 19.938 4.023 1 94.75 141 ASP B CA 1
ATOM 7028 C C . ASP B 1 141 ? 12.68 19.703 4.477 1 94.75 141 ASP B C 1
ATOM 7030 O O . ASP B 1 141 ? 11.969 20.656 4.82 1 94.75 141 ASP B O 1
ATOM 7034 N N . TRP B 1 142 ? 12.227 18.469 4.359 1 95.25 142 TRP B N 1
ATOM 7035 C CA . TRP B 1 142 ? 10.836 18.172 4.699 1 95.25 142 TRP B CA 1
ATOM 7036 C C . TRP B 1 142 ? 10.547 18.516 6.152 1 95.25 142 TRP B C 1
ATOM 7038 O O . TRP B 1 142 ? 9.531 19.141 6.457 1 95.25 142 TRP B O 1
ATOM 7048 N N . LEU B 1 143 ? 11.383 18.156 7.102 1 94.62 143 LEU B N 1
ATOM 7049 C CA . LEU B 1 143 ? 11.109 18.344 8.523 1 94.62 143 LEU B CA 1
ATOM 7050 C C . LEU B 1 143 ? 10.992 19.828 8.859 1 94.62 143 LEU B C 1
ATOM 7052 O O . LEU B 1 143 ? 10.055 20.234 9.547 1 94.62 143 LEU B O 1
ATOM 7056 N N . TYR B 1 144 ? 11.938 20.594 8.398 1 94 144 TYR B N 1
ATOM 7057 C CA . TYR B 1 144 ? 11.922 22.016 8.719 1 94 144 TYR B CA 1
ATOM 7058 C C . TYR B 1 144 ? 10.703 22.703 8.109 1 94 144 TYR B C 1
ATOM 7060 O O . TYR B 1 144 ? 10.109 23.594 8.719 1 94 144 TYR B O 1
ATOM 7068 N N . GLU B 1 145 ? 10.43 22.328 6.938 1 95.56 145 GLU B N 1
ATOM 7069 C CA . GLU B 1 145 ? 9.258 22.953 6.316 1 95.56 145 GLU B CA 1
ATOM 7070 C C . GLU B 1 145 ? 7.98 22.562 7.051 1 95.56 145 GLU B C 1
ATOM 7072 O O . GLU B 1 145 ? 7.09 23.406 7.238 1 95.56 145 GLU B O 1
ATOM 7077 N N . GLU B 1 146 ? 7.902 21.328 7.473 1 95 146 GLU B N 1
ATOM 7078 C CA . GLU B 1 146 ? 6.672 20.781 8.039 1 95 146 GLU B CA 1
ATOM 7079 C C . GLU B 1 146 ? 6.523 21.172 9.508 1 95 146 GLU B C 1
ATOM 7081 O O . GLU B 1 146 ? 5.438 21.562 9.945 1 95 146 GLU B O 1
ATOM 7086 N N . GLU B 1 147 ? 7.625 21.156 10.242 1 94.81 147 GLU B N 1
ATOM 7087 C CA . GLU B 1 147 ? 7.496 21.188 11.695 1 94.81 147 GLU B CA 1
ATOM 7088 C C . GLU B 1 147 ? 8.055 22.484 12.281 1 94.81 147 GLU B C 1
ATOM 7090 O O . GLU B 1 147 ? 7.637 22.906 13.359 1 94.81 147 GLU B O 1
ATOM 7095 N N . ILE B 1 148 ? 8.961 23.125 11.586 1 93.75 148 ILE B N 1
ATOM 7096 C CA . ILE B 1 148 ? 9.727 24.141 12.305 1 93.75 148 ILE B CA 1
ATOM 7097 C C . ILE B 1 148 ? 9.477 25.516 11.672 1 93.75 148 ILE B C 1
ATOM 7099 O O . ILE B 1 148 ? 8.805 26.359 12.258 1 93.75 148 ILE B O 1
ATOM 7103 N N . LEU B 1 149 ? 9.836 25.594 10.391 1 93.44 149 LEU B N 1
ATOM 7104 C CA . LEU B 1 149 ? 9.781 26.906 9.758 1 93.44 149 LEU B CA 1
ATOM 7105 C C . LEU B 1 149 ? 8.406 27.141 9.141 1 93.44 149 LEU B C 1
ATOM 7107 O O . LEU B 1 149 ? 8.016 28.297 8.93 1 93.44 149 LEU B O 1
ATOM 7111 N N . LYS B 1 150 ? 7.785 26.062 8.75 1 94.88 150 LYS B N 1
ATOM 7112 C CA . LYS B 1 150 ? 6.5 26.172 8.07 1 94.88 150 LYS B CA 1
ATOM 7113 C C . LYS B 1 150 ? 6.586 27.172 6.914 1 94.88 150 LYS B C 1
ATOM 7115 O O . LYS B 1 150 ? 5.742 28.062 6.793 1 94.88 150 LYS B O 1
ATOM 7120 N N . SER B 1 151 ? 7.582 27 6.172 1 95.31 151 SER B N 1
ATOM 7121 C CA . SER B 1 151 ? 7.902 27.844 5.023 1 95.31 151 SER B CA 1
ATOM 7122 C C . SER B 1 151 ? 8.602 27.047 3.93 1 95.31 151 SER B C 1
ATOM 7124 O O . SER B 1 151 ? 9.141 25.969 4.191 1 95.31 151 SER B O 1
ATOM 7126 N N . ASN B 1 152 ? 8.57 27.594 2.748 1 97.31 152 ASN B N 1
ATOM 7127 C CA . ASN B 1 152 ? 9.242 26.922 1.643 1 97.31 152 ASN B CA 1
ATOM 7128 C C . ASN B 1 152 ? 10.633 27.484 1.392 1 97.31 152 ASN B C 1
ATOM 7130 O O . ASN B 1 152 ? 11.25 27.203 0.367 1 97.31 152 ASN B O 1
ATOM 7134 N N . ASN B 1 153 ? 11.055 28.391 2.289 1 96.38 153 ASN B N 1
ATOM 7135 C CA . ASN B 1 153 ? 12.391 28.969 2.133 1 96.38 153 ASN B CA 1
ATOM 7136 C C . ASN B 1 153 ? 13.086 29.125 3.48 1 96.38 153 ASN B C 1
ATOM 7138 O O . ASN B 1 153 ? 12.438 29.109 4.527 1 96.38 153 ASN B O 1
ATOM 7142 N N . ALA B 1 154 ? 14.352 29.219 3.447 1 95.5 154 ALA B N 1
ATOM 7143 C CA . ALA B 1 154 ? 15.227 29.484 4.586 1 95.5 154 ALA B CA 1
ATOM 7144 C C . ALA B 1 154 ? 16.266 30.547 4.238 1 95.5 154 ALA B C 1
ATOM 7146 O O . ALA B 1 154 ? 17.469 30.344 4.406 1 95.5 154 ALA B O 1
ATOM 7147 N N . ILE B 1 155 ? 15.734 31.672 3.77 1 94.62 155 ILE B N 1
ATOM 7148 C CA . ILE B 1 155 ? 16.516 32.844 3.34 1 94.62 155 ILE B CA 1
ATOM 7149 C C . ILE B 1 155 ? 16 34.094 4.043 1 94.62 155 ILE B C 1
ATOM 7151 O O . ILE B 1 155 ? 14.789 34.312 4.113 1 94.62 155 ILE B O 1
ATOM 7155 N N . TRP B 1 156 ? 16.953 34.969 4.516 1 93.38 156 TRP B N 1
ATOM 7156 C CA . TRP B 1 156 ? 16.578 36.188 5.219 1 93.38 156 TRP B CA 1
ATOM 7157 C C . TRP B 1 156 ? 17.453 37.375 4.785 1 93.38 156 TRP B C 1
ATOM 7159 O O . TRP B 1 156 ? 18.656 37.375 5.039 1 93.38 156 TRP B O 1
ATOM 7169 N N . TRP B 1 157 ? 16.781 38.375 4.23 1 91.88 157 TRP B N 1
ATOM 7170 C CA . TRP B 1 157 ? 17.453 39.562 3.752 1 91.88 157 TRP B CA 1
ATOM 7171 C C . TRP B 1 157 ? 17.594 40.594 4.871 1 91.88 157 TRP B C 1
ATOM 7173 O O . TRP B 1 157 ? 16.672 40.781 5.676 1 91.88 157 TRP B O 1
ATOM 7183 N N . SER B 1 158 ? 18.781 41.25 4.84 1 88.94 158 SER B N 1
ATOM 7184 C CA . SER B 1 158 ? 18.844 42.469 5.668 1 88.94 158 SER B CA 1
ATOM 7185 C C . SER B 1 158 ? 17.906 43.531 5.133 1 88.94 158 SER B C 1
ATOM 7187 O O . SER B 1 158 ? 17.641 43.594 3.932 1 88.94 158 SER B O 1
ATOM 7189 N N . PRO B 1 159 ? 17.469 44.438 6.012 1 89.06 159 PRO B N 1
ATOM 7190 C CA . PRO B 1 159 ? 16.5 45.438 5.566 1 89.06 159 PRO B CA 1
ATOM 7191 C C . PRO B 1 159 ? 17.016 46.281 4.402 1 89.06 159 PRO B C 1
ATOM 7193 O O . PRO B 1 159 ? 16.234 46.656 3.527 1 89.06 159 PRO B O 1
ATOM 7196 N N . ASP B 1 160 ? 18.281 46.562 4.316 1 88.81 160 ASP B N 1
ATOM 7197 C CA . ASP B 1 160 ? 18.844 47.375 3.26 1 88.81 160 ASP B CA 1
ATOM 7198 C C . ASP B 1 160 ? 19.219 46.562 2.039 1 88.81 160 ASP B C 1
ATOM 7200 O O . ASP B 1 160 ? 19.641 47.094 1.016 1 88.81 160 ASP B O 1
ATOM 7204 N N . GLY B 1 161 ? 19.156 45.25 2.16 1 89.62 161 GLY B N 1
ATOM 7205 C CA . GLY B 1 161 ? 19.438 44.344 1.037 1 89.62 161 GLY B CA 1
ATOM 7206 C C . GLY B 1 161 ? 20.922 44.094 0.834 1 89.62 161 GLY B C 1
ATOM 7207 O O . GLY B 1 161 ? 21.312 43.438 -0.142 1 89.62 161 GLY B O 1
ATOM 7208 N N . ASN B 1 162 ? 21.719 44.469 1.767 1 86.69 162 ASN B N 1
ATOM 7209 C CA . ASN B 1 162 ? 23.156 44.312 1.609 1 86.69 162 ASN B CA 1
ATOM 7210 C C . ASN B 1 162 ? 23.641 42.938 2.041 1 86.69 162 ASN B C 1
ATOM 7212 O O . ASN B 1 162 ? 24.688 42.469 1.603 1 86.69 162 ASN B O 1
ATOM 7216 N N . PHE B 1 163 ? 22.906 42.344 2.965 1 86 163 PHE B N 1
ATOM 7217 C CA . PHE B 1 163 ? 23.266 41.031 3.459 1 86 163 PHE B CA 1
ATOM 7218 C C . PHE B 1 163 ? 22.141 40.031 3.252 1 86 163 PHE B C 1
ATOM 7220 O O . PHE B 1 163 ? 20.969 40.375 3.338 1 86 163 PHE B O 1
ATOM 7227 N N . LEU B 1 164 ? 22.578 38.812 2.916 1 88.88 164 LEU B N 1
ATOM 7228 C CA . LEU B 1 164 ? 21.656 37.688 2.789 1 88.88 164 LEU B CA 1
ATOM 7229 C C . LEU B 1 164 ? 22.094 36.531 3.688 1 88.88 164 LEU B C 1
ATOM 7231 O O . LEU B 1 164 ? 23.203 36.031 3.553 1 88.88 164 LEU B O 1
ATOM 7235 N N . CYS B 1 165 ? 21.234 36.25 4.652 1 89.62 165 CYS B N 1
ATOM 7236 C CA . CYS B 1 165 ? 21.453 35.062 5.496 1 89.62 165 CYS B CA 1
ATOM 7237 C C . CYS B 1 165 ? 20.656 33.875 5 1 89.62 165 CYS B C 1
ATOM 7239 O O . CYS B 1 165 ? 19.469 34.031 4.676 1 89.62 165 CYS B O 1
ATOM 7241 N N . TYR B 1 166 ? 21.297 32.75 4.809 1 92.06 166 TYR B N 1
ATOM 7242 C CA . TYR B 1 166 ? 20.547 31.547 4.434 1 92.06 166 TYR B CA 1
ATOM 7243 C C . TYR B 1 166 ? 21.047 30.328 5.203 1 92.06 166 TYR B C 1
ATOM 7245 O O . TYR B 1 166 ? 22.172 30.312 5.695 1 92.06 166 TYR B O 1
ATOM 7253 N N . ALA B 1 167 ? 20.219 29.328 5.328 1 91.19 167 ALA B N 1
ATOM 7254 C CA . ALA B 1 167 ? 20.562 28.109 6.039 1 91.19 167 ALA B CA 1
ATOM 7255 C C . ALA B 1 167 ? 20.875 26.969 5.062 1 91.19 167 ALA B C 1
ATOM 7257 O O . ALA B 1 167 ? 20.281 26.906 3.984 1 91.19 167 ALA B O 1
ATOM 7258 N N . THR B 1 168 ? 21.828 26.156 5.406 1 91.62 168 THR B N 1
ATOM 7259 C CA . THR B 1 168 ? 22.094 24.891 4.738 1 91.62 168 THR B CA 1
ATOM 7260 C C . THR B 1 168 ? 21.688 23.719 5.625 1 91.62 168 THR B C 1
ATOM 7262 O O . THR B 1 168 ? 22.094 23.641 6.785 1 91.62 168 THR B O 1
ATOM 7265 N N . ILE B 1 169 ? 20.859 22.859 5.09 1 91.56 169 ILE B N 1
ATOM 7266 C CA . ILE B 1 169 ? 20.406 21.672 5.801 1 91.56 169 ILE B CA 1
ATOM 7267 C C . ILE B 1 169 ? 20.938 20.422 5.113 1 91.56 169 ILE B C 1
ATOM 7269 O O . ILE B 1 169 ? 20.719 20.203 3.922 1 91.56 169 ILE B O 1
ATOM 7273 N N . ASN B 1 170 ? 21.656 19.578 5.82 1 91.62 170 ASN B N 1
ATOM 7274 C CA . ASN B 1 170 ? 22.312 18.375 5.309 1 91.62 170 ASN B CA 1
ATOM 7275 C C . ASN B 1 170 ? 21.703 17.109 5.906 1 91.62 170 ASN B C 1
ATOM 7277 O O . ASN B 1 170 ? 21.953 16.781 7.066 1 91.62 170 ASN B O 1
ATOM 7281 N N . ASP B 1 171 ? 20.984 16.328 5.074 1 91.44 171 ASP B N 1
ATOM 7282 C CA . ASP B 1 171 ? 20.266 15.141 5.523 1 91.44 171 ASP B CA 1
ATOM 7283 C C . ASP B 1 171 ? 21.016 13.859 5.148 1 91.44 171 ASP B C 1
ATOM 7285 O O . ASP B 1 171 ? 20.422 12.789 5.059 1 91.44 171 ASP B O 1
ATOM 7289 N N . THR B 1 172 ? 22.281 13.867 4.934 1 90.19 172 THR B N 1
ATOM 7290 C CA . THR B 1 172 ? 23.078 12.727 4.492 1 90.19 172 THR B CA 1
ATOM 7291 C C . THR B 1 172 ? 22.922 11.562 5.465 1 90.19 172 THR B C 1
ATOM 7293 O O . THR B 1 172 ? 22.906 10.398 5.051 1 90.19 172 THR B O 1
ATOM 7296 N N . LYS B 1 173 ? 22.766 11.836 6.723 1 88.06 173 LYS B N 1
ATOM 7297 C CA . LYS B 1 173 ? 22.734 10.781 7.734 1 88.06 173 LYS B CA 1
ATOM 7298 C C . LYS B 1 173 ? 21.297 10.469 8.148 1 88.06 173 LYS B C 1
ATOM 7300 O O . LYS B 1 173 ? 21.062 9.711 9.094 1 88.06 173 LYS B O 1
ATOM 7305 N N . VAL B 1 174 ? 20.312 11.047 7.523 1 90.44 174 VAL B N 1
ATOM 7306 C CA . VAL B 1 174 ? 18.906 10.82 7.84 1 90.44 174 VAL B CA 1
ATOM 7307 C C . VAL B 1 174 ? 18.391 9.609 7.066 1 90.44 174 VAL B C 1
ATOM 7309 O O . VAL B 1 174 ? 18.719 9.43 5.891 1 90.44 174 VAL B O 1
ATOM 7312 N N . GLY B 1 175 ? 17.641 8.703 7.77 1 91.31 175 GLY B N 1
ATOM 7313 C CA . GLY B 1 175 ? 17.031 7.559 7.109 1 91.31 175 GLY B CA 1
ATOM 7314 C C . GLY B 1 175 ? 16.062 7.953 6 1 91.31 175 GLY B C 1
ATOM 7315 O O . GLY B 1 175 ? 15.523 9.062 6.004 1 91.31 175 GLY B O 1
ATOM 7316 N N . THR B 1 176 ? 15.883 7.008 5.066 1 93.25 176 THR B N 1
ATOM 7317 C CA . THR B 1 176 ? 15.078 7.293 3.887 1 93.25 176 THR B CA 1
ATOM 7318 C C . THR B 1 176 ? 13.805 6.449 3.885 1 93.25 176 THR B C 1
ATOM 7320 O O . THR B 1 176 ? 13.844 5.258 4.211 1 93.25 176 THR B O 1
ATOM 7323 N N . PHE B 1 177 ? 12.711 7.027 3.676 1 94.44 177 PHE B N 1
ATOM 7324 C CA . PHE B 1 177 ? 11.453 6.348 3.398 1 94.44 177 PHE B CA 1
ATOM 7325 C C . PHE B 1 177 ? 11.141 6.367 1.907 1 94.44 177 PHE B C 1
ATOM 7327 O O . PHE B 1 177 ? 11.227 7.418 1.264 1 94.44 177 PHE B O 1
ATOM 7334 N N . TYR B 1 178 ? 10.844 5.199 1.354 1 95.75 178 TYR B N 1
ATOM 7335 C CA . TYR B 1 178 ? 10.539 5.062 -0.067 1 95.75 178 TYR B CA 1
ATOM 7336 C C . TYR B 1 178 ? 9.062 4.785 -0.288 1 95.75 178 TYR B C 1
ATOM 7338 O O . TYR B 1 178 ? 8.445 4.039 0.476 1 95.75 178 TYR B O 1
ATOM 7346 N N . TYR B 1 179 ? 8.438 5.34 -1.27 1 94.94 179 TYR B N 1
ATOM 7347 C CA . TYR B 1 179 ? 7.078 4.996 -1.655 1 94.94 179 TYR B CA 1
ATOM 7348 C C . TYR B 1 179 ? 6.879 5.156 -3.158 1 94.94 179 TYR B C 1
ATOM 7350 O O . TYR B 1 179 ? 7.621 5.891 -3.814 1 94.94 179 TYR B O 1
ATOM 7358 N N . ASN B 1 180 ? 5.926 4.469 -3.713 1 95 180 ASN B N 1
ATOM 7359 C CA . ASN B 1 180 ? 5.66 4.469 -5.148 1 95 180 ASN B CA 1
ATOM 7360 C C . ASN B 1 180 ? 4.617 5.523 -5.52 1 95 180 ASN B C 1
ATOM 7362 O O . ASN B 1 180 ? 3.697 5.793 -4.75 1 95 180 ASN B O 1
ATOM 7366 N N . TRP B 1 181 ? 4.82 6.137 -6.648 1 94.5 181 TRP B N 1
ATOM 7367 C CA . TRP B 1 181 ? 3.822 6.938 -7.344 1 94.5 181 TRP B CA 1
ATOM 7368 C C . TRP B 1 181 ? 3.305 6.211 -8.578 1 94.5 181 TRP B C 1
ATOM 7370 O O . TRP B 1 181 ? 4.066 5.93 -9.508 1 94.5 181 TRP B O 1
ATOM 7380 N N . PHE B 1 182 ? 2.027 5.941 -8.648 1 93.44 182 PHE B N 1
ATOM 7381 C CA . PHE B 1 182 ? 1.479 5.027 -9.648 1 93.44 182 PHE B CA 1
ATOM 7382 C C . PHE B 1 182 ? 0.969 5.793 -10.859 1 93.44 182 PHE B C 1
ATOM 7384 O O . PHE B 1 182 ? 0.91 5.25 -11.969 1 93.44 182 PHE B O 1
ATOM 7391 N N . GLY B 1 183 ? 0.605 6.988 -10.727 1 88.19 183 GLY B N 1
ATOM 7392 C CA . GLY B 1 183 ? 0.152 7.801 -11.844 1 88.19 183 GLY B CA 1
ATOM 7393 C C . GLY B 1 183 ? -1.342 7.699 -12.086 1 88.19 183 GLY B C 1
ATOM 7394 O O . GLY B 1 183 ? -2.082 7.191 -11.242 1 88.19 183 GLY B O 1
ATOM 7395 N N . THR B 1 184 ? -1.819 8.297 -13.219 1 77.12 184 THR B N 1
ATOM 7396 C CA . THR B 1 184 ? -3.246 8.352 -13.516 1 77.12 184 THR B CA 1
ATOM 7397 C C . THR B 1 184 ? -3.637 7.285 -14.531 1 77.12 184 THR B C 1
ATOM 7399 O O . THR B 1 184 ? -3.023 7.18 -15.594 1 77.12 184 THR B O 1
ATOM 7402 N N . PRO B 1 185 ? -4.543 6.484 -14.219 1 64.38 185 PRO B N 1
ATOM 7403 C CA . PRO B 1 185 ? -4.941 5.383 -15.094 1 64.38 185 PRO B CA 1
ATOM 7404 C C . PRO B 1 185 ? -5.375 5.855 -16.484 1 64.38 185 PRO B C 1
ATOM 7406 O O . PRO B 1 185 ? -5.18 5.145 -17.469 1 64.38 185 PRO B O 1
ATOM 7409 N N . SER B 1 186 ? -6.195 6.891 -16.641 1 54.5 186 SER B N 1
ATOM 7410 C CA . SER B 1 186 ? -6.887 7.281 -17.859 1 54.5 186 SER B CA 1
ATOM 7411 C C . SER B 1 186 ? -5.902 7.742 -18.922 1 54.5 186 SER B C 1
ATOM 7413 O O . SER B 1 186 ? -6.254 7.832 -20.109 1 54.5 186 SER B O 1
ATOM 7415 N N . PHE B 1 187 ? -4.715 8.148 -18.5 1 50.66 187 PHE B N 1
ATOM 7416 C CA . PHE B 1 187 ? -3.973 8.867 -19.531 1 50.66 187 PHE B CA 1
ATOM 7417 C C . PHE B 1 187 ? -3.031 7.934 -20.281 1 50.66 187 PHE B C 1
ATOM 7419 O O . PHE B 1 187 ? -2.539 6.957 -19.719 1 50.66 187 PHE B O 1
ATOM 7426 N N . ASN B 1 188 ? -3.121 7.867 -21.609 1 50.69 188 ASN B N 1
ATOM 7427 C CA . ASN B 1 188 ? -2.324 7.152 -22.609 1 50.69 188 ASN B CA 1
ATOM 7428 C C . ASN B 1 188 ? -0.863 7.047 -22.188 1 50.69 188 ASN B C 1
ATOM 7430 O O . ASN B 1 188 ? -0.112 6.234 -22.734 1 50.69 188 ASN B O 1
ATOM 7434 N N . GLU B 1 189 ? -0.516 7.934 -21.203 1 57.28 189 GLU B N 1
ATOM 7435 C CA . GLU B 1 189 ? 0.913 7.922 -20.906 1 57.28 189 GLU B CA 1
ATOM 7436 C C . GLU B 1 189 ? 1.184 7.324 -19.531 1 57.28 189 GLU B C 1
ATOM 7438 O O . GLU B 1 189 ? 2.18 7.656 -18.891 1 57.28 189 GLU B O 1
ATOM 7443 N N . THR B 1 190 ? 0.374 6.418 -19.078 1 62.66 190 THR B N 1
ATOM 7444 C CA . THR B 1 190 ? 0.626 5.887 -17.734 1 62.66 190 THR B CA 1
ATOM 7445 C C . THR B 1 190 ? 1.843 4.965 -17.75 1 62.66 190 THR B C 1
ATOM 7447 O O . THR B 1 190 ? 1.934 4.055 -18.578 1 62.66 190 THR B O 1
ATOM 7450 N N . PRO B 1 191 ? 2.738 5.379 -16.859 1 77 191 PRO B N 1
ATOM 7451 C CA . PRO B 1 191 ? 3.916 4.512 -16.75 1 77 191 PRO B CA 1
ATOM 7452 C C . PRO B 1 191 ? 3.562 3.084 -16.344 1 77 191 PRO B C 1
ATOM 7454 O O . PRO B 1 191 ? 2.666 2.875 -15.516 1 77 191 PRO B O 1
ATOM 7457 N N . VAL B 1 192 ? 4.102 2.221 -16.984 1 87.88 192 VAL B N 1
ATOM 7458 C CA . VAL B 1 192 ? 3.822 0.817 -16.703 1 87.88 192 VAL B CA 1
ATOM 7459 C C . VAL B 1 192 ? 4.52 0.402 -15.406 1 87.88 192 VAL B C 1
ATOM 7461 O O . VAL B 1 192 ? 4.098 -0.547 -14.742 1 87.88 192 VAL B O 1
ATOM 7464 N N . TYR B 1 193 ? 5.609 1.124 -15.047 1 91.75 193 TYR B N 1
ATOM 7465 C CA . TYR B 1 193 ? 6.238 0.962 -13.742 1 91.75 193 TYR B CA 1
ATOM 7466 C C . TYR B 1 193 ? 5.961 2.168 -12.852 1 91.75 193 TYR B C 1
ATOM 7468 O O . TYR B 1 193 ? 6.035 3.312 -13.305 1 91.75 193 TYR B O 1
ATOM 7476 N N . PRO B 1 194 ? 5.562 1.964 -11.586 1 94 194 PRO B N 1
ATOM 7477 C CA . PRO B 1 194 ? 5.449 3.115 -10.688 1 94 194 PRO B CA 1
ATOM 7478 C C . PRO B 1 194 ? 6.773 3.855 -10.508 1 94 194 PRO B C 1
ATOM 7480 O O . PRO B 1 194 ? 7.844 3.254 -10.641 1 94 194 PRO B O 1
ATOM 7483 N N . GLU B 1 195 ? 6.707 5.102 -10.305 1 93.25 195 GLU B N 1
ATOM 7484 C CA . GLU B 1 195 ? 7.895 5.887 -9.977 1 93.25 195 GLU B CA 1
ATOM 7485 C C . GLU B 1 195 ? 8.25 5.773 -8.5 1 93.25 195 GLU B C 1
ATOM 7487 O O . GLU B 1 195 ? 7.363 5.809 -7.641 1 93.25 195 GLU B O 1
ATOM 7492 N N . LEU B 1 196 ? 9.516 5.598 -8.219 1 94.75 196 LEU B N 1
ATOM 7493 C CA . LEU B 1 196 ? 9.969 5.484 -6.836 1 94.75 196 LEU B CA 1
ATOM 7494 C C . LEU B 1 196 ? 10.352 6.848 -6.273 1 94.75 196 LEU B C 1
ATOM 7496 O O . LEU B 1 196 ? 11.203 7.539 -6.84 1 94.75 196 LEU B O 1
ATOM 7500 N N . PHE B 1 197 ? 9.711 7.25 -5.23 1 93.75 197 PHE B N 1
ATOM 7501 C CA . PHE B 1 197 ? 10.047 8.469 -4.504 1 93.75 197 PHE B CA 1
ATOM 7502 C C . PHE B 1 197 ? 10.82 8.148 -3.234 1 93.75 197 PHE B C 1
ATOM 7504 O O . PHE B 1 197 ? 10.586 7.117 -2.602 1 93.75 197 PHE B O 1
ATOM 7511 N N . GLN B 1 198 ? 11.773 9.023 -2.932 1 93.81 198 GLN B N 1
ATOM 7512 C CA . GLN B 1 198 ? 12.539 8.906 -1.696 1 93.81 198 GLN B CA 1
ATOM 7513 C C . GLN B 1 198 ? 12.391 10.148 -0.826 1 93.81 198 GLN B C 1
ATOM 7515 O O . GLN B 1 198 ? 12.32 11.266 -1.34 1 93.81 198 GLN B O 1
ATOM 7520 N N . LEU B 1 199 ? 12.211 9.977 0.394 1 94.19 199 LEU B N 1
ATOM 7521 C CA . LEU B 1 199 ? 12.055 11.055 1.366 1 94.19 199 LEU B CA 1
ATOM 7522 C C . LEU B 1 199 ? 12.938 10.82 2.588 1 94.19 199 LEU B C 1
ATOM 7524 O O . LEU B 1 199 ? 12.789 9.805 3.277 1 94.19 199 LEU B O 1
ATOM 7528 N N . ARG B 1 200 ? 13.953 11.75 2.748 1 93.75 200 ARG B N 1
ATOM 7529 C CA . ARG B 1 200 ? 14.664 11.727 4.023 1 93.75 200 ARG B CA 1
ATOM 7530 C C . ARG B 1 200 ? 13.742 12.141 5.168 1 93.75 200 ARG B C 1
ATOM 7532 O O . ARG B 1 200 ? 13.172 13.227 5.152 1 93.75 200 ARG B O 1
ATOM 7539 N N . TYR B 1 201 ? 13.516 11.297 6.094 1 94.25 201 TYR B N 1
ATOM 7540 C CA . TYR B 1 201 ? 12.516 11.461 7.137 1 94.25 201 TYR B CA 1
ATOM 7541 C C . TYR B 1 201 ? 13.07 11.07 8.5 1 94.25 201 TYR B C 1
ATOM 7543 O O . TYR B 1 201 ? 13.078 9.883 8.852 1 94.25 201 TYR B O 1
ATOM 7551 N N . PRO B 1 202 ? 13.516 12.047 9.305 1 91.88 202 PRO B N 1
ATOM 7552 C CA . PRO B 1 202 ? 14.094 11.703 10.609 1 91.88 202 PRO B CA 1
ATOM 7553 C C . PRO B 1 202 ? 13.07 11.141 11.586 1 91.88 202 PRO B C 1
ATOM 7555 O O . PRO B 1 202 ? 11.984 11.703 11.742 1 91.88 202 PRO B O 1
ATOM 7558 N N . LYS B 1 203 ? 13.375 10 12.203 1 91.12 203 LYS B N 1
ATOM 7559 C CA . LYS B 1 203 ? 12.562 9.359 13.242 1 91.12 203 LYS B CA 1
ATOM 7560 C C . LYS B 1 203 ? 13.289 9.375 14.586 1 91.12 203 LYS B C 1
ATOM 7562 O O . LYS B 1 203 ? 14.492 9.609 14.648 1 91.12 203 LYS B O 1
ATOM 7567 N N . SER B 1 204 ? 12.656 9.258 15.766 1 82.69 204 SER B N 1
ATOM 7568 C CA . SER B 1 204 ? 13.172 9.492 17.109 1 82.69 204 SER B CA 1
ATOM 7569 C C . SER B 1 204 ? 14.25 8.469 17.469 1 82.69 204 SER B C 1
ATOM 7571 O O . SER B 1 204 ? 15.094 8.727 18.328 1 82.69 204 SER B O 1
ATOM 7573 N N . ILE B 1 205 ? 14.375 7.176 17.203 1 68.38 205 ILE B N 1
ATOM 7574 C CA . ILE B 1 205 ? 15.312 6.164 17.688 1 68.38 205 ILE B CA 1
ATOM 7575 C C . ILE B 1 205 ? 16.734 6.52 17.219 1 68.38 205 ILE B C 1
ATOM 7577 O O . ILE B 1 205 ? 17.703 6.137 17.875 1 68.38 205 ILE B O 1
ATOM 7581 N N . SER B 1 206 ? 16.969 7.098 16.047 1 56.5 206 SER B N 1
ATOM 7582 C CA . SER B 1 206 ? 18.266 7.027 15.391 1 56.5 206 SER B CA 1
ATOM 7583 C C . SER B 1 206 ? 19.219 8.094 15.93 1 56.5 206 SER B C 1
ATOM 7585 O O . SER B 1 206 ? 18.984 9.289 15.734 1 56.5 206 SER B O 1
ATOM 7587 N N . ARG B 1 207 ? 19.672 8.086 17.203 1 51.06 207 ARG B N 1
ATOM 7588 C CA . ARG B 1 207 ? 20.656 9.086 17.625 1 51.06 207 ARG B CA 1
ATOM 7589 C C . ARG B 1 207 ? 21.625 9.406 16.5 1 51.06 207 ARG B C 1
ATOM 7591 O O . ARG B 1 207 ? 22.031 10.555 16.328 1 51.06 207 ARG B O 1
ATOM 7598 N N . ASP B 1 208 ? 22.438 8.406 16.156 1 46.19 208 ASP B N 1
ATOM 7599 C CA . ASP B 1 208 ? 23.531 8.664 15.234 1 46.19 208 ASP B CA 1
ATOM 7600 C C . ASP B 1 208 ? 23.016 9.281 13.93 1 46.19 208 ASP B C 1
ATOM 7602 O O . ASP B 1 208 ? 23.766 9.93 13.203 1 46.19 208 ASP B O 1
ATOM 7606 N N . VAL B 1 209 ? 22.016 8.727 13.5 1 46.12 209 VAL B N 1
ATOM 7607 C CA . VAL B 1 209 ? 21.719 8.969 12.094 1 46.12 209 VAL B CA 1
ATOM 7608 C C . VAL B 1 209 ? 21.234 10.406 11.906 1 46.12 209 VAL B C 1
ATOM 7610 O O . VAL B 1 209 ? 21.469 11.023 10.867 1 46.12 209 VAL B O 1
ATOM 7613 N N . VAL B 1 210 ? 20.406 11.039 12.836 1 50 210 VAL B N 1
ATOM 7614 C CA . VAL B 1 210 ? 19.578 12.117 12.305 1 50 210 VAL B CA 1
ATOM 7615 C C . VAL B 1 210 ? 20.297 13.453 12.484 1 50 210 VAL B C 1
ATOM 7617 O O . VAL B 1 210 ? 19.672 14.516 12.383 1 50 210 VAL B O 1
ATOM 7620 N N . SER B 1 211 ? 21.547 13.383 12.797 1 53.09 211 SER B N 1
ATOM 7621 C CA . SER B 1 211 ? 21.953 14.758 13.086 1 53.09 211 SER B CA 1
ATOM 7622 C C . SER B 1 211 ? 22.062 15.586 11.812 1 53.09 211 SER B C 1
ATOM 7624 O O . SER B 1 211 ? 22.938 15.328 10.984 1 53.09 211 SER B O 1
ATOM 7626 N N . ARG B 1 212 ? 20.984 16.312 11.445 1 53.44 212 ARG B N 1
ATOM 7627 C CA . ARG B 1 212 ? 20.969 17.375 10.445 1 53.44 212 ARG B CA 1
ATOM 7628 C C . ARG B 1 212 ? 22.016 18.438 10.766 1 53.44 212 ARG B C 1
ATOM 7630 O O . ARG B 1 212 ? 22.172 18.828 11.922 1 53.44 212 ARG B O 1
ATOM 7637 N N . ARG B 1 213 ? 22.953 18.578 9.773 1 51.84 213 ARG B N 1
ATOM 7638 C CA . ARG B 1 213 ? 23.906 19.672 9.938 1 51.84 213 ARG B CA 1
ATOM 7639 C C . ARG B 1 213 ? 23.328 20.969 9.398 1 51.84 213 ARG B C 1
ATOM 7641 O O . ARG B 1 213 ? 22.875 21.031 8.25 1 51.84 213 ARG B O 1
ATOM 7648 N N . LEU B 1 214 ? 23.156 21.953 10.336 1 58.72 214 LEU B N 1
ATOM 7649 C CA . LEU B 1 214 ? 22.672 23.281 9.992 1 58.72 214 LEU B CA 1
ATOM 7650 C C . LEU B 1 214 ? 23.828 24.281 9.922 1 58.72 214 LEU B C 1
ATOM 7652 O O . LEU B 1 214 ? 24.734 24.25 10.75 1 58.72 214 LEU B O 1
ATOM 7656 N N . SER B 1 215 ? 23.953 24.969 8.781 1 58.12 215 SER B N 1
ATOM 7657 C CA . SER B 1 215 ? 24.906 26.062 8.672 1 58.12 215 SER B CA 1
ATOM 7658 C C . SER B 1 215 ? 24.219 27.344 8.164 1 58.12 215 SER B C 1
ATOM 7660 O O . SER B 1 215 ? 23.266 27.266 7.387 1 58.12 215 SER B O 1
ATOM 7662 N N . PHE B 1 216 ? 24.594 28.422 8.805 1 59.59 216 PHE B N 1
ATOM 7663 C CA . PHE B 1 216 ? 24.141 29.734 8.359 1 59.59 216 PHE B CA 1
ATOM 7664 C C . PHE B 1 216 ? 25.234 30.438 7.578 1 59.59 216 PHE B C 1
ATOM 7666 O O . PHE B 1 216 ? 26.406 30.375 7.945 1 59.59 216 PHE B O 1
ATOM 7673 N N . HIS B 1 217 ? 24.859 30.922 6.457 1 61.22 217 HIS B N 1
ATOM 7674 C CA . HIS B 1 217 ? 25.797 31.672 5.613 1 61.22 217 HIS B CA 1
ATOM 7675 C C . HIS B 1 217 ? 25.328 33.094 5.398 1 61.22 217 HIS B C 1
ATOM 7677 O O . HIS B 1 217 ? 24.125 33.375 5.316 1 61.22 217 HIS B O 1
ATOM 7683 N N . MET B 1 218 ? 26.391 33.906 5.652 1 49.94 218 MET B N 1
ATOM 7684 C CA . MET B 1 218 ? 26.156 35.312 5.359 1 49.94 218 MET B CA 1
ATOM 7685 C C . MET B 1 218 ? 26.797 35.688 4.039 1 49.94 218 MET B C 1
ATOM 7687 O O . MET B 1 218 ? 28 35.5 3.848 1 49.94 218 MET B O 1
ATOM 7691 N N . TYR B 1 219 ? 26.219 35.969 3.002 1 52.03 219 TYR B N 1
ATOM 7692 C CA . TYR B 1 219 ? 26.75 36.562 1.771 1 52.03 219 TYR B CA 1
ATOM 7693 C C . TYR B 1 219 ? 26.656 38.062 1.784 1 52.03 219 TYR B C 1
ATOM 7695 O O . TYR B 1 219 ? 25.609 38.625 2.117 1 52.03 219 TYR B O 1
ATOM 7703 N N . PRO B 1 220 ? 27.734 38.531 1.408 1 47.28 220 PRO B N 1
ATOM 7704 C CA . PRO B 1 220 ? 29 38.094 0.841 1 47.28 220 PRO B CA 1
ATOM 7705 C C . PRO B 1 220 ? 30 37.656 1.91 1 47.28 220 PRO B C 1
ATOM 7707 O O . PRO B 1 220 ? 31.078 37.156 1.585 1 47.28 220 PRO B O 1
ATOM 7710 N N . SER B 1 221 ? 29.578 37.719 3.148 1 43.91 221 SER B N 1
ATOM 7711 C CA . SER B 1 221 ? 30.516 37.281 4.168 1 43.91 221 SER B CA 1
ATOM 7712 C C . SER B 1 221 ? 30.5 35.75 4.336 1 43.91 221 SER B C 1
ATOM 7714 O O . SER B 1 221 ? 29.469 35.125 4.059 1 43.91 221 SER B O 1
ATOM 7716 N N . ILE B 1 222 ? 31.688 35.062 4.473 1 43.28 222 ILE B N 1
ATOM 7717 C CA . ILE B 1 222 ? 31.812 33.594 4.523 1 43.28 222 ILE B CA 1
ATOM 7718 C C . ILE B 1 222 ? 31.656 33.125 5.965 1 43.28 222 ILE B C 1
ATOM 7720 O O . ILE B 1 222 ? 32.625 33.125 6.73 1 43.28 222 ILE B O 1
ATOM 7724 N N . PHE B 1 223 ? 30.609 33.406 6.746 1 38.88 223 PHE B N 1
ATOM 7725 C CA . PHE B 1 223 ? 30.5 32.875 8.094 1 38.88 223 PHE B CA 1
ATOM 7726 C C . PHE B 1 223 ? 29.469 31.734 8.141 1 38.88 223 PHE B C 1
ATOM 7728 O O . PHE B 1 223 ? 28.438 31.828 7.484 1 38.88 223 PHE B O 1
ATOM 7735 N N . SER B 1 224 ? 29.984 30.484 8.633 1 45.88 224 SER B N 1
ATOM 7736 C CA . SER B 1 224 ? 29.109 29.344 8.852 1 45.88 224 SER B CA 1
ATOM 7737 C C . SER B 1 224 ? 29.109 28.906 10.312 1 45.88 224 SER B C 1
ATOM 7739 O O . SER B 1 224 ? 30.141 28.984 10.984 1 45.88 224 SER B O 1
ATOM 7741 N N . PHE B 1 225 ? 28 29.062 11.172 1 41.31 225 PHE B N 1
ATOM 7742 C CA . PHE B 1 225 ? 27.938 28.422 12.477 1 41.31 225 PHE B CA 1
ATOM 7743 C C . PHE B 1 225 ? 27.156 27.125 12.406 1 41.31 225 PHE B C 1
ATOM 7745 O O . PHE B 1 225 ? 26.078 27.062 11.789 1 41.31 225 PHE B O 1
ATOM 7752 N N . CYS B 1 226 ? 27.875 25.984 12.836 1 42.09 226 CYS B N 1
ATOM 7753 C CA . CYS B 1 226 ? 27.297 24.656 12.82 1 42.09 226 CYS B CA 1
ATOM 7754 C C . CYS B 1 226 ? 26.812 24.25 14.203 1 42.09 226 CYS B C 1
ATOM 7756 O O . CYS B 1 226 ? 27.484 24.516 15.203 1 42.09 226 CYS B O 1
ATOM 7758 N N . HIS B 1 227 ? 25.469 24.25 14.633 1 46.06 227 HIS B N 1
ATOM 7759 C CA . HIS B 1 227 ? 25.016 23.656 15.883 1 46.06 227 HIS B CA 1
ATOM 7760 C C . HIS B 1 227 ? 24.453 22.25 15.656 1 46.06 227 HIS B C 1
ATOM 7762 O O . HIS B 1 227 ? 23.734 22.031 14.68 1 46.06 227 HIS B O 1
ATOM 7768 N N . ARG B 1 228 ? 25.047 21.25 16.438 1 53.91 228 ARG B N 1
ATOM 7769 C CA . ARG B 1 228 ? 24.578 19.859 16.422 1 53.91 228 ARG B CA 1
ATOM 7770 C C . ARG B 1 228 ? 23.484 19.625 17.453 1 53.91 228 ARG B C 1
ATOM 7772 O O . ARG B 1 228 ? 23.516 20.219 18.547 1 53.91 228 ARG B O 1
ATOM 7779 N N . ASP B 1 229 ? 22.328 19.078 17.156 1 64.44 229 ASP B N 1
ATOM 7780 C CA . ASP B 1 229 ? 21.266 18.5 17.938 1 64.44 229 ASP B CA 1
ATOM 7781 C C . ASP B 1 229 ? 20.297 19.562 18.453 1 64.44 229 ASP B C 1
ATOM 7783 O O . ASP B 1 229 ? 19.875 19.531 19.609 1 64.44 229 ASP B O 1
ATOM 7787 N N . HIS B 1 230 ? 20.375 20.797 17.734 1 83.38 230 HIS B N 1
ATOM 7788 C CA . HIS B 1 230 ? 19.375 21.812 18.031 1 83.38 230 HIS B CA 1
ATOM 7789 C C . HIS B 1 230 ? 18.594 22.219 16.781 1 83.38 230 HIS B C 1
ATOM 7791 O O . HIS B 1 230 ? 19.094 22.031 15.664 1 83.38 230 HIS B O 1
ATOM 7797 N N . TYR B 1 231 ? 17.438 22.719 16.984 1 89 231 TYR B N 1
ATOM 7798 C CA . TYR B 1 231 ? 16.656 23.375 15.938 1 89 231 TYR B CA 1
ATOM 7799 C C . TYR B 1 231 ? 16.812 24.891 16 1 89 231 TYR B C 1
ATOM 7801 O O . TYR B 1 231 ? 17.234 25.422 17.031 1 89 231 TYR B O 1
ATOM 7809 N N . PHE B 1 232 ? 16.609 25.578 14.914 1 90.12 232 PHE B N 1
ATOM 7810 C CA . PHE B 1 232 ? 16.344 27.016 14.922 1 90.12 232 PHE B CA 1
ATOM 7811 C C . PHE B 1 232 ? 14.922 27.297 14.461 1 90.12 232 PHE B C 1
ATOM 7813 O O . PHE B 1 232 ? 14.445 26.703 13.492 1 90.12 232 PHE B O 1
ATOM 7820 N N . THR B 1 233 ? 14.266 28.141 15.164 1 91.62 233 THR B N 1
ATOM 7821 C CA . THR B 1 233 ? 12.844 28.312 14.883 1 91.62 233 THR B CA 1
ATOM 7822 C C . THR B 1 233 ? 12.594 29.656 14.203 1 91.62 233 THR B C 1
ATOM 7824 O O . THR B 1 233 ? 11.547 29.844 13.578 1 91.62 233 THR B O 1
ATOM 7827 N N . SER B 1 234 ? 13.547 30.594 14.359 1 92.25 234 SER B N 1
ATOM 7828 C CA . SER B 1 234 ? 13.344 31.906 13.758 1 92.25 234 SER B CA 1
ATOM 7829 C C . SER B 1 234 ? 14.68 32.594 13.492 1 92.25 234 SER B C 1
ATOM 7831 O O . SER B 1 234 ? 15.617 32.469 14.281 1 92.25 234 SER B O 1
ATOM 7833 N N . VAL B 1 235 ? 14.781 33.219 12.414 1 91.12 235 VAL B N 1
ATOM 7834 C CA . VAL B 1 235 ? 15.859 34.125 12.055 1 91.12 235 VAL B CA 1
ATOM 7835 C C . VAL B 1 235 ? 15.266 35.469 11.602 1 91.12 235 VAL B C 1
ATOM 7837 O O . VAL B 1 235 ? 14.438 35.5 10.68 1 91.12 235 VAL B O 1
ATOM 7840 N N . GLN B 1 236 ? 15.641 36.5 12.305 1 92.5 236 GLN B N 1
ATOM 7841 C CA . GLN B 1 236 ? 15.109 37.812 11.977 1 92.5 236 GLN B CA 1
ATOM 7842 C C . GLN B 1 236 ? 16.188 38.875 12.094 1 92.5 236 GLN B C 1
ATOM 7844 O O . GLN B 1 236 ? 17 38.844 13.016 1 92.5 236 GLN B O 1
ATOM 7849 N N . TRP B 1 237 ? 16.188 39.812 11.18 1 91.25 237 TRP B N 1
ATOM 7850 C CA . TRP B 1 237 ? 17.109 40.938 11.266 1 91.25 237 TRP B CA 1
ATOM 7851 C C . TRP B 1 237 ? 16.594 41.969 12.266 1 91.25 237 TRP B C 1
ATOM 7853 O O . TRP B 1 237 ? 15.414 42.344 12.242 1 91.25 237 TRP B O 1
ATOM 7863 N N . ILE B 1 238 ? 17.469 42.406 13.156 1 90.25 238 ILE B N 1
ATOM 7864 C CA . ILE B 1 238 ? 17.172 43.469 14.102 1 90.25 238 ILE B CA 1
ATOM 7865 C C . ILE B 1 238 ? 17.344 44.812 13.422 1 90.25 238 ILE B C 1
ATOM 7867 O O . ILE B 1 238 ? 16.5 45.719 13.586 1 90.25 238 ILE B O 1
ATOM 7871 N N . ASP B 1 239 ? 18.359 44.938 12.781 1 88.75 239 ASP B N 1
ATOM 7872 C CA . ASP B 1 239 ? 18.703 46.062 11.922 1 88.75 239 ASP B CA 1
ATOM 7873 C C . ASP B 1 239 ? 19.594 45.625 10.766 1 88.75 239 ASP B C 1
ATOM 7875 O O . ASP B 1 239 ? 19.594 44.438 10.391 1 88.75 239 ASP B O 1
ATOM 7879 N N . ASN B 1 240 ? 20.266 46.594 10.156 1 87.19 240 ASN B N 1
ATOM 7880 C CA . ASN B 1 240 ? 21.047 46.281 8.961 1 87.19 240 ASN B CA 1
ATOM 7881 C C . ASN B 1 240 ? 22.328 45.531 9.32 1 87.19 240 ASN B C 1
ATOM 7883 O O . ASN B 1 240 ? 22.984 44.969 8.438 1 87.19 240 ASN B O 1
ATOM 7887 N N . GLN B 1 241 ? 22.578 45.375 10.625 1 84.81 241 GLN B N 1
ATOM 7888 C CA . GLN B 1 241 ? 23.891 44.844 10.992 1 84.81 241 GLN B CA 1
ATOM 7889 C C . GLN B 1 241 ? 23.766 43.812 12.102 1 84.81 241 GLN B C 1
ATOM 7891 O O . GLN B 1 241 ? 24.766 43.344 12.641 1 84.81 241 GLN B O 1
ATOM 7896 N N . SER B 1 242 ? 22.641 43.5 12.438 1 87.06 242 SER B N 1
ATOM 7897 C CA . SER B 1 242 ? 22.469 42.5 13.492 1 87.06 242 SER B CA 1
ATOM 7898 C C . SER B 1 242 ? 21.281 41.594 13.219 1 87.06 242 SER B C 1
ATOM 7900 O O . SER B 1 242 ? 20.297 42.031 12.594 1 87.06 242 SER B O 1
ATOM 7902 N N . LEU B 1 243 ? 21.438 40.375 13.727 1 89.19 243 LEU B N 1
ATOM 7903 C CA . LEU B 1 243 ? 20.422 39.344 13.508 1 89.19 243 LEU B CA 1
ATOM 7904 C C . LEU B 1 243 ? 20.031 38.688 14.828 1 89.19 243 LEU B C 1
ATOM 7906 O O . LEU B 1 243 ? 20.875 38.5 15.711 1 89.19 243 LEU B O 1
ATOM 7910 N N . ALA B 1 244 ? 18.75 38.375 14.93 1 89.5 244 ALA B N 1
ATOM 7911 C CA . ALA B 1 244 ? 18.266 37.562 16.031 1 89.5 244 ALA B CA 1
ATOM 7912 C C . ALA B 1 244 ? 17.969 36.125 15.578 1 89.5 244 ALA B C 1
ATOM 7914 O O . ALA B 1 244 ? 17.375 35.906 14.516 1 89.5 244 ALA B O 1
ATOM 7915 N N . VAL B 1 245 ? 18.469 35.125 16.344 1 88.25 245 VAL B N 1
ATOM 7916 C CA . VAL B 1 245 ? 18.188 33.719 16.062 1 88.25 245 VAL B CA 1
ATOM 7917 C C . VAL B 1 245 ? 17.625 33.062 17.312 1 88.25 245 VAL B C 1
ATOM 7919 O O . VAL B 1 245 ? 18.156 33.219 18.422 1 88.25 245 VAL B O 1
ATOM 7922 N N . ILE B 1 246 ? 16.516 32.406 17.188 1 90.38 246 ILE B N 1
ATOM 7923 C CA . ILE B 1 246 ? 15.945 31.609 18.266 1 90.38 246 ILE B CA 1
ATOM 7924 C C . ILE B 1 246 ? 16.312 30.141 18.078 1 90.38 246 ILE B C 1
ATOM 7926 O O . ILE B 1 246 ? 15.992 29.547 17.047 1 90.38 246 ILE B O 1
ATOM 7930 N N . TRP B 1 247 ? 16.953 29.594 19.031 1 88.44 247 TRP B N 1
ATOM 7931 C CA . TRP B 1 247 ? 17.344 28.188 19.031 1 88.44 247 TRP B CA 1
ATOM 7932 C C . TRP B 1 247 ? 16.438 27.359 19.938 1 88.44 247 TRP B C 1
ATOM 7934 O O . TRP B 1 247 ? 15.867 27.891 20.891 1 88.44 247 TRP B O 1
ATOM 7944 N N . LEU B 1 248 ? 16.266 26.156 19.562 1 90.62 248 LEU B N 1
ATOM 7945 C CA . LEU B 1 248 ? 15.414 25.219 20.297 1 90.62 248 LEU B CA 1
ATOM 7946 C C . LEU B 1 248 ? 16.094 23.859 20.438 1 90.62 248 LEU B C 1
ATOM 7948 O O . LEU B 1 248 ? 16.609 23.312 19.469 1 90.62 248 LEU B O 1
ATOM 7952 N N . ALA B 1 249 ? 16.141 23.422 21.672 1 86.75 249 ALA B N 1
ATOM 7953 C CA . ALA B 1 249 ? 16.703 22.094 21.922 1 86.75 249 ALA B CA 1
ATOM 7954 C C . ALA B 1 249 ? 15.938 21.031 21.141 1 86.75 249 ALA B C 1
ATOM 7956 O O . ALA B 1 249 ? 14.75 21.203 20.844 1 86.75 249 ALA B O 1
ATOM 7957 N N . ARG B 1 250 ? 16.594 19.953 20.859 1 86 250 ARG B N 1
ATOM 7958 C CA . ARG B 1 250 ? 15.945 18.859 20.141 1 86 250 ARG B CA 1
ATOM 7959 C C . ARG B 1 250 ? 14.711 18.359 20.891 1 86 250 ARG B C 1
ATOM 7961 O O . ARG B 1 250 ? 13.688 18.062 20.281 1 86 250 ARG B O 1
ATOM 7968 N N . SER B 1 251 ? 14.82 18.297 22.25 1 88.06 251 SER B N 1
ATOM 7969 C CA . SER B 1 251 ? 13.695 17.891 23.078 1 88.06 251 SER B CA 1
ATOM 7970 C C . SER B 1 251 ? 12.609 18.953 23.125 1 88.06 251 SER B C 1
ATOM 7972 O O . SER B 1 251 ? 11.492 18.688 23.578 1 88.06 251 SER B O 1
ATOM 7974 N N . GLN B 1 252 ? 12.984 20.188 22.719 1 91.75 252 GLN B N 1
ATOM 7975 C CA . GLN B 1 252 ? 12.109 21.359 22.625 1 91.75 252 GLN B CA 1
ATOM 7976 C C . GLN B 1 252 ? 11.57 21.766 23.984 1 91.75 252 GLN B C 1
ATOM 7978 O O . GLN B 1 252 ? 10.414 22.188 24.109 1 91.75 252 GLN B O 1
ATOM 7983 N N . ASN B 1 253 ? 12.352 21.484 25.062 1 91.31 253 ASN B N 1
ATOM 7984 C CA . ASN B 1 253 ? 12.008 21.922 26.406 1 91.31 253 ASN B CA 1
ATOM 7985 C C . ASN B 1 253 ? 12.953 23.016 26.906 1 91.31 253 ASN B C 1
ATOM 7987 O O . ASN B 1 253 ? 13.055 23.25 28.109 1 91.31 253 ASN B O 1
ATOM 7991 N N . PHE B 1 254 ? 13.688 23.547 25.953 1 89.38 254 PHE B N 1
ATOM 7992 C CA . PHE B 1 254 ? 14.617 24.641 26.234 1 89.38 254 PHE B CA 1
ATOM 7993 C C . PHE B 1 254 ? 14.883 25.469 25 1 89.38 254 PHE B C 1
ATOM 7995 O O . PHE B 1 254 ? 15.109 24.938 23.906 1 89.38 254 PHE B O 1
ATOM 8002 N N . SER B 1 255 ? 14.781 26.797 25.141 1 90.38 255 SER B N 1
ATOM 8003 C CA . SER B 1 255 ? 14.992 27.703 24.016 1 90.38 255 SER B CA 1
ATOM 8004 C C . SER B 1 255 ? 15.898 28.859 24.391 1 90.38 255 SER B C 1
ATOM 8006 O O . SER B 1 255 ? 15.93 29.281 25.547 1 90.38 255 SER B O 1
ATOM 8008 N N . VAL B 1 256 ? 16.688 29.266 23.422 1 87.5 256 VAL B N 1
ATOM 8009 C CA . VAL B 1 256 ? 17.578 30.406 23.609 1 87.5 256 VAL B CA 1
ATOM 8010 C C . VAL B 1 256 ? 17.359 31.422 22.484 1 87.5 256 VAL B C 1
ATOM 8012 O O . VAL B 1 256 ? 17.234 31.047 21.312 1 87.5 256 VAL B O 1
ATOM 8015 N N . VAL B 1 257 ? 17.25 32.656 22.859 1 87.5 257 VAL B N 1
ATOM 8016 C CA . VAL B 1 257 ? 17.234 33.75 21.906 1 87.5 257 VAL B CA 1
ATOM 8017 C C . VAL B 1 257 ? 18.625 34.406 21.844 1 87.5 257 VAL B C 1
ATOM 8019 O O . VAL B 1 257 ? 19.172 34.781 22.891 1 87.5 257 VAL B O 1
ATOM 8022 N N . THR B 1 258 ? 19.125 34.531 20.641 1 85.56 258 THR B N 1
ATOM 8023 C CA . THR B 1 258 ? 20.469 35.094 20.5 1 85.56 258 THR B CA 1
ATOM 8024 C C . THR B 1 258 ? 20.438 36.312 19.594 1 85.56 258 THR B C 1
ATOM 8026 O O . THR B 1 258 ? 19.547 36.469 18.766 1 85.56 258 THR B O 1
ATOM 8029 N N . GLN B 1 259 ? 21.359 37.188 19.844 1 87.31 259 GLN B N 1
ATOM 8030 C CA . GLN B 1 259 ? 21.656 38.312 18.969 1 87.31 259 GLN B CA 1
ATOM 8031 C C . GLN B 1 259 ? 23.047 38.156 18.359 1 87.31 259 GLN B C 1
ATOM 8033 O O . GLN B 1 259 ? 24.031 37.969 19.078 1 87.31 259 GLN B O 1
ATOM 8038 N N . CYS B 1 260 ? 23.078 38.188 17.078 1 84.31 260 CYS B N 1
ATOM 8039 C CA . CYS B 1 260 ? 24.344 38.062 16.344 1 84.31 260 CYS B CA 1
ATOM 8040 C C . CYS B 1 260 ? 24.688 39.375 15.648 1 84.31 260 CYS B C 1
ATOM 8042 O O . CYS B 1 260 ? 23.844 39.969 14.961 1 84.31 260 CYS B O 1
ATOM 8044 N N . ALA B 1 261 ? 25.875 39.812 15.883 1 83.12 261 ALA B N 1
ATOM 8045 C CA . ALA B 1 261 ? 26.281 41.062 15.289 1 83.12 261 ALA B CA 1
ATOM 8046 C C . ALA B 1 261 ? 27.797 41.156 15.117 1 83.12 261 ALA B C 1
ATOM 8048 O O . ALA B 1 261 ? 28.516 40.188 15.461 1 83.12 261 ALA B O 1
ATOM 8049 N N . GLY B 1 262 ? 28.234 42.25 14.523 1 74 262 GLY B N 1
ATOM 8050 C CA . GLY B 1 262 ? 29.656 42.531 14.344 1 74 262 GLY B CA 1
ATOM 8051 C C . GLY B 1 262 ? 30.219 41.938 13.07 1 74 262 GLY B C 1
ATOM 8052 O O . GLY B 1 262 ? 29.484 41.344 12.266 1 74 262 GLY B O 1
ATOM 8053 N N . GLU B 1 263 ? 31.531 42.062 12.914 1 68.25 263 GLU B N 1
ATOM 8054 C CA . GLU B 1 263 ? 32.219 41.625 11.703 1 68.25 263 GLU B CA 1
ATOM 8055 C C . GLU B 1 263 ? 32.25 40.094 11.602 1 68.25 263 GLU B C 1
ATOM 8057 O O . GLU B 1 263 ? 32.156 39.531 10.5 1 68.25 263 GLU B O 1
ATOM 8062 N N . LEU B 1 264 ? 32.25 39.531 12.742 1 71.38 264 LEU B N 1
ATOM 8063 C CA . LEU B 1 264 ? 32.344 38.094 12.742 1 71.38 264 LEU B CA 1
ATOM 8064 C C . LEU B 1 264 ? 31.016 37.438 13.062 1 71.38 264 LEU B C 1
ATOM 8066 O O . LEU B 1 264 ? 30.906 36.219 13.125 1 71.38 264 LEU B O 1
ATOM 8070 N N . TRP B 1 265 ? 29.922 38.25 13.266 1 79.31 265 TRP B N 1
ATOM 8071 C CA . TRP B 1 265 ? 28.562 37.781 13.531 1 79.31 265 TRP B CA 1
ATOM 8072 C C . TRP B 1 265 ? 28.531 36.875 14.742 1 79.31 265 TRP B C 1
ATOM 8074 O O . TRP B 1 265 ? 27.891 35.812 14.703 1 79.31 265 TRP B O 1
ATOM 8084 N N . TYR B 1 266 ? 29.297 37.219 15.734 1 79 266 TYR B N 1
ATOM 8085 C CA . TYR B 1 266 ? 29.25 36.5 17 1 79 266 TYR B CA 1
ATOM 8086 C C . TYR B 1 266 ? 27.891 36.656 17.672 1 79 266 TYR B C 1
ATOM 8088 O O . TYR B 1 266 ? 27.297 37.719 17.656 1 79 266 TYR B O 1
ATOM 8096 N N . CYS B 1 267 ? 27.359 35.562 18.125 1 82.62 267 CYS B N 1
ATOM 8097 C CA . CYS B 1 267 ? 26.031 35.562 18.719 1 82.62 267 CYS B CA 1
ATOM 8098 C C . CYS B 1 267 ? 26.125 35.531 20.234 1 82.62 267 CYS B C 1
ATOM 8100 O O . CYS B 1 267 ? 26.922 34.812 20.812 1 82.62 267 CYS B O 1
ATOM 8102 N N . VAL B 1 268 ? 25.375 36.312 20.859 1 82.81 268 VAL B N 1
ATOM 8103 C CA . VAL B 1 268 ? 25.281 36.344 22.328 1 82.81 268 VAL B CA 1
ATOM 8104 C C . VAL B 1 268 ? 23.859 35.969 22.75 1 82.81 268 VAL B C 1
ATOM 8106 O O . VAL B 1 268 ? 22.891 36.344 22.094 1 82.81 268 VAL B O 1
ATOM 8109 N N . VAL B 1 269 ? 23.734 35.25 23.891 1 84.56 269 VAL B N 1
ATOM 8110 C CA . VAL B 1 269 ? 22.438 34.844 24.422 1 84.56 269 VAL B CA 1
ATOM 8111 C C . VAL B 1 269 ? 21.766 36.062 25.094 1 84.56 269 VAL B C 1
ATOM 8113 O O . VAL B 1 269 ? 22.359 36.719 25.953 1 84.56 269 VAL B O 1
ATOM 8116 N N . VAL B 1 270 ? 20.562 36.312 24.688 1 82.5 270 VAL B N 1
ATOM 8117 C CA . VAL B 1 270 ? 19.844 37.438 25.25 1 82.5 270 VAL B CA 1
ATOM 8118 C C . VAL B 1 270 ? 18.734 36.969 26.172 1 82.5 270 VAL B C 1
ATOM 8120 O O . VAL B 1 270 ? 18.281 37.719 27.047 1 82.5 270 VAL B O 1
ATOM 8123 N N . TYR B 1 271 ? 18.234 35.812 25.906 1 84.69 271 TYR B N 1
ATOM 8124 C CA . TYR B 1 271 ? 17.141 35.281 26.688 1 84.69 271 TYR B CA 1
ATOM 8125 C C . TYR B 1 271 ? 17.125 33.75 26.641 1 84.69 271 TYR B C 1
ATOM 8127 O O . TYR B 1 271 ? 17.5 33.156 25.625 1 84.69 271 TYR B O 1
ATOM 8135 N N . GLU B 1 272 ? 16.797 33.156 27.797 1 86.31 272 GLU B N 1
ATOM 8136 C CA . GLU B 1 272 ? 16.625 31.703 27.891 1 86.31 272 GLU B CA 1
ATOM 8137 C C . GLU B 1 272 ? 15.258 31.344 28.453 1 86.31 272 GLU B C 1
ATOM 8139 O O . GLU B 1 272 ? 14.75 32.031 29.344 1 86.31 272 GLU B O 1
ATOM 8144 N N . GLN B 1 273 ? 14.648 30.312 27.859 1 87.44 273 GLN B N 1
ATOM 8145 C CA . GLN B 1 273 ? 13.328 29.891 28.312 1 87.44 273 GLN B CA 1
ATOM 8146 C C . GLN B 1 273 ? 13.273 28.391 28.547 1 87.44 273 GLN B C 1
ATOM 8148 O O . GLN B 1 273 ? 13.688 27.609 27.688 1 87.44 273 GLN B O 1
ATOM 8153 N N . SER B 1 274 ? 12.836 27.922 29.719 1 87.31 274 SER B N 1
ATOM 8154 C CA . SER B 1 274 ? 12.484 26.547 30.047 1 87.31 274 SER B CA 1
ATOM 8155 C C . SER B 1 274 ? 10.984 26.422 30.297 1 87.31 274 SER B C 1
ATOM 8157 O O . SER B 1 274 ? 10.289 27.406 30.516 1 87.31 274 SER B O 1
ATOM 8159 N N . PRO B 1 275 ? 10.516 25.203 30.188 1 83.06 275 PRO B N 1
ATOM 8160 C CA . PRO B 1 275 ? 9.086 25.078 30.453 1 83.06 275 PRO B CA 1
ATOM 8161 C C . PRO B 1 275 ? 8.703 25.469 31.875 1 83.06 275 PRO B C 1
ATOM 8163 O O . PRO B 1 275 ? 9.531 25.344 32.781 1 83.06 275 PRO B O 1
ATOM 8166 N N . PRO B 1 276 ? 7.535 26.047 31.984 1 71 276 PRO B N 1
ATOM 8167 C CA . PRO B 1 276 ? 7.105 26.5 33.312 1 71 276 PRO B CA 1
ATOM 8168 C C . PRO B 1 276 ? 7.117 25.391 34.344 1 71 276 PRO B C 1
ATOM 8170 O O . PRO B 1 276 ? 7.441 25.641 35.531 1 71 276 PRO B O 1
ATOM 8173 N N . SER B 1 277 ? 6.508 24.281 33.844 1 69.12 277 SER B N 1
ATOM 8174 C CA . SER B 1 277 ? 6.613 23.125 34.719 1 69.12 277 SER B CA 1
ATOM 8175 C C . SER B 1 277 ? 7.633 22.125 34.188 1 69.12 277 SER B C 1
ATOM 8177 O O . SER B 1 277 ? 7.988 22.156 33 1 69.12 277 SER B O 1
ATOM 8179 N N . ARG B 1 278 ? 8.406 21.5 35.062 1 68.12 278 ARG B N 1
ATOM 8180 C CA . ARG B 1 278 ? 9.43 20.547 34.656 1 68.12 278 ARG B CA 1
ATOM 8181 C C . ARG B 1 278 ? 8.852 19.484 33.719 1 68.12 278 ARG B C 1
ATOM 8183 O O . ARG B 1 278 ? 9.594 18.672 33.156 1 68.12 278 ARG B O 1
ATOM 8190 N N . LYS B 1 279 ? 7.594 19.625 33.438 1 85.38 279 LYS B N 1
ATOM 8191 C CA . LYS B 1 279 ? 6.934 18.641 32.594 1 85.38 279 LYS B CA 1
ATOM 8192 C C . LYS B 1 279 ? 6.238 19.312 31.406 1 85.38 279 LYS B C 1
ATOM 8194 O O . LYS B 1 279 ? 5.078 19.719 31.516 1 85.38 279 LYS B O 1
ATOM 8199 N N . GLY B 1 280 ? 6.949 19.672 30.344 1 92.44 280 GLY B N 1
ATOM 8200 C CA . GLY B 1 280 ? 6.332 20.25 29.172 1 92.44 280 GLY B CA 1
ATOM 8201 C C . GLY B 1 280 ? 7.336 20.688 28.125 1 92.44 280 GLY B C 1
ATOM 8202 O O . GLY B 1 280 ? 8.461 20.188 28.094 1 92.44 280 GLY B O 1
ATOM 8203 N N . TRP B 1 281 ? 6.887 21.516 27.203 1 93.94 281 TRP B N 1
ATOM 8204 C CA . TRP B 1 281 ? 7.699 22.031 26.109 1 93.94 281 TRP B CA 1
ATOM 8205 C C . TRP B 1 281 ? 7.633 23.562 26.047 1 93.94 281 TRP B C 1
ATOM 8207 O O . TRP B 1 281 ? 6.871 24.188 26.781 1 93.94 281 TRP B O 1
ATOM 8217 N N . VAL B 1 282 ? 8.555 24.125 25.25 1 91.81 282 VAL B N 1
ATOM 8218 C CA . VAL B 1 282 ? 8.578 25.578 25.109 1 91.81 282 VAL B CA 1
ATOM 8219 C C . VAL B 1 282 ? 8.117 25.969 23.703 1 91.81 282 VAL B C 1
ATOM 8221 O O . VAL B 1 282 ? 8.297 25.188 22.75 1 91.81 282 VAL B O 1
ATOM 8224 N N . ASP B 1 283 ? 7.453 27.031 23.578 1 86.81 283 ASP B N 1
ATOM 8225 C CA . ASP B 1 283 ? 6.953 27.516 22.281 1 86.81 283 ASP B CA 1
ATOM 8226 C C . ASP B 1 283 ? 7.445 28.938 22 1 86.81 283 ASP B C 1
ATOM 8228 O O . ASP B 1 283 ? 6.652 29.828 21.688 1 86.81 283 ASP B O 1
ATOM 8232 N N . VAL B 1 284 ? 8.727 29.125 22.094 1 84.06 284 VAL B N 1
ATOM 8233 C CA . VAL B 1 284 ? 9.281 30.422 21.734 1 84.06 284 VAL B CA 1
ATOM 8234 C C . VAL B 1 284 ? 9.5 30.484 20.219 1 84.06 284 VAL B C 1
ATOM 8236 O O . VAL B 1 284 ? 10.352 29.781 19.672 1 84.06 284 VAL B O 1
ATOM 8239 N N . ARG B 1 285 ? 8.617 31.188 19.625 1 82.69 285 ARG B N 1
ATOM 8240 C CA . ARG B 1 285 ? 8.711 31.375 18.172 1 82.69 285 ARG B CA 1
ATOM 8241 C C . ARG B 1 285 ? 8.57 32.844 17.797 1 82.69 285 ARG B C 1
ATOM 8243 O O . ARG B 1 285 ? 8.211 33.656 18.625 1 82.69 285 ARG B O 1
ATOM 8250 N N . GLY B 1 286 ? 9.195 33.219 16.672 1 78.56 286 GLY B N 1
ATOM 8251 C CA . GLY B 1 286 ? 8.93 34.562 16.156 1 78.56 286 GLY B CA 1
ATOM 8252 C C . GLY B 1 286 ? 7.48 34.781 15.773 1 78.56 286 GLY B C 1
ATOM 8253 O O . GLY B 1 286 ? 6.641 33.906 15.984 1 78.56 286 GLY B O 1
ATOM 8254 N N . PRO B 1 287 ? 7.121 35.875 15.477 1 85.5 287 PRO B N 1
ATOM 8255 C CA . PRO B 1 287 ? 8.039 36.969 15.234 1 85.5 287 PRO B CA 1
ATOM 8256 C C . PRO B 1 287 ? 8.367 37.75 16.516 1 85.5 287 PRO B C 1
ATOM 8258 O O . PRO B 1 287 ? 7.547 37.844 17.422 1 85.5 287 PRO B O 1
ATOM 8261 N N . ILE B 1 288 ? 9.547 38.281 16.5 1 91.88 288 ILE B N 1
ATOM 8262 C CA . ILE B 1 288 ? 9.977 39.25 17.516 1 91.88 288 ILE B CA 1
ATOM 8263 C C . ILE B 1 288 ? 9.891 40.656 16.969 1 91.88 288 ILE B C 1
ATOM 8265 O O . ILE B 1 288 ? 10.281 40.906 15.82 1 91.88 288 ILE B O 1
ATOM 8269 N N . PHE B 1 289 ? 9.344 41.5 17.734 1 94.12 289 PHE B N 1
ATOM 8270 C CA . PHE B 1 289 ? 9.328 42.906 17.344 1 94.12 289 PHE B CA 1
ATOM 8271 C C . PHE B 1 289 ? 10.336 43.719 18.156 1 94.12 289 PHE B C 1
ATOM 8273 O O . PHE B 1 289 ? 10.5 43.5 19.359 1 94.12 289 PHE B O 1
ATOM 8280 N N . PHE B 1 290 ? 11.047 44.656 17.484 1 92.06 290 PHE B N 1
ATOM 8281 C CA . PHE B 1 290 ? 12.164 45.375 18.109 1 92.06 290 PHE B CA 1
ATOM 8282 C C . PHE B 1 290 ? 11.844 46.844 18.297 1 92.06 290 PHE B C 1
ATOM 8284 O O . PHE B 1 290 ? 11.281 47.469 17.391 1 92.06 290 PHE B O 1
ATOM 8291 N N . GLY B 1 291 ? 12.141 47.281 19.5 1 89.75 291 GLY B N 1
ATOM 8292 C CA . GLY B 1 291 ? 11.984 48.688 19.812 1 89.75 291 GLY B CA 1
ATOM 8293 C C . GLY B 1 291 ? 13.273 49.344 20.25 1 89.75 291 GLY B C 1
ATOM 8294 O O . GLY B 1 291 ? 14.234 48.656 20.609 1 89.75 291 GLY B O 1
ATOM 8295 N N . GLN B 1 292 ? 13.297 50.688 20.109 1 84 292 GLN B N 1
ATOM 8296 C CA . GLN B 1 292 ? 14.414 51.531 20.562 1 84 292 GLN B CA 1
ATOM 8297 C C . GLN B 1 292 ? 15.734 51.062 19.953 1 84 292 GLN B C 1
ATOM 8299 O O . GLN B 1 292 ? 16.688 50.75 20.688 1 84 292 GLN B O 1
ATOM 8304 N N . GLY B 1 293 ? 15.797 50.969 18.766 1 79.56 293 GLY B N 1
ATOM 8305 C CA . GLY B 1 293 ? 17 50.594 18.047 1 79.56 293 GLY B CA 1
ATOM 8306 C C . GLY B 1 293 ? 17.453 49.156 18.328 1 79.56 293 GLY B C 1
ATOM 8307 O O . GLY B 1 293 ? 18.641 48.875 18.375 1 79.56 293 GLY B O 1
ATOM 8308 N N . GLY B 1 294 ? 16.484 48.312 18.75 1 83.5 294 GLY B N 1
ATOM 8309 C CA . GLY B 1 294 ? 16.812 46.906 18.969 1 83.5 294 GLY B CA 1
ATOM 8310 C C . GLY B 1 294 ? 17.109 46.594 20.422 1 83.5 294 GLY B C 1
ATOM 8311 O O . GLY B 1 294 ? 17.375 45.438 20.766 1 83.5 294 GLY B O 1
ATOM 8312 N N . LYS B 1 295 ? 17 47.469 21.281 1 86.38 295 LYS B N 1
ATOM 8313 C CA . LYS B 1 295 ? 17.266 47.25 22.703 1 86.38 295 LYS B CA 1
ATOM 8314 C C . LYS B 1 295 ? 16.109 46.531 23.375 1 86.38 295 LYS B C 1
ATOM 8316 O O . LYS B 1 295 ? 16.312 45.75 24.312 1 86.38 295 LYS B O 1
ATOM 8321 N N . ASN B 1 296 ? 14.953 46.875 22.922 1 91.56 296 ASN B N 1
ATOM 8322 C CA . ASN B 1 296 ? 13.766 46.219 23.453 1 91.56 296 ASN B CA 1
ATOM 8323 C C . ASN B 1 296 ? 13.227 45.156 22.484 1 91.56 296 ASN B C 1
ATOM 8325 O O . ASN B 1 296 ? 13.125 45.438 21.281 1 91.56 296 ASN B O 1
ATOM 8329 N N . TRP B 1 297 ? 12.953 44.031 23.062 1 92.44 297 TRP B N 1
ATOM 8330 C CA . TRP B 1 297 ? 12.367 42.938 22.297 1 92.44 297 TRP B CA 1
ATOM 8331 C C . TRP B 1 297 ? 10.969 42.625 22.812 1 92.44 297 TRP B C 1
ATOM 8333 O O . TRP B 1 297 ? 10.781 42.312 23.984 1 92.44 297 TRP B O 1
ATOM 8343 N N . TYR B 1 298 ? 9.977 42.656 21.938 1 93.81 298 TYR B N 1
ATOM 8344 C CA . TYR B 1 298 ? 8.602 42.312 22.281 1 93.81 298 TYR B CA 1
ATOM 8345 C C . TYR B 1 298 ? 8.25 40.938 21.75 1 93.81 298 TYR B C 1
ATOM 8347 O O . TYR B 1 298 ? 8.305 40.688 20.547 1 93.81 298 TYR B O 1
ATOM 8355 N N . LEU B 1 299 ? 7.898 40 22.594 1 92.25 299 LEU B N 1
ATOM 8356 C CA . LEU B 1 299 ? 7.562 38.625 22.219 1 92.25 299 LEU B CA 1
ATOM 8357 C C . LEU B 1 299 ? 6.551 38.031 23.188 1 92.25 299 LEU B C 1
ATOM 8359 O O . LEU B 1 299 ? 6.172 38.688 24.172 1 92.25 299 LEU B O 1
ATOM 8363 N N . ARG B 1 300 ? 6.074 36.938 22.875 1 92.75 300 ARG B N 1
ATOM 8364 C CA . ARG B 1 300 ? 5.113 36.188 23.688 1 92.75 300 ARG B CA 1
ATOM 8365 C C . ARG B 1 300 ? 5.824 35.219 24.609 1 92.75 300 ARG B C 1
ATOM 8367 O O . ARG B 1 300 ? 6.586 34.344 24.141 1 92.75 300 ARG B O 1
ATOM 8374 N N . LEU B 1 301 ? 5.609 35.281 25.953 1 92 301 LEU B N 1
ATOM 8375 C CA . LEU B 1 301 ? 6.227 34.406 26.938 1 92 301 LEU B CA 1
ATOM 8376 C C . LEU B 1 301 ? 5.203 33.938 27.984 1 92 301 LEU B C 1
ATOM 8378 O O . LEU B 1 301 ? 4.203 34.625 28.219 1 92 301 LEU B O 1
ATOM 8382 N N . PRO B 1 302 ? 5.438 32.812 28.562 1 92.38 302 PRO B N 1
ATOM 8383 C CA . PRO B 1 302 ? 4.508 32.312 29.578 1 92.38 302 PRO B CA 1
ATOM 8384 C C . PRO B 1 302 ? 4.641 33.062 30.922 1 92.38 302 PRO B C 1
ATOM 8386 O O . PRO B 1 302 ? 5.758 33.281 31.391 1 92.38 302 PRO B O 1
ATOM 8389 N N . LEU B 1 303 ? 3.531 33.469 31.484 1 93.81 303 LEU B N 1
ATOM 8390 C CA . LEU B 1 303 ? 3.457 34.125 32.781 1 93.81 303 LEU B CA 1
ATOM 8391 C C . LEU B 1 303 ? 2.639 33.281 33.75 1 93.81 303 LEU B C 1
ATOM 8393 O O . LEU B 1 303 ? 1.532 32.844 33.438 1 93.81 303 LEU B O 1
ATOM 8397 N N . PRO B 1 304 ? 3.129 33.031 34.938 1 93 304 PRO B N 1
ATOM 8398 C CA . PRO B 1 304 ? 2.383 32.25 35.938 1 93 304 PRO B CA 1
ATOM 8399 C C . PRO B 1 304 ? 1.144 32.969 36.438 1 93 304 PRO B C 1
ATOM 8401 O O . PRO B 1 304 ? 1.177 34.188 36.656 1 93 304 PRO B O 1
ATOM 8404 N N . GLU B 1 305 ? 0.104 32.312 36.594 1 92.5 305 GLU B N 1
ATOM 8405 C CA . GLU B 1 305 ? -1.151 32.812 37.188 1 92.5 305 GLU B CA 1
ATOM 8406 C C . GLU B 1 305 ? -1.598 31.922 38.344 1 92.5 305 GLU B C 1
ATOM 8408 O O . GLU B 1 305 ? -2.719 31.406 38.344 1 92.5 305 GLU B O 1
ATOM 8413 N N . GLY B 1 306 ? -0.746 31.641 39.219 1 89.44 306 GLY B N 1
ATOM 8414 C CA . GLY B 1 306 ? -1.037 30.875 40.438 1 89.44 306 GLY B CA 1
ATOM 8415 C C . GLY B 1 306 ? -1.364 29.422 40.125 1 89.44 306 GLY B C 1
ATOM 8416 O O . GLY B 1 306 ? -0.607 28.734 39.438 1 89.44 306 GLY B O 1
ATOM 8417 N N . GLN B 1 307 ? -2.572 29.016 40.656 1 86.5 307 GLN B N 1
ATOM 8418 C CA . GLN B 1 307 ? -2.965 27.609 40.531 1 86.5 307 GLN B CA 1
ATOM 8419 C C . GLN B 1 307 ? -3.455 27.281 39.125 1 86.5 307 GLN B C 1
ATOM 8421 O O . GLN B 1 307 ? -3.59 26.109 38.781 1 86.5 307 GLN B O 1
ATOM 8426 N N . HIS B 1 308 ? -3.576 28.281 38.344 1 89.5 308 HIS B N 1
ATOM 8427 C CA . HIS B 1 308 ? -4.152 28.094 37.031 1 89.5 308 HIS B CA 1
ATOM 8428 C C . HIS B 1 308 ? -3.07 27.828 35.969 1 89.5 308 HIS B C 1
ATOM 8430 O O . HIS B 1 308 ? -3.371 27.625 34.812 1 89.5 308 HIS B O 1
ATOM 8436 N N . GLY B 1 309 ? -1.773 27.812 36.469 1 91.38 309 GLY B N 1
ATOM 8437 C CA . GLY B 1 309 ? -0.673 27.531 35.562 1 91.38 309 GLY B CA 1
ATOM 8438 C C . GLY B 1 309 ? -0.108 28.781 34.906 1 91.38 309 GLY B C 1
ATOM 8439 O O . GLY B 1 309 ? 0.059 29.812 35.562 1 91.38 309 GLY B O 1
ATOM 8440 N N . HIS B 1 310 ? 0.291 28.609 33.656 1 93.75 310 HIS B N 1
ATOM 8441 C CA . HIS B 1 310 ? 0.873 29.734 32.906 1 93.75 310 HIS B CA 1
ATOM 8442 C C . HIS B 1 310 ? 0.034 30.078 31.688 1 93.75 310 HIS B C 1
ATOM 8444 O O . HIS B 1 310 ? -0.622 29.203 31.109 1 93.75 310 HIS B O 1
ATOM 8450 N N . TYR B 1 311 ? -0.001 31.25 31.359 1 94.5 311 TYR B N 1
ATOM 8451 C CA . TYR B 1 311 ? -0.609 31.75 30.141 1 94.5 311 TYR B CA 1
ATOM 8452 C C . TYR B 1 311 ? 0.39 32.562 29.328 1 94.5 311 TYR B C 1
ATOM 8454 O O . TYR B 1 311 ? 1.336 33.125 29.891 1 94.5 311 TYR B O 1
ATOM 8462 N N . GLN B 1 312 ? 0.241 32.625 28.016 1 94.31 312 GLN B N 1
ATOM 8463 C CA . GLN B 1 312 ? 1.12 33.406 27.141 1 94.31 312 GLN B CA 1
ATOM 8464 C C . GLN B 1 312 ? 0.762 34.875 27.188 1 94.31 312 GLN B C 1
ATOM 8466 O O . GLN B 1 312 ? -0.392 35.25 26.969 1 94.31 312 GLN B O 1
ATOM 8471 N N . HIS B 1 313 ? 1.763 35.656 27.422 1 94.81 313 HIS B N 1
ATOM 8472 C CA . HIS B 1 313 ? 1.527 37.094 27.531 1 94.81 313 HIS B CA 1
ATOM 8473 C C . HIS B 1 313 ? 2.6 37.906 26.797 1 94.81 313 HIS B C 1
ATOM 8475 O O . HIS B 1 313 ? 3.658 37.375 26.469 1 94.81 313 HIS B O 1
ATOM 8481 N N . VAL B 1 314 ? 2.309 39.156 26.484 1 95.44 314 VAL B N 1
ATOM 8482 C CA . VAL B 1 314 ? 3.273 40.031 25.859 1 95.44 314 VAL B CA 1
ATOM 8483 C C . VAL B 1 314 ? 4.363 40.406 26.859 1 95.44 314 VAL B C 1
ATOM 8485 O O . VAL B 1 314 ? 4.062 40.906 27.953 1 95.44 314 VAL B O 1
ATOM 8488 N N . ALA B 1 315 ? 5.52 40.156 26.484 1 93.31 315 ALA B N 1
ATOM 8489 C CA . ALA B 1 315 ? 6.68 40.5 27.312 1 93.31 315 ALA B CA 1
ATOM 8490 C C . ALA B 1 315 ? 7.637 41.406 26.547 1 93.31 315 ALA B C 1
ATOM 8492 O O . ALA B 1 315 ? 7.711 41.375 25.328 1 93.31 315 ALA B O 1
ATOM 8493 N N . MET B 1 316 ? 8.266 42.281 27.281 1 93.5 316 MET B N 1
ATOM 8494 C CA . MET B 1 316 ? 9.352 43.094 26.766 1 93.5 316 MET B CA 1
ATOM 8495 C C . MET B 1 316 ? 10.68 42.719 27.406 1 93.5 316 MET B C 1
ATOM 8497 O O . MET B 1 316 ? 10.844 42.844 28.625 1 93.5 316 MET B O 1
ATOM 8501 N N . ALA B 1 317 ? 11.531 42.188 26.609 1 90 317 ALA B N 1
ATOM 8502 C CA . ALA B 1 317 ? 12.891 41.938 27.062 1 90 317 ALA B CA 1
ATOM 8503 C C . ALA B 1 317 ? 13.836 43.062 26.688 1 90 317 ALA B C 1
ATOM 8505 O O . ALA B 1 317 ? 13.797 43.562 25.562 1 90 317 ALA B O 1
ATOM 8506 N N . ASN B 1 318 ? 14.617 43.406 27.656 1 88.5 318 ASN B N 1
ATOM 8507 C CA . ASN B 1 318 ? 15.562 44.5 27.438 1 88.5 318 ASN B CA 1
ATOM 8508 C C . ASN B 1 318 ? 17 44 27.391 1 88.5 318 ASN B C 1
ATOM 8510 O O . ASN B 1 318 ? 17.469 43.344 28.328 1 88.5 318 ASN B O 1
ATOM 8514 N N . ASN B 1 319 ? 17.766 44.344 26.359 1 83.94 319 ASN B N 1
ATOM 8515 C CA . ASN B 1 319 ? 19.125 43.844 26.141 1 83.94 319 ASN B CA 1
ATOM 8516 C C . ASN B 1 319 ? 20.094 44.406 27.172 1 83.94 319 ASN B C 1
ATOM 8518 O O . ASN B 1 319 ? 21.062 43.719 27.562 1 83.94 319 ASN B O 1
ATOM 8522 N N . ASP B 1 320 ? 19.891 45.562 27.625 1 82.75 320 ASP B N 1
ATOM 8523 C CA . ASP B 1 320 ? 20.828 46.219 28.531 1 82.75 320 ASP B CA 1
ATOM 8524 C C . ASP B 1 320 ? 20.656 45.719 29.969 1 82.75 320 ASP B C 1
ATOM 8526 O O . ASP B 1 320 ? 21.641 45.406 30.641 1 82.75 320 ASP B O 1
ATOM 8530 N N . THR B 1 321 ? 19.484 45.625 30.328 1 83.38 321 THR B N 1
ATOM 8531 C CA . THR B 1 321 ? 19.219 45.25 31.703 1 83.38 321 THR B CA 1
ATOM 8532 C C . THR B 1 321 ? 19.062 43.719 31.844 1 83.38 321 THR B C 1
ATOM 8534 O O . THR B 1 321 ? 19.125 43.188 32.938 1 83.38 321 THR B O 1
ATOM 8537 N N . ARG B 1 322 ? 18.844 43.094 30.781 1 81.81 322 ARG B N 1
ATOM 8538 C CA . ARG B 1 322 ? 18.578 41.656 30.734 1 81.81 322 ARG B CA 1
ATOM 8539 C C . ARG B 1 322 ? 17.344 41.281 31.562 1 81.81 322 ARG B C 1
ATOM 8541 O O . ARG B 1 322 ? 17.234 40.188 32.062 1 81.81 322 ARG B O 1
ATOM 8548 N N . HIS B 1 323 ? 16.547 42.25 31.75 1 87.94 323 HIS B N 1
ATOM 8549 C CA . HIS B 1 323 ? 15.289 42.031 32.469 1 87.94 323 HIS B CA 1
ATOM 8550 C C . HIS B 1 323 ? 14.125 41.844 31.484 1 87.94 323 HIS B C 1
ATOM 8552 O O . HIS B 1 323 ? 14.141 42.406 30.391 1 87.94 323 HIS B O 1
ATOM 8558 N N . VAL B 1 324 ? 13.125 41.062 31.906 1 90.81 324 VAL B N 1
ATOM 8559 C CA . VAL B 1 324 ? 11.898 40.844 31.141 1 90.81 324 VAL B CA 1
ATOM 8560 C C . VAL B 1 324 ? 10.703 41.406 31.906 1 90.81 324 VAL B C 1
ATOM 8562 O O . VAL B 1 324 ? 10.453 41.031 33.062 1 90.81 324 VAL B O 1
ATOM 8565 N N . ASP B 1 325 ? 10.039 42.375 31.312 1 91.94 325 ASP B N 1
ATOM 8566 C CA . ASP B 1 325 ? 8.812 42.938 31.859 1 91.94 325 ASP B CA 1
ATOM 8567 C C . ASP B 1 325 ? 7.586 42.406 31.109 1 91.94 325 ASP B C 1
ATOM 8569 O O . ASP B 1 325 ? 7.508 42.531 29.891 1 91.94 325 ASP B O 1
ATOM 8573 N N . PHE B 1 326 ? 6.664 41.875 31.875 1 93.81 326 PHE B N 1
ATOM 8574 C CA . PHE B 1 326 ? 5.402 41.469 31.25 1 93.81 326 PHE B CA 1
ATOM 8575 C C . PHE B 1 326 ? 4.465 42.656 31.141 1 93.81 326 PHE B C 1
ATOM 8577 O O . PHE B 1 326 ? 4.219 43.375 32.125 1 93.81 326 PHE B O 1
ATOM 8584 N N . LEU B 1 327 ? 3.959 42.875 29.922 1 94.88 327 LEU B N 1
ATOM 8585 C CA . LEU B 1 327 ? 3.125 44.031 29.641 1 94.88 327 LEU B CA 1
ATOM 8586 C C . LEU B 1 327 ? 1.647 43.688 29.812 1 94.88 327 LEU B C 1
ATOM 8588 O O . LEU B 1 327 ? 0.81 44.594 29.922 1 94.88 327 LEU B O 1
ATOM 8592 N N . THR B 1 328 ? 1.312 42.469 29.703 1 94.44 328 THR B N 1
ATOM 8593 C CA . THR B 1 328 ? -0.047 42 29.953 1 94.44 328 THR B CA 1
ATOM 8594 C C . THR B 1 328 ? -0.055 40.906 31 1 94.44 328 THR B C 1
ATOM 8596 O O . THR B 1 328 ? 0.991 40.344 31.328 1 94.44 328 THR B O 1
ATOM 8599 N N . GLN B 1 329 ? -1.247 40.656 31.578 1 93.12 329 GLN B N 1
ATOM 8600 C CA . GLN B 1 329 ? -1.434 39.594 32.594 1 93.12 329 GLN B CA 1
ATOM 8601 C C . GLN B 1 329 ? -2.9 39.188 32.688 1 93.12 329 GLN B C 1
ATOM 8603 O O . GLN B 1 329 ? -3.795 39.969 32.406 1 93.12 329 GLN B O 1
ATOM 8608 N N . GLY B 1 330 ? -3.098 37.969 33.062 1 93.94 330 GLY B N 1
ATOM 8609 C CA . GLY B 1 330 ? -4.449 37.469 33.219 1 93.94 330 GLY B CA 1
ATOM 8610 C C . GLY B 1 330 ? -4.613 36.031 32.75 1 93.94 330 GLY B C 1
ATOM 8611 O O . GLY B 1 330 ? -3.645 35.406 32.312 1 93.94 330 GLY B O 1
ATOM 8612 N N . ARG B 1 331 ? -5.875 35.562 32.875 1 94.94 331 ARG B N 1
ATOM 8613 C CA . ARG B 1 331 ? -6.18 34.188 32.469 1 94.94 331 ARG B CA 1
ATOM 8614 C C . ARG B 1 331 ? -6.707 34.125 31.047 1 94.94 331 ARG B C 1
ATOM 8616 O O . ARG B 1 331 ? -7.801 33.594 30.812 1 94.94 331 ARG B O 1
ATOM 8623 N N . PHE B 1 332 ? -5.988 34.656 30.188 1 95.81 332 PHE B N 1
ATOM 8624 C CA . PHE B 1 332 ? -6.191 34.594 28.734 1 95.81 332 PHE B CA 1
ATOM 8625 C C . PHE B 1 332 ? -4.867 34.375 28.016 1 95.81 332 PHE B C 1
ATOM 8627 O O . PHE B 1 332 ? -3.799 34.656 28.562 1 95.81 332 PHE B O 1
ATOM 8634 N N . ASP B 1 333 ? -4.895 33.875 26.797 1 95.5 333 ASP B N 1
ATOM 8635 C CA . ASP B 1 333 ? -3.688 33.531 26.047 1 95.5 333 ASP B CA 1
ATOM 8636 C C . ASP B 1 333 ? -3.521 34.469 24.844 1 95.5 333 ASP B C 1
ATOM 8638 O O . ASP B 1 333 ? -4.398 34.531 23.984 1 95.5 333 ASP B O 1
ATOM 8642 N N . ILE B 1 334 ? -2.354 35.094 24.828 1 95.62 334 ILE B N 1
ATOM 8643 C CA . ILE B 1 334 ? -1.98 35.812 23.609 1 95.62 334 ILE B CA 1
ATOM 8644 C C . ILE B 1 334 ? -1.664 34.844 22.484 1 95.62 334 ILE B C 1
ATOM 8646 O O . ILE B 1 334 ? -0.813 33.969 22.656 1 95.62 334 ILE B O 1
ATOM 8650 N N . SER B 1 335 ? -2.404 34.969 21.406 1 94.81 335 SER B N 1
ATOM 8651 C CA . SER B 1 335 ? -2.15 34.094 20.281 1 94.81 335 SER B CA 1
ATOM 8652 C C . SER B 1 335 ? -0.922 34.531 19.484 1 94.81 335 SER B C 1
ATOM 8654 O O . SER B 1 335 ? -0.131 33.719 19.031 1 94.81 335 SER B O 1
ATOM 8656 N N . GLU B 1 336 ? -0.793 35.844 19.312 1 95.31 336 GLU B N 1
ATOM 8657 C CA . GLU B 1 336 ? 0.317 36.375 18.531 1 95.31 336 GLU B CA 1
ATOM 8658 C C . GLU B 1 336 ? 0.525 37.875 18.797 1 95.31 336 GLU B C 1
ATOM 8660 O O . GLU B 1 336 ? -0.441 38.625 18.922 1 95.31 336 GLU B O 1
ATOM 8665 N N . VAL B 1 337 ? 1.829 38.219 18.938 1 96 337 VAL B N 1
ATOM 8666 C CA . VAL B 1 337 ? 2.168 39.625 18.797 1 96 337 VAL B CA 1
ATOM 8667 C C . VAL B 1 337 ? 2.232 40 17.312 1 96 337 VAL B C 1
ATOM 8669 O O . VAL B 1 337 ? 2.941 39.344 16.531 1 96 337 VAL B O 1
ATOM 8672 N N . VAL B 1 338 ? 1.479 41.062 16.938 1 96.12 338 VAL B N 1
ATOM 8673 C CA . VAL B 1 338 ? 1.283 41.188 15.5 1 96.12 338 VAL B CA 1
ATOM 8674 C C . VAL B 1 338 ? 1.984 42.438 15.008 1 96.12 338 VAL B C 1
ATOM 8676 O O . VAL B 1 338 ? 2.24 42.594 13.812 1 96.12 338 VAL B O 1
ATOM 8679 N N . ALA B 1 339 ? 2.305 43.406 15.977 1 95.69 339 ALA B N 1
ATOM 8680 C CA . ALA B 1 339 ? 2.992 44.625 15.523 1 95.69 339 ALA B CA 1
ATOM 8681 C C . ALA B 1 339 ? 3.5 45.438 16.703 1 95.69 339 ALA B C 1
ATOM 8683 O O . ALA B 1 339 ? 3.045 45.25 17.828 1 95.69 339 ALA B O 1
ATOM 8684 N N . TYR B 1 340 ? 4.48 46.25 16.469 1 95.5 340 TYR B N 1
ATOM 8685 C CA . TYR B 1 340 ? 4.969 47.312 17.344 1 95.5 340 TYR B CA 1
ATOM 8686 C C . TYR B 1 340 ? 5.098 48.625 16.609 1 95.5 340 TYR B C 1
ATOM 8688 O O . TYR B 1 340 ? 5.777 48.719 15.578 1 95.5 340 TYR B O 1
ATOM 8696 N N . HIS B 1 341 ? 4.383 49.562 17.062 1 94.31 341 HIS B N 1
ATOM 8697 C CA . HIS B 1 341 ? 4.473 50.906 16.5 1 94.31 341 HIS B CA 1
ATOM 8698 C C . HIS B 1 341 ? 5.379 51.812 17.344 1 94.31 341 HIS B C 1
ATOM 8700 O O . HIS B 1 341 ? 4.984 52.25 18.438 1 94.31 341 HIS B O 1
ATOM 8706 N N . GLU B 1 342 ? 6.434 52.125 16.797 1 92 342 GLU B N 1
ATOM 8707 C CA . GLU B 1 342 ? 7.477 52.812 17.562 1 92 342 GLU B CA 1
ATOM 8708 C C . GLU B 1 342 ? 7.039 54.219 17.953 1 92 342 GLU B C 1
ATOM 8710 O O . GLU B 1 342 ? 7.281 54.656 19.094 1 92 342 GLU B O 1
ATOM 8715 N N . ALA B 1 343 ? 6.441 54.969 17.078 1 90.31 343 ALA B N 1
ATOM 8716 C CA . ALA B 1 343 ? 6.09 56.375 17.312 1 90.31 343 ALA B CA 1
ATOM 8717 C C . ALA B 1 343 ? 5.145 56.5 18.5 1 90.31 343 ALA B C 1
ATOM 8719 O O . ALA B 1 343 ? 5.27 57.438 19.312 1 90.31 343 ALA B O 1
ATOM 8720 N N . SER B 1 344 ? 4.238 55.625 18.609 1 90.5 344 SER B N 1
ATOM 8721 C CA . SER B 1 344 ? 3.299 55.656 19.719 1 90.5 344 SER B CA 1
ATOM 8722 C C . SER B 1 344 ? 3.719 54.719 20.828 1 90.5 344 SER B C 1
ATOM 8724 O O . SER B 1 344 ? 3.066 54.625 21.875 1 90.5 344 SER B O 1
ATOM 8726 N N . ASN B 1 345 ? 4.785 54 20.656 1 92.44 345 ASN B N 1
ATOM 8727 C CA . ASN B 1 345 ? 5.262 52.969 21.594 1 92.44 345 ASN B CA 1
ATOM 8728 C C . ASN B 1 345 ? 4.141 52.031 22.016 1 92.44 345 ASN B C 1
ATOM 8730 O O . ASN B 1 345 ? 3.867 51.875 23.203 1 92.44 345 ASN B O 1
ATOM 8734 N N . THR B 1 346 ? 3.568 51.469 21 1 93.94 346 THR B N 1
ATOM 8735 C CA . THR B 1 346 ? 2.406 50.594 21.219 1 93.94 346 THR B CA 1
ATOM 8736 C C . THR B 1 346 ? 2.631 49.219 20.625 1 93.94 346 THR B C 1
ATOM 8738 O O . THR B 1 346 ? 3.074 49.094 19.469 1 93.94 346 THR B O 1
ATOM 8741 N N . VAL B 1 347 ? 2.373 48.188 21.422 1 95.69 347 VAL B N 1
ATOM 8742 C CA . VAL B 1 347 ? 2.434 46.781 20.969 1 95.69 347 VAL B CA 1
ATOM 8743 C C . VAL B 1 347 ? 1.024 46.281 20.656 1 95.69 347 VAL B C 1
ATOM 8745 O O . VAL B 1 347 ? 0.107 46.469 21.469 1 95.69 347 VAL B O 1
ATOM 8748 N N . PHE B 1 348 ? 0.808 45.719 19.484 1 96.06 348 PHE B N 1
ATOM 8749 C CA . PHE B 1 348 ? -0.468 45.125 19.078 1 96.06 348 PHE B CA 1
ATOM 8750 C C . PHE B 1 348 ? -0.41 43.625 19.125 1 96.06 348 PHE B C 1
ATOM 8752 O O . PHE B 1 348 ? 0.603 43 18.75 1 96.06 348 PHE B O 1
ATOM 8759 N N . TYR B 1 349 ? -1.444 43 19.641 1 96.44 349 TYR B N 1
ATOM 8760 C CA . TYR B 1 349 ? -1.45 41.562 19.781 1 96.44 349 TYR B CA 1
ATOM 8761 C C . TYR B 1 349 ? -2.865 41 19.656 1 96.44 349 TYR B C 1
ATOM 8763 O O . TYR B 1 349 ? -3.842 41.719 19.875 1 96.44 349 TYR B O 1
ATOM 8771 N N . LEU B 1 350 ? -3.004 39.781 19.188 1 97 350 LEU B N 1
ATOM 8772 C CA . LEU B 1 350 ? -4.25 39.031 19.172 1 97 350 LEU B CA 1
ATOM 8773 C C . LEU B 1 350 ? -4.348 38.156 20.406 1 97 350 LEU B C 1
ATOM 8775 O O . LEU B 1 350 ? -3.359 37.531 20.812 1 97 350 LEU B O 1
ATOM 8779 N N . THR B 1 351 ? -5.512 38.094 21.016 1 97.25 351 THR B N 1
ATOM 8780 C CA . THR B 1 351 ? -5.621 37.344 22.266 1 97.25 351 THR B CA 1
ATOM 8781 C C . THR B 1 351 ? -7.031 36.781 22.438 1 97.25 351 THR B C 1
ATOM 8783 O O . THR B 1 351 ? -7.973 37.25 21.797 1 97.25 351 THR B O 1
ATOM 8786 N N . THR B 1 352 ? -7.074 35.75 23.203 1 97.38 352 THR B N 1
ATOM 8787 C CA . THR B 1 352 ? -8.352 35.281 23.719 1 97.38 352 THR B CA 1
ATOM 8788 C C . THR B 1 352 ? -8.844 36.156 24.844 1 97.38 352 THR B C 1
ATOM 8790 O O . THR B 1 352 ? -8.203 37.156 25.203 1 97.38 352 THR B O 1
ATOM 8793 N N . LEU B 1 353 ? -10.07 35.906 25.344 1 95.69 353 LEU B N 1
ATOM 8794 C CA . LEU B 1 353 ? -10.609 36.562 26.531 1 95.69 353 LEU B CA 1
ATOM 8795 C C . LEU B 1 353 ? -10.812 35.531 27.656 1 95.69 353 LEU B C 1
ATOM 8797 O O . LEU B 1 353 ? -10.93 34.344 27.406 1 95.69 353 LEU B O 1
ATOM 8801 N N . GLU B 1 354 ? -10.719 36 28.859 1 93.19 354 GLU B N 1
ATOM 8802 C CA . GLU B 1 354 ? -10.953 35.125 30.016 1 93.19 354 GLU B CA 1
ATOM 8803 C C . GLU B 1 354 ? -12.305 34.438 29.891 1 93.19 354 GLU B C 1
ATOM 8805 O O . GLU B 1 354 ? -13.328 35.062 29.656 1 93.19 354 GLU B O 1
ATOM 8810 N N . ASN B 1 355 ? -12.312 33.156 29.953 1 91 355 ASN B N 1
ATOM 8811 C CA . ASN B 1 355 ? -13.469 32.25 29.906 1 91 355 ASN B CA 1
ATOM 8812 C C . ASN B 1 355 ? -14.062 32.188 28.5 1 91 355 ASN B C 1
ATOM 8814 O O . ASN B 1 355 ? -15.172 31.688 28.297 1 91 355 ASN B O 1
ATOM 8818 N N . ARG B 1 356 ? -13.391 32.781 27.547 1 95 356 ARG B N 1
ATOM 8819 C CA . ARG B 1 356 ? -13.797 32.719 26.141 1 95 356 ARG B CA 1
ATOM 8820 C C . ARG B 1 356 ? -12.617 32.344 25.25 1 95 356 ARG B C 1
ATOM 8822 O O . ARG B 1 356 ? -12.227 33.125 24.375 1 95 356 ARG B O 1
ATOM 8829 N N . PRO B 1 357 ? -12.117 31.172 25.453 1 95.94 357 PRO B N 1
ATOM 8830 C CA . PRO B 1 357 ? -10.914 30.766 24.719 1 95.94 357 PRO B CA 1
ATOM 8831 C C . PRO B 1 357 ? -11.141 30.641 23.219 1 95.94 357 PRO B C 1
ATOM 8833 O O . PRO B 1 357 ? -10.18 30.641 22.438 1 95.94 357 PRO B O 1
ATOM 8836 N N . GLY B 1 358 ? -12.359 30.578 22.734 1 96.94 358 GLY B N 1
ATOM 8837 C CA . GLY B 1 358 ? -12.656 30.406 21.312 1 96.94 358 GLY B CA 1
ATOM 8838 C C . GLY B 1 358 ? -12.625 31.703 20.531 1 96.94 358 GLY B C 1
ATOM 8839 O O . GLY B 1 358 ? -12.664 31.688 19.297 1 96.94 358 GLY B O 1
ATOM 8840 N N . GLU B 1 359 ? -12.523 32.844 21.156 1 97.5 359 GLU B N 1
ATOM 8841 C CA . GLU B 1 359 ? -12.531 34.156 20.516 1 97.5 359 GLU B CA 1
ATOM 8842 C C . GLU B 1 359 ? -11.109 34.688 20.297 1 97.5 359 GLU B C 1
ATOM 8844 O O . GLU B 1 359 ? -10.172 34.219 20.953 1 97.5 359 GLU B O 1
ATOM 8849 N N . ARG B 1 360 ? -10.906 35.531 19.312 1 98.31 360 ARG B N 1
ATOM 8850 C CA . ARG B 1 360 ? -9.656 36.219 19.031 1 98.31 360 ARG B CA 1
ATOM 8851 C C . ARG B 1 360 ? -9.898 37.688 18.734 1 98.31 360 ARG B C 1
ATOM 8853 O O . ARG B 1 360 ? -10.625 38.031 17.797 1 98.31 360 ARG B O 1
ATOM 8860 N N . HIS B 1 361 ? -9.305 38.5 19.547 1 97.44 361 HIS B N 1
ATOM 8861 C CA . HIS B 1 361 ? -9.508 39.938 19.422 1 97.44 361 HIS B CA 1
ATOM 8862 C C . HIS B 1 361 ? -8.18 40.688 19.328 1 97.44 361 HIS B C 1
ATOM 8864 O O . HIS B 1 361 ? -7.18 40.25 19.891 1 97.44 361 HIS B O 1
ATOM 8870 N N . LEU B 1 362 ? -8.18 41.75 18.594 1 96.75 362 LEU B N 1
ATOM 8871 C CA . LEU B 1 362 ? -7.008 42.625 18.5 1 96.75 362 LEU B CA 1
ATOM 8872 C C . LEU B 1 362 ? -6.953 43.594 19.672 1 96.75 362 LEU B C 1
ATOM 8874 O O . LEU B 1 362 ? -7.918 44.312 19.938 1 96.75 362 LEU B O 1
ATOM 8878 N N . PHE B 1 363 ? -5.879 43.562 20.406 1 96.31 363 PHE B N 1
ATOM 8879 C CA . PHE B 1 363 ? -5.625 44.469 21.531 1 96.31 363 PHE B CA 1
ATOM 8880 C C . PHE B 1 363 ? -4.348 45.281 21.297 1 96.31 363 PHE B C 1
ATOM 8882 O O . PHE B 1 363 ? -3.535 44.938 20.438 1 96.31 363 PHE B O 1
ATOM 8889 N N . SER B 1 364 ? -4.215 46.375 21.969 1 95.19 364 SER B N 1
ATOM 8890 C CA . SER B 1 364 ? -2.971 47.125 22.031 1 95.19 364 SER B CA 1
ATOM 8891 C C . SER B 1 364 ? -2.57 47.438 23.469 1 95.19 364 SER B C 1
ATOM 8893 O O . SER B 1 364 ? -3.422 47.469 24.359 1 95.19 364 SER B O 1
ATOM 8895 N N . VAL B 1 365 ? -1.341 47.562 23.734 1 94.94 365 VAL B N 1
ATOM 8896 C CA . VAL B 1 365 ? -0.784 47.906 25.031 1 94.94 365 VAL B CA 1
ATOM 8897 C C . VAL B 1 365 ? 0.468 48.75 24.859 1 94.94 365 VAL B C 1
ATOM 8899 O O . VAL B 1 365 ? 1.116 48.688 23.812 1 94.94 365 VAL B O 1
ATOM 8902 N N . SER B 1 366 ? 0.707 49.531 25.844 1 93.31 366 SER B N 1
ATOM 8903 C CA . SER B 1 366 ? 1.918 50.344 25.797 1 93.31 366 SER B CA 1
ATOM 8904 C C . SER B 1 366 ? 3.17 49.469 25.828 1 93.31 366 SER B C 1
ATOM 8906 O O . SER B 1 366 ? 3.217 48.469 26.562 1 93.31 366 SER B O 1
ATOM 8908 N N . GLY B 1 367 ? 4.215 49.875 25.031 1 91.25 367 GLY B N 1
ATOM 8909 C CA . GLY B 1 367 ? 5.473 49.125 24.969 1 91.25 367 GLY B CA 1
ATOM 8910 C C . GLY B 1 367 ? 6.344 49.344 26.203 1 91.25 367 GLY B C 1
ATOM 8911 O O . GLY B 1 367 ? 7.41 48.719 26.312 1 91.25 367 GLY B O 1
ATOM 8912 N N . LYS B 1 368 ? 5.988 50.219 27.094 1 84.69 368 LYS B N 1
ATOM 8913 C CA . LYS B 1 368 ? 6.719 50.438 28.344 1 84.69 368 LYS B CA 1
ATOM 8914 C C . LYS B 1 368 ? 5.844 50.094 29.547 1 84.69 368 LYS B C 1
ATOM 8916 O O . LYS B 1 368 ? 4.648 50.406 29.547 1 84.69 368 LYS B O 1
ATOM 8921 N N . LYS B 1 369 ? 6.461 49.344 30.438 1 76.5 369 LYS B N 1
ATOM 8922 C CA . LYS B 1 369 ? 5.723 49.031 31.656 1 76.5 369 LYS B CA 1
ATOM 8923 C C . LYS B 1 369 ? 5.453 50.281 32.469 1 76.5 369 LYS B C 1
ATOM 8925 O O . LYS B 1 369 ? 6.371 51.062 32.781 1 76.5 369 LYS B O 1
ATOM 8930 N N . ALA B 1 370 ? 4.215 50.781 32.438 1 64.5 370 ALA B N 1
ATOM 8931 C CA . ALA B 1 370 ? 3.871 51.969 33.25 1 64.5 370 ALA B CA 1
ATOM 8932 C C . ALA B 1 370 ? 3.623 51.562 34.719 1 64.5 370 ALA B C 1
ATOM 8934 O O . ALA B 1 370 ? 3.342 50.406 35 1 64.5 370 ALA B O 1
ATOM 8935 N N . ARG B 1 371 ? 4.195 52.406 35.719 1 57.19 371 ARG B N 1
ATOM 8936 C CA . ARG B 1 371 ? 4 52.219 37.156 1 57.19 371 ARG B CA 1
ATOM 8937 C C . ARG B 1 371 ? 2.57 51.781 37.469 1 57.19 371 ARG B C 1
ATOM 8939 O O . ARG B 1 371 ? 2.34 50.969 38.344 1 57.19 371 ARG B O 1
ATOM 8946 N N . ALA B 1 372 ? 1.604 52.406 36.75 1 50.09 372 ALA B N 1
ATOM 8947 C CA . ALA B 1 372 ? 0.217 52.031 37 1 50.09 372 ALA B CA 1
ATOM 8948 C C . ALA B 1 372 ? -0.233 50.938 36.062 1 50.09 372 ALA B C 1
ATOM 8950 O O . ALA B 1 372 ? 0.449 50.656 35.062 1 50.09 372 ALA B O 1
ATOM 8951 N N . ALA B 1 373 ? -1.319 50.25 36.406 1 50.16 373 ALA B N 1
ATOM 8952 C CA . ALA B 1 373 ? -1.891 49.125 35.656 1 50.16 373 ALA B CA 1
ATOM 8953 C C . ALA B 1 373 ? -1.811 49.375 34.156 1 50.16 373 ALA B C 1
ATOM 8955 O O . ALA B 1 373 ? -2.25 50.438 33.656 1 50.16 373 ALA B O 1
ATOM 8956 N N . THR B 1 374 ? -0.844 48.719 33.469 1 62.16 374 THR B N 1
ATOM 8957 C CA . THR B 1 374 ? -0.726 48.844 32 1 62.16 374 THR B CA 1
ATOM 8958 C C . THR B 1 374 ? -2.098 48.781 31.344 1 62.16 374 THR B C 1
ATOM 8960 O O . THR B 1 374 ? -2.865 47.844 31.594 1 62.16 374 THR B O 1
ATOM 8963 N N . PHE B 1 375 ? -2.586 49.906 30.828 1 76.25 375 PHE B N 1
ATOM 8964 C CA . PHE B 1 375 ? -3.877 50.031 30.172 1 76.25 375 PHE B CA 1
ATOM 8965 C C . PHE B 1 375 ? -3.871 49.312 28.828 1 76.25 375 PHE B C 1
ATOM 8967 O O . PHE B 1 375 ? -3.021 49.594 27.969 1 76.25 375 PHE B O 1
ATOM 8974 N N . THR B 1 376 ? -4.512 48.156 28.719 1 89 376 THR B N 1
ATOM 8975 C CA . THR B 1 376 ? -4.742 47.469 27.453 1 89 376 THR B CA 1
ATOM 8976 C C . THR B 1 376 ? -6.027 47.969 26.797 1 89 376 THR B C 1
ATOM 8978 O O . THR B 1 376 ? -6.98 48.312 27.484 1 89 376 THR B O 1
ATOM 8981 N N . LYS B 1 377 ? -6.008 48.188 25.531 1 92.19 377 LYS B N 1
ATOM 8982 C CA . LYS B 1 377 ? -7.18 48.625 24.781 1 92.19 377 LYS B CA 1
ATOM 8983 C C . LYS B 1 377 ? -7.59 47.562 23.766 1 92.19 377 LYS B C 1
ATOM 8985 O O . LYS B 1 377 ? -6.766 47.062 22.984 1 92.19 377 LYS B O 1
ATOM 8990 N N . CYS B 1 378 ? -8.836 47.219 23.875 1 94.38 378 CYS B N 1
ATOM 8991 C CA . CYS B 1 378 ? -9.367 46.281 22.875 1 94.38 378 CYS B CA 1
ATOM 8992 C C . CYS B 1 378 ? -9.852 47.031 21.641 1 94.38 378 CYS B C 1
ATOM 8994 O O . CYS B 1 378 ? -10.719 47.906 21.75 1 94.38 378 CYS B O 1
ATOM 8996 N N . LEU B 1 379 ? -9.398 46.688 20.484 1 93.5 379 LEU B N 1
ATOM 8997 C CA . LEU B 1 379 ? -9.719 47.438 19.266 1 93.5 379 LEU B CA 1
ATOM 8998 C C . LEU B 1 379 ? -10.875 46.781 18.531 1 93.5 379 LEU B C 1
ATOM 9000 O O . LEU B 1 379 ? -11.5 47.375 17.656 1 93.5 379 LEU B O 1
ATOM 9004 N N . THR B 1 380 ? -11.195 45.5 18.859 1 94.06 380 THR B N 1
ATOM 9005 C CA . THR B 1 380 ? -12.195 44.812 18.062 1 94.06 380 THR B CA 1
ATOM 9006 C C . THR B 1 380 ? -13.312 44.281 18.938 1 94.06 380 THR B C 1
ATOM 9008 O O . THR B 1 380 ? -14.203 43.562 18.469 1 94.06 380 THR B O 1
ATOM 9011 N N . CYS B 1 381 ? -13.359 44.531 20.203 1 93.56 381 CYS B N 1
ATOM 9012 C CA . CYS B 1 381 ? -14.32 43.969 21.141 1 93.56 381 CYS B CA 1
ATOM 9013 C C . CYS B 1 381 ? -15.711 44.531 20.922 1 93.56 381 CYS B C 1
ATOM 9015 O O . CYS B 1 381 ? -16.703 43.969 21.406 1 93.56 381 CYS B O 1
ATOM 9017 N N . GLU B 1 382 ? -15.875 45.625 20.109 1 90.38 382 GLU B N 1
ATOM 9018 C CA . GLU B 1 382 ? -17.172 46.25 19.891 1 90.38 382 GLU B CA 1
ATOM 9019 C C . GLU B 1 382 ? -17.719 45.938 18.516 1 90.38 382 GLU B C 1
ATOM 9021 O O . GLU B 1 382 ? -18.688 46.531 18.062 1 90.38 382 GLU B O 1
ATOM 9026 N N . GLU B 1 383 ? -17.141 45.031 17.781 1 89.44 383 GLU B N 1
ATOM 9027 C CA . GLU B 1 383 ? -17.516 44.719 16.406 1 89.44 383 GLU B CA 1
ATOM 9028 C C . GLU B 1 383 ? -18.828 43.938 16.359 1 89.44 383 GLU B C 1
ATOM 9030 O O . GLU B 1 383 ? -19.453 43.812 15.312 1 89.44 383 GLU B O 1
ATOM 9035 N N . GLY B 1 384 ? -19.297 43.344 17.453 1 90.12 384 GLY B N 1
ATOM 9036 C CA . GLY B 1 384 ? -20.578 42.656 17.5 1 90.12 384 GLY B CA 1
ATOM 9037 C C . GLY B 1 384 ? -20.438 41.156 17.594 1 90.12 384 GLY B C 1
ATOM 9038 O O . GLY B 1 384 ? -19.328 40.625 17.484 1 90.12 384 GLY B O 1
ATOM 9039 N N . GLU B 1 385 ? -21.562 40.5 17.656 1 92.81 385 GLU B N 1
ATOM 9040 C CA . GLU B 1 385 ? -21.609 39.062 17.922 1 92.81 385 GLU B CA 1
ATOM 9041 C C . GLU B 1 385 ? -21.297 38.281 16.672 1 92.81 385 GLU B C 1
ATOM 9043 O O . GLU B 1 385 ? -20.922 37.094 16.75 1 92.81 385 GLU B O 1
ATOM 9048 N N . SER B 1 386 ? -21.422 38.906 15.555 1 93.88 386 SER B N 1
ATOM 9049 C CA . SER B 1 386 ? -21.172 38.219 14.297 1 93.88 386 SER B CA 1
ATOM 9050 C C . SER B 1 386 ? -19.672 38.188 13.984 1 93.88 386 SER B C 1
ATOM 9052 O O . SER B 1 386 ? -19.25 37.5 13.062 1 93.88 386 SER B O 1
ATOM 9054 N N . CYS B 1 387 ? -18.859 38.938 14.711 1 96.12 387 CYS B N 1
ATOM 9055 C CA . CYS B 1 387 ? -17.422 39 14.5 1 96.12 387 CYS B CA 1
ATOM 9056 C C . CYS B 1 387 ? -16.672 38.875 15.828 1 96.12 387 CYS B C 1
ATOM 9058 O O . CYS B 1 387 ? -16.375 39.844 16.484 1 96.12 387 CYS B O 1
ATOM 9060 N N . LEU B 1 388 ? -16.297 37.688 16.125 1 97.88 388 LEU B N 1
ATOM 9061 C CA . LEU B 1 388 ? -15.664 37.406 17.406 1 97.88 388 LEU B CA 1
ATOM 9062 C C . LEU B 1 388 ? -14.297 36.75 17.203 1 97.88 388 LEU B C 1
ATOM 9064 O O . LEU B 1 388 ? -13.602 36.438 18.172 1 97.88 388 LEU B O 1
ATOM 9068 N N . PHE B 1 389 ? -13.875 36.469 16 1 98.19 389 PHE B N 1
ATOM 9069 C CA . PHE B 1 389 ? -12.586 35.875 15.641 1 98.19 389 PHE B CA 1
ATOM 9070 C C . PHE B 1 389 ? -11.898 36.688 14.562 1 98.19 389 PHE B C 1
ATOM 9072 O O . PHE B 1 389 ? -12.375 36.781 13.43 1 98.19 389 PHE B O 1
ATOM 9079 N N . PHE B 1 390 ? -10.688 37.219 14.891 1 97.56 390 PHE B N 1
ATOM 9080 C CA . PHE B 1 390 ? -10.062 38.156 13.984 1 97.56 390 PHE B CA 1
ATOM 9081 C C . PHE B 1 390 ? -8.656 37.719 13.617 1 97.56 390 PHE B C 1
ATOM 9083 O O . PHE B 1 390 ? -7.988 37.031 14.391 1 97.56 390 PHE B O 1
ATOM 9090 N N . ASN B 1 391 ? -8.273 37.969 12.438 1 97.06 391 ASN B N 1
ATOM 9091 C CA . ASN B 1 391 ? -6.891 38 11.977 1 97.06 391 ASN B CA 1
ATOM 9092 C C . ASN B 1 391 ? -6.488 39.406 11.492 1 97.06 391 ASN B C 1
ATOM 9094 O O . ASN B 1 391 ? -7.348 40.188 11.125 1 97.06 391 ASN B O 1
ATOM 9098 N N . VAL B 1 392 ? -5.191 39.688 11.594 1 95.5 392 VAL B N 1
ATOM 9099 C CA . VAL B 1 392 ? -4.746 41.031 11.211 1 95.5 392 VAL B CA 1
ATOM 9100 C C . VAL B 1 392 ? -3.424 40.938 10.453 1 95.5 392 VAL B C 1
ATOM 9102 O O . VAL B 1 392 ? -2.584 40.062 10.758 1 95.5 392 VAL B O 1
ATOM 9105 N N . ILE B 1 393 ? -3.297 41.75 9.438 1 92.88 393 ILE B N 1
ATOM 9106 C CA . ILE B 1 393 ? -2.061 41.938 8.688 1 92.88 393 ILE B CA 1
ATOM 9107 C C . ILE B 1 393 ? -1.651 43.406 8.688 1 92.88 393 ILE B C 1
ATOM 9109 O O . ILE B 1 393 ? -2.309 44.219 8.062 1 92.88 393 ILE B O 1
ATOM 9113 N N . PHE B 1 394 ? -0.58 43.719 9.375 1 92.56 394 PHE B N 1
ATOM 9114 C CA . PHE B 1 394 ? -0.13 45.094 9.5 1 92.56 394 PHE B CA 1
ATOM 9115 C C . PHE B 1 394 ? 0.76 45.469 8.32 1 92.56 394 PHE B C 1
ATOM 9117 O O . PHE B 1 394 ? 1.429 44.625 7.734 1 92.56 394 PHE B O 1
ATOM 9124 N N . SER B 1 395 ? 0.706 46.719 8.031 1 88.88 395 SER B N 1
ATOM 9125 C CA . SER B 1 395 ? 1.663 47.281 7.082 1 88.88 395 SER B CA 1
ATOM 9126 C C . SER B 1 395 ? 3.07 47.312 7.672 1 88.88 395 SER B C 1
ATOM 9128 O O . SER B 1 395 ? 3.244 47.188 8.883 1 88.88 395 SER B O 1
ATOM 9130 N N . SER B 1 396 ? 4.066 47.5 6.832 1 85.44 396 SER B N 1
ATOM 9131 C CA . SER B 1 396 ? 5.461 47.469 7.258 1 85.44 396 SER B CA 1
ATOM 9132 C C . SER B 1 396 ? 5.762 48.531 8.289 1 85.44 396 SER B C 1
ATOM 9134 O O . SER B 1 396 ? 6.621 48.375 9.156 1 85.44 396 SER B O 1
ATOM 9136 N N . ASP B 1 397 ? 5.016 49.656 8.258 1 85.75 397 ASP B N 1
ATOM 9137 C CA . ASP B 1 397 ? 5.262 50.75 9.195 1 85.75 397 ASP B CA 1
ATOM 9138 C C . ASP B 1 397 ? 4.305 50.688 10.383 1 85.75 397 ASP B C 1
ATOM 9140 O O . ASP B 1 397 ? 4.285 51.562 11.234 1 85.75 397 ASP B O 1
ATOM 9144 N N . SER B 1 398 ? 3.475 49.719 10.438 1 91.12 398 SER B N 1
ATOM 9145 C CA . SER B 1 398 ? 2.564 49.406 11.531 1 91.12 398 SER B CA 1
ATOM 9146 C C . SER B 1 398 ? 1.528 50.5 11.727 1 91.12 398 SER B C 1
ATOM 9148 O O . SER B 1 398 ? 0.976 50.656 12.82 1 91.12 398 SER B O 1
ATOM 9150 N N . LYS B 1 399 ? 1.229 51.281 10.672 1 88.5 399 LYS B N 1
ATOM 9151 C CA . LYS B 1 399 ? 0.261 52.375 10.797 1 88.5 399 LYS B CA 1
ATOM 9152 C C . LYS B 1 399 ? -1.129 51.938 10.359 1 88.5 399 LYS B C 1
ATOM 9154 O O . LYS B 1 399 ? -2.137 52.469 10.805 1 88.5 399 LYS B O 1
ATOM 9159 N N . ASN B 1 400 ? -1.051 51.062 9.438 1 88.31 400 ASN B N 1
ATOM 9160 C CA . ASN B 1 400 ? -2.295 50.5 8.914 1 88.31 400 ASN B CA 1
ATOM 9161 C C . ASN B 1 400 ? -2.314 49 9.008 1 88.31 400 ASN B C 1
ATOM 9163 O O . ASN B 1 400 ? -1.264 48.344 9.117 1 88.31 400 ASN B O 1
ATOM 9167 N N . TYR B 1 401 ? -3.514 48.438 9.031 1 90.88 401 TYR B N 1
ATOM 9168 C CA . TYR B 1 401 ? -3.607 46.969 9.039 1 90.88 401 TYR B CA 1
ATOM 9169 C C . TYR B 1 401 ? -4.887 46.5 8.352 1 90.88 401 TYR B C 1
ATOM 9171 O O . TYR B 1 401 ? -5.883 47.25 8.328 1 90.88 401 TYR B O 1
ATOM 9179 N N . VAL B 1 402 ? -4.809 45.375 7.695 1 90.75 402 VAL B N 1
ATOM 9180 C CA . VAL B 1 402 ? -5.98 44.688 7.203 1 90.75 402 VAL B CA 1
ATOM 9181 C C . VAL B 1 402 ? -6.605 43.875 8.344 1 90.75 402 VAL B C 1
ATOM 9183 O O . VAL B 1 402 ? -5.934 43.062 8.977 1 90.75 402 VAL B O 1
ATOM 9186 N N . LEU B 1 403 ? -7.828 44.125 8.633 1 93 403 LEU B N 1
ATOM 9187 C CA . LEU B 1 403 ? -8.586 43.406 9.656 1 93 403 LEU B CA 1
ATOM 9188 C C . LEU B 1 403 ? -9.523 42.406 9.023 1 93 403 LEU B C 1
ATOM 9190 O O . LEU B 1 403 ? -10.406 42.75 8.242 1 93 403 LEU B O 1
ATOM 9194 N N . GLU B 1 404 ? -9.305 41.219 9.336 1 95.31 404 GLU B N 1
ATOM 9195 C CA . GLU B 1 404 ? -10.172 40.156 8.859 1 95.31 404 GLU B CA 1
ATOM 9196 C C . GLU B 1 404 ? -11.094 39.625 9.961 1 95.31 404 GLU B C 1
ATOM 9198 O O . GLU B 1 404 ? -10.625 39.062 10.945 1 95.31 404 GLU B O 1
ATOM 9203 N N . CYS B 1 405 ? -12.359 39.906 9.844 1 96.19 405 CYS B N 1
ATOM 9204 C CA . CYS B 1 405 ? -13.344 39.219 10.672 1 96.19 405 CYS B CA 1
ATOM 9205 C C . CYS B 1 405 ? -13.641 37.812 10.125 1 96.19 405 CYS B C 1
ATOM 9207 O O . CYS B 1 405 ? -14.25 37.688 9.062 1 96.19 405 CYS B O 1
ATOM 9209 N N . LEU B 1 406 ? -13.266 36.844 10.852 1 97.62 406 LEU B N 1
ATOM 9210 C CA . LEU B 1 406 ? -13.289 35.5 10.312 1 97.62 406 LEU B CA 1
ATOM 9211 C C . LEU B 1 406 ? -14.43 34.688 10.922 1 97.62 406 LEU B C 1
ATOM 9213 O O . LEU B 1 406 ? -14.539 33.469 10.688 1 97.62 406 LEU B O 1
ATOM 9217 N N . GLY B 1 407 ? -15.328 35.344 11.797 1 96.19 407 GLY B N 1
ATOM 9218 C CA . GLY B 1 407 ? -16.5 34.625 12.281 1 96.19 407 GLY B CA 1
ATOM 9219 C C . GLY B 1 407 ? -17.047 35.188 13.578 1 96.19 407 GLY B C 1
ATOM 9220 O O . GLY B 1 407 ? -16.5 36.156 14.125 1 96.19 407 GLY B O 1
ATOM 9221 N N . PRO B 1 408 ? -18.078 34.625 14.055 1 95.5 408 PRO B N 1
ATOM 9222 C CA . PRO B 1 408 ? -18.781 33.406 13.578 1 95.5 408 PRO B CA 1
ATOM 9223 C C . PRO B 1 408 ? -19.641 33.688 12.344 1 95.5 408 PRO B C 1
ATOM 9225 O O . PRO B 1 408 ? -20.031 32.75 11.648 1 95.5 408 PRO B O 1
ATOM 9228 N N . GLY B 1 409 ? -19.969 34.906 12.062 1 93.94 409 GLY B N 1
ATOM 9229 C CA . GLY B 1 409 ? -20.672 35.25 10.844 1 93.94 409 GLY B CA 1
ATOM 9230 C C . GLY B 1 409 ? -19.812 35.125 9.602 1 93.94 409 GLY B C 1
ATOM 9231 O O . GLY B 1 409 ? -18.672 34.688 9.664 1 93.94 409 GLY B O 1
ATOM 9232 N N . VAL B 1 410 ? -20.406 35.531 8.445 1 94.19 410 VAL B N 1
ATOM 9233 C CA . VAL B 1 410 ? -19.688 35.5 7.176 1 94.19 410 VAL B CA 1
ATOM 9234 C C . VAL B 1 410 ? -18.453 36.375 7.254 1 94.19 410 VAL B C 1
ATOM 9236 O O . VAL B 1 410 ? -18.562 37.562 7.66 1 94.19 410 VAL B O 1
ATOM 9239 N N . PRO B 1 411 ? -17.312 35.906 6.859 1 95.25 411 PRO B N 1
ATOM 9240 C CA . PRO B 1 411 ? -16.062 36.688 6.965 1 95.25 411 PRO B CA 1
ATOM 9241 C C . PRO B 1 411 ? -16.125 38 6.184 1 95.25 411 PRO B C 1
ATOM 9243 O O . PRO B 1 411 ? -16.766 38.062 5.129 1 95.25 411 PRO B O 1
ATOM 9246 N N . LYS B 1 412 ? -15.461 39 6.699 1 92.62 412 LYS B N 1
ATOM 9247 C CA . LYS B 1 412 ? -15.336 40.312 6.094 1 92.62 412 LYS B CA 1
ATOM 9248 C C . LYS B 1 412 ? -13.914 40.844 6.23 1 92.62 412 LYS B C 1
ATOM 9250 O O . LYS B 1 412 ? -13.234 40.594 7.227 1 92.62 412 LYS B O 1
ATOM 9255 N N . ILE B 1 413 ? -13.469 41.531 5.27 1 90.88 413 ILE B N 1
ATOM 9256 C CA . ILE B 1 413 ? -12.125 42.094 5.258 1 90.88 413 ILE B CA 1
ATOM 9257 C C . ILE B 1 413 ? -12.188 43.594 5.121 1 90.88 413 ILE B C 1
ATOM 9259 O O . ILE B 1 413 ? -12.859 44.125 4.23 1 90.88 413 ILE B O 1
ATOM 9263 N N . GLU B 1 414 ? -11.484 44.281 6.008 1 88.88 414 GLU B N 1
ATOM 9264 C CA . GLU B 1 414 ? -11.43 45.719 6.008 1 88.88 414 GLU B CA 1
ATOM 9265 C C . GLU B 1 414 ? -10.008 46.219 6.23 1 88.88 414 GLU B C 1
ATOM 9267 O O . GLU B 1 414 ? -9.148 45.5 6.711 1 88.88 414 GLU B O 1
ATOM 9272 N N . ILE B 1 415 ? -9.75 47.406 5.82 1 88.19 415 ILE B N 1
ATOM 9273 C CA . ILE B 1 415 ? -8.5 48.094 6.125 1 88.19 415 ILE B CA 1
ATOM 9274 C C . ILE B 1 415 ? -8.742 49.156 7.191 1 88.19 415 ILE B C 1
ATOM 9276 O O . ILE B 1 415 ? -9.719 49.906 7.113 1 88.19 415 ILE B O 1
ATOM 9280 N N . ARG B 1 416 ? -7.922 49.125 8.211 1 89.06 416 ARG B N 1
ATOM 9281 C CA . ARG B 1 416 ? -8.039 50.094 9.297 1 89.06 416 ARG B CA 1
ATOM 9282 C C . ARG B 1 416 ? -6.688 50.75 9.594 1 89.06 416 ARG B C 1
ATOM 9284 O O . ARG B 1 416 ? -5.641 50.219 9.195 1 89.06 416 ARG B O 1
ATOM 9291 N N . SER B 1 417 ? -6.805 51.875 10.164 1 87.5 417 SER B N 1
ATOM 9292 C CA . SER B 1 417 ? -5.637 52.531 10.719 1 87.5 417 SER B CA 1
ATOM 9293 C C . SER B 1 417 ? -5.555 52.375 12.227 1 87.5 417 SER B C 1
ATOM 9295 O O . SER B 1 417 ? -6.578 52.156 12.891 1 87.5 417 SER B O 1
ATOM 9297 N N . ILE B 1 418 ? -4.348 52.375 12.789 1 87.44 418 ILE B N 1
ATOM 9298 C CA . ILE B 1 418 ? -4.199 52.219 14.227 1 87.44 418 ILE B CA 1
ATOM 9299 C C . ILE B 1 418 ? -4.844 53.406 14.938 1 87.44 418 ILE B C 1
ATOM 9301 O O . ILE B 1 418 ? -5.059 53.375 16.156 1 87.44 418 ILE B O 1
ATOM 9305 N N . TYR B 1 419 ? -5.227 54.438 14.234 1 77.62 419 TYR B N 1
ATOM 9306 C CA . TYR B 1 419 ? -5.859 55.594 14.805 1 77.62 419 TYR B CA 1
ATOM 9307 C C . TYR B 1 419 ? -7.375 55.531 14.672 1 77.62 419 TYR B C 1
ATOM 9309 O O . TYR B 1 419 ? -8.078 56.5 14.914 1 77.62 419 TYR B O 1
ATOM 9317 N N . ASN B 1 420 ? -8.047 54.094 14.555 1 61.38 420 ASN B N 1
ATOM 9318 C CA . ASN B 1 420 ? -9.406 53.562 14.617 1 61.38 420 ASN B CA 1
ATOM 9319 C C . ASN B 1 420 ? -10.312 54.219 13.578 1 61.38 420 ASN B C 1
ATOM 9321 O O . ASN B 1 420 ? -11.531 54.219 13.727 1 61.38 420 ASN B O 1
ATOM 9325 N N . GLN B 1 421 ? -9.758 54.875 12.602 1 63.22 421 GLN B N 1
ATOM 9326 C CA . GLN B 1 421 ? -10.656 55.406 11.578 1 63.22 421 GLN B CA 1
ATOM 9327 C C . GLN B 1 421 ? -10.773 54.438 10.398 1 63.22 421 GLN B C 1
ATOM 9329 O O . GLN B 1 421 ? -9.773 53.844 9.969 1 63.22 421 GLN B O 1
ATOM 9334 N N . THR B 1 422 ? -12.023 53.656 10.336 1 63.22 422 THR B N 1
ATOM 9335 C CA . THR B 1 422 ? -12.219 52.75 9.203 1 63.22 422 THR B CA 1
ATOM 9336 C C . THR B 1 422 ? -11.938 53.469 7.891 1 63.22 422 THR B C 1
ATOM 9338 O O . THR B 1 422 ? -12.414 54.594 7.672 1 63.22 422 THR B O 1
ATOM 9341 N N . PHE B 1 423 ? -11.047 52.844 7.113 1 71.5 423 PHE B N 1
ATOM 9342 C CA . PHE B 1 423 ? -10.734 53.469 5.832 1 71.5 423 PHE B CA 1
ATOM 9343 C C . PHE B 1 423 ? -11.586 52.875 4.715 1 71.5 423 PHE B C 1
ATOM 9345 O O . PHE B 1 423 ? -12.258 53.594 3.984 1 71.5 423 PHE B O 1
ATOM 9352 N N . ASP B 1 424 ? -11.492 51.531 4.418 1 79.19 424 ASP B N 1
ATOM 9353 C CA . ASP B 1 424 ? -12.211 50.938 3.285 1 79.19 424 ASP B CA 1
ATOM 9354 C C . ASP B 1 424 ? -12.531 49.469 3.529 1 79.19 424 ASP B C 1
ATOM 9356 O O . ASP B 1 424 ? -11.805 48.781 4.254 1 79.19 424 ASP B O 1
ATOM 9360 N N . VAL B 1 425 ? -13.719 49.125 3.064 1 78.19 425 VAL B N 1
ATOM 9361 C CA . VAL B 1 425 ? -14.094 47.719 3.062 1 78.19 425 VAL B CA 1
ATOM 9362 C C . VAL B 1 425 ? -13.594 47.062 1.783 1 78.19 425 VAL B C 1
ATOM 9364 O O . VAL B 1 425 ? -13.914 47.5 0.679 1 78.19 425 VAL B O 1
ATOM 9367 N N . LEU B 1 426 ? -12.773 46.031 2.002 1 77.5 426 LEU B N 1
ATOM 9368 C CA . LEU B 1 426 ? -12.172 45.375 0.848 1 77.5 426 LEU B CA 1
ATOM 9369 C C . LEU B 1 426 ? -13.078 44.281 0.321 1 77.5 426 LEU B C 1
ATOM 9371 O O . LEU B 1 426 ? -13.18 44.062 -0.891 1 77.5 426 LEU B O 1
ATOM 9375 N N . ASP B 1 427 ? -13.703 43.438 1.109 1 81.88 427 ASP B N 1
ATOM 9376 C CA . ASP B 1 427 ? -14.562 42.312 0.693 1 81.88 427 ASP B CA 1
ATOM 9377 C C . ASP B 1 427 ? -15.617 42 1.753 1 81.88 427 ASP B C 1
ATOM 9379 O O . ASP B 1 427 ? -15.281 41.75 2.91 1 81.88 427 ASP B O 1
ATOM 9383 N N . THR B 1 428 ? -16.844 41.969 1.419 1 83.69 428 THR B N 1
ATOM 9384 C CA . THR B 1 428 ? -17.938 41.656 2.338 1 83.69 428 THR B CA 1
ATOM 9385 C C . THR B 1 428 ? -18.469 40.25 2.107 1 83.69 428 THR B C 1
ATOM 9387 O O . THR B 1 428 ? -19.297 39.75 2.877 1 83.69 428 THR B O 1
ATOM 9390 N N . ASN B 1 429 ? -17.906 39.531 1.195 1 90.25 429 ASN B N 1
ATOM 9391 C CA . ASN B 1 429 ? -18.281 38.156 0.864 1 90.25 429 ASN B CA 1
ATOM 9392 C C . ASN B 1 429 ? -19.797 38.031 0.658 1 90.25 429 ASN B C 1
ATOM 9394 O O . ASN B 1 429 ? -20.422 37.125 1.205 1 90.25 429 ASN B O 1
ATOM 9398 N N . ASP B 1 430 ? -20.422 38.906 -0.059 1 88.62 430 ASP B N 1
ATOM 9399 C CA . ASP B 1 430 ? -21.859 38.969 -0.269 1 88.62 430 ASP B CA 1
ATOM 9400 C C . ASP B 1 430 ? -22.359 37.719 -0.991 1 88.62 430 ASP B C 1
ATOM 9402 O O . ASP B 1 430 ? -23.469 37.25 -0.729 1 88.62 430 ASP B O 1
ATOM 9406 N N . GLU B 1 431 ? -21.625 37.25 -1.854 1 89.88 431 GLU B N 1
ATOM 9407 C CA . GLU B 1 431 ? -22.016 36.031 -2.566 1 89.88 431 GLU B CA 1
ATOM 9408 C C . GLU B 1 431 ? -22.188 34.875 -1.608 1 89.88 431 GLU B C 1
ATOM 9410 O O . GLU B 1 431 ? -23.141 34.094 -1.73 1 89.88 431 GLU B O 1
ATOM 9415 N N . LEU B 1 432 ? -21.203 34.688 -0.756 1 90.69 432 LEU B N 1
ATOM 9416 C CA . LEU B 1 432 ? -21.297 33.625 0.243 1 90.69 432 LEU B CA 1
ATOM 9417 C C . LEU B 1 432 ? -22.516 33.844 1.136 1 90.69 432 LEU B C 1
ATOM 9419 O O . LEU B 1 432 ? -23.203 32.875 1.485 1 90.69 432 LEU B O 1
ATOM 9423 N N . LYS B 1 433 ? -22.781 35.031 1.51 1 91.31 433 LYS B N 1
ATOM 9424 C CA . LYS B 1 433 ? -23.938 35.344 2.344 1 91.31 433 LYS B CA 1
ATOM 9425 C C . LYS B 1 433 ? -25.25 34.906 1.663 1 91.31 433 LYS B C 1
ATOM 9427 O O . LYS B 1 433 ? -26.125 34.344 2.301 1 91.31 433 LYS B O 1
ATOM 9432 N N . GLU B 1 434 ? -25.328 35.156 0.395 1 92.69 434 GLU B N 1
ATOM 9433 C CA . GLU B 1 434 ? -26.516 34.812 -0.372 1 92.69 434 GLU B CA 1
ATOM 9434 C C . GLU B 1 434 ? -26.688 33.312 -0.482 1 92.69 434 GLU B C 1
ATOM 9436 O O . GLU B 1 434 ? -27.797 32.781 -0.369 1 92.69 434 GLU B O 1
ATOM 9441 N N . LEU B 1 435 ? -25.609 32.688 -0.691 1 92 435 LEU B N 1
ATOM 9442 C CA . LEU B 1 435 ? -25.641 31.234 -0.804 1 92 435 LEU B CA 1
ATOM 9443 C C . LEU B 1 435 ? -26.094 30.594 0.502 1 92 435 LEU B C 1
ATOM 9445 O O . LEU B 1 435 ? -26.844 29.625 0.488 1 92 435 LEU B O 1
ATOM 9449 N N . LEU B 1 436 ? -25.625 31.109 1.58 1 91 436 LEU B N 1
ATOM 9450 C CA . LEU B 1 436 ? -25.938 30.562 2.891 1 91 436 LEU B CA 1
ATOM 9451 C C . LEU B 1 436 ? -27.391 30.812 3.252 1 91 436 LEU B C 1
ATOM 9453 O O . LEU B 1 436 ? -28.016 30.016 3.951 1 91 436 LEU B O 1
ATOM 9457 N N . GLU B 1 437 ? -27.875 31.906 2.76 1 89.94 437 GLU B N 1
ATOM 9458 C CA . GLU B 1 437 ? -29.266 32.25 3.047 1 89.94 437 GLU B CA 1
ATOM 9459 C C . GLU B 1 437 ? -30.219 31.266 2.414 1 89.94 437 GLU B C 1
ATOM 9461 O O . GLU B 1 437 ? -31.344 31.078 2.9 1 89.94 437 GLU B O 1
ATOM 9466 N N . GLU B 1 438 ? -29.766 30.625 1.455 1 90.44 438 GLU B N 1
ATOM 9467 C CA . GLU B 1 438 ? -30.609 29.656 0.747 1 90.44 438 GLU B CA 1
ATOM 9468 C C . GLU B 1 438 ? -30.469 28.266 1.345 1 90.44 438 GLU B C 1
ATOM 9470 O O . GLU B 1 438 ? -31.156 27.328 0.914 1 90.44 438 GLU B O 1
ATOM 9475 N N . ARG B 1 439 ? -29.672 28.125 2.297 1 89.31 439 ARG B N 1
ATOM 9476 C CA . ARG B 1 439 ? -29.406 26.812 2.859 1 89.31 439 ARG B CA 1
ATOM 9477 C C . ARG B 1 439 ? -29.766 26.75 4.34 1 89.31 439 ARG B C 1
ATOM 9479 O O . ARG B 1 439 ? -29.656 27.75 5.047 1 89.31 439 ARG B O 1
ATOM 9486 N N . THR B 1 440 ? -30.266 25.594 4.703 1 90.44 440 THR B N 1
ATOM 9487 C CA . THR B 1 440 ? -30.531 25.375 6.121 1 90.44 440 THR B CA 1
ATOM 9488 C C . THR B 1 440 ? -29.25 24.953 6.852 1 90.44 440 THR B C 1
ATOM 9490 O O . THR B 1 440 ? -28.641 23.938 6.508 1 90.44 440 THR B O 1
ATOM 9493 N N . LEU B 1 441 ? -28.844 25.75 7.777 1 92.88 441 LEU B N 1
ATOM 9494 C CA . LEU B 1 441 ? -27.625 25.484 8.531 1 92.88 441 LEU B CA 1
ATOM 9495 C C . LEU B 1 441 ? -27.938 24.812 9.867 1 92.88 441 LEU B C 1
ATOM 9497 O O . LEU B 1 441 ? -29.078 24.891 10.344 1 92.88 441 LEU B O 1
ATOM 9501 N N . PRO B 1 442 ? -26.969 24.094 10.477 1 95.12 442 PRO B N 1
ATOM 9502 C CA . PRO B 1 442 ? -27.172 23.484 11.789 1 95.12 442 PRO B CA 1
ATOM 9503 C C . PRO B 1 442 ? -27.422 24.516 12.891 1 95.12 442 PRO B C 1
ATOM 9505 O O . PRO B 1 442 ? -26.969 25.656 12.781 1 95.12 442 PRO B O 1
ATOM 9508 N N . GLN B 1 443 ? -28.172 24.047 13.898 1 94.75 443 GLN B N 1
ATOM 9509 C CA . GLN B 1 443 ? -28.25 24.812 15.141 1 94.75 443 GLN B CA 1
ATOM 9510 C C . GLN B 1 443 ? -27.016 24.578 16 1 94.75 443 GLN B C 1
ATOM 9512 O O . GLN B 1 443 ? -26.703 23.438 16.344 1 94.75 443 GLN B O 1
ATOM 9517 N N . ILE B 1 444 ? -26.328 25.688 16.391 1 95.62 444 ILE B N 1
ATOM 9518 C CA . ILE B 1 444 ? -25.062 25.547 17.078 1 95.62 444 ILE B CA 1
ATOM 9519 C C . ILE B 1 444 ? -25.25 25.797 18.578 1 95.62 444 ILE B C 1
ATOM 9521 O O . ILE B 1 444 ? -25.891 26.766 18.969 1 95.62 444 ILE B O 1
ATOM 9525 N N . ARG B 1 445 ? -24.734 24.906 19.375 1 95.62 445 ARG B N 1
ATOM 9526 C CA . ARG B 1 445 ? -24.703 25.062 20.828 1 95.62 445 ARG B CA 1
ATOM 9527 C C . ARG B 1 445 ? -23.281 24.875 21.359 1 95.62 445 ARG B C 1
ATOM 9529 O O . ARG B 1 445 ? -22.641 23.859 21.094 1 95.62 445 ARG B O 1
ATOM 9536 N N . THR B 1 446 ? -22.781 25.891 22.078 1 96.5 446 THR B N 1
ATOM 9537 C CA . THR B 1 446 ? -21.453 25.812 22.672 1 96.5 446 THR B CA 1
ATOM 9538 C C . THR B 1 446 ? -21.531 25.922 24.203 1 96.5 446 THR B C 1
ATOM 9540 O O . THR B 1 446 ? -22.219 26.812 24.719 1 96.5 446 THR B O 1
ATOM 9543 N N . PHE B 1 447 ? -20.953 25.016 24.922 1 97 447 PHE B N 1
ATOM 9544 C CA . PHE B 1 447 ? -20.969 25.031 26.375 1 97 447 PHE B CA 1
ATOM 9545 C C . PHE B 1 447 ? -19.766 24.297 26.953 1 97 447 PHE B C 1
ATOM 9547 O O . PHE B 1 447 ? -18.922 23.812 26.203 1 97 447 PHE B O 1
ATOM 9554 N N . GLN B 1 448 ? -19.609 24.344 28.234 1 96.94 448 GLN B N 1
ATOM 9555 C CA . GLN B 1 448 ? -18.484 23.703 28.922 1 96.94 448 GLN B CA 1
ATOM 9556 C C . GLN B 1 448 ? -18.953 22.469 29.672 1 96.94 448 GLN B C 1
ATOM 9558 O O . GLN B 1 448 ? -20.078 22.406 30.156 1 96.94 448 GLN B O 1
ATOM 9563 N N . VAL B 1 449 ? -18.094 21.469 29.656 1 97.5 449 VAL B N 1
ATOM 9564 C CA . VAL B 1 449 ? -18.328 20.234 30.422 1 97.5 449 VAL B CA 1
ATOM 9565 C C . VAL B 1 449 ? -17.172 20.016 31.406 1 97.5 449 VAL B C 1
ATOM 9567 O O . VAL B 1 449 ? -16 20.062 31.016 1 97.5 449 VAL B O 1
ATOM 9570 N N . PRO B 1 450 ? -17.438 19.766 32.688 1 95.5 450 PRO B N 1
ATOM 9571 C CA . PRO B 1 450 ? -16.375 19.531 33.688 1 95.5 450 PRO B CA 1
ATOM 9572 C C . PRO B 1 450 ? -15.609 18.234 33.406 1 95.5 450 PRO B C 1
ATOM 9574 O O . PRO B 1 450 ? -16.203 17.234 33.031 1 95.5 450 PRO B O 1
ATOM 9577 N N . LEU B 1 451 ? -14.352 18.266 33.594 1 95.44 451 LEU B N 1
ATOM 9578 C CA . LEU B 1 451 ? -13.461 17.109 33.5 1 95.44 451 LEU B CA 1
ATOM 9579 C C . LEU B 1 451 ? -12.766 16.828 34.812 1 95.44 451 LEU B C 1
ATOM 9581 O O . LEU B 1 451 ? -12.781 17.656 35.719 1 95.44 451 LEU B O 1
ATOM 9585 N N . LYS B 1 452 ? -12.188 15.648 34.875 1 90.06 452 LYS B N 1
ATOM 9586 C CA . LYS B 1 452 ? -11.352 15.297 36.031 1 90.06 452 LYS B CA 1
ATOM 9587 C C . LYS B 1 452 ? -10.172 16.266 36.156 1 90.06 452 LYS B C 1
ATOM 9589 O O . LYS B 1 452 ? -9.609 16.703 35.156 1 90.06 452 LYS B O 1
ATOM 9594 N N . GLY B 1 453 ? -9.789 16.578 37.375 1 87.19 453 GLY B N 1
ATOM 9595 C CA . GLY B 1 453 ? -8.648 17.453 37.625 1 87.19 453 GLY B CA 1
ATOM 9596 C C . GLY B 1 453 ? -9.023 18.922 37.688 1 87.19 453 GLY B C 1
ATOM 9597 O O . GLY B 1 453 ? -8.148 19.781 37.75 1 87.19 453 GLY B O 1
ATOM 9598 N N . GLY B 1 454 ? -10.328 19.203 37.531 1 89.12 454 GLY B N 1
ATOM 9599 C CA . GLY B 1 454 ? -10.789 20.578 37.625 1 89.12 454 GLY B CA 1
ATOM 9600 C C . GLY B 1 454 ? -10.789 21.297 36.312 1 89.12 454 GLY B C 1
ATOM 9601 O O . GLY B 1 454 ? -10.977 22.516 36.25 1 89.12 454 GLY B O 1
ATOM 9602 N N . TYR B 1 455 ? -10.523 20.609 35.25 1 93.31 455 TYR B N 1
ATOM 9603 C CA . TYR B 1 455 ? -10.539 21.203 33.906 1 93.31 455 TYR B CA 1
ATOM 9604 C C . TYR B 1 455 ? -11.953 21.266 33.375 1 93.31 455 TYR B C 1
ATOM 9606 O O . TYR B 1 455 ? -12.867 20.641 33.906 1 93.31 455 TYR B O 1
ATOM 9614 N N . LYS B 1 456 ? -12.18 22.141 32.406 1 94.31 456 LYS B N 1
ATOM 9615 C CA . LYS B 1 456 ? -13.438 22.234 31.672 1 94.31 456 LYS B CA 1
ATOM 9616 C C . LYS B 1 456 ? -13.227 22.047 30.172 1 94.31 456 LYS B C 1
ATOM 9618 O O . LYS B 1 456 ? -12.469 22.797 29.562 1 94.31 456 LYS B O 1
ATOM 9623 N N . ALA B 1 457 ? -13.938 21.078 29.641 1 97.31 457 ALA B N 1
ATOM 9624 C CA . ALA B 1 457 ? -13.891 20.891 28.203 1 97.31 457 ALA B CA 1
ATOM 9625 C C . ALA B 1 457 ? -14.797 21.875 27.484 1 97.31 457 ALA B C 1
ATOM 9627 O O . ALA B 1 457 ? -15.898 22.172 27.953 1 97.31 457 ALA B O 1
ATOM 9628 N N . GLN B 1 458 ? -14.312 22.469 26.406 1 97.62 458 GLN B N 1
ATOM 9629 C CA . GLN B 1 458 ? -15.172 23.234 25.516 1 97.62 458 GLN B CA 1
ATOM 9630 C C . GLN B 1 458 ? -15.875 22.328 24.516 1 97.62 458 GLN B C 1
ATOM 9632 O O . GLN B 1 458 ? -15.227 21.547 23.812 1 97.62 458 GLN B O 1
ATOM 9637 N N . VAL B 1 459 ? -17.188 22.375 24.453 1 98.44 459 VAL B N 1
ATOM 9638 C CA . VAL B 1 459 ? -17.969 21.484 23.594 1 98.44 459 VAL B CA 1
ATOM 9639 C C . VAL B 1 459 ? -18.828 22.312 22.641 1 98.44 459 VAL B C 1
ATOM 9641 O O . VAL B 1 459 ? -19.406 23.328 23.031 1 98.44 459 VAL B O 1
ATOM 9644 N N . ARG B 1 460 ? -18.812 21.953 21.406 1 98.12 460 ARG B N 1
ATOM 9645 C CA . ARG B 1 460 ? -19.734 22.5 20.422 1 98.12 460 ARG B CA 1
ATOM 9646 C C . ARG B 1 460 ? -20.547 21.406 19.75 1 98.12 460 ARG B C 1
ATOM 9648 O O . ARG B 1 460 ? -20 20.438 19.25 1 98.12 460 ARG B O 1
ATOM 9655 N N . LEU B 1 461 ? -21.859 21.562 19.766 1 98 461 LEU B N 1
ATOM 9656 C CA . LEU B 1 461 ? -22.766 20.656 19.078 1 98 461 LEU B CA 1
ATOM 9657 C C . LEU B 1 461 ? -23.344 21.328 17.828 1 98 461 LEU B C 1
ATOM 9659 O O . LEU B 1 461 ? -23.719 22.5 17.859 1 98 461 LEU B O 1
ATOM 9663 N N . PHE B 1 462 ? -23.297 20.688 16.797 1 97.94 462 PHE B N 1
ATOM 9664 C CA . PHE B 1 462 ? -24.062 21 15.602 1 97.94 462 PHE B CA 1
ATOM 9665 C C . PHE B 1 462 ? -25.312 20.141 15.5 1 97.94 462 PHE B C 1
ATOM 9667 O O . PHE B 1 462 ? -25.219 18.938 15.227 1 97.94 462 PHE B O 1
ATOM 9674 N N . LEU B 1 463 ? -26.438 20.75 15.727 1 96.5 463 LEU B N 1
ATOM 9675 C CA . LEU B 1 463 ? -27.688 20.016 15.797 1 96.5 463 LEU B CA 1
ATOM 9676 C C . LEU B 1 463 ? -28.453 20.141 14.477 1 96.5 463 LEU B C 1
ATOM 9678 O O . LEU B 1 463 ? -28.328 21.141 13.773 1 96.5 463 LEU B O 1
ATOM 9682 N N . PRO B 1 464 ? -29.188 19.047 14.164 1 94.56 464 PRO B N 1
ATOM 9683 C CA . PRO B 1 464 ? -30.109 19.219 13.031 1 94.56 464 PRO B CA 1
ATOM 9684 C C . PRO B 1 464 ? -31.031 20.422 13.188 1 94.56 464 PRO B C 1
ATOM 9686 O O . PRO B 1 464 ? -31.375 20.797 14.312 1 94.56 464 PRO B O 1
ATOM 9689 N N . PRO B 1 465 ? -31.391 21 12.016 1 91.38 465 PRO B N 1
ATOM 9690 C CA . PRO B 1 465 ? -32.281 22.172 12.102 1 91.38 465 PRO B CA 1
ATOM 9691 C C . PRO B 1 465 ? -33.594 21.844 12.758 1 91.38 465 PRO B C 1
ATOM 9693 O O . PRO B 1 465 ? -34.219 20.797 12.461 1 91.38 465 PRO B O 1
ATOM 9696 N N . GLY B 1 466 ? -34 22.578 13.664 1 84.5 466 GLY B N 1
ATOM 9697 C CA . GLY B 1 466 ? -35.312 22.484 14.234 1 84.5 466 GLY B CA 1
ATOM 9698 C C . GLY B 1 466 ? -35.375 21.594 15.461 1 84.5 466 GLY B C 1
ATOM 9699 O O . GLY B 1 466 ? -36.469 21.344 16.016 1 84.5 466 GLY B O 1
ATOM 9700 N N . VAL B 1 467 ? -34.25 21.047 15.875 1 87.12 467 VAL B N 1
ATOM 9701 C CA . VAL B 1 467 ? -34.25 20.203 17.062 1 87.12 467 VAL B CA 1
ATOM 9702 C C . VAL B 1 467 ? -34.688 21.016 18.281 1 87.12 467 VAL B C 1
ATOM 9704 O O . VAL B 1 467 ? -34.25 22.156 18.469 1 87.12 467 VAL B O 1
ATOM 9707 N N . LYS B 1 468 ? -35.656 20.453 19.016 1 82.06 468 LYS B N 1
ATOM 9708 C CA . LYS B 1 468 ? -36.125 21.047 20.266 1 82.06 468 LYS B CA 1
ATOM 9709 C C . LYS B 1 468 ? -35.719 20.219 21.469 1 82.06 468 LYS B C 1
ATOM 9711 O O . LYS B 1 468 ? -35.375 19.047 21.344 1 82.06 468 LYS B O 1
ATOM 9716 N N . GLU B 1 469 ? -35.562 20.891 22.578 1 73.38 469 GLU B N 1
ATOM 9717 C CA . GLU B 1 469 ? -35.125 20.219 23.797 1 73.38 469 GLU B CA 1
ATOM 9718 C C . GLU B 1 469 ? -36.031 19.062 24.172 1 73.38 469 GLU B C 1
ATOM 9720 O O . GLU B 1 469 ? -35.562 18.031 24.672 1 73.38 469 GLU B O 1
ATOM 9725 N N . ASP B 1 470 ? -37.281 19.234 23.906 1 69.06 470 ASP B N 1
ATOM 9726 C CA . ASP B 1 470 ? -38.25 18.234 24.281 1 69.06 470 ASP B CA 1
ATOM 9727 C C . ASP B 1 470 ? -38.625 17.328 23.109 1 69.06 470 ASP B C 1
ATOM 9729 O O . ASP B 1 470 ? -39.688 16.703 23.094 1 69.06 470 ASP B O 1
ATOM 9733 N N . GLU B 1 471 ? -37.625 17.156 22.328 1 72.19 471 GLU B N 1
ATOM 9734 C CA . GLU B 1 471 ? -37.812 16.359 21.125 1 72.19 471 GLU B CA 1
ATOM 9735 C C . GLU B 1 471 ? -38.031 14.891 21.469 1 72.19 471 GLU B C 1
ATOM 9737 O O . GLU B 1 471 ? -37.375 14.352 22.359 1 72.19 471 GLU B O 1
ATOM 9742 N N . VAL B 1 472 ? -38.938 14.242 20.875 1 73.25 472 VAL B N 1
ATOM 9743 C CA . VAL B 1 472 ? -39.281 12.836 21.094 1 73.25 472 VAL B CA 1
ATOM 9744 C C . VAL B 1 472 ? -38.312 11.961 20.297 1 73.25 472 VAL B C 1
ATOM 9746 O O . VAL B 1 472 ? -38.031 10.828 20.703 1 73.25 472 VAL B O 1
ATOM 9749 N N . LEU B 1 473 ? -37.688 12.531 19.328 1 82.62 473 LEU B N 1
ATOM 9750 C CA . LEU B 1 473 ? -36.812 11.758 18.484 1 82.62 473 LEU B CA 1
ATOM 9751 C C . LEU B 1 473 ? -35.375 11.828 19 1 82.62 473 LEU B C 1
ATOM 9753 O O . LEU B 1 473 ? -35 12.789 19.672 1 82.62 473 LEU B O 1
ATOM 9757 N N . SER B 1 474 ? -34.656 10.766 18.844 1 90.12 474 SER B N 1
ATOM 9758 C CA . SER B 1 474 ? -33.25 10.766 19.141 1 90.12 474 SER B CA 1
ATOM 9759 C C . SER B 1 474 ? -32.406 10.695 17.875 1 90.12 474 SER B C 1
ATOM 9761 O O . SER B 1 474 ? -32.844 10.156 16.859 1 90.12 474 SER B O 1
ATOM 9763 N N . TYR B 1 475 ? -31.281 11.32 17.922 1 94.06 475 TYR B N 1
ATOM 9764 C CA . TYR B 1 475 ? -30.406 11.469 16.75 1 94.06 475 TYR B CA 1
ATOM 9765 C C . TYR B 1 475 ? -29.062 10.805 17 1 94.06 475 TYR B C 1
ATOM 9767 O O . TYR B 1 475 ? -28.531 10.836 18.125 1 94.06 475 TYR B O 1
ATOM 9775 N N . PRO B 1 476 ? -28.5 10.117 15.914 1 96.12 476 PRO B N 1
ATOM 9776 C CA . PRO B 1 476 ? -27.125 9.625 16.062 1 96.12 476 PRO B CA 1
ATOM 9777 C C . PRO B 1 476 ? -26.125 10.742 16.359 1 96.12 476 PRO B C 1
ATOM 9779 O O . PRO B 1 476 ? -26.328 11.883 15.93 1 96.12 476 PRO B O 1
ATOM 9782 N N . LEU B 1 477 ? -25.094 10.438 17.047 1 98.12 477 LEU B N 1
ATOM 9783 C CA . LEU B 1 477 ? -24.031 11.383 17.406 1 98.12 477 LEU B CA 1
ATOM 9784 C C . LEU B 1 477 ? -22.719 10.984 16.75 1 98.12 477 LEU B C 1
ATOM 9786 O O . LEU B 1 477 ? -22.266 9.844 16.891 1 98.12 477 LEU B O 1
ATOM 9790 N N . VAL B 1 478 ? -22.141 11.883 15.984 1 98.69 478 VAL B N 1
ATOM 9791 C CA . VAL B 1 478 ? -20.812 11.703 15.406 1 98.69 478 VAL B CA 1
ATOM 9792 C C . VAL B 1 478 ? -19.859 12.727 16 1 98.69 478 VAL B C 1
ATOM 9794 O O . VAL B 1 478 ? -20.031 13.93 15.82 1 98.69 478 VAL B O 1
ATOM 9797 N N . VAL B 1 479 ? -18.828 12.266 16.672 1 98.81 479 VAL B N 1
ATOM 9798 C CA . VAL B 1 479 ? -17.812 13.125 17.281 1 98.81 479 VAL B CA 1
ATOM 9799 C C . VAL B 1 479 ? -16.594 13.234 16.359 1 98.81 479 VAL B C 1
ATOM 9801 O O . VAL B 1 479 ? -16.094 12.219 15.867 1 98.81 479 VAL B O 1
ATOM 9804 N N . PHE B 1 480 ? -16.172 14.477 16.094 1 98.62 480 PHE B N 1
ATOM 9805 C CA . PHE B 1 480 ? -14.922 14.711 15.375 1 98.62 480 PHE B CA 1
ATOM 9806 C C . PHE B 1 480 ? -13.789 15.031 16.344 1 98.62 480 PHE B C 1
ATOM 9808 O O . PHE B 1 480 ? -13.859 16.016 17.094 1 98.62 480 PHE B O 1
ATOM 9815 N N . ALA B 1 481 ? -12.75 14.188 16.25 1 97.44 481 ALA B N 1
ATOM 9816 C CA . ALA B 1 481 ? -11.617 14.383 17.156 1 97.44 481 ALA B CA 1
ATOM 9817 C C . ALA B 1 481 ? -10.414 14.969 16.422 1 97.44 481 ALA B C 1
ATOM 9819 O O . ALA B 1 481 ? -10.031 14.477 15.352 1 97.44 481 ALA B O 1
ATOM 9820 N N . ASP B 1 482 ? -9.859 15.969 16.828 1 90.31 482 ASP B N 1
ATOM 9821 C CA . ASP B 1 482 ? -8.539 16.484 16.469 1 90.31 482 ASP B CA 1
ATOM 9822 C C . ASP B 1 482 ? -7.523 16.172 17.562 1 90.31 482 ASP B C 1
ATOM 9824 O O . ASP B 1 482 ? -6.805 15.18 17.484 1 90.31 482 ASP B O 1
ATOM 9828 N N . SER B 1 483 ? -7.699 16.891 18.75 1 84.69 483 SER B N 1
ATOM 9829 C CA . SER B 1 483 ? -7.098 16.578 20.031 1 84.69 483 SER B CA 1
ATOM 9830 C C . SER B 1 483 ? -5.574 16.625 19.969 1 84.69 483 SER B C 1
ATOM 9832 O O . SER B 1 483 ? -4.891 16.125 20.859 1 84.69 483 SER B O 1
ATOM 9834 N N . ALA B 1 484 ? -4.938 17.047 18.812 1 94.81 484 ALA B N 1
ATOM 9835 C CA . ALA B 1 484 ? -3.484 17.188 18.781 1 94.81 484 ALA B CA 1
ATOM 9836 C C . ALA B 1 484 ? -3.006 18.203 19.828 1 94.81 484 ALA B C 1
ATOM 9838 O O . ALA B 1 484 ? -3.695 19.172 20.109 1 94.81 484 ALA B O 1
ATOM 9839 N N . PRO B 1 485 ? -1.871 17.953 20.391 1 96.31 485 PRO B N 1
ATOM 9840 C CA . PRO B 1 485 ? -1.377 18.906 21.375 1 96.31 485 PRO B CA 1
ATOM 9841 C C . PRO B 1 485 ? -1.36 20.344 20.859 1 96.31 485 PRO B C 1
ATOM 9843 O O . PRO B 1 485 ? -0.765 20.609 19.812 1 96.31 485 PRO B O 1
ATOM 9846 N N . GLY B 1 486 ? -2.055 21.172 21.562 1 95.25 486 GLY B N 1
ATOM 9847 C CA . GLY B 1 486 ? -2.061 22.578 21.203 1 95.25 486 GLY B CA 1
ATOM 9848 C C . GLY B 1 486 ? -3.137 22.938 20.203 1 95.25 486 GLY B C 1
ATOM 9849 O O . GLY B 1 486 ? -3.355 24.125 19.906 1 95.25 486 GLY B O 1
ATOM 9850 N N . SER B 1 487 ? -3.85 21.953 19.703 1 95.94 487 SER B N 1
ATOM 9851 C CA . SER B 1 487 ? -4.898 22.219 18.734 1 95.94 487 SER B CA 1
ATOM 9852 C C . SER B 1 487 ? -6.148 22.781 19.391 1 95.94 487 SER B C 1
ATOM 9854 O O . SER B 1 487 ? -6.293 22.703 20.625 1 95.94 487 SER B O 1
ATOM 9856 N N . GLN B 1 488 ? -7 23.391 18.656 1 96.88 488 GLN B N 1
ATOM 9857 C CA . GLN B 1 488 ? -8.273 23.938 19.109 1 96.88 488 GLN B CA 1
ATOM 9858 C C . GLN B 1 488 ? -9.344 23.812 18.031 1 96.88 488 GLN B C 1
ATOM 9860 O O . GLN B 1 488 ? -9.156 24.281 16.906 1 96.88 488 GLN B O 1
ATOM 9865 N N . LEU B 1 489 ? -10.383 23.141 18.344 1 96.94 489 LEU B N 1
ATOM 9866 C CA . LEU B 1 489 ? -11.5 22.953 17.422 1 96.94 489 LEU B CA 1
ATOM 9867 C C . LEU B 1 489 ? -12.578 24.016 17.656 1 96.94 489 LEU B C 1
ATOM 9869 O O . LEU B 1 489 ? -13.102 24.594 16.719 1 96.94 489 LEU B O 1
ATOM 9873 N N . VAL B 1 490 ? -12.875 24.234 18.938 1 97.81 490 VAL B N 1
ATOM 9874 C CA . VAL B 1 490 ? -14.016 25.078 19.297 1 97.81 490 VAL B CA 1
ATOM 9875 C C . VAL B 1 490 ? -13.586 26.547 19.297 1 97.81 490 VAL B C 1
ATOM 9877 O O . VAL B 1 490 ? -13.117 27.062 20.312 1 97.81 490 VAL B O 1
ATOM 9880 N N . THR B 1 491 ? -13.781 27.234 18.219 1 97.38 491 THR B N 1
ATOM 9881 C CA . THR B 1 491 ? -13.508 28.656 18.078 1 97.38 491 THR B CA 1
ATOM 9882 C C . THR B 1 491 ? -14.695 29.375 17.438 1 97.38 491 THR B C 1
ATOM 9884 O O . THR B 1 491 ? -15.648 28.719 16.969 1 97.38 491 THR B O 1
ATOM 9887 N N . ALA B 1 492 ? -14.617 30.641 17.406 1 97.44 492 ALA B N 1
ATOM 9888 C CA . ALA B 1 492 ? -15.68 31.438 16.812 1 97.44 492 ALA B CA 1
ATOM 9889 C C . ALA B 1 492 ? -15.469 31.609 15.305 1 97.44 492 ALA B C 1
ATOM 9891 O O . ALA B 1 492 ? -16.203 32.344 14.648 1 97.44 492 ALA B O 1
ATOM 9892 N N . GLU B 1 493 ? -14.484 30.938 14.742 1 96.94 493 GLU B N 1
ATOM 9893 C CA . GLU B 1 493 ? -14.203 31.031 13.312 1 96.94 493 GLU B CA 1
ATOM 9894 C C . GLU B 1 493 ? -15.336 30.422 12.492 1 96.94 493 GLU B C 1
ATOM 9896 O O . GLU B 1 493 ? -15.867 29.359 12.844 1 96.94 493 GLU B O 1
ATOM 9901 N N . PHE B 1 494 ? -15.664 31.094 11.43 1 95.44 494 PHE B N 1
ATOM 9902 C CA . PHE B 1 494 ? -16.641 30.562 10.484 1 95.44 494 PHE B CA 1
ATOM 9903 C C . PHE B 1 494 ? -16.047 29.406 9.688 1 95.44 494 PHE B C 1
ATOM 9905 O O . PHE B 1 494 ? -14.992 29.547 9.062 1 95.44 494 PHE B O 1
ATOM 9912 N N . GLN B 1 495 ? -16.688 28.344 9.734 1 93.25 495 GLN B N 1
ATOM 9913 C CA . GLN B 1 495 ? -16.234 27.172 8.984 1 93.25 495 GLN B CA 1
ATOM 9914 C C . GLN B 1 495 ? -17.406 26.312 8.539 1 93.25 495 GLN B C 1
ATOM 9916 O O . GLN B 1 495 ? -18.375 26.141 9.289 1 93.25 495 GLN B O 1
ATOM 9921 N N . LEU B 1 496 ? -17.328 25.812 7.297 1 92.75 496 LEU B N 1
ATOM 9922 C CA . LEU B 1 496 ? -18.188 24.734 6.82 1 92.75 496 LEU B CA 1
ATOM 9923 C C . LEU B 1 496 ? -17.391 23.422 6.723 1 92.75 496 LEU B C 1
ATOM 9925 O O . LEU B 1 496 ? -16.234 23.422 6.316 1 92.75 496 LEU B O 1
ATOM 9929 N N . HIS B 1 497 ? -17.938 22.391 7.203 1 94.62 497 HIS B N 1
ATOM 9930 C CA . HIS B 1 497 ? -17.281 21.109 7.277 1 94.62 497 HIS B CA 1
ATOM 9931 C C . HIS B 1 497 ? -18.266 19.953 7.086 1 94.62 497 HIS B C 1
ATOM 9933 O O . HIS B 1 497 ? -19.453 20.188 6.895 1 94.62 497 HIS B O 1
ATOM 9939 N N . TRP B 1 498 ? -17.781 18.734 7.055 1 96.06 498 TRP B N 1
ATOM 9940 C CA . TRP B 1 498 ? -18.594 17.547 6.82 1 96.06 498 TRP B CA 1
ATOM 9941 C C . TRP B 1 498 ? -19.734 17.469 7.824 1 96.06 498 TRP B C 1
ATOM 9943 O O . TRP B 1 498 ? -20.828 17 7.492 1 96.06 498 TRP B O 1
ATOM 9953 N N . GLY B 1 499 ? -19.469 17.891 9.086 1 96.81 499 GLY B N 1
ATOM 9954 C CA . GLY B 1 499 ? -20.484 17.891 10.125 1 96.81 499 GLY B CA 1
ATOM 9955 C C . GLY B 1 499 ? -21.672 18.766 9.805 1 96.81 499 GLY B C 1
ATOM 9956 O O . GLY B 1 499 ? -22.797 18.469 10.203 1 96.81 499 GLY B O 1
ATOM 9957 N N . SER B 1 500 ? -21.422 19.875 9.078 1 96 500 SER B N 1
ATOM 9958 C CA . SER B 1 500 ? -22.516 20.734 8.641 1 96 500 SER B CA 1
ATOM 9959 C C . SER B 1 500 ? -23.469 19.969 7.723 1 96 500 SER B C 1
ATOM 9961 O O . SER B 1 500 ? -24.688 20.109 7.844 1 96 500 SER B O 1
ATOM 9963 N N . TYR B 1 501 ? -22.844 19.234 6.871 1 95.44 501 TYR B N 1
ATOM 9964 C CA . TYR B 1 501 ? -23.641 18.406 5.957 1 95.44 501 TYR B CA 1
ATOM 9965 C C . TYR B 1 501 ? -24.391 17.328 6.711 1 95.44 501 TYR B C 1
ATOM 9967 O O . TYR B 1 501 ? -25.594 17.125 6.496 1 95.44 501 TYR B O 1
ATOM 9975 N N . LEU B 1 502 ? -23.734 16.609 7.602 1 96.5 502 LEU B N 1
ATOM 9976 C CA . LEU B 1 502 ? -24.344 15.531 8.359 1 96.5 502 LEU B CA 1
ATOM 9977 C C . LEU B 1 502 ? -25.531 16.031 9.18 1 96.5 502 LEU B C 1
ATOM 9979 O O . LEU B 1 502 ? -26.594 15.406 9.211 1 96.5 502 LEU B O 1
ATOM 9983 N N . SER B 1 503 ? -25.359 17.188 9.82 1 96.19 503 SER B N 1
ATOM 9984 C CA . SER B 1 503 ? -26.391 17.734 10.703 1 96.19 503 SER B CA 1
ATOM 9985 C C . SER B 1 503 ? -27.562 18.281 9.898 1 96.19 503 SER B C 1
ATOM 9987 O O . SER B 1 503 ? -28.719 18.078 10.281 1 96.19 503 SER B O 1
ATOM 9989 N N . SER B 1 504 ? -27.281 18.906 8.828 1 94.19 504 SER B N 1
ATOM 9990 C CA . SER B 1 504 ? -28.328 19.609 8.078 1 94.19 504 SER B CA 1
ATOM 9991 C C . SER B 1 504 ? -29.062 18.641 7.148 1 94.19 504 SER B C 1
ATOM 9993 O O . SER B 1 504 ? -30.266 18.781 6.934 1 94.19 504 SER B O 1
ATOM 9995 N N . ARG B 1 505 ? -28.344 17.656 6.652 1 92.12 505 ARG B N 1
ATOM 9996 C CA . ARG B 1 505 ? -28.938 16.844 5.594 1 92.12 505 ARG B CA 1
ATOM 9997 C C . ARG B 1 505 ? -29.203 15.43 6.086 1 92.12 505 ARG B C 1
ATOM 9999 O O . ARG B 1 505 ? -30.078 14.734 5.551 1 92.12 505 ARG B O 1
ATOM 10006 N N . ARG B 1 506 ? -28.516 14.969 7.094 1 93.31 506 ARG B N 1
ATOM 10007 C CA . ARG B 1 506 ? -28.609 13.562 7.473 1 93.31 506 ARG B CA 1
ATOM 10008 C C . ARG B 1 506 ? -29.141 13.414 8.898 1 93.31 506 ARG B C 1
ATOM 10010 O O . ARG B 1 506 ? -29.219 12.297 9.422 1 93.31 506 ARG B O 1
ATOM 10017 N N . ASN B 1 507 ? -29.453 14.492 9.562 1 92.94 507 ASN B N 1
ATOM 10018 C CA . ASN B 1 507 ? -30.031 14.508 10.898 1 92.94 507 ASN B CA 1
ATOM 10019 C C . ASN B 1 507 ? -29.141 13.805 11.914 1 92.94 507 ASN B C 1
ATOM 10021 O O . ASN B 1 507 ? -29.594 12.961 12.68 1 92.94 507 ASN B O 1
ATOM 10025 N N . HIS B 1 508 ? -27.875 14.008 11.773 1 96.06 508 HIS B N 1
ATOM 10026 C CA . HIS B 1 508 ? -26.906 13.594 12.781 1 96.06 508 HIS B CA 1
ATOM 10027 C C . HIS B 1 508 ? -26.5 14.766 13.664 1 96.06 508 HIS B C 1
ATOM 10029 O O . HIS B 1 508 ? -26.391 15.906 13.195 1 96.06 508 HIS B O 1
ATOM 10035 N N . ILE B 1 509 ? -26.375 14.508 14.875 1 97.44 509 ILE B N 1
ATOM 10036 C CA . ILE B 1 509 ? -25.688 15.469 15.727 1 97.44 509 ILE B CA 1
ATOM 10037 C C . ILE B 1 509 ? -24.172 15.344 15.539 1 97.44 509 ILE B C 1
ATOM 10039 O O . ILE B 1 509 ? -23.641 14.227 15.484 1 97.44 509 ILE B O 1
ATOM 10043 N N . TYR B 1 510 ? -23.547 16.453 15.312 1 98.25 510 TYR B N 1
ATOM 10044 C CA . TYR B 1 510 ? -22.094 16.5 15.18 1 98.25 510 TYR B CA 1
ATOM 10045 C C . TYR B 1 510 ? -21.469 17.266 16.328 1 98.25 510 TYR B C 1
ATOM 10047 O O . TYR B 1 510 ? -21.984 18.297 16.766 1 98.25 510 TYR B O 1
ATOM 10055 N N . ALA B 1 511 ? -20.281 16.75 16.891 1 98.69 511 ALA B N 1
ATOM 10056 C CA . ALA B 1 511 ? -19.75 17.375 18.094 1 98.69 511 ALA B CA 1
ATOM 10057 C C . ALA B 1 511 ? -18.25 17.594 17.984 1 98.69 511 ALA B C 1
ATOM 10059 O O . ALA B 1 511 ? -17.516 16.766 17.438 1 98.69 511 ALA B O 1
ATOM 10060 N N . TRP B 1 512 ? -17.844 18.734 18.5 1 98.5 512 TRP B N 1
ATOM 10061 C CA . TRP B 1 512 ? -16.453 19.078 18.766 1 98.5 512 TRP B CA 1
ATOM 10062 C C . TRP B 1 512 ? -16.172 19.109 20.266 1 98.5 512 TRP B C 1
ATOM 10064 O O . TRP B 1 512 ? -16.969 19.625 21.031 1 98.5 512 TRP B O 1
ATOM 10074 N N . ILE B 1 513 ? -15.008 18.516 20.609 1 98.62 513 ILE B N 1
ATOM 10075 C CA . ILE B 1 513 ? -14.648 18.484 22.016 1 98.62 513 ILE B CA 1
ATOM 10076 C C . ILE B 1 513 ? -13.188 18.891 22.188 1 98.62 513 ILE B C 1
ATOM 10078 O O . ILE B 1 513 ? -12.289 18.25 21.641 1 98.62 513 ILE B O 1
ATOM 10082 N N . ASP B 1 514 ? -12.922 19.984 22.906 1 98.12 514 ASP B N 1
ATOM 10083 C CA . ASP B 1 514 ? -11.57 20.375 23.312 1 98.12 514 ASP B CA 1
ATOM 10084 C C . ASP B 1 514 ? -11.344 20.094 24.797 1 98.12 514 ASP B C 1
ATOM 10086 O O . ASP B 1 514 ? -11.844 20.812 25.656 1 98.12 514 ASP B O 1
ATOM 10090 N N . GLY B 1 515 ? -10.633 19.047 25.031 1 97.44 515 GLY B N 1
ATOM 10091 C CA . GLY B 1 515 ? -10.266 18.672 26.391 1 97.44 515 GLY B CA 1
ATOM 10092 C C . GLY B 1 515 ? -8.797 18.906 26.703 1 97.44 515 GLY B C 1
ATOM 10093 O O . GLY B 1 515 ? -8.203 19.859 26.188 1 97.44 515 GLY B O 1
ATOM 10094 N N . ARG B 1 516 ? -8.281 18.219 27.656 1 96 516 ARG B N 1
ATOM 10095 C CA . ARG B 1 516 ? -6.863 18.328 28 1 96 516 ARG B CA 1
ATOM 10096 C C . ARG B 1 516 ? -5.988 18.109 26.766 1 96 516 ARG B C 1
ATOM 10098 O O . ARG B 1 516 ? -6.285 17.25 25.938 1 96 516 ARG B O 1
ATOM 10105 N N . GLY B 1 517 ? -4.914 18.844 26.672 1 96.5 517 GLY B N 1
ATOM 10106 C CA . GLY B 1 517 ? -4.023 18.828 25.516 1 96.5 517 GLY B CA 1
ATOM 10107 C C . GLY B 1 517 ? -4.312 19.938 24.531 1 96.5 517 GLY B C 1
ATOM 10108 O O . GLY B 1 517 ? -3.463 20.266 23.688 1 96.5 517 GLY B O 1
ATOM 10109 N N . SER B 1 518 ? -5.48 20.516 24.594 1 95.81 518 SER B N 1
ATOM 10110 C CA . SER B 1 518 ? -5.863 21.562 23.656 1 95.81 518 SER B CA 1
ATOM 10111 C C . SER B 1 518 ? -5.199 22.891 24 1 95.81 518 SER B C 1
ATOM 10113 O O . SER B 1 518 ? -4.754 23.078 25.141 1 95.81 518 SER B O 1
ATOM 10115 N N . GLY B 1 519 ? -5.223 23.781 23.016 1 94.25 519 GLY B N 1
ATOM 10116 C CA . GLY B 1 519 ? -4.57 25.062 23.188 1 94.25 519 GLY B CA 1
ATOM 10117 C C . GLY B 1 519 ? -5.535 26.172 23.547 1 94.25 519 GLY B C 1
ATOM 10118 O O . GLY B 1 519 ? -6.746 25.969 23.594 1 94.25 519 GLY B O 1
ATOM 10119 N N . SER B 1 520 ? -4.969 27.297 23.984 1 95.19 520 SER B N 1
ATOM 10120 C CA . SER B 1 520 ? -5.637 28.578 24.219 1 95.19 520 SER B CA 1
ATOM 10121 C C . SER B 1 520 ? -6.398 28.578 25.531 1 95.19 520 SER B C 1
ATOM 10123 O O . SER B 1 520 ? -7.379 29.297 25.688 1 95.19 520 SER B O 1
ATOM 10125 N N . GLN B 1 521 ? -6.062 27.656 26.375 1 93.56 521 GLN B N 1
ATOM 10126 C CA . GLN B 1 521 ? -6.664 27.609 27.703 1 93.56 521 GLN B CA 1
ATOM 10127 C C . GLN B 1 521 ? -5.594 27.453 28.781 1 93.56 521 GLN B C 1
ATOM 10129 O O . GLN B 1 521 ? -5.828 26.812 29.812 1 93.56 521 GLN B O 1
ATOM 10134 N N . GLY B 1 522 ? -4.398 27.953 28.453 1 92.44 522 GLY B N 1
ATOM 10135 C CA . GLY B 1 522 ? -3.289 27.859 29.391 1 92.44 522 GLY B CA 1
ATOM 10136 C C . GLY B 1 522 ? -2.4 26.656 29.141 1 92.44 522 GLY B C 1
ATOM 10137 O O . GLY B 1 522 ? -2.828 25.688 28.531 1 92.44 522 GLY B O 1
ATOM 10138 N N . ASP B 1 523 ? -1.185 26.719 29.688 1 92.5 523 ASP B N 1
ATOM 10139 C CA . ASP B 1 523 ? -0.188 25.688 29.422 1 92.5 523 ASP B CA 1
ATOM 10140 C C . ASP B 1 523 ? -0.446 24.438 30.266 1 92.5 523 ASP B C 1
ATOM 10142 O O . ASP B 1 523 ? -0.081 23.328 29.875 1 92.5 523 ASP B O 1
ATOM 10146 N N . LYS B 1 524 ? -1.029 24.672 31.469 1 92.81 524 LYS B N 1
ATOM 10147 C CA . LYS B 1 524 ? -1.268 23.547 32.375 1 92.81 524 LYS B CA 1
ATOM 10148 C C . LYS B 1 524 ? -2.141 22.484 31.703 1 92.81 524 LYS B C 1
ATOM 10150 O O . LYS B 1 524 ? -1.792 21.297 31.688 1 92.81 524 LYS B O 1
ATOM 10155 N N . MET B 1 525 ? -3.27 22.922 31.141 1 92.75 525 MET B N 1
ATOM 10156 C CA . MET B 1 525 ? -4.18 22 30.453 1 92.75 525 MET B CA 1
ATOM 10157 C C . MET B 1 525 ? -3.514 21.391 29.219 1 92.75 525 MET B C 1
ATOM 10159 O O . MET B 1 525 ? -3.646 20.188 28.969 1 92.75 525 MET B O 1
ATOM 10163 N N . MET B 1 526 ? -2.775 22.172 28.531 1 94.56 526 MET B N 1
ATOM 10164 C CA . MET B 1 526 ? -2.133 21.75 27.281 1 94.56 526 MET B CA 1
ATOM 10165 C C . MET B 1 526 ? -1.05 20.719 27.562 1 94.56 526 MET B C 1
ATOM 10167 O O . MET B 1 526 ? -0.945 19.719 26.844 1 94.56 526 MET B O 1
ATOM 10171 N N . HIS B 1 527 ? -0.263 20.828 28.641 1 95 527 HIS B N 1
ATOM 10172 C CA . HIS B 1 527 ? 0.909 20 28.922 1 95 527 HIS B CA 1
ATOM 10173 C C . HIS B 1 527 ? 0.522 18.719 29.625 1 95 527 HIS B C 1
ATOM 10175 O O . HIS B 1 527 ? 1.377 17.859 29.891 1 95 527 HIS B O 1
ATOM 10181 N N . GLU B 1 528 ? -0.793 18.531 29.844 1 95 528 GLU B N 1
ATOM 10182 C CA . GLU B 1 528 ? -1.249 17.312 30.5 1 95 528 GLU B CA 1
ATOM 10183 C C . GLU B 1 528 ? -0.913 16.078 29.656 1 95 528 GLU B C 1
ATOM 10185 O O . GLU B 1 528 ? -0.851 14.961 30.172 1 95 528 GLU B O 1
ATOM 10190 N N . VAL B 1 529 ? -0.659 16.25 28.406 1 96.81 529 VAL B N 1
ATOM 10191 C CA . VAL B 1 529 ? -0.457 15.125 27.5 1 96.81 529 VAL B CA 1
ATOM 10192 C C . VAL B 1 529 ? 1.037 14.836 27.359 1 96.81 529 VAL B C 1
ATOM 10194 O O . VAL B 1 529 ? 1.431 13.898 26.656 1 96.81 529 VAL B O 1
ATOM 10197 N N . TYR B 1 530 ? 1.922 15.672 28.031 1 96.62 530 TYR B N 1
ATOM 10198 C CA . TYR B 1 530 ? 3.369 15.539 27.891 1 96.62 530 TYR B CA 1
ATOM 10199 C C . TYR B 1 530 ? 3.834 14.156 28.344 1 96.62 530 TYR B C 1
ATOM 10201 O O . TYR B 1 530 ? 3.496 13.711 29.438 1 96.62 530 TYR B O 1
ATOM 10209 N N . TYR B 1 531 ? 4.516 13.375 27.469 1 96.62 531 TYR B N 1
ATOM 10210 C CA . TYR B 1 531 ? 5.137 12.07 27.703 1 96.62 531 TYR B CA 1
ATOM 10211 C C . TYR B 1 531 ? 4.086 10.977 27.812 1 96.62 531 TYR B C 1
ATOM 10213 O O . TYR B 1 531 ? 4.379 9.867 28.266 1 96.62 531 TYR B O 1
ATOM 10221 N N . ARG B 1 532 ? 2.816 11.312 27.406 1 97.5 532 ARG B N 1
ATOM 10222 C CA . ARG B 1 532 ? 1.769 10.305 27.516 1 97.5 532 ARG B CA 1
ATOM 10223 C C . ARG B 1 532 ? 0.646 10.562 26.516 1 97.5 532 ARG B C 1
ATOM 10225 O O . ARG B 1 532 ? -0.53 10.562 26.891 1 97.5 532 ARG B O 1
ATOM 10232 N N . LEU B 1 533 ? 1.054 10.852 25.297 1 98 533 LEU B N 1
ATOM 10233 C CA . LEU B 1 533 ? 0.051 10.984 24.234 1 98 533 LEU B CA 1
ATOM 10234 C C . LEU B 1 533 ? -0.835 9.75 24.172 1 98 533 LEU B C 1
ATOM 10236 O O . LEU B 1 533 ? -0.368 8.633 24.406 1 98 533 LEU B O 1
ATOM 10240 N N . GLY B 1 534 ? -2.145 9.969 23.828 1 97.94 534 GLY B N 1
ATOM 10241 C CA . GLY B 1 534 ? -3.088 8.875 23.703 1 97.94 534 GLY B CA 1
ATOM 10242 C C . GLY B 1 534 ? -3.697 8.453 25.031 1 97.94 534 GLY B C 1
ATOM 10243 O O . GLY B 1 534 ? -4.207 7.336 25.156 1 97.94 534 GLY B O 1
ATOM 10244 N N . SER B 1 535 ? -3.666 9.273 26 1 97.25 535 SER B N 1
ATOM 10245 C CA . SER B 1 535 ? -4.152 8.922 27.344 1 97.25 535 SER B CA 1
ATOM 10246 C C . SER B 1 535 ? -5.297 9.836 27.766 1 97.25 535 SER B C 1
ATOM 10248 O O . SER B 1 535 ? -6.453 9.602 27.406 1 97.25 535 SER B O 1
ATOM 10250 N N . VAL B 1 536 ? -4.949 11.047 28.266 1 97.31 536 VAL B N 1
ATOM 10251 C CA . VAL B 1 536 ? -5.961 11.867 28.906 1 97.31 536 VAL B CA 1
ATOM 10252 C C . VAL B 1 536 ? -6.848 12.531 27.859 1 97.31 536 VAL B C 1
ATOM 10254 O O . VAL B 1 536 ? -8.023 12.797 28.109 1 97.31 536 VAL B O 1
ATOM 10257 N N . GLU B 1 537 ? -6.254 12.914 26.734 1 97.5 537 GLU B N 1
ATOM 10258 C CA . GLU B 1 537 ? -7.07 13.523 25.688 1 97.5 537 GLU B CA 1
ATOM 10259 C C . GLU B 1 537 ? -8.07 12.531 25.109 1 97.5 537 GLU B C 1
ATOM 10261 O O . GLU B 1 537 ? -9.156 12.914 24.672 1 97.5 537 GLU B O 1
ATOM 10266 N N . VAL B 1 538 ? -7.711 11.25 25.062 1 98.44 538 VAL B N 1
ATOM 10267 C CA . VAL B 1 538 ? -8.633 10.203 24.641 1 98.44 538 VAL B CA 1
ATOM 10268 C C . VAL B 1 538 ? -9.727 10.023 25.688 1 98.44 538 VAL B C 1
ATOM 10270 O O . VAL B 1 538 ? -10.906 9.938 25.344 1 98.44 538 VAL B O 1
ATOM 10273 N N . GLU B 1 539 ? -9.336 9.969 26.938 1 98.06 539 GLU B N 1
ATOM 10274 C CA . GLU B 1 539 ? -10.281 9.852 28.047 1 98.06 539 GLU B CA 1
ATOM 10275 C C . GLU B 1 539 ? -11.32 10.977 28 1 98.06 539 GLU B C 1
ATOM 10277 O O . GLU B 1 539 ? -12.5 10.742 28.266 1 98.06 539 GLU B O 1
ATOM 10282 N N . ASP B 1 540 ? -10.859 12.141 27.719 1 98.38 540 ASP B N 1
ATOM 10283 C CA . ASP B 1 540 ? -11.75 13.297 27.703 1 98.38 540 ASP B CA 1
ATOM 10284 C C . ASP B 1 540 ? -12.797 13.172 26.594 1 98.38 540 ASP B C 1
ATOM 10286 O O . ASP B 1 540 ? -13.938 13.602 26.766 1 98.38 540 ASP B O 1
ATOM 10290 N N . GLN B 1 541 ? -12.422 12.633 25.391 1 98.56 541 GLN B N 1
ATOM 10291 C CA . GLN B 1 541 ? -13.406 12.398 24.344 1 98.56 541 GLN B CA 1
ATOM 10292 C C . GLN B 1 541 ? -14.484 11.43 24.812 1 98.56 541 GLN B C 1
ATOM 10294 O O . GLN B 1 541 ? -15.672 11.633 24.531 1 98.56 541 GLN B O 1
ATOM 10299 N N . ILE B 1 542 ? -14.102 10.375 25.453 1 98.5 542 ILE B N 1
ATOM 10300 C CA . ILE B 1 542 ? -15.016 9.336 25.922 1 98.5 542 ILE B CA 1
ATOM 10301 C C . ILE B 1 542 ? -15.914 9.891 27.031 1 98.5 542 ILE B C 1
ATOM 10303 O O . ILE B 1 542 ? -17.141 9.742 26.969 1 98.5 542 ILE B O 1
ATOM 10307 N N . GLU B 1 543 ? -15.328 10.594 28.016 1 98.12 543 GLU B N 1
ATOM 10308 C CA . GLU B 1 543 ? -16.062 11.086 29.172 1 98.12 543 GLU B CA 1
ATOM 10309 C C . GLU B 1 543 ? -17.062 12.164 28.781 1 98.12 543 GLU B C 1
ATOM 10311 O O . GLU B 1 543 ? -18.188 12.172 29.281 1 98.12 543 GLU B O 1
ATOM 10316 N N . VAL B 1 544 ? -16.625 13.078 27.969 1 98.56 544 VAL B N 1
ATOM 10317 C CA . VAL B 1 544 ? -17.531 14.141 27.547 1 98.56 544 VAL B CA 1
ATOM 10318 C C . VAL B 1 544 ? -18.672 13.555 26.734 1 98.56 544 VAL B C 1
ATOM 10320 O O . VAL B 1 544 ? -19.828 13.961 26.891 1 98.56 544 VAL B O 1
ATOM 10323 N N . THR B 1 545 ? -18.359 12.625 25.828 1 98.62 545 THR B N 1
ATOM 10324 C CA . THR B 1 545 ? -19.406 11.992 25.031 1 98.62 545 THR B CA 1
ATOM 10325 C C . THR B 1 545 ? -20.391 11.258 25.938 1 98.62 545 THR B C 1
ATOM 10327 O O . THR B 1 545 ? -21.609 11.32 25.719 1 98.62 545 THR B O 1
ATOM 10330 N N . ARG B 1 546 ? -19.906 10.539 26.938 1 98 546 ARG B N 1
ATOM 10331 C CA . ARG B 1 546 ? -20.766 9.883 27.906 1 98 546 ARG B CA 1
ATOM 10332 C C . ARG B 1 546 ? -21.672 10.898 28.609 1 98 546 ARG B C 1
ATOM 10334 O O . ARG B 1 546 ? -22.875 10.672 28.75 1 98 546 ARG B O 1
ATOM 10341 N N . TYR B 1 547 ? -21.094 11.984 29.031 1 97.88 547 TYR B N 1
ATOM 10342 C CA . TYR B 1 547 ? -21.844 13.055 29.672 1 97.88 547 TYR B CA 1
ATOM 10343 C C . TYR B 1 547 ? -22.969 13.555 28.766 1 97.88 547 TYR B C 1
ATOM 10345 O O . TYR B 1 547 ? -24.094 13.742 29.219 1 97.88 547 TYR B O 1
ATOM 10353 N N . LEU B 1 548 ? -22.656 13.773 27.484 1 97.81 548 LEU B N 1
ATOM 10354 C CA . LEU B 1 548 ? -23.656 14.258 26.531 1 97.81 548 LEU B CA 1
ATOM 10355 C C . LEU B 1 548 ? -24.797 13.258 26.391 1 97.81 548 LEU B C 1
ATOM 10357 O O . LEU B 1 548 ? -25.969 13.648 26.406 1 97.81 548 LEU B O 1
ATOM 10361 N N . LYS B 1 549 ? -24.469 12.023 26.266 1 96.56 549 LYS B N 1
ATOM 10362 C CA . LYS B 1 549 ? -25.469 10.977 26.094 1 96.56 549 LYS B CA 1
ATOM 10363 C C . LYS B 1 549 ? -26.375 10.891 27.312 1 96.56 549 LYS B C 1
ATOM 10365 O O . LYS B 1 549 ? -27.578 10.648 27.188 1 96.56 549 LYS B O 1
ATOM 10370 N N . GLU B 1 550 ? -25.844 11.117 28.469 1 95.81 550 GLU B N 1
ATOM 10371 C CA . GLU B 1 550 ? -26.578 10.984 29.719 1 95.81 550 GLU B CA 1
ATOM 10372 C C . GLU B 1 550 ? -27.438 12.227 29.984 1 95.81 550 GLU B C 1
ATOM 10374 O O . GLU B 1 550 ? -28.469 12.133 30.656 1 95.81 550 GLU B O 1
ATOM 10379 N N . ASN B 1 551 ? -27.078 13.367 29.453 1 94.12 551 ASN B N 1
ATOM 10380 C CA . ASN B 1 551 ? -27.719 14.609 29.859 1 94.12 551 ASN B CA 1
ATOM 10381 C C . ASN B 1 551 ? -28.562 15.203 28.734 1 94.12 551 ASN B C 1
ATOM 10383 O O . ASN B 1 551 ? -29.391 16.094 28.969 1 94.12 551 ASN B O 1
ATOM 10387 N N . LEU B 1 552 ? -28.328 14.742 27.562 1 93.69 552 LEU B N 1
ATOM 10388 C CA . LEU B 1 552 ? -29.109 15.227 26.438 1 93.69 552 LEU B CA 1
ATOM 10389 C C . LEU B 1 552 ? -29.953 14.109 25.844 1 93.69 552 LEU B C 1
ATOM 10391 O O . LEU B 1 552 ? -29.469 13.281 25.078 1 93.69 552 LEU B O 1
ATOM 10395 N N . ALA B 1 553 ? -31.234 14.172 26 1 91.31 553 ALA B N 1
ATOM 10396 C CA . ALA B 1 553 ? -32.156 13.078 25.719 1 91.31 553 ALA B CA 1
ATOM 10397 C C . ALA B 1 553 ? -32.312 12.867 24.219 1 91.31 553 ALA B C 1
ATOM 10399 O O . ALA B 1 553 ? -32.719 11.789 23.766 1 91.31 553 ALA B O 1
ATOM 10400 N N . PHE B 1 554 ? -32 13.852 23.453 1 92.19 554 PHE B N 1
ATOM 10401 C CA . PHE B 1 554 ? -32.219 13.727 22.016 1 92.19 554 PHE B CA 1
ATOM 10402 C C . PHE B 1 554 ? -31.031 13.023 21.359 1 92.19 554 PHE B C 1
ATOM 10404 O O . PHE B 1 554 ? -31.016 12.789 20.156 1 92.19 554 PHE B O 1
ATOM 10411 N N . ILE B 1 555 ? -30.031 12.578 22.078 1 94.94 555 ILE B N 1
ATOM 10412 C CA . ILE B 1 555 ? -28.922 11.797 21.547 1 94.94 555 ILE B CA 1
ATOM 10413 C C . ILE B 1 555 ? -29.25 10.305 21.641 1 94.94 555 ILE B C 1
ATOM 10415 O O . ILE B 1 555 ? -29.609 9.812 22.719 1 94.94 555 ILE B O 1
ATOM 10419 N N . HIS B 1 556 ? -29.141 9.625 20.516 1 93.19 556 HIS B N 1
ATOM 10420 C CA . HIS B 1 556 ? -29.406 8.188 20.5 1 93.19 556 HIS B CA 1
ATOM 10421 C C . HIS B 1 556 ? -28.406 7.43 21.359 1 93.19 556 HIS B C 1
ATOM 10423 O O . HIS B 1 556 ? -27.188 7.629 21.219 1 93.19 556 HIS B O 1
ATOM 10429 N N . PRO B 1 557 ? -28.766 6.574 22.125 1 91.44 557 PRO B N 1
ATOM 10430 C CA . PRO B 1 557 ? -27.875 5.941 23.094 1 91.44 557 PRO B CA 1
ATOM 10431 C C . PRO B 1 557 ? -26.891 4.969 22.453 1 91.44 557 PRO B C 1
ATOM 10433 O O . PRO B 1 557 ? -25.797 4.742 22.969 1 91.44 557 PRO B O 1
ATOM 10436 N N . LYS B 1 558 ? -27.219 4.398 21.281 1 92.38 558 LYS B N 1
ATOM 10437 C CA . LYS B 1 558 ? -26.391 3.34 20.703 1 92.38 558 LYS B CA 1
ATOM 10438 C C . LYS B 1 558 ? -25.75 3.783 19.391 1 92.38 558 LYS B C 1
ATOM 10440 O O . LYS B 1 558 ? -24.828 3.141 18.906 1 92.38 558 LYS B O 1
ATOM 10445 N N . HIS B 1 559 ? -26.25 4.82 18.812 1 95.62 559 HIS B N 1
ATOM 10446 C CA . HIS B 1 559 ? -25.734 5.277 17.531 1 95.62 559 HIS B CA 1
ATOM 10447 C C . HIS B 1 559 ? -24.75 6.426 17.688 1 95.62 559 HIS B C 1
ATOM 10449 O O . HIS B 1 559 ? -25.031 7.555 17.281 1 95.62 559 HIS B O 1
ATOM 10455 N N . THR B 1 560 ? -23.594 6.074 18.266 1 98 560 THR B N 1
ATOM 10456 C CA . THR B 1 560 ? -22.531 7.043 18.516 1 98 560 THR B CA 1
ATOM 10457 C C . THR B 1 560 ? -21.234 6.598 17.844 1 98 560 THR B C 1
ATOM 10459 O O . THR B 1 560 ? -20.797 5.461 18.031 1 98 560 THR B O 1
ATOM 10462 N N . ALA B 1 561 ? -20.672 7.441 17.062 1 98.69 561 ALA B N 1
ATOM 10463 C CA . ALA B 1 561 ? -19.406 7.164 16.375 1 98.69 561 ALA B CA 1
ATOM 10464 C C . ALA B 1 561 ? -18.406 8.289 16.594 1 98.69 561 ALA B C 1
ATOM 10466 O O . ALA B 1 561 ? -18.781 9.391 17 1 98.69 561 ALA B O 1
ATOM 10467 N N . ILE B 1 562 ? -17.188 8.023 16.422 1 98.88 562 ILE B N 1
ATOM 10468 C CA . ILE B 1 562 ? -16.109 9.008 16.5 1 98.88 562 ILE B CA 1
ATOM 10469 C C . ILE B 1 562 ? -15.211 8.875 15.266 1 98.88 562 ILE B C 1
ATOM 10471 O O . ILE B 1 562 ? -15 7.777 14.758 1 98.88 562 ILE B O 1
ATOM 10475 N N . TRP B 1 563 ? -14.734 10 14.719 1 98.75 563 TRP B N 1
ATOM 10476 C CA . TRP B 1 563 ? -13.789 9.938 13.609 1 98.75 563 TRP B CA 1
ATOM 10477 C C . TRP B 1 563 ? -12.773 11.078 13.703 1 98.75 563 TRP B C 1
ATOM 10479 O O . TRP B 1 563 ? -12.953 12.016 14.484 1 98.75 563 TRP B O 1
ATOM 10489 N N . GLY B 1 564 ? -11.727 11.008 13.031 1 98.12 564 GLY B N 1
ATOM 10490 C CA . GLY B 1 564 ? -10.711 12.039 12.953 1 98.12 564 GLY B CA 1
ATOM 10491 C C . GLY B 1 564 ? -9.656 11.758 11.891 1 98.12 564 GLY B C 1
ATOM 10492 O O . GLY B 1 564 ? -9.68 10.703 11.258 1 98.12 564 GLY B O 1
ATOM 10493 N N . LEU B 1 565 ? -8.781 12.734 11.695 1 96.62 565 LEU B N 1
ATOM 10494 C CA . LEU B 1 565 ? -7.676 12.648 10.75 1 96.62 565 LEU B CA 1
ATOM 10495 C C . LEU B 1 565 ? -6.34 12.867 11.445 1 96.62 565 LEU B C 1
ATOM 10497 O O . LEU B 1 565 ? -6.23 13.727 12.328 1 96.62 565 LEU B O 1
ATOM 10501 N N . PHE B 1 566 ? -5.324 12.133 11.055 1 95.5 566 PHE B N 1
ATOM 10502 C CA . PHE B 1 566 ? -3.984 12.25 11.617 1 95.5 566 PHE B CA 1
ATOM 10503 C C . PHE B 1 566 ? -4.004 11.953 13.117 1 95.5 566 PHE B C 1
ATOM 10505 O O . PHE B 1 566 ? -4.402 10.867 13.531 1 95.5 566 PHE B O 1
ATOM 10512 N N . TYR B 1 567 ? -3.709 12.969 13.945 1 97.75 567 TYR B N 1
ATOM 10513 C CA . TYR B 1 567 ? -3.783 12.773 15.391 1 97.75 567 TYR B CA 1
ATOM 10514 C C . TYR B 1 567 ? -5.207 12.43 15.82 1 97.75 567 TYR B C 1
ATOM 10516 O O . TYR B 1 567 ? -5.41 11.617 16.719 1 97.75 567 TYR B O 1
ATOM 10524 N N . GLY B 1 568 ? -6.188 13.062 15.172 1 98.19 568 GLY B N 1
ATOM 10525 C CA . GLY B 1 568 ? -7.578 12.742 15.453 1 98.19 568 GLY B CA 1
ATOM 10526 C C . GLY B 1 568 ? -7.941 11.312 15.133 1 98.19 568 GLY B C 1
ATOM 10527 O O . GLY B 1 568 ? -8.758 10.695 15.82 1 98.19 568 GLY B O 1
ATOM 10528 N N . GLY B 1 569 ? -7.367 10.789 13.984 1 98.5 569 GLY B N 1
ATOM 10529 C CA . GLY B 1 569 ? -7.559 9.383 13.672 1 98.5 569 GLY B CA 1
ATOM 10530 C C . GLY B 1 569 ? -6.98 8.461 14.734 1 98.5 569 GLY B C 1
ATOM 10531 O O . GLY B 1 569 ? -7.57 7.422 15.047 1 98.5 569 GLY B O 1
ATOM 10532 N N . TYR B 1 570 ? -5.793 8.836 15.25 1 98.69 570 TYR B N 1
ATOM 10533 C CA . TYR B 1 570 ? -5.148 8.141 16.359 1 98.69 570 TYR B CA 1
ATOM 10534 C C . TYR B 1 570 ? -6.047 8.133 17.594 1 98.69 570 TYR B C 1
ATOM 10536 O O . TYR B 1 570 ? -6.297 7.074 18.172 1 98.69 570 TYR B O 1
ATOM 10544 N N . VAL B 1 571 ? -6.656 9.242 17.906 1 98.75 571 VAL B N 1
ATOM 10545 C CA . VAL B 1 571 ? -7.523 9.398 19.078 1 98.75 571 VAL B CA 1
ATOM 10546 C C . VAL B 1 571 ? -8.812 8.617 18.875 1 98.75 571 VAL B C 1
ATOM 10548 O O . VAL B 1 571 ? -9.289 7.934 19.781 1 98.75 571 VAL B O 1
ATOM 10551 N N . ALA B 1 572 ? -9.383 8.703 17.703 1 98.88 572 ALA B N 1
ATOM 10552 C CA . ALA B 1 572 ? -10.625 7.988 17.406 1 98.88 572 ALA B CA 1
ATOM 10553 C C . ALA B 1 572 ? -10.453 6.484 17.578 1 98.88 572 ALA B C 1
ATOM 10555 O O . ALA B 1 572 ? -11.281 5.82 18.203 1 98.88 572 ALA B O 1
ATOM 10556 N N . ALA B 1 573 ? -9.367 5.961 17.047 1 98.88 573 ALA B N 1
ATOM 10557 C CA . ALA B 1 573 ? -9.094 4.531 17.156 1 98.88 573 ALA B CA 1
ATOM 10558 C C . ALA B 1 573 ? -8.875 4.133 18.609 1 98.88 573 ALA B C 1
ATOM 10560 O O . ALA B 1 573 ? -9.398 3.115 19.078 1 98.88 573 ALA B O 1
ATOM 10561 N N . LEU B 1 574 ? -8.102 4.934 19.344 1 98.81 574 LEU B N 1
ATOM 10562 C CA . LEU B 1 574 ? -7.836 4.629 20.75 1 98.81 574 LEU B CA 1
ATOM 10563 C C . LEU B 1 574 ? -9.125 4.684 21.562 1 98.81 574 LEU B C 1
ATOM 10565 O O . LEU B 1 574 ? -9.305 3.891 22.484 1 98.81 574 LEU B O 1
ATOM 10569 N N . ALA B 1 575 ? -9.945 5.672 21.234 1 98.81 575 ALA B N 1
ATOM 10570 C CA . ALA B 1 575 ? -11.219 5.781 21.938 1 98.81 575 ALA B CA 1
ATOM 10571 C C . ALA B 1 575 ? -12.062 4.523 21.75 1 98.81 575 ALA B C 1
ATOM 10573 O O . ALA B 1 575 ? -12.719 4.062 22.688 1 98.81 575 ALA B O 1
ATOM 10574 N N . LEU B 1 576 ? -12.086 3.99 20.562 1 98.75 576 LEU B N 1
ATOM 10575 C CA . LEU B 1 576 ? -12.82 2.758 20.281 1 98.75 576 LEU B CA 1
ATOM 10576 C C . LEU B 1 576 ? -12.195 1.58 21.031 1 98.75 576 LEU B C 1
ATOM 10578 O O . LEU B 1 576 ? -12.906 0.699 21.516 1 98.75 576 LEU B O 1
ATOM 10582 N N . ALA B 1 577 ? -10.891 1.538 21.156 1 98.5 577 ALA B N 1
ATOM 10583 C CA . ALA B 1 577 ? -10.148 0.437 21.766 1 98.5 577 ALA B CA 1
ATOM 10584 C C . ALA B 1 577 ? -10.344 0.416 23.281 1 98.5 577 ALA B C 1
ATOM 10586 O O . ALA B 1 577 ? -10.156 -0.62 23.922 1 98.5 577 ALA B O 1
ATOM 10587 N N . SER B 1 578 ? -10.727 1.528 23.812 1 98 578 SER B N 1
ATOM 10588 C CA . SER B 1 578 ? -10.836 1.659 25.266 1 98 578 SER B CA 1
ATOM 10589 C C . SER B 1 578 ? -11.898 0.727 25.828 1 98 578 SER B C 1
ATOM 10591 O O . SER B 1 578 ? -12.953 0.535 25.203 1 98 578 SER B O 1
ATOM 10593 N N . GLU B 1 579 ? -11.688 0.248 27 1 96.19 579 GLU B N 1
ATOM 10594 C CA . GLU B 1 579 ? -12.672 -0.578 27.688 1 96.19 579 GLU B CA 1
ATOM 10595 C C . GLU B 1 579 ? -13.891 0.242 28.109 1 96.19 579 GLU B C 1
ATOM 10597 O O . GLU B 1 579 ? -14.984 -0.303 28.281 1 96.19 579 GLU B O 1
ATOM 10602 N N . LYS B 1 580 ? -13.68 1.497 28.234 1 96.44 580 LYS B N 1
ATOM 10603 C CA . LYS B 1 580 ? -14.75 2.391 28.672 1 96.44 580 LYS B CA 1
ATOM 10604 C C . LYS B 1 580 ? -15.406 3.086 27.484 1 96.44 580 LYS B C 1
ATOM 10606 O O . LYS B 1 580 ? -16.109 4.086 27.656 1 96.44 580 LYS B O 1
ATOM 10611 N N . THR B 1 581 ? -15.156 2.607 26.328 1 97.75 581 THR B N 1
ATOM 10612 C CA . THR B 1 581 ? -15.633 3.277 25.125 1 97.75 581 THR B CA 1
ATOM 10613 C C . THR B 1 581 ? -17.156 3.439 25.156 1 97.75 581 THR B C 1
ATOM 10615 O O . THR B 1 581 ? -17.859 2.58 25.688 1 97.75 581 THR B O 1
ATOM 10618 N N . THR B 1 582 ? -17.625 4.535 24.672 1 97.56 582 THR B N 1
ATOM 10619 C CA . THR B 1 582 ? -19.047 4.793 24.5 1 97.56 582 THR B CA 1
ATOM 10620 C C . THR B 1 582 ? -19.422 4.832 23.031 1 97.56 582 THR B C 1
ATOM 10622 O O . THR B 1 582 ? -20.578 5.078 22.672 1 97.56 582 THR B O 1
ATOM 10625 N N . PHE B 1 583 ? -18.453 4.508 22.188 1 98.5 583 PHE B N 1
ATOM 10626 C CA . PHE B 1 583 ? -18.656 4.582 20.75 1 98.5 583 PHE B CA 1
ATOM 10627 C C . PHE B 1 583 ? -18.938 3.201 20.172 1 98.5 583 PHE B C 1
ATOM 10629 O O . PHE B 1 583 ? -18.266 2.225 20.531 1 98.5 583 PHE B O 1
ATOM 10636 N N . LYS B 1 584 ? -19.891 3.16 19.266 1 97 584 LYS B N 1
ATOM 10637 C CA . LYS B 1 584 ? -20.234 1.925 18.562 1 97 584 LYS B CA 1
ATOM 10638 C C . LYS B 1 584 ? -19.219 1.606 17.484 1 97 584 LYS B C 1
ATOM 10640 O O . LYS B 1 584 ? -18.922 0.438 17.219 1 97 584 LYS B O 1
ATOM 10645 N N . CYS B 1 585 ? -18.75 2.625 16.812 1 97.62 585 CYS B N 1
ATOM 10646 C CA . CYS B 1 585 ? -17.781 2.461 15.727 1 97.62 585 CYS B CA 1
ATOM 10647 C C . CYS B 1 585 ? -16.875 3.682 15.617 1 97.62 585 CYS B C 1
ATOM 10649 O O . CYS B 1 585 ? -17.125 4.707 16.266 1 97.62 585 CYS B O 1
ATOM 10651 N N . ALA B 1 586 ? -15.758 3.539 14.898 1 98.88 586 ALA B N 1
ATOM 10652 C CA . ALA B 1 586 ? -14.812 4.633 14.695 1 98.88 586 ALA B CA 1
ATOM 10653 C C . ALA B 1 586 ? -14.297 4.652 13.266 1 98.88 586 ALA B C 1
ATOM 10655 O O . ALA B 1 586 ? -14.18 3.604 12.625 1 98.88 586 ALA B O 1
ATOM 10656 N N . ILE B 1 587 ? -14.055 5.801 12.75 1 98.88 587 ILE B N 1
ATOM 10657 C CA . ILE B 1 587 ? -13.375 6.031 11.484 1 98.88 587 ILE B CA 1
ATOM 10658 C C . ILE B 1 587 ? -12.023 6.699 11.742 1 98.88 587 ILE B C 1
ATOM 10660 O O . ILE B 1 587 ? -11.961 7.777 12.336 1 98.88 587 ILE B O 1
ATOM 10664 N N . SER B 1 588 ? -10.992 6.07 11.352 1 98.75 588 SER B N 1
ATOM 10665 C CA . SER B 1 588 ? -9.625 6.535 11.555 1 98.75 588 SER B CA 1
ATOM 10666 C C . SER B 1 588 ? -8.938 6.836 10.227 1 98.75 588 SER B C 1
ATOM 10668 O O . SER B 1 588 ? -8.531 5.918 9.516 1 98.75 588 SER B O 1
ATOM 10670 N N . VAL B 1 589 ? -8.727 8.125 9.938 1 98.56 589 VAL B N 1
ATOM 10671 C CA . VAL B 1 589 ? -8.141 8.531 8.664 1 98.56 589 VAL B CA 1
ATOM 10672 C C . VAL B 1 589 ? -6.672 8.906 8.867 1 98.56 589 VAL B C 1
ATOM 10674 O O . VAL B 1 589 ? -6.359 9.844 9.602 1 98.56 589 VAL B O 1
ATOM 10677 N N . ALA B 1 590 ? -5.75 8.203 8.273 1 98.19 590 ALA B N 1
ATOM 10678 C CA . ALA B 1 590 ? -4.305 8.422 8.281 1 98.19 590 ALA B CA 1
ATOM 10679 C C . ALA B 1 590 ? -3.779 8.578 9.703 1 98.19 590 ALA B C 1
ATOM 10681 O O . ALA B 1 590 ? -3.074 9.539 10.016 1 98.19 590 ALA B O 1
ATOM 10682 N N . PRO B 1 591 ? -4.082 7.645 10.555 1 98.31 591 PRO B N 1
ATOM 10683 C CA . PRO B 1 591 ? -3.682 7.781 11.961 1 98.31 591 PRO B CA 1
ATOM 10684 C C . PRO B 1 591 ? -2.191 7.523 12.172 1 98.31 591 PRO B C 1
ATOM 10686 O O . PRO B 1 591 ? -1.595 6.707 11.469 1 98.31 591 PRO B O 1
ATOM 10689 N N . VAL B 1 592 ? -1.638 8.211 13.141 1 97.62 592 VAL B N 1
ATOM 10690 C CA . VAL B 1 592 ? -0.397 7.719 13.734 1 97.62 592 VAL B CA 1
ATOM 10691 C C . VAL B 1 592 ? -0.674 6.438 14.523 1 97.62 592 VAL B C 1
ATOM 10693 O O . VAL B 1 592 ? -1.62 6.383 15.312 1 97.62 592 VAL B O 1
ATOM 10696 N N . THR B 1 593 ? 0.062 5.418 14.266 1 97.5 593 THR B N 1
ATOM 10697 C CA . THR B 1 593 ? -0.226 4.152 14.93 1 97.5 593 THR B CA 1
ATOM 10698 C C . THR B 1 593 ? 0.923 3.752 15.852 1 97.5 593 THR B C 1
ATOM 10700 O O . THR B 1 593 ? 0.755 2.902 16.734 1 97.5 593 THR B O 1
ATOM 10703 N N . SER B 1 594 ? 2.09 4.309 15.625 1 95.75 594 SER B N 1
ATOM 10704 C CA . SER B 1 594 ? 3.266 4.191 16.484 1 95.75 594 SER B CA 1
ATOM 10705 C C . SER B 1 594 ? 4.145 5.438 16.391 1 95.75 594 SER B C 1
ATOM 10707 O O . SER B 1 594 ? 4.441 5.91 15.281 1 95.75 594 SER B O 1
ATOM 10709 N N . TRP B 1 595 ? 4.508 5.91 17.516 1 96.25 595 TRP B N 1
ATOM 10710 C CA . TRP B 1 595 ? 5.336 7.109 17.531 1 96.25 595 TRP B CA 1
ATOM 10711 C C . TRP B 1 595 ? 6.758 6.793 17.078 1 96.25 595 TRP B C 1
ATOM 10713 O O . TRP B 1 595 ? 7.535 7.699 16.781 1 96.25 595 TRP B O 1
ATOM 10723 N N . LEU B 1 596 ? 7.109 5.516 16.875 1 93.5 596 LEU B N 1
ATOM 10724 C CA . LEU B 1 596 ? 8.391 5.105 16.312 1 93.5 596 LEU B CA 1
ATOM 10725 C C . LEU B 1 596 ? 8.453 5.426 14.828 1 93.5 596 LEU B C 1
ATOM 10727 O O . LEU B 1 596 ? 9.539 5.555 14.258 1 93.5 596 LEU B O 1
ATOM 10731 N N . TYR B 1 597 ? 7.242 5.508 14.227 1 94.62 597 TYR B N 1
ATOM 10732 C CA . TYR B 1 597 ? 7.191 5.684 12.773 1 94.62 597 TYR B CA 1
ATOM 10733 C C . TYR B 1 597 ? 7.105 7.156 12.406 1 94.62 597 TYR B C 1
ATOM 10735 O O . TYR B 1 597 ? 7.277 7.523 11.242 1 94.62 597 TYR B O 1
ATOM 10743 N N . TYR B 1 598 ? 6.84 8.062 13.344 1 95.81 598 TYR B N 1
ATOM 10744 C CA . TYR B 1 598 ? 6.582 9.469 13.039 1 95.81 598 TYR B CA 1
ATOM 10745 C C . TYR B 1 598 ? 7.855 10.297 13.164 1 95.81 598 TYR B C 1
ATOM 10747 O O . TYR B 1 598 ? 8.867 9.812 13.672 1 95.81 598 TYR B O 1
ATOM 10755 N N . ASP B 1 599 ? 7.844 11.469 12.711 1 95 599 ASP B N 1
ATOM 10756 C CA . ASP B 1 599 ? 9.055 12.289 12.633 1 95 599 ASP B CA 1
ATOM 10757 C C . ASP B 1 599 ? 9.562 12.648 14.031 1 95 599 ASP B C 1
ATOM 10759 O O . ASP B 1 599 ? 8.773 12.742 14.977 1 95 599 ASP B O 1
ATOM 10763 N N . SER B 1 600 ? 10.789 12.914 14.148 1 92.56 600 SER B N 1
ATOM 10764 C CA . SER B 1 600 ? 11.469 13.117 15.422 1 92.56 600 SER B CA 1
ATOM 10765 C C . SER B 1 600 ? 11.078 14.453 16.047 1 92.56 600 SER B C 1
ATOM 10767 O O . SER B 1 600 ? 10.969 14.562 17.266 1 92.56 600 SER B O 1
ATOM 10769 N N . ALA B 1 601 ? 10.867 15.516 15.25 1 94.12 601 ALA B N 1
ATOM 10770 C CA . ALA B 1 601 ? 10.578 16.844 15.812 1 94.12 601 ALA B CA 1
ATOM 10771 C C . ALA B 1 601 ? 9.289 16.812 16.625 1 94.12 601 ALA B C 1
ATOM 10773 O O . ALA B 1 601 ? 9.258 17.297 17.766 1 94.12 601 ALA B O 1
ATOM 10774 N N . PHE B 1 602 ? 8.305 16.25 16.094 1 96.06 602 PHE B N 1
ATOM 10775 C CA . PHE B 1 602 ? 7.027 16.156 16.797 1 96.06 602 PHE B CA 1
ATOM 10776 C C . PHE B 1 602 ? 7.117 15.164 17.938 1 96.06 602 PHE B C 1
ATOM 10778 O O . PHE B 1 602 ? 6.73 15.477 19.078 1 96.06 602 PHE B O 1
ATOM 10785 N N . THR B 1 603 ? 7.605 14.008 17.703 1 96.19 603 THR B N 1
ATOM 10786 C CA . THR B 1 603 ? 7.605 12.906 18.672 1 96.19 603 THR B CA 1
ATOM 10787 C C . THR B 1 603 ? 8.43 13.266 19.906 1 96.19 603 THR B C 1
ATOM 10789 O O . THR B 1 603 ? 7.977 13.078 21.031 1 96.19 603 THR B O 1
ATOM 10792 N N . GLU B 1 604 ? 9.617 13.812 19.688 1 93.81 604 GLU B N 1
ATOM 10793 C CA . GLU B 1 604 ? 10.5 14.102 20.812 1 93.81 604 GLU B CA 1
ATOM 10794 C C . GLU B 1 604 ? 9.977 15.266 21.641 1 93.81 604 GLU B C 1
ATOM 10796 O O . GLU B 1 604 ? 10.195 15.328 22.859 1 93.81 604 GLU B O 1
ATOM 10801 N N . ARG B 1 605 ? 9.242 16.141 20.984 1 94.81 605 ARG B N 1
ATOM 10802 C CA . ARG B 1 605 ? 8.641 17.266 21.703 1 94.81 605 ARG B CA 1
ATOM 10803 C C . ARG B 1 605 ? 7.645 16.781 22.734 1 94.81 605 ARG B C 1
ATOM 10805 O O . ARG B 1 605 ? 7.633 17.266 23.875 1 94.81 605 ARG B O 1
ATOM 10812 N N . TYR B 1 606 ? 6.867 15.766 22.391 1 96.94 606 TYR B N 1
ATOM 10813 C CA . TYR B 1 606 ? 5.723 15.422 23.219 1 96.94 606 TYR B CA 1
ATOM 10814 C C . TYR B 1 606 ? 5.949 14.102 23.953 1 96.94 606 TYR B C 1
ATOM 10816 O O . TYR B 1 606 ? 5.363 13.852 25 1 96.94 606 TYR B O 1
ATOM 10824 N N . MET B 1 607 ? 6.848 13.25 23.375 1 96.69 607 MET B N 1
ATOM 10825 C CA . MET B 1 607 ? 6.98 11.898 23.922 1 96.69 607 MET B CA 1
ATOM 10826 C C . MET B 1 607 ? 8.414 11.633 24.375 1 96.69 607 MET B C 1
ATOM 10828 O O . MET B 1 607 ? 8.688 10.625 25.031 1 96.69 607 MET B O 1
ATOM 10832 N N . GLY B 1 608 ? 9.289 12.516 24.094 1 93.69 608 GLY B N 1
ATOM 10833 C CA . GLY B 1 608 ? 10.688 12.188 24.312 1 93.69 608 GLY B CA 1
ATOM 10834 C C . GLY B 1 608 ? 11.203 11.094 23.406 1 93.69 608 GLY B C 1
ATOM 10835 O O . GLY B 1 608 ? 10.891 11.078 22.219 1 93.69 608 GLY B O 1
ATOM 10836 N N . THR B 1 609 ? 12.125 10.25 23.922 1 92 609 THR B N 1
ATOM 10837 C CA . THR B 1 609 ? 12.703 9.172 23.141 1 92 609 THR B CA 1
ATOM 10838 C C . THR B 1 609 ? 12.25 7.809 23.656 1 92 609 THR B C 1
ATOM 10840 O O . THR B 1 609 ? 11.875 7.684 24.828 1 92 609 THR B O 1
ATOM 10843 N N . PRO B 1 610 ? 12.297 6.82 22.766 1 92.25 610 PRO B N 1
ATOM 10844 C CA . PRO B 1 610 ? 11.844 5.496 23.203 1 92.25 610 PRO B CA 1
ATOM 10845 C C . PRO B 1 610 ? 12.906 4.738 24 1 92.25 610 PRO B C 1
ATOM 10847 O O . PRO B 1 610 ? 12.75 3.543 24.25 1 92.25 610 PRO B O 1
ATOM 10850 N N . LEU B 1 611 ? 13.953 5.379 24.391 1 89.56 611 LEU B N 1
ATOM 10851 C CA . LEU B 1 611 ? 15.016 4.742 25.156 1 89.56 611 LEU B CA 1
ATOM 10852 C C . LEU B 1 611 ? 14.555 4.422 26.578 1 89.56 611 LEU B C 1
ATOM 10854 O O . LEU B 1 611 ? 13.773 5.172 27.172 1 89.56 611 LEU B O 1
ATOM 10858 N N . PRO B 1 612 ? 15.047 3.357 27.203 1 90.06 612 PRO B N 1
ATOM 10859 C CA . PRO B 1 612 ? 14.648 2.953 28.547 1 90.06 612 PRO B CA 1
ATOM 10860 C C . PRO B 1 612 ? 14.906 4.039 29.594 1 90.06 612 PRO B C 1
ATOM 10862 O O . PRO B 1 612 ? 14.148 4.172 30.547 1 90.06 612 PRO B O 1
ATOM 10865 N N . GLN B 1 613 ? 15.93 4.824 29.375 1 90.94 613 GLN B N 1
ATOM 10866 C CA . GLN B 1 613 ? 16.281 5.859 30.344 1 90.94 613 GLN B CA 1
ATOM 10867 C C . GLN B 1 613 ? 15.391 7.082 30.188 1 90.94 613 GLN B C 1
ATOM 10869 O O . GLN B 1 613 ? 15.422 7.988 31.031 1 90.94 613 GLN B O 1
ATOM 10874 N N . ASP B 1 614 ? 14.539 7.062 29.172 1 92.25 614 ASP B N 1
ATOM 10875 C CA . ASP B 1 614 ? 13.664 8.203 28.922 1 92.25 614 ASP B CA 1
ATOM 10876 C C . ASP B 1 614 ? 12.195 7.781 28.953 1 92.25 614 ASP B C 1
ATOM 10878 O O . ASP B 1 614 ? 11.648 7.504 30.031 1 92.25 614 ASP B O 1
ATOM 10882 N N . ASN B 1 615 ? 11.5 7.59 27.875 1 95 615 ASN B N 1
ATOM 10883 C CA . ASN B 1 615 ? 10.055 7.387 27.891 1 95 615 ASN B CA 1
ATOM 10884 C C . ASN B 1 615 ? 9.664 6.078 27.203 1 95 615 ASN B C 1
ATOM 10886 O O . ASN B 1 615 ? 8.719 6.043 26.422 1 95 615 ASN B O 1
ATOM 10890 N N . TYR B 1 616 ? 10.398 5 27.484 1 93.44 616 TYR B N 1
ATOM 10891 C CA . TYR B 1 616 ? 10.125 3.701 26.891 1 93.44 616 TYR B CA 1
ATOM 10892 C C . TYR B 1 616 ? 8.68 3.283 27.141 1 93.44 616 TYR B C 1
ATOM 10894 O O . TYR B 1 616 ? 7.977 2.863 26.219 1 93.44 616 TYR B O 1
ATOM 10902 N N . LEU B 1 617 ? 8.188 3.4 28.328 1 95.88 617 LEU B N 1
ATOM 10903 C CA . LEU B 1 617 ? 6.844 2.961 28.703 1 95.88 617 LEU B CA 1
ATOM 10904 C C . LEU B 1 617 ? 5.785 3.812 28 1 95.88 617 LEU B C 1
ATOM 10906 O O . LEU B 1 617 ? 4.723 3.309 27.641 1 95.88 617 LEU B O 1
ATOM 10910 N N . GLY B 1 618 ? 6.031 5.145 27.891 1 96.75 618 GLY B N 1
ATOM 10911 C CA . GLY B 1 618 ? 5.105 6.008 27.172 1 96.75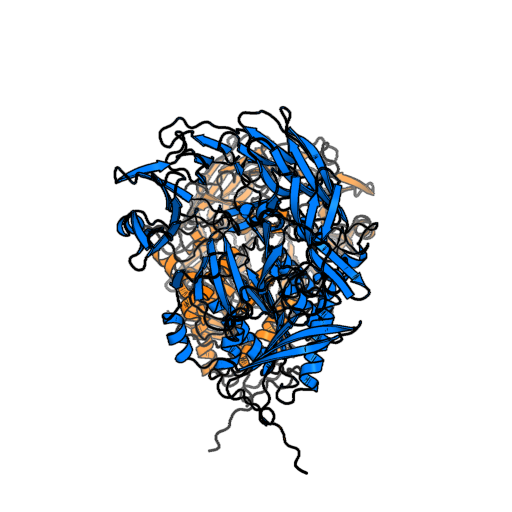 618 GLY B CA 1
ATOM 10912 C C . GLY B 1 618 ? 4.914 5.602 25.734 1 96.75 618 GLY B C 1
ATOM 10913 O O . GLY B 1 618 ? 3.793 5.637 25.219 1 96.75 618 GLY B O 1
ATOM 10914 N N . PHE B 1 619 ? 6.031 5.184 25.109 1 95.19 619 PHE B N 1
ATOM 10915 C CA . PHE B 1 619 ? 5.969 4.734 23.734 1 95.19 619 PHE B CA 1
ATOM 10916 C C . PHE B 1 619 ? 5.164 3.443 23.625 1 95.19 619 PHE B C 1
ATOM 10918 O O . PHE B 1 619 ? 4.355 3.289 22.703 1 95.19 619 PHE B O 1
ATOM 10925 N N . GLU B 1 620 ? 5.312 2.521 24.547 1 94.5 620 GLU B N 1
ATOM 10926 C CA . GLU B 1 620 ? 4.586 1.255 24.547 1 94.5 620 GLU B CA 1
ATOM 10927 C C . GLU B 1 620 ? 3.092 1.475 24.75 1 94.5 620 GLU B C 1
ATOM 10929 O O . GLU B 1 620 ? 2.268 0.916 24.031 1 94.5 620 GLU B O 1
ATOM 10934 N N . LYS B 1 621 ? 2.781 2.336 25.672 1 96.69 621 LYS B N 1
ATOM 10935 C CA . LYS B 1 621 ? 1.391 2.549 26.062 1 96.69 621 LYS B CA 1
ATOM 10936 C C . LYS B 1 621 ? 0.635 3.344 25 1 96.69 621 LYS B C 1
ATOM 10938 O O . LYS B 1 621 ? -0.583 3.205 24.859 1 96.69 621 LYS B O 1
ATOM 10943 N N . SER B 1 622 ? 1.351 4.098 24.266 1 97.56 622 SER B N 1
ATOM 10944 C CA . SER B 1 622 ? 0.713 4.977 23.297 1 97.56 622 SER B CA 1
ATOM 10945 C C . SER B 1 622 ? 0.571 4.293 21.938 1 97.56 622 SER B C 1
ATOM 10947 O O . SER B 1 622 ? -0.034 4.848 21.016 1 97.56 622 SER B O 1
ATOM 10949 N N . SER B 1 623 ? 1.106 3.119 21.75 1 96.44 623 SER B N 1
ATOM 10950 C CA . SER B 1 623 ? 1.135 2.449 20.453 1 96.44 623 SER B CA 1
ATOM 10951 C C . SER B 1 623 ? -0.217 1.824 20.125 1 96.44 623 SER B C 1
ATOM 10953 O O . SER B 1 623 ? -0.67 0.912 20.828 1 96.44 623 SER B O 1
ATOM 10955 N N . LEU B 1 624 ? -0.816 2.297 19.078 1 96.88 624 LEU B N 1
ATOM 10956 C CA . LEU B 1 624 ? -2.064 1.725 18.594 1 96.88 624 LEU B CA 1
ATOM 10957 C C . LEU B 1 624 ? -1.848 0.305 18.078 1 96.88 624 LEU B C 1
ATOM 10959 O O . LEU B 1 624 ? -2.715 -0.557 18.234 1 96.88 624 LEU B O 1
ATOM 10963 N N . VAL B 1 625 ? -0.712 -0.003 17.469 1 96.25 625 VAL B N 1
ATOM 10964 C CA . VAL B 1 625 ? -0.351 -1.306 16.922 1 96.25 625 VAL B CA 1
ATOM 10965 C C . VAL B 1 625 ? -0.385 -2.361 18.016 1 96.25 625 VAL B C 1
ATOM 10967 O O . VAL B 1 625 ? -0.849 -3.482 17.797 1 96.25 625 VAL B O 1
ATOM 10970 N N . LYS B 1 626 ? 0.004 -1.99 19.188 1 95 626 LYS B N 1
ATOM 10971 C CA . LYS B 1 626 ? 0.086 -2.924 20.312 1 95 626 LYS B CA 1
ATOM 10972 C C . LYS B 1 626 ? -1.28 -3.125 20.969 1 95 626 LYS B C 1
ATOM 10974 O O . LYS B 1 626 ? -1.43 -3.957 21.859 1 95 626 LYS B O 1
ATOM 10979 N N . LYS B 1 627 ? -2.293 -2.434 20.484 1 97.19 627 LYS B N 1
ATOM 10980 C CA . LYS B 1 627 ? -3.633 -2.537 21.062 1 97.19 627 LYS B CA 1
ATOM 10981 C C . LYS B 1 627 ? -4.598 -3.189 20.062 1 97.19 627 LYS B C 1
ATOM 10983 O O . LYS B 1 627 ? -5.816 -3.109 20.234 1 97.19 627 LYS B O 1
ATOM 10988 N N . ALA B 1 628 ? -4.109 -3.844 19.094 1 97.62 628 ALA B N 1
ATOM 10989 C CA . ALA B 1 628 ? -4.914 -4.418 18.016 1 97.62 628 ALA B CA 1
ATOM 10990 C C . ALA B 1 628 ? -5.969 -5.371 18.578 1 97.62 628 ALA B C 1
ATOM 10992 O O . ALA B 1 628 ? -7.094 -5.422 18.062 1 97.62 628 ALA B O 1
ATOM 10993 N N . ASN B 1 629 ? -5.66 -6.121 19.625 1 97.44 629 ASN B N 1
ATOM 10994 C CA . ASN B 1 629 ? -6.57 -7.105 20.203 1 97.44 629 ASN B CA 1
ATOM 10995 C C . ASN B 1 629 ? -7.809 -6.445 20.797 1 97.44 629 ASN B C 1
ATOM 10997 O O . ASN B 1 629 ? -8.852 -7.086 20.938 1 97.44 629 ASN B O 1
ATOM 11001 N N . LYS B 1 630 ? -7.754 -5.191 21.125 1 98.19 630 LYS B N 1
ATOM 11002 C CA . LYS B 1 630 ? -8.836 -4.465 21.766 1 98.19 630 LYS B CA 1
ATOM 11003 C C . LYS B 1 630 ? -9.938 -4.113 20.781 1 98.19 630 LYS B C 1
ATOM 11005 O O . LYS B 1 630 ? -11.016 -3.658 21.172 1 98.19 630 LYS B O 1
ATOM 11010 N N . PHE B 1 631 ? -9.734 -4.41 19.5 1 98.38 631 PHE B N 1
ATOM 11011 C CA . PHE B 1 631 ? -10.703 -4.051 18.484 1 98.38 631 PHE B CA 1
ATOM 11012 C C . PHE B 1 631 ? -11.594 -5.238 18.141 1 98.38 631 PHE B C 1
ATOM 11014 O O . PHE B 1 631 ? -12.492 -5.129 17.297 1 98.38 631 PHE B O 1
ATOM 11021 N N . LYS B 1 632 ? -11.367 -6.402 18.766 1 96.75 632 LYS B N 1
ATOM 11022 C CA . LYS B 1 632 ? -12.203 -7.574 18.5 1 96.75 632 LYS B CA 1
ATOM 11023 C C . LYS B 1 632 ? -13.672 -7.273 18.766 1 96.75 632 LYS B C 1
ATOM 11025 O O . LYS B 1 632 ? -14.023 -6.762 19.844 1 96.75 632 LYS B O 1
ATOM 11030 N N . GLY B 1 633 ? -14.516 -7.523 17.766 1 93.5 633 GLY B N 1
ATOM 11031 C CA . GLY B 1 633 ? -15.945 -7.34 17.906 1 93.5 633 GLY B CA 1
ATOM 11032 C C . GLY B 1 633 ? -16.391 -5.906 17.672 1 93.5 633 GLY B C 1
ATOM 11033 O O . GLY B 1 633 ? -17.578 -5.594 17.781 1 93.5 633 GLY B O 1
ATOM 11034 N N . LYS B 1 634 ? -15.469 -5.035 17.391 1 95.88 634 LYS B N 1
ATOM 11035 C CA . LYS B 1 634 ? -15.789 -3.629 17.156 1 95.88 634 LYS B CA 1
ATOM 11036 C C . LYS B 1 634 ? -15.703 -3.279 15.672 1 95.88 634 LYS B C 1
ATOM 11038 O O . LYS B 1 634 ? -15.117 -4.023 14.891 1 95.88 634 LYS B O 1
ATOM 11043 N N . LYS B 1 635 ? -16.344 -2.199 15.281 1 96.81 635 LYS B N 1
ATOM 11044 C CA . LYS B 1 635 ? -16.344 -1.773 13.883 1 96.81 635 LYS B CA 1
ATOM 11045 C C . LYS B 1 635 ? -15.391 -0.605 13.656 1 96.81 635 LYS B C 1
ATOM 11047 O O . LYS B 1 635 ? -15.578 0.474 14.227 1 96.81 635 LYS B O 1
ATOM 11052 N N . LEU B 1 636 ? -14.414 -0.819 12.828 1 98.69 636 LEU B N 1
ATOM 11053 C CA . LEU B 1 636 ? -13.383 0.169 12.539 1 98.69 636 LEU B CA 1
ATOM 11054 C C . LEU B 1 636 ? -13.219 0.357 11.031 1 98.69 636 LEU B C 1
ATOM 11056 O O . LEU B 1 636 ? -13.148 -0.621 10.281 1 98.69 636 LEU B O 1
ATOM 11060 N N . LEU B 1 637 ? -13.266 1.568 10.555 1 98.69 637 LEU B N 1
ATOM 11061 C CA . LEU B 1 637 ? -12.875 1.921 9.195 1 98.69 637 LEU B CA 1
ATOM 11062 C C . LEU B 1 637 ? -11.531 2.648 9.188 1 98.69 637 LEU B C 1
ATOM 11064 O O . LEU B 1 637 ? -11.398 3.709 9.797 1 98.69 637 LEU B O 1
ATOM 11068 N N . LEU B 1 638 ? -10.57 2.072 8.602 1 98.69 638 LEU B N 1
ATOM 11069 C CA . LEU B 1 638 ? -9.234 2.633 8.477 1 98.69 638 LEU B CA 1
ATOM 11070 C C . LEU B 1 638 ? -8.992 3.143 7.059 1 98.69 638 LEU B C 1
ATOM 11072 O O . LEU B 1 638 ? -9.109 2.387 6.09 1 98.69 638 LEU B O 1
ATOM 11076 N N . MET B 1 639 ? -8.656 4.434 6.871 1 98.5 639 MET B N 1
ATOM 11077 C CA . MET B 1 639 ? -8.453 5.023 5.555 1 98.5 639 MET B CA 1
ATOM 11078 C C . MET B 1 639 ? -7.09 5.711 5.473 1 98.5 639 MET B C 1
ATOM 11080 O O . MET B 1 639 ? -6.613 6.27 6.465 1 98.5 639 MET B O 1
ATOM 11084 N N . HIS B 1 640 ? -6.465 5.746 4.312 1 98.69 640 HIS B N 1
ATOM 11085 C CA . HIS B 1 640 ? -5.133 6.332 4.227 1 98.69 640 HIS B CA 1
ATOM 11086 C C . HIS B 1 640 ? -4.746 6.609 2.777 1 98.69 640 HIS B C 1
ATOM 11088 O O . HIS B 1 640 ? -5.133 5.867 1.873 1 98.69 640 HIS B O 1
ATOM 11094 N N . GLY B 1 641 ? -4.031 7.676 2.494 1 98.25 641 GLY B N 1
ATOM 11095 C CA . GLY B 1 641 ? -3.387 7.906 1.211 1 98.25 641 GLY B CA 1
ATOM 11096 C C . GLY B 1 641 ? -2.014 7.27 1.107 1 98.25 641 GLY B C 1
ATOM 11097 O O . GLY B 1 641 ? -1.229 7.312 2.059 1 98.25 641 GLY B O 1
ATOM 11098 N N . THR B 1 642 ? -1.658 6.73 -0.056 1 97.69 642 THR B N 1
ATOM 11099 C CA . THR B 1 642 ? -0.414 5.977 -0.174 1 97.69 642 THR B CA 1
ATOM 11100 C C . THR B 1 642 ? 0.777 6.918 -0.315 1 97.69 642 THR B C 1
ATOM 11102 O O . THR B 1 642 ? 1.925 6.512 -0.122 1 97.69 642 THR B O 1
ATOM 11105 N N . ALA B 1 643 ? 0.518 8.156 -0.685 1 96.88 643 ALA B N 1
ATOM 11106 C CA . ALA B 1 643 ? 1.605 9.117 -0.88 1 96.88 643 ALA B CA 1
ATOM 11107 C C . ALA B 1 643 ? 1.638 10.148 0.244 1 96.88 643 ALA B C 1
ATOM 11109 O O . ALA B 1 643 ? 2.07 11.281 0.039 1 96.88 643 ALA B O 1
ATOM 11110 N N . ASP B 1 644 ? 1.099 9.797 1.408 1 97.19 644 ASP B N 1
ATOM 11111 C CA . ASP B 1 644 ? 1.145 10.656 2.59 1 97.19 644 ASP B CA 1
ATOM 11112 C C . ASP B 1 644 ? 2.58 10.859 3.066 1 97.19 644 ASP B C 1
ATOM 11114 O O . ASP B 1 644 ? 3.215 9.922 3.559 1 97.19 644 ASP B O 1
ATOM 11118 N N . ASP B 1 645 ? 3.076 12.031 2.963 1 95.25 645 ASP B N 1
ATOM 11119 C CA . ASP B 1 645 ? 4.465 12.289 3.328 1 95.25 645 ASP B CA 1
ATOM 11120 C C . ASP B 1 645 ? 4.574 12.727 4.785 1 95.25 645 ASP B C 1
ATOM 11122 O O . ASP B 1 645 ? 5.68 12.875 5.312 1 95.25 645 ASP B O 1
ATOM 11126 N N . LYS B 1 646 ? 3.439 12.961 5.418 1 95.56 646 LYS B N 1
ATOM 11127 C CA . LYS B 1 646 ? 3.436 13.383 6.816 1 95.56 646 LYS B CA 1
ATOM 11128 C C . LYS B 1 646 ? 3.275 12.188 7.75 1 95.56 646 LYS B C 1
ATOM 11130 O O . LYS B 1 646 ? 4.125 11.945 8.609 1 95.56 646 LYS B O 1
ATOM 11135 N N . VAL B 1 647 ? 2.207 11.555 7.641 1 97.19 647 VAL B N 1
ATOM 11136 C CA . VAL B 1 647 ? 1.969 10.266 8.281 1 97.19 647 VAL B CA 1
ATOM 11137 C C . VAL B 1 647 ? 2.014 9.148 7.238 1 97.19 647 VAL B C 1
ATOM 11139 O O . VAL B 1 647 ? 1.001 8.844 6.602 1 97.19 647 VAL B O 1
ATOM 11142 N N . HIS B 1 648 ? 3.115 8.516 7.184 1 97.25 648 HIS B N 1
ATOM 11143 C CA . HIS B 1 648 ? 3.334 7.562 6.098 1 97.25 648 HIS B CA 1
ATOM 11144 C C . HIS B 1 648 ? 2.352 6.402 6.18 1 97.25 648 HIS B C 1
ATOM 11146 O O . HIS B 1 648 ? 1.927 6.016 7.273 1 97.25 648 HIS B O 1
ATOM 11152 N N . VAL B 1 649 ? 2.029 5.832 5.051 1 97.75 649 VAL B N 1
ATOM 11153 C CA . VAL B 1 649 ? 1.069 4.734 4.953 1 97.75 649 VAL B CA 1
ATOM 11154 C C . VAL B 1 649 ? 1.555 3.549 5.781 1 97.75 649 VAL B C 1
ATOM 11156 O O . VAL B 1 649 ? 0.764 2.678 6.152 1 97.75 649 VAL B O 1
ATOM 11159 N N . GLN B 1 650 ? 2.875 3.486 6.141 1 96.81 650 GLN B N 1
ATOM 11160 C CA . GLN B 1 650 ? 3.432 2.484 7.043 1 96.81 650 GLN B CA 1
ATOM 11161 C C . GLN B 1 650 ? 2.6 2.365 8.32 1 96.81 650 GLN B C 1
ATOM 11163 O O . GLN B 1 650 ? 2.426 1.27 8.852 1 96.81 650 GLN B O 1
ATOM 11168 N N . HIS B 1 651 ? 2.102 3.496 8.789 1 97.25 651 HIS B N 1
ATOM 11169 C CA . HIS B 1 651 ? 1.285 3.506 10 1 97.25 651 HIS B CA 1
ATOM 11170 C C . HIS B 1 651 ? 0.059 2.613 9.844 1 97.25 651 HIS B C 1
ATOM 11172 O O . HIS B 1 651 ? -0.103 1.639 10.578 1 97.25 651 HIS B O 1
ATOM 11178 N N . SER B 1 652 ? -0.725 2.824 8.859 1 98 652 SER B N 1
ATOM 11179 C CA . SER B 1 652 ? -1.954 2.066 8.648 1 98 652 SER B CA 1
ATOM 11180 C C . SER B 1 652 ? -1.653 0.621 8.273 1 98 652 SER B C 1
ATOM 11182 O O . SER B 1 652 ? -2.34 -0.3 8.719 1 98 652 SER B O 1
ATOM 11184 N N . LEU B 1 653 ? -0.647 0.389 7.453 1 97.75 653 LEU B N 1
ATOM 11185 C CA . LEU B 1 653 ? -0.328 -0.966 7.016 1 97.75 653 LEU B CA 1
ATOM 11186 C C . LEU B 1 653 ? 0.132 -1.821 8.195 1 97.75 653 LEU B C 1
ATOM 11188 O O . LEU B 1 653 ? -0.256 -2.986 8.312 1 97.75 653 LEU B O 1
ATOM 11192 N N . MET B 1 654 ? 0.981 -1.271 9.055 1 96.88 654 MET B N 1
ATOM 11193 C CA . MET B 1 654 ? 1.441 -2.008 10.227 1 96.88 654 MET B CA 1
ATOM 11194 C C . MET B 1 654 ? 0.291 -2.264 11.195 1 96.88 654 MET B C 1
ATOM 11196 O O . MET B 1 654 ? 0.236 -3.314 11.836 1 96.88 654 MET B O 1
ATOM 11200 N N . PHE B 1 655 ? -0.564 -1.314 11.305 1 97.56 655 PHE B N 1
ATOM 11201 C CA . PHE B 1 655 ? -1.741 -1.521 12.141 1 97.56 655 PHE B CA 1
ATOM 11202 C C . PHE B 1 655 ? -2.637 -2.607 11.555 1 97.56 655 PHE B C 1
ATOM 11204 O O . PHE B 1 655 ? -3.131 -3.471 12.281 1 97.56 655 PHE B O 1
ATOM 11211 N N . MET B 1 656 ? -2.893 -2.611 10.266 1 97.88 656 MET B N 1
ATOM 11212 C CA . MET B 1 656 ? -3.635 -3.68 9.602 1 97.88 656 MET B CA 1
ATOM 11213 C C . MET B 1 656 ? -3.021 -5.043 9.914 1 97.88 656 MET B C 1
ATOM 11215 O O . MET B 1 656 ? -3.74 -6 10.203 1 97.88 656 MET B O 1
ATOM 11219 N N . LYS B 1 657 ? -1.709 -5.098 9.766 1 96.44 657 LYS B N 1
ATOM 11220 C CA . LYS B 1 657 ? -1.005 -6.348 10.031 1 96.44 657 LYS B CA 1
ATOM 11221 C C . LYS B 1 657 ? -1.281 -6.844 11.453 1 96.44 657 LYS B C 1
ATOM 11223 O O . LYS B 1 657 ? -1.536 -8.031 11.656 1 96.44 657 LYS B O 1
ATOM 11228 N N . ALA B 1 658 ? -1.196 -5.949 12.43 1 96.75 658 ALA B N 1
ATOM 11229 C CA . ALA B 1 658 ? -1.466 -6.305 13.82 1 96.75 658 ALA B CA 1
ATOM 11230 C C . ALA B 1 658 ? -2.908 -6.77 14 1 96.75 658 ALA B C 1
ATOM 11232 O O . ALA B 1 658 ? -3.17 -7.746 14.711 1 96.75 658 ALA B O 1
ATOM 11233 N N . LEU B 1 659 ? -3.895 -6.039 13.398 1 98.06 659 LEU B N 1
ATOM 11234 C CA . LEU B 1 659 ? -5.305 -6.414 13.477 1 98.06 659 LEU B CA 1
ATOM 11235 C C . LEU B 1 659 ? -5.523 -7.809 12.906 1 98.06 659 LEU B C 1
ATOM 11237 O O . LEU B 1 659 ? -6.23 -8.625 13.5 1 98.06 659 LEU B O 1
ATOM 11241 N N . VAL B 1 660 ? -4.922 -8.125 11.758 1 97.75 660 VAL B N 1
ATOM 11242 C CA . VAL B 1 660 ? -5.055 -9.414 11.086 1 97.75 660 VAL B CA 1
ATOM 11243 C C . VAL B 1 660 ? -4.48 -10.523 11.969 1 97.75 660 VAL B C 1
ATOM 11245 O O . VAL B 1 660 ? -5.086 -11.586 12.117 1 97.75 660 VAL B O 1
ATOM 11248 N N . GLU B 1 661 ? -3.301 -10.273 12.57 1 95.69 661 GLU B N 1
ATOM 11249 C CA . GLU B 1 661 ? -2.664 -11.242 13.453 1 95.69 661 GLU B CA 1
ATOM 11250 C C . GLU B 1 661 ? -3.564 -11.586 14.641 1 95.69 661 GLU B C 1
ATOM 11252 O O . GLU B 1 661 ? -3.566 -12.719 15.117 1 95.69 661 GLU B O 1
ATOM 11257 N N . GLU B 1 662 ? -4.344 -10.578 15.078 1 96.69 662 GLU B N 1
ATOM 11258 C CA . GLU B 1 662 ? -5.238 -10.781 16.219 1 96.69 662 GLU B CA 1
ATOM 11259 C C . GLU B 1 662 ? -6.598 -11.305 15.766 1 96.69 662 GLU B C 1
ATOM 11261 O O . GLU B 1 662 ? -7.496 -11.5 16.594 1 96.69 662 GLU B O 1
ATOM 11266 N N . GLY B 1 663 ? -6.809 -11.5 14.469 1 97.38 663 GLY B N 1
ATOM 11267 C CA . GLY B 1 663 ? -8.055 -12.031 13.93 1 97.38 663 GLY B CA 1
ATOM 11268 C C . GLY B 1 663 ? -9.18 -11.016 13.922 1 97.38 663 GLY B C 1
ATOM 11269 O O . GLY B 1 663 ? -10.352 -11.383 13.891 1 97.38 663 GLY B O 1
ATOM 11270 N N . VAL B 1 664 ? -8.867 -9.711 13.977 1 98.19 664 VAL B N 1
ATOM 11271 C CA . VAL B 1 664 ? -9.859 -8.641 14.016 1 98.19 664 VAL B CA 1
ATOM 11272 C C . VAL B 1 664 ? -10.359 -8.344 12.609 1 98.19 664 VAL B C 1
ATOM 11274 O O . VAL B 1 664 ? -9.562 -8.133 11.695 1 98.19 664 VAL B O 1
ATOM 11277 N N . LEU B 1 665 ? -11.656 -8.383 12.406 1 97.25 665 LEU B N 1
ATOM 11278 C CA . LEU B 1 665 ? -12.234 -7.934 11.148 1 97.25 665 LEU B CA 1
ATOM 11279 C C . LEU B 1 665 ? -12.406 -6.418 11.141 1 97.25 665 LEU B C 1
ATOM 11281 O O . LEU B 1 665 ? -12.797 -5.832 12.148 1 97.25 665 LEU B O 1
ATOM 11285 N N . PHE B 1 666 ? -12.039 -5.754 10.094 1 98.06 666 PHE B N 1
ATOM 11286 C CA . PHE B 1 666 ? -12.125 -4.309 9.938 1 98.06 666 PHE B CA 1
ATOM 11287 C C . PHE B 1 666 ? -12.297 -3.934 8.469 1 98.06 666 PHE B C 1
ATOM 11289 O O . PHE B 1 666 ? -12.156 -4.781 7.59 1 98.06 666 PHE B O 1
ATOM 11296 N N . GLN B 1 667 ? -12.703 -2.729 8.203 1 97.62 667 GLN B N 1
ATOM 11297 C CA . GLN B 1 667 ? -12.766 -2.184 6.852 1 97.62 667 GLN B CA 1
ATOM 11298 C C . GLN B 1 667 ? -11.633 -1.196 6.602 1 97.62 667 GLN B C 1
ATOM 11300 O O . GLN B 1 667 ? -11.156 -0.544 7.531 1 97.62 667 GLN B O 1
ATOM 11305 N N . SER B 1 668 ? -11.211 -1.152 5.414 1 98.12 668 SER B N 1
ATOM 11306 C CA . SER B 1 668 ? -10.148 -0.221 5.07 1 98.12 668 SER B CA 1
ATOM 11307 C C . SER B 1 668 ? -10.344 0.355 3.672 1 98.12 668 SER B C 1
ATOM 11309 O O . SER B 1 668 ? -11.055 -0.226 2.852 1 98.12 668 SER B O 1
ATOM 11311 N N . GLN B 1 669 ? -9.859 1.506 3.414 1 98.31 669 GLN B N 1
ATOM 11312 C CA . GLN B 1 669 ? -9.852 2.184 2.123 1 98.31 669 GLN B CA 1
ATOM 11313 C C . GLN B 1 669 ? -8.531 2.914 1.89 1 98.31 669 GLN B C 1
ATOM 11315 O O . GLN B 1 669 ? -8.133 3.764 2.689 1 98.31 669 GLN B O 1
ATOM 11320 N N . LEU B 1 670 ? -7.836 2.529 0.829 1 98.25 670 LEU B N 1
ATOM 11321 C CA . LEU B 1 670 ? -6.629 3.248 0.446 1 98.25 670 LEU B CA 1
ATOM 11322 C C . LEU B 1 670 ? -6.898 4.184 -0.729 1 98.25 670 LEU B C 1
ATOM 11324 O O . LEU B 1 670 ? -7.742 3.887 -1.58 1 98.25 670 LEU B O 1
ATOM 11328 N N . TYR B 1 671 ? -6.25 5.25 -0.767 1 98.44 671 TYR B N 1
ATOM 11329 C CA . TYR B 1 671 ? -6.277 6.211 -1.861 1 98.44 671 TYR B CA 1
ATOM 11330 C C . TYR B 1 671 ? -4.895 6.383 -2.477 1 98.44 671 TYR B C 1
ATOM 11332 O O . TYR B 1 671 ? -4.094 7.191 -2.006 1 98.44 671 TYR B O 1
ATOM 11340 N N . PRO B 1 672 ? -4.625 5.664 -3.578 1 97.06 672 PRO B N 1
ATOM 11341 C CA . PRO B 1 672 ? -3.301 5.703 -4.203 1 97.06 672 PRO B CA 1
ATOM 11342 C C . PRO B 1 672 ? -2.914 7.102 -4.68 1 97.06 672 PRO B C 1
ATOM 11344 O O . PRO B 1 672 ? -3.73 7.797 -5.289 1 97.06 672 PRO B O 1
ATOM 11347 N N . ASP B 1 673 ? -1.717 7.52 -4.41 1 95.94 673 ASP B N 1
ATOM 11348 C CA . ASP B 1 673 ? -1.067 8.742 -4.875 1 95.94 673 ASP B CA 1
ATOM 11349 C C . ASP B 1 673 ? -1.649 9.969 -4.18 1 95.94 673 ASP B C 1
ATOM 11351 O O . ASP B 1 673 ? -1.448 11.102 -4.633 1 95.94 673 ASP B O 1
ATOM 11355 N N . GLU B 1 674 ? -2.422 9.711 -3.07 1 96.94 674 GLU B N 1
ATOM 11356 C CA . GLU B 1 674 ? -2.949 10.828 -2.295 1 96.94 674 GLU B CA 1
ATOM 11357 C C . GLU B 1 674 ? -2.07 11.125 -1.084 1 96.94 674 GLU B C 1
ATOM 11359 O O . GLU B 1 674 ? -1.578 10.203 -0.428 1 96.94 674 GLU B O 1
ATOM 11364 N N . ASP B 1 675 ? -1.884 12.359 -0.846 1 93.62 675 ASP B N 1
ATOM 11365 C CA . ASP B 1 675 ? -1.108 12.781 0.318 1 93.62 675 ASP B CA 1
ATOM 11366 C C . ASP B 1 675 ? -2.004 12.945 1.544 1 93.62 675 ASP B C 1
ATOM 11368 O O . ASP B 1 675 ? -3.129 12.438 1.569 1 93.62 675 ASP B O 1
ATOM 11372 N N . TYR B 1 676 ? -1.443 13.602 2.504 1 88 676 TYR B N 1
ATOM 11373 C CA . TYR B 1 676 ? -2.076 13.742 3.809 1 88 676 TYR B CA 1
ATOM 11374 C C . TYR B 1 676 ? -3.418 14.453 3.691 1 88 676 TYR B C 1
ATOM 11376 O O . TYR B 1 676 ? -4.336 14.195 4.473 1 88 676 TYR B O 1
ATOM 11384 N N . SER B 1 677 ? -3.627 15.297 2.754 1 90.94 677 SER B N 1
ATOM 11385 C CA . SER B 1 677 ? -4.812 16.141 2.648 1 90.94 677 SER B CA 1
ATOM 11386 C C . SER B 1 677 ? -5.988 15.375 2.053 1 90.94 677 SER B C 1
ATOM 11388 O O . SER B 1 677 ? -7.148 15.719 2.289 1 90.94 677 SER B O 1
ATOM 11390 N N . LEU B 1 678 ? -5.723 14.375 1.275 1 96.06 678 LEU B N 1
ATOM 11391 C CA . LEU B 1 678 ? -6.742 13.625 0.558 1 96.06 678 LEU B CA 1
ATOM 11392 C C . LEU B 1 678 ? -7.688 14.555 -0.191 1 96.06 678 LEU B C 1
ATOM 11394 O O . LEU B 1 678 ? -8.891 14.305 -0.261 1 96.06 678 LEU B O 1
ATOM 11398 N N . SER B 1 679 ? -7.176 15.617 -0.73 1 93 679 SER B N 1
ATOM 11399 C CA . SER B 1 679 ? -7.98 16.703 -1.28 1 93 679 SER B CA 1
ATOM 11400 C C . SER B 1 679 ? -8.656 16.281 -2.584 1 93 679 SER B C 1
ATOM 11402 O O . SER B 1 679 ? -9.781 16.703 -2.865 1 93 679 SER B O 1
ATOM 11404 N N . LYS B 1 680 ? -8.039 15.445 -3.346 1 93 680 LYS B N 1
ATOM 11405 C CA . LYS B 1 680 ? -8.555 15.117 -4.672 1 93 680 LYS B CA 1
ATOM 11406 C C . LYS B 1 680 ? -9.648 14.062 -4.594 1 93 680 LYS B C 1
ATOM 11408 O O . LYS B 1 680 ? -10.383 13.852 -5.559 1 93 680 LYS B O 1
ATOM 11413 N N . VAL B 1 681 ? -9.758 13.461 -3.398 1 97.38 681 VAL B N 1
ATOM 11414 C CA . VAL B 1 681 ? -10.688 12.344 -3.312 1 97.38 681 VAL B CA 1
ATOM 11415 C C . VAL B 1 681 ? -11.688 12.586 -2.186 1 97.38 681 VAL B C 1
ATOM 11417 O O . VAL B 1 681 ? -12.297 11.648 -1.671 1 97.38 681 VAL B O 1
ATOM 11420 N N . ARG B 1 682 ? -11.898 13.797 -1.762 1 96.81 682 ARG B N 1
ATOM 11421 C CA . ARG B 1 682 ? -12.688 14.141 -0.581 1 96.81 682 ARG B CA 1
ATOM 11422 C C . ARG B 1 682 ? -14.125 13.648 -0.716 1 96.81 682 ARG B C 1
ATOM 11424 O O . ARG B 1 682 ? -14.703 13.148 0.246 1 96.81 682 ARG B O 1
ATOM 11431 N N . ARG B 1 683 ? -14.711 13.867 -1.873 1 96.75 683 ARG B N 1
ATOM 11432 C CA . ARG B 1 683 ? -16.094 13.461 -2.068 1 96.75 683 ARG B CA 1
ATOM 11433 C C . ARG B 1 683 ? -16.266 11.961 -1.85 1 96.75 683 ARG B C 1
ATOM 11435 O O . ARG B 1 683 ? -17.172 11.523 -1.143 1 96.75 683 ARG B O 1
ATOM 11442 N N . HIS B 1 684 ? -15.414 11.164 -2.504 1 98.06 684 HIS B N 1
ATOM 11443 C CA . HIS B 1 684 ? -15.469 9.719 -2.322 1 98.06 684 HIS B CA 1
ATOM 11444 C C . HIS B 1 684 ? -15.203 9.336 -0.871 1 98.06 684 HIS B C 1
ATOM 11446 O O . HIS B 1 684 ? -15.836 8.422 -0.338 1 98.06 684 HIS B O 1
ATOM 11452 N N . LEU B 1 685 ? -14.234 10.023 -0.291 1 98.19 685 LEU B N 1
ATOM 11453 C CA . LEU B 1 685 ? -13.883 9.789 1.105 1 98.19 685 LEU B CA 1
ATOM 11454 C C . LEU B 1 685 ? -15.102 9.945 2.008 1 98.19 685 LEU B C 1
ATOM 11456 O O . LEU B 1 685 ? -15.414 9.055 2.799 1 98.19 685 LEU B O 1
ATOM 11460 N N . PHE B 1 686 ? -15.875 11.031 1.888 1 97.81 686 PHE B N 1
ATOM 11461 C CA . PHE B 1 686 ? -17.016 11.312 2.754 1 97.81 686 PHE B CA 1
ATOM 11462 C C . PHE B 1 686 ? -18.172 10.352 2.465 1 97.81 686 PHE B C 1
ATOM 11464 O O . PHE B 1 686 ? -18.891 9.953 3.375 1 97.81 686 PHE B O 1
ATOM 11471 N N . ARG B 1 687 ? -18.312 9.984 1.233 1 97.31 687 ARG B N 1
ATOM 11472 C CA . ARG B 1 687 ? -19.344 9.016 0.901 1 97.31 687 ARG B CA 1
ATOM 11473 C C . ARG B 1 687 ? -19.047 7.652 1.509 1 97.31 687 ARG B C 1
ATOM 11475 O O . ARG B 1 687 ? -19.953 6.957 1.976 1 97.31 687 ARG B O 1
ATOM 11482 N N . THR B 1 688 ? -17.797 7.234 1.411 1 98 688 THR B N 1
ATOM 11483 C CA . THR B 1 688 ? -17.375 5.98 2.027 1 98 688 THR B CA 1
ATOM 11484 C C . THR B 1 688 ? -17.609 6.012 3.535 1 98 688 THR B C 1
ATOM 11486 O O . THR B 1 688 ? -18.109 5.043 4.113 1 98 688 THR B O 1
ATOM 11489 N N . MET B 1 689 ? -17.25 7.121 4.156 1 98.19 689 MET B N 1
ATOM 11490 C CA . MET B 1 689 ? -17.469 7.277 5.594 1 98.19 689 MET B CA 1
ATOM 11491 C C . MET B 1 689 ? -18.953 7.223 5.938 1 98.19 689 MET B C 1
ATOM 11493 O O . MET B 1 689 ? -19.344 6.605 6.934 1 98.19 689 MET B O 1
ATOM 11497 N N . GLU B 1 690 ? -19.781 7.91 5.156 1 96.5 690 GLU B N 1
ATOM 11498 C CA . GLU B 1 690 ? -21.219 7.898 5.383 1 96.5 690 GLU B CA 1
ATOM 11499 C C . GLU B 1 690 ? -21.781 6.484 5.262 1 96.5 690 GLU B C 1
ATOM 11501 O O . GLU B 1 690 ? -22.609 6.07 6.07 1 96.5 690 GLU B O 1
ATOM 11506 N N . ASP B 1 691 ? -21.328 5.789 4.246 1 94.44 691 ASP B N 1
ATOM 11507 C CA . ASP B 1 691 ? -21.75 4.406 4.055 1 94.44 691 ASP B CA 1
ATOM 11508 C C . ASP B 1 691 ? -21.375 3.545 5.258 1 94.44 691 ASP B C 1
ATOM 11510 O O . ASP B 1 691 ? -22.156 2.699 5.695 1 94.44 691 ASP B O 1
ATOM 11514 N N . PHE B 1 692 ? -20.266 3.684 5.812 1 96.38 692 PHE B N 1
ATOM 11515 C CA . PHE B 1 692 ? -19.812 2.951 6.984 1 96.38 692 PHE B CA 1
ATOM 11516 C C . PHE B 1 692 ? -20.672 3.275 8.203 1 96.38 692 PHE B C 1
ATOM 11518 O O . PHE B 1 692 ? -21.016 2.385 8.977 1 96.38 692 PHE B O 1
ATOM 11525 N N . LEU B 1 693 ? -20.938 4.582 8.398 1 96.19 693 LEU B N 1
ATOM 11526 C CA . LEU B 1 693 ? -21.797 4.984 9.508 1 96.19 693 LEU B CA 1
ATOM 11527 C C . LEU B 1 693 ? -23.156 4.316 9.414 1 96.19 693 LEU B C 1
ATOM 11529 O O . LEU B 1 693 ? -23.703 3.879 10.43 1 96.19 693 LEU B O 1
ATOM 11533 N N . ASN B 1 694 ? -23.672 4.227 8.242 1 91.62 694 ASN B N 1
ATOM 11534 C CA . ASN B 1 694 ? -24.953 3.561 8.039 1 91.62 694 ASN B CA 1
ATOM 11535 C C . ASN B 1 694 ? -24.891 2.088 8.43 1 91.62 694 ASN B C 1
ATOM 11537 O O . ASN B 1 694 ? -25.812 1.563 9.055 1 91.62 694 ASN B O 1
ATOM 11541 N N . GLU B 1 695 ? -23.828 1.497 8.023 1 89.44 695 GLU B N 1
ATOM 11542 C CA . GLU B 1 695 ? -23.625 0.1 8.391 1 89.44 695 GLU B CA 1
ATOM 11543 C C . GLU B 1 695 ? -23.484 -0.054 9.906 1 89.44 695 GLU B C 1
ATOM 11545 O O . GLU B 1 695 ? -24.031 -0.989 10.492 1 89.44 695 GLU B O 1
ATOM 11550 N N . CYS B 1 696 ? -22.734 0.819 10.461 1 92.31 696 CYS B N 1
ATOM 11551 C CA . CYS B 1 696 ? -22.453 0.794 11.891 1 92.31 696 CYS B CA 1
ATOM 11552 C C . CYS B 1 696 ? -23.734 0.937 12.695 1 92.31 696 CYS B C 1
ATOM 11554 O O . CYS B 1 696 ? -23.953 0.203 13.664 1 92.31 696 CYS B O 1
ATOM 11556 N N . PHE B 1 697 ? -24.641 1.813 12.289 1 90.38 697 PHE B N 1
ATOM 11557 C CA . PHE B 1 697 ? -25.797 2.184 13.109 1 90.38 697 PHE B CA 1
ATOM 11558 C C . PHE B 1 697 ? -26.984 1.283 12.805 1 90.38 697 PHE B C 1
ATOM 11560 O O . PHE B 1 697 ? -27.797 0.998 13.68 1 90.38 697 PHE B O 1
ATOM 11567 N N . TYR B 1 698 ? -27.078 0.747 11.672 1 79.81 698 TYR B N 1
ATOM 11568 C CA . TYR B 1 698 ? -28.359 0.183 11.305 1 79.81 698 TYR B CA 1
ATOM 11569 C C . TYR B 1 698 ? -28.219 -1.273 10.883 1 79.81 698 TYR B C 1
ATOM 11571 O O . TYR B 1 698 ? -29.219 -1.976 10.703 1 79.81 698 TYR B O 1
ATOM 11579 N N . ILE B 1 699 ? -27.062 -1.652 10.609 1 66.31 699 ILE B N 1
ATOM 11580 C CA . ILE B 1 699 ? -26.906 -3.035 10.164 1 66.31 699 ILE B CA 1
ATOM 11581 C C . ILE B 1 699 ? -26.391 -3.893 11.32 1 66.31 699 ILE B C 1
ATOM 11583 O O . ILE B 1 699 ? -25.359 -3.578 11.922 1 66.31 699 ILE B O 1
ATOM 11587 N N . GLN B 1 700 ? -27.266 -4.68 11.922 1 56.09 700 GLN B N 1
ATOM 11588 C CA . GLN B 1 700 ? -26.844 -5.609 12.969 1 56.09 700 GLN B CA 1
ATOM 11589 C C . GLN B 1 700 ? -26.203 -6.852 12.375 1 56.09 700 GLN B C 1
ATOM 11591 O O . GLN B 1 700 ? -26.719 -7.438 11.422 1 56.09 700 GLN B O 1
ATOM 11596 N N . ARG B 1 701 ? -24.812 -6.91 12.555 1 50.59 701 ARG B N 1
ATOM 11597 C CA . ARG B 1 701 ? -24.156 -8.156 12.164 1 50.59 701 ARG B CA 1
ATOM 11598 C C . ARG B 1 701 ? -24.812 -9.352 12.844 1 50.59 701 ARG B C 1
ATOM 11600 O O . ARG B 1 701 ? -24.969 -9.367 14.07 1 50.59 701 ARG B O 1
ATOM 11607 N N . LYS B 1 702 ? -25.656 -10 12.414 1 41.12 702 LYS B N 1
ATOM 11608 C CA . LYS B 1 702 ? -26.156 -11.227 13.023 1 41.12 702 LYS B CA 1
ATOM 11609 C C . LYS B 1 702 ? -25.016 -12.148 13.43 1 41.12 702 LYS B C 1
ATOM 11611 O O . LYS B 1 702 ? -24.156 -12.477 12.609 1 41.12 702 LYS B O 1
ATOM 11616 N N . ASP B 1 703 ? -24.453 -12.117 14.5 1 40.38 703 ASP B N 1
ATOM 11617 C CA . ASP B 1 703 ? -23.562 -13.219 14.867 1 40.38 703 ASP B CA 1
ATOM 11618 C C . ASP B 1 703 ? -23.984 -14.508 14.164 1 40.38 703 ASP B C 1
ATOM 11620 O O . ASP B 1 703 ? -23.125 -15.281 13.727 1 40.38 703 ASP B O 1
ATOM 11624 N N . GLU B 1 704 ? -25.016 -15.297 14.828 1 35.53 704 GLU B N 1
ATOM 11625 C CA . GLU B 1 704 ? -25.344 -16.703 14.641 1 35.53 704 GLU B CA 1
ATOM 11626 C C . GLU B 1 704 ? -25.828 -16.984 13.219 1 35.53 704 GLU B C 1
ATOM 11628 O O . GLU B 1 704 ? -26.875 -16.484 12.805 1 35.53 704 GLU B O 1
ATOM 11633 N N . TYR B 1 705 ? -25.078 -16.984 12.312 1 37.53 705 TYR B N 1
ATOM 11634 C CA . TYR B 1 705 ? -25.109 -17.594 10.984 1 37.53 705 TYR B CA 1
ATOM 11635 C C . TYR B 1 705 ? -26.047 -18.797 10.969 1 37.53 705 TYR B C 1
ATOM 11637 O O . TYR B 1 705 ? -25.609 -19.922 10.68 1 37.53 705 TYR B O 1
ATOM 11645 N N . GLU B 1 706 ? -26.703 -18.953 11.969 1 38.81 706 GLU B N 1
ATOM 11646 C CA . GLU B 1 706 ? -27.453 -20.203 11.875 1 38.81 706 GLU B CA 1
ATOM 11647 C C . GLU B 1 706 ? -28.109 -20.359 10.508 1 38.81 706 GLU B C 1
ATOM 11649 O O . GLU B 1 706 ? -27.812 -21.297 9.766 1 38.81 706 GLU B O 1
ATOM 11654 N N . ASN B 1 707 ? -29.641 -20.328 10.414 1 38.41 707 ASN B N 1
ATOM 11655 C CA . ASN B 1 707 ? -30.484 -21.031 9.453 1 38.41 707 ASN B CA 1
ATOM 11656 C C . ASN B 1 707 ? -30.672 -20.219 8.18 1 38.41 707 ASN B C 1
ATOM 11658 O O . ASN B 1 707 ? -31.531 -19.328 8.117 1 38.41 707 ASN B O 1
ATOM 11662 N N . THR B 1 708 ? -29.609 -19.906 7.598 1 40.34 708 THR B N 1
ATOM 11663 C CA . THR B 1 708 ? -29.656 -19.312 6.273 1 40.34 708 THR B CA 1
ATOM 11664 C C . THR B 1 708 ? -30.703 -20 5.398 1 40.34 708 THR B C 1
ATOM 11666 O O . THR B 1 708 ? -30.672 -19.875 4.172 1 40.34 708 THR B O 1
ATOM 11669 N N . ARG B 1 709 ? -31.469 -20.828 5.895 1 41.06 709 ARG B N 1
ATOM 11670 C CA . ARG B 1 709 ? -32.594 -21.406 5.152 1 41.06 709 ARG B CA 1
ATOM 11671 C C . ARG B 1 709 ? -33.656 -20.375 4.895 1 41.06 709 ARG B C 1
ATOM 11673 O O . ARG B 1 709 ? -34.156 -19.719 5.828 1 41.06 709 ARG B O 1
ATOM 11680 N N . VAL B 1 710 ? -33.625 -19.844 3.803 1 43.94 710 VAL B N 1
ATOM 11681 C CA . VAL B 1 710 ? -34.75 -18.984 3.443 1 43.94 710 VAL B CA 1
ATOM 11682 C C . VAL B 1 710 ? -35.938 -19.844 2.961 1 43.94 710 VAL B C 1
ATOM 11684 O O . VAL B 1 710 ? -35.75 -20.734 2.117 1 43.94 710 VAL B O 1
ATOM 11687 N N . LYS B 1 711 ? -37.188 -19.938 3.607 1 41.53 711 LYS B N 1
ATOM 11688 C CA . LYS B 1 711 ? -38.406 -20.578 3.178 1 41.53 711 LYS B CA 1
ATOM 11689 C C . LYS B 1 711 ? -38.906 -19.969 1.872 1 41.53 711 LYS B C 1
ATOM 11691 O O . LYS B 1 711 ? -38.906 -18.75 1.693 1 41.53 711 LYS B O 1
ATOM 11696 N N . LYS B 1 712 ? -39.281 -20.922 0.924 1 46.19 712 LYS B N 1
ATOM 11697 C CA . LYS B 1 712 ? -39.938 -20.578 -0.332 1 46.19 712 LYS B CA 1
ATOM 11698 C C . LYS B 1 712 ? -41.25 -19.859 -0.077 1 46.19 712 LYS B C 1
ATOM 11700 O O . LYS B 1 712 ? -42.031 -20.281 0.78 1 46.19 712 LYS B O 1
ATOM 11705 N N . ASP B 1 713 ? -41.531 -18.625 -0.341 1 36.12 713 ASP B N 1
ATOM 11706 C CA . ASP B 1 713 ? -42.875 -18.094 -0.396 1 36.12 713 ASP B CA 1
ATOM 11707 C C . ASP B 1 713 ? -43.781 -18.953 -1.275 1 36.12 713 ASP B C 1
ATOM 11709 O O . ASP B 1 713 ? -43.562 -19.031 -2.488 1 36.12 713 ASP B O 1
ATOM 11713 N N . ILE B 1 714 ? -44.281 -20 -0.823 1 33.59 714 ILE B N 1
ATOM 11714 C CA . ILE B 1 714 ? -45.312 -20.734 -1.526 1 33.59 714 ILE B CA 1
ATOM 11715 C C . ILE B 1 714 ? -46.531 -19.828 -1.737 1 33.59 714 ILE B C 1
ATOM 11717 O O . ILE B 1 714 ? -47.125 -19.328 -0.772 1 33.59 714 ILE B O 1
ATOM 11721 N N . LYS B 1 715 ? -46.844 -19.297 -2.914 1 28.41 715 LYS B N 1
ATOM 11722 C CA . LYS B 1 715 ? -48.188 -18.797 -3.258 1 28.41 715 LYS B CA 1
ATOM 11723 C C . LYS B 1 715 ? -49.25 -19.828 -2.938 1 28.41 715 LYS B C 1
ATOM 11725 O O . LYS B 1 715 ? -49.188 -20.984 -3.387 1 28.41 715 LYS B O 1
ATOM 11730 N N . ALA B 1 716 ? -49.906 -19.578 -1.918 1 27.78 716 ALA B N 1
ATOM 11731 C CA . ALA B 1 716 ? -51.281 -20.078 -1.754 1 27.78 716 ALA B CA 1
ATOM 11732 C C . ALA B 1 716 ? -52.094 -19.922 -3.041 1 27.78 716 ALA B C 1
ATOM 11734 O O . ALA B 1 716 ? -52.219 -18.812 -3.562 1 27.78 716 ALA B O 1
ATOM 11735 N N . SER B 1 717 ? -52.219 -20.891 -3.891 1 21.88 717 SER B N 1
ATOM 11736 C CA . SER B 1 717 ? -53.531 -20.969 -4.469 1 21.88 717 SER B CA 1
ATOM 11737 C C . SER B 1 717 ? -54.594 -21.25 -3.402 1 21.88 717 SER B C 1
ATOM 11739 O O . SER B 1 717 ? -54.375 -22.078 -2.52 1 21.88 717 SER B O 1
#

pLDDT: mean 89.22, std 13.4, range [21.88, 98.88]

Nearest PDB structures (foldseek):
  7svn-assembly1_B  TM=7.835E-01  e=1.433E-41  Homo sapiens
  6trw-assembly2_C  TM=7.864E-01  e=3.995E-41  Homo sapiens
  6qzv-assembly2_D  TM=7.755E-01  e=1.382E-40  Homo sapiens
  6eoq-assembly2_D  TM=7.633E-01  e=9.998E-41  Homo sapiens
  7crw-assembly1_C  TM=7.840E-01  e=1.842E-39  Rattus norvegicus

Foldseek 3Di:
DFAPQWDWDQDPQRFIWIAGLVVRDIGTQGDNVVCVVQVFDDWAAALVRQKIKTWDPWADDDDAWTWTWIWIAGRVVRDIDGDDDPVCRPFIWGDKHAFNDDGKIWTHGLQWIWTAPHPPGDIHTPDDPRHPQFKHKQADAPCCCPPAAVHGGAWAAANNRPKIKGKMKGQPLADKDKFWAQDDDPDPPGDPDTDIDIHRFAFFADVPRGFIWMWMQMPPDGATDTDTQKDWRDWDALHNFKIWIKIAGLLQQKIWIWMFGDPRRDIDTLDIDGDQDPFAHDDFHDDWDAADSRQKIWGWDWDQDPPLATAIFIWIAGRPVSDIDTQDDDQKHWPTFADAAHVQQKTWTWIADVVGLQFIFIKIWHNDRDPPNTDIGTLCPPVDDFFGHWDWHAHPNRQKIWIWRQGPHHIWIFIAGPVSDTRDTDDPPVVVVVVVVVADWFDKDWDWDADPPRDIKIKIKGAEPPDDQPDPAAAFEEEEFDLAQAADDRHRGHDDDLQRCCRHPVGHMYMYIHFQLYHGRHVVSNSPCAQAPLPVSLVRVQVVVVVCVVPRVNHDQALYEYEYAECRLLSRLSLQLDPSHSHQEYERELYQQFSSQAHSSRCSNRNNHCDPVGRVVSRCNSGNLNSLLSCAPGEYEYEYECAAPGRHCCRVVSSVVSNVVNVHDYHYYYHYPDYRVCVVCVVVVSVVVVVSSCCSRPPDPPPPPPCPPDDDPDPDD/DFAPQWDWDQDPQRFIWIAGLVVRDIGTQGDNVVCVVQVFDDWAAALVRQKIKTWDPWADDDDAWTWTWIWIAGRVVRDIGGDDDPVCRPFIWGDKHAANDDGKIWTHGLQWIWTAPHPPGDIHTPDDPRHPQFKHKQADAPCCCPPAAVHGGAWAAANNRPKIKGKMKGQPLADKDKFWAQDDDPDPPGDPDTDIDIHRFAFFACVPRGFIWMWMQMPPDGATDTDTQKDWRDWYALHNFKIWIKIAGLLQQKIWIWMFGDPRRDIDTLDIDGDPDPFAHDDFHDDWDAADSRQKIWGWDWDQDPPLATAIFIWIAGRPVSDIDTQDDDQKHWPTFADAAHVQQKTWTWIADVVGLQFIFIKIWHNDRDPDNTDIGTLCPPVDDFFGHWDWHAHPNRQKIWIWRQGPHHIWIFIAGPVNDTRDTDDPPVVVVVVVVVADWFDKDWDWDADPPRDIKIKIKGAAPPDDQPDPAAAFEEEEFDLAQAADDRHRGHDDDLQRCCRHPVGHMYMYIGFQRYHGRHVVSNSPCAQAPLPVSLVRVQVVVVVCVVPRVNHDQALYEYEYAECRLLSRLSLQLDPSHSHQEYERELYQQFSSQAHSSRCSNRNNHCDPVGRVVSRCNSGNLNSLLSCAPGEYEYEYECAAPGRHCCRVVSSVVSNVVNVHDYHYYYHYPDYRVCVVCVVVVSVVVVVSSCCSRPPDPPPCPPPPDDDDPPDDD

Solvent-accessible surface area (backbone atoms only — not comparable to full-atom values): 74602 Å² total; per-residue (Å²): 98,47,57,57,53,30,38,52,48,64,46,98,82,48,27,35,31,38,35,30,66,83,74,70,42,78,44,80,65,42,60,36,63,58,38,64,77,58,52,46,78,48,74,48,70,28,60,65,62,48,34,33,40,34,29,21,78,73,42,79,71,58,98,67,33,37,33,23,35,42,30,39,33,32,50,87,76,70,44,76,47,78,59,56,57,89,91,35,79,83,46,60,30,53,40,72,51,63,38,64,39,48,52,14,32,40,36,23,46,72,32,15,30,32,38,24,77,30,84,89,46,66,80,40,72,76,47,82,76,36,32,83,84,33,23,25,31,34,30,53,55,64,62,40,24,71,73,53,59,64,33,47,54,34,66,46,64,22,71,74,45,76,37,39,38,28,35,33,41,34,38,80,46,30,51,62,47,74,46,62,42,59,73,56,82,87,46,97,75,48,56,69,55,54,45,81,43,77,39,56,52,44,41,47,79,51,74,82,35,46,57,48,45,39,31,40,38,33,42,90,51,92,47,71,58,74,54,81,68,51,47,66,47,35,77,44,63,68,44,80,63,29,35,34,39,32,37,26,38,55,53,27,39,35,35,38,35,28,42,24,31,68,96,79,49,54,66,43,81,67,44,77,47,61,30,91,46,100,61,45,50,52,81,79,57,64,66,73,40,70,36,82,94,53,40,31,36,40,37,64,42,77,42,78,55,71,94,65,30,28,21,32,23,48,28,38,36,29,67,87,75,62,44,75,47,67,53,49,84,64,77,33,25,49,76,39,67,68,45,60,25,72,92,75,37,32,32,29,30,33,24,33,43,68,97,34,53,34,32,27,36,46,32,35,31,53,66,57,85,49,98,55,83,62,66,68,44,70,77,41,80,82,67,47,84,51,33,37,15,54,48,76,48,54,14,79,69,43,52,31,31,40,41,31,34,40,2,51,31,84,41,32,34,31,38,34,33,78,85,75,48,82,71,49,79,75,44,67,50,60,67,59,52,54,56,50,70,74,45,78,61,44,43,78,46,76,50,74,44,83,43,85,94,80,43,66,25,44,36,33,38,31,28,26,63,83,74,53,93,83,41,65,44,28,22,37,35,39,36,50,38,50,68,37,77,54,38,74,77,64,48,28,54,49,78,87,52,73,49,47,49,36,5,44,72,61,50,22,32,22,35,38,66,34,41,48,9,19,39,56,68,27,48,50,44,24,32,66,30,49,48,34,54,78,41,61,44,30,50,37,57,39,52,51,50,48,49,45,50,75,70,33,79,40,39,34,86,69,32,24,34,29,25,23,54,33,56,2,5,29,37,19,46,52,35,49,39,38,92,76,41,69,47,55,30,25,34,22,30,38,27,60,25,38,69,65,67,32,48,25,68,63,35,19,38,40,37,46,36,64,45,81,92,62,25,30,66,35,52,59,72,42,22,49,41,79,44,29,66,49,38,57,96,40,50,42,38,42,33,37,24,54,42,12,82,73,53,44,42,64,28,54,43,48,33,48,44,34,20,46,75,58,62,34,67,69,43,38,47,75,38,64,63,22,34,76,75,40,70,92,45,43,71,49,50,54,50,51,50,51,54,48,50,49,42,65,62,68,48,76,79,71,79,82,72,65,77,70,64,45,78,59,83,72,76,79,122,101,47,54,59,53,31,38,52,49,64,49,98,80,48,26,35,31,38,34,30,66,84,73,72,42,78,44,80,64,42,59,35,63,60,38,64,77,58,54,47,76,48,73,48,70,26,58,65,63,49,35,34,40,35,30,20,76,72,42,80,70,58,95,67,34,37,33,23,35,42,31,38,34,32,49,87,77,71,44,76,46,77,59,56,58,88,91,36,80,83,46,60,31,52,40,72,51,62,38,65,38,50,52,14,31,38,36,24,46,71,33,16,30,32,40,24,76,29,82,90,48,66,80,40,73,76,47,83,75,35,33,85,86,32,23,25,32,34,28,51,54,65,61,41,23,70,73,51,57,64,32,47,54,34,65,45,66,20,71,73,46,76,38,40,38,29,35,32,40,33,38,80,47,29,52,62,47,74,47,61,41,59,72,55,82,87,46,97,75,47,55,69,52,57,45,80,44,78,40,58,53,45,40,48,80,49,71,84,32,44,57,47,46,40,31,39,38,33,43,88,51,92,46,71,58,73,54,81,68,50,44,67,50,36,77,43,61,68,44,80,64,29,35,34,39,30,37,27,38,53,52,27,39,34,35,39,34,27,43,24,32,68,96,78,49,54,67,42,83,68,45,77,48,61,29,93,46,100,61,44,51,52,80,79,59,64,68,72,40,70,36,81,92,52,39,31,38,38,38,64,42,77,43,78,56,72,95,66,30,28,21,32,23,46,27,37,35,32,68,85,76,64,45,73,44,68,54,50,85,64,78,33,24,48,76,40,68,68,45,58,25,72,93,76,38,33,33,31,30,34,24,33,42,69,95,34,52,34,34,29,37,45,32,36,31,55,66,58,82,51,98,54,84,63,66,68,44,70,76,42,81,83,67,47,82,50,33,39,15,53,50,76,48,54,15,79,68,42,53,30,29,38,42,32,33,38,1,51,33,82,43,33,34,31,38,35,33,78,85,73,48,80,71,48,79,75,43,68,51,61,67,60,53,55,56,50,70,75,46,79,61,43,44,77,48,76,50,75,43,82,44,85,92,79,44,66,22,44,35,34,38,32,29,26,63,83,73,53,93,83,42,66,43,26,23,36,36,42,36,50,38,49,70,36,77,53,36,73,76,67,46,28,54,49,78,87,52,72,51,47,50,36,5,45,73,56,50,22,33,22,35,39,64,34,39,48,9,20,39,57,67,27,49,51,43,24,33,67,31,48,48,34,56,78,42,59,45,29,49,38,55,40,52,52,50,47,49,45,49,74,73,35,78,38,38,35,85,71,34,24,34,30,25,24,53,34,55,3,5,31,37,20,48,49,34,49,40,39,92,74,41,69,47,55,30,24,35,21,29,37,26,59,24,38,68,64,68,32,47,25,68,63,35,19,38,40,39,44,38,65,45,80,93,62,24,29,65,34,50,59,71,41,21,50,42,80,42,28,67,49,38,58,94,40,50,40,39,40,33,35,24,53,43,12,82,72,52,44,41,65,30,54,43,48,33,47,44,34,20,46,76,59,63,32,68,69,44,38,48,75,38,65,65,23,35,76,75,39,71,93,47,43,68,48,51,53,50,52,51,50,53,47,51,49,43,65,63,68,47,77,78,69,78,81,74,63,77,72,64,45,78,62,83,72,78,78,125